Protein AF-A0A966RJ16-F1 (afdb_monomer_lite)

Secondary structure (DSSP, 8-state):
-TTTS--TT----EEEEEEEESGGGT-SSEEEEEEEE-SS-TTS---B-HHHHHHHHHHHHHHHHSS-SEEEEEESTTEEE--B-TTTGGG--SHHHHHHHHHHHHHHHHHHHH-SSEEEEEE-SEEETHHHHHHHTSSEEEEETT-EEE--HHHHT----SSHHHHHHHHH-HHHHHIIIIIIHHTTS-PEEHHHHHHHTSSSEEE-TTTHHHHHHHHHHHHHTTS--------TT-TTHHHHHHHHHHHHHHHTTT---HHHHHHHHHHHHTTT--HHHHHHHHHHHHHHHHTSHHHHHHHHHHIIIIIGGGS-TTPPPGGGPPPPSSEEEE--SHHHHHHHHHHHHHH---EEEE-SSHHHHHHHHHHHHHHHHHHHHTTSS-HHHHHHHHTTEEEESSGGGGTT-SEEEE---S-HHHHHHHHHHHHTTS-TTSEEEE--SSS-HHHHTTT-S-GGGEEEEEEPSSTTT--EEEEEE-SS--HHHHHHHHHHHHHTT-EEEEEES-TTTTHHHHHHHHHHHHHHHHHTT--HHHHHHTTGGG--SS-HHHHHHHH-HHHHHHHHHHHHHHH-TTS---HHHHHHHHHT---SEEE-TTS-EEE-HHHHTT----S-PPPHHHHHHHHHHHHHHHHHHHIIIIIIITTT---EEEE-TTTTTSS--TTSTTHHHHHHHTTSTT-EEE--SSHHHHHHHHHHHHH--SS-EEEE--SSSPPPP---SEEETTEEEEE--SSSSEEEEE-GGGHHHHHHHHHHHHHTT--EEEEEES-SBS--HHHHHHHGGGSSEEEEE-SS--

Structure (mmCIF, N/CA/C/O backbone):
data_AF-A0A966RJ16-F1
#
_entry.id   AF-A0A966RJ16-F1
#
loop_
_atom_site.group_PDB
_atom_site.id
_atom_site.type_symbol
_atom_site.label_atom_id
_atom_site.label_alt_id
_atom_site.label_comp_id
_atom_site.label_asym_id
_atom_site.label_entity_id
_atom_site.label_seq_id
_atom_site.pdbx_PDB_ins_code
_atom_site.Cartn_x
_atom_site.Cartn_y
_atom_site.Cartn_z
_atom_site.occupancy
_atom_site.B_iso_or_equiv
_atom_site.auth_seq_id
_atom_site.auth_comp_id
_atom_site.auth_asym_id
_atom_site.auth_atom_id
_atom_site.pdbx_PDB_model_num
ATOM 1 N N . MET A 1 1 ? -33.972 -8.628 -2.259 1.00 40.69 1 MET A N 1
ATOM 2 C CA . MET A 1 1 ? -32.936 -9.030 -1.279 1.00 40.69 1 MET A CA 1
ATOM 3 C C . MET A 1 1 ? -32.354 -10.424 -1.545 1.00 40.69 1 MET A C 1
ATOM 5 O O . MET A 1 1 ? -31.277 -10.683 -1.032 1.00 40.69 1 MET A O 1
ATOM 9 N N . SER A 1 2 ? -32.983 -11.284 -2.364 1.00 33.59 2 SER A N 1
ATOM 10 C CA . SER A 1 2 ? -32.509 -12.653 -2.669 1.00 33.59 2 SER A CA 1
ATOM 11 C C . SER A 1 2 ? -31.157 -12.756 -3.392 1.00 33.59 2 SER A C 1
ATOM 13 O O . SER A 1 2 ? -30.580 -13.834 -3.411 1.00 33.59 2 SER A O 1
ATOM 15 N N . ASP A 1 3 ? -30.643 -11.664 -3.970 1.00 41.81 3 ASP A N 1
ATOM 16 C CA . ASP A 1 3 ? -29.420 -11.698 -4.794 1.00 41.81 3 ASP A CA 1
ATOM 17 C C . ASP A 1 3 ? -28.153 -11.213 -4.057 1.00 41.81 3 ASP A C 1
ATOM 19 O O . ASP A 1 3 ? -27.065 -11.277 -4.616 1.00 41.81 3 ASP A O 1
ATOM 23 N N . ILE A 1 4 ? -28.262 -10.707 -2.818 1.00 46.91 4 ILE A N 1
ATOM 24 C CA . ILE A 1 4 ? -27.097 -10.304 -1.987 1.00 46.91 4 ILE A CA 1
ATOM 25 C C . ILE A 1 4 ? -26.719 -11.428 -1.003 1.00 46.91 4 ILE A C 1
ATOM 27 O O . ILE A 1 4 ? -25.627 -11.447 -0.447 1.00 46.91 4 ILE A O 1
ATOM 31 N N . THR A 1 5 ? -27.607 -12.407 -0.800 1.00 42.59 5 THR A N 1
ATOM 32 C CA . THR A 1 5 ? -27.489 -13.466 0.216 1.00 42.59 5 THR A CA 1
ATOM 33 C C . THR A 1 5 ? -26.419 -14.526 -0.060 1.00 42.59 5 THR A C 1
ATOM 35 O O . THR A 1 5 ? -26.264 -15.439 0.745 1.00 42.59 5 THR A O 1
ATOM 38 N N . THR A 1 6 ? -25.664 -14.433 -1.156 1.00 45.62 6 THR A N 1
ATOM 39 C CA . THR A 1 6 ? -24.690 -15.463 -1.546 1.00 45.62 6 THR A CA 1
ATOM 40 C C . THR A 1 6 ? -23.364 -14.866 -2.006 1.00 45.62 6 THR A C 1
ATOM 42 O O . THR A 1 6 ? -22.917 -15.134 -3.119 1.00 45.62 6 THR A O 1
ATOM 45 N N . ALA A 1 7 ? -22.700 -14.073 -1.160 1.00 54.19 7 ALA A N 1
ATOM 46 C CA . ALA A 1 7 ? -21.240 -14.048 -1.227 1.00 54.19 7 ALA A CA 1
ATOM 47 C C . ALA A 1 7 ? -20.772 -15.459 -0.812 1.00 54.19 7 ALA A C 1
ATOM 49 O O . ALA A 1 7 ? -20.996 -15.826 0.342 1.00 54.19 7 ALA A O 1
ATOM 50 N N . PRO A 1 8 ? -20.200 -16.284 -1.711 1.00 56.12 8 PRO A N 1
ATOM 51 C CA . PRO A 1 8 ? -19.971 -17.710 -1.437 1.00 56.12 8 PRO A CA 1
ATOM 52 C C . PRO A 1 8 ? -19.024 -17.981 -0.256 1.00 56.12 8 PRO A C 1
ATOM 54 O O . PRO A 1 8 ? -19.027 -19.081 0.284 1.00 56.12 8 PRO A O 1
ATOM 57 N N . ASP A 1 9 ? -18.256 -16.966 0.155 1.00 68.31 9 ASP A N 1
ATOM 58 C CA . ASP A 1 9 ? -17.131 -17.075 1.084 1.00 68.31 9 ASP A CA 1
ATOM 59 C C . ASP A 1 9 ? -17.242 -16.142 2.314 1.00 68.31 9 ASP A C 1
ATOM 61 O O . ASP A 1 9 ? -16.215 -15.835 2.934 1.00 68.31 9 ASP A O 1
ATOM 65 N N . GLU A 1 10 ? -18.443 -15.645 2.670 1.00 82.62 10 GLU A N 1
ATOM 66 C CA . GLU A 1 10 ? -18.603 -14.857 3.911 1.00 82.62 10 GLU A CA 1
ATOM 67 C C . GLU A 1 10 ? -18.126 -15.694 5.106 1.00 82.62 10 GLU A C 1
ATOM 69 O O . GLU A 1 10 ? -18.623 -16.792 5.363 1.00 82.62 10 GLU A O 1
ATOM 74 N N . VAL A 1 11 ? -17.180 -15.156 5.880 1.00 86.81 11 VAL A N 1
ATOM 75 C CA . VAL A 1 11 ? -16.836 -15.748 7.177 1.00 86.81 11 VAL A CA 1
ATOM 76 C C . VAL A 1 11 ? -17.777 -15.169 8.216 1.00 86.81 11 VAL A C 1
ATOM 78 O O . VAL A 1 11 ? -17.580 -14.057 8.708 1.00 86.81 11 VAL A O 1
ATOM 81 N N . VAL A 1 12 ? -18.818 -15.946 8.507 1.00 93.31 12 VAL A N 1
ATOM 82 C CA . VAL A 1 12 ? -19.937 -15.538 9.352 1.00 93.31 12 VAL A CA 1
ATOM 83 C C . VAL A 1 12 ? -19.469 -15.329 10.788 1.00 93.31 12 VAL A C 1
ATOM 85 O O . VAL A 1 12 ? -18.994 -16.251 11.451 1.00 93.31 12 VAL A O 1
ATOM 88 N N . THR A 1 13 ? -19.630 -14.105 11.282 1.00 96.94 13 THR A N 1
ATOM 89 C CA . THR A 1 13 ? -19.457 -13.782 12.698 1.00 96.94 13 THR A CA 1
ATOM 90 C C . THR A 1 13 ? -20.772 -14.048 13.417 1.00 96.94 13 THR A C 1
ATOM 92 O O . THR A 1 13 ? -21.755 -13.346 13.188 1.00 96.94 13 THR A O 1
ATOM 95 N N . ASN A 1 14 ? -20.792 -15.041 14.303 1.00 98.19 14 ASN A N 1
ATOM 96 C CA . ASN A 1 14 ? -21.958 -15.336 15.125 1.00 98.19 14 ASN A CA 1
ATOM 97 C C . ASN A 1 14 ? -22.014 -14.380 16.319 1.00 98.19 14 ASN A C 1
ATOM 99 O O . ASN A 1 14 ? -21.000 -14.131 16.974 1.00 98.19 14 ASN A O 1
ATOM 103 N N . ALA A 1 15 ? -23.204 -13.874 16.627 1.00 98.38 15 ALA A N 1
ATOM 104 C CA . ALA A 1 15 ? -23.472 -13.080 17.816 1.00 98.38 15 ALA A CA 1
ATOM 105 C C . ALA A 1 15 ? -24.073 -13.978 18.910 1.00 98.38 15 ALA A C 1
ATOM 107 O O . ALA A 1 15 ? -25.257 -14.307 18.905 1.00 98.38 15 ALA A O 1
ATOM 108 N N . LEU A 1 16 ? -23.233 -14.411 19.849 1.00 98.31 16 LEU A N 1
ATOM 109 C CA . LEU A 1 16 ? -23.588 -15.382 20.883 1.00 98.31 16 LEU A CA 1
ATOM 110 C C . LEU A 1 16 ? -24.065 -14.667 22.148 1.00 98.31 16 LEU A C 1
ATOM 112 O O . LEU A 1 16 ? -23.282 -13.994 22.818 1.00 98.31 16 LEU A O 1
ATOM 116 N N . LEU A 1 17 ? -25.343 -14.819 22.490 1.00 98.31 17 LEU A N 1
ATOM 117 C CA . LEU A 1 17 ? -25.936 -14.186 23.666 1.00 98.31 17 LEU A CA 1
ATOM 118 C C . LEU A 1 17 ? -25.747 -15.038 24.930 1.00 98.31 17 LEU A C 1
ATOM 120 O O . LEU A 1 17 ? -26.076 -16.223 24.949 1.00 98.31 17 LEU A O 1
ATOM 124 N N . ARG A 1 18 ? -25.309 -14.407 26.023 1.00 97.62 18 ARG A N 1
ATOM 125 C CA . ARG A 1 18 ? -25.339 -14.973 27.380 1.00 97.62 18 ARG A CA 1
ATOM 126 C C . ARG A 1 18 ? -25.786 -13.942 28.413 1.00 97.62 18 ARG A C 1
ATOM 128 O O . ARG A 1 18 ? -25.568 -12.748 28.238 1.00 97.62 18 ARG A O 1
ATOM 135 N N . GLN A 1 19 ? -26.369 -14.409 29.511 1.00 97.50 19 GLN A N 1
ATOM 136 C CA . GLN A 1 19 ? -26.727 -13.563 30.651 1.00 97.50 19 GLN A CA 1
ATOM 137 C C . GLN A 1 19 ? -25.582 -13.543 31.667 1.00 97.50 19 GLN A C 1
ATOM 139 O O . GLN A 1 19 ? -24.989 -14.581 31.959 1.00 97.50 19 GLN A O 1
ATOM 144 N N . VAL A 1 20 ? -25.274 -12.366 32.205 1.00 97.38 20 VAL A N 1
ATOM 145 C CA . VAL A 1 20 ? -24.275 -12.168 33.262 1.00 97.38 20 VAL A CA 1
ATOM 146 C C . VAL A 1 20 ? -24.962 -11.526 34.459 1.00 97.38 20 VAL A C 1
ATOM 148 O O . VAL A 1 20 ? -25.558 -10.463 34.320 1.00 97.38 20 VAL A O 1
ATOM 151 N N . ASP A 1 21 ? -24.885 -12.158 35.627 1.00 96.69 21 ASP A N 1
ATOM 152 C CA . ASP A 1 21 ? -25.426 -11.590 36.863 1.00 96.69 21 ASP A CA 1
ATOM 153 C C . ASP A 1 21 ? -24.585 -10.385 37.322 1.00 96.69 21 ASP A C 1
ATOM 155 O O . ASP A 1 21 ? -23.359 -10.476 37.437 1.00 96.69 21 ASP A O 1
ATOM 159 N N . LEU A 1 22 ? -25.241 -9.247 37.569 1.00 96.88 22 LEU A N 1
ATOM 160 C CA . LEU A 1 22 ? -24.591 -8.024 38.038 1.00 96.88 22 LEU A CA 1
ATOM 161 C C . LEU A 1 22 ? -24.465 -7.952 39.567 1.00 96.88 22 LEU A C 1
ATOM 163 O O . LEU A 1 22 ? -23.777 -7.055 40.066 1.00 96.88 22 LEU A O 1
ATOM 167 N N . SER A 1 23 ? -25.060 -8.889 40.314 1.00 94.50 23 SER A N 1
ATOM 168 C CA . SER A 1 23 ? -25.045 -8.895 41.784 1.00 94.50 23 SER A CA 1
ATOM 169 C C . SER A 1 23 ? -23.619 -8.910 42.348 1.00 94.50 23 SER A C 1
ATOM 171 O O . SER A 1 23 ? -23.287 -8.114 43.231 1.00 94.50 23 SER A O 1
ATOM 173 N N . ALA A 1 24 ? -22.735 -9.710 41.743 1.00 91.69 24 ALA A N 1
ATOM 174 C CA . ALA A 1 24 ? -21.310 -9.788 42.069 1.00 91.69 24 ALA A CA 1
ATOM 175 C C . ALA A 1 24 ? -20.556 -8.459 41.854 1.00 91.69 24 ALA A C 1
ATOM 177 O O . ALA A 1 24 ? -19.480 -8.253 42.410 1.00 91.69 24 ALA A O 1
ATOM 178 N N . PHE A 1 25 ? -21.134 -7.539 41.078 1.00 95.38 25 PHE A N 1
ATOM 179 C CA . PHE A 1 25 ? -20.579 -6.227 40.747 1.00 95.38 25 PHE A CA 1
ATOM 180 C C . PHE A 1 25 ? -21.317 -5.075 41.451 1.00 95.38 25 PHE A C 1
ATOM 182 O O . PHE A 1 25 ? -21.060 -3.902 41.174 1.00 95.38 25 PHE A O 1
ATOM 189 N N . GLY A 1 26 ? -22.219 -5.390 42.389 1.00 91.38 26 GLY A N 1
ATOM 190 C CA . GLY A 1 26 ? -22.906 -4.408 43.223 1.00 91.38 26 GLY A CA 1
ATOM 191 C C . GLY A 1 26 ? -24.044 -3.654 42.527 1.00 91.38 26 GLY A C 1
ATOM 192 O O . GLY A 1 26 ? -24.306 -2.503 42.906 1.00 91.38 26 GLY A O 1
ATOM 193 N N . ALA A 1 27 ? -24.693 -4.281 41.537 1.00 93.12 27 ALA A N 1
ATOM 194 C CA . ALA A 1 27 ? -25.938 -3.829 40.909 1.00 93.12 27 ALA A CA 1
ATOM 195 C C . ALA A 1 27 ? -26.955 -4.984 40.795 1.00 93.12 27 ALA A C 1
ATOM 197 O O . ALA A 1 27 ? -26.577 -6.150 40.801 1.00 93.12 27 ALA A O 1
ATOM 198 N N . SER A 1 28 ? -28.247 -4.667 40.704 1.00 92.44 28 SER A N 1
ATOM 199 C CA . SER A 1 28 ? -29.317 -5.671 40.592 1.00 92.44 28 SER A CA 1
ATOM 200 C C . SER A 1 28 ? -29.654 -5.987 39.129 1.00 92.44 28 SER A C 1
ATOM 202 O O . SER A 1 28 ? -29.630 -5.093 38.285 1.00 92.44 28 SER A O 1
ATOM 204 N N . GLY A 1 29 ? -30.045 -7.235 38.850 1.00 94.50 29 GLY A N 1
ATOM 205 C CA . GLY A 1 29 ? -30.446 -7.703 37.517 1.00 94.50 29 GLY A CA 1
ATOM 206 C C . GLY A 1 29 ? -29.303 -8.337 36.718 1.00 94.50 29 GLY A C 1
ATOM 207 O O . GLY A 1 29 ? -28.197 -8.517 37.227 1.00 94.50 29 GLY A O 1
ATOM 208 N N . SER A 1 30 ? -29.570 -8.688 35.459 1.00 97.00 30 SER A N 1
ATOM 209 C CA . SER A 1 30 ? -28.574 -9.279 34.557 1.00 97.00 30 SER A CA 1
ATOM 210 C C . SER A 1 30 ? -28.188 -8.354 33.400 1.00 97.00 30 SER A C 1
ATOM 212 O O . SER A 1 30 ? -28.951 -7.489 32.971 1.00 97.00 30 SER A O 1
ATOM 214 N N . LEU A 1 31 ? -26.987 -8.562 32.870 1.00 98.12 31 LEU A N 1
ATOM 215 C CA . LEU A 1 31 ? -26.475 -7.978 31.636 1.00 98.12 31 LEU A CA 1
ATOM 216 C C . LEU A 1 31 ? -26.549 -9.019 30.513 1.00 98.12 31 LEU A C 1
ATOM 218 O O . LEU A 1 31 ? -25.963 -10.097 30.620 1.00 98.12 31 LEU A O 1
ATOM 222 N N . ALA A 1 32 ? -27.218 -8.675 29.416 1.00 98.62 32 ALA A N 1
ATOM 223 C CA . ALA A 1 32 ? -27.225 -9.457 28.186 1.00 98.62 32 ALA A CA 1
ATOM 224 C C . ALA A 1 32 ? -25.914 -9.213 27.421 1.00 98.62 32 ALA A C 1
ATOM 226 O O . ALA A 1 32 ? -25.764 -8.193 26.752 1.00 98.62 32 ALA A O 1
ATOM 227 N N . LEU A 1 33 ? -24.947 -10.122 27.535 1.00 98.75 33 LEU A N 1
ATOM 228 C CA . LEU A 1 33 ? -23.646 -10.021 26.878 1.00 98.75 33 LEU A CA 1
ATOM 229 C C . LEU A 1 33 ? -23.646 -10.802 25.558 1.00 98.75 33 LEU A C 1
ATOM 231 O O . LEU A 1 33 ? -23.723 -12.029 25.555 1.00 98.75 33 LEU A O 1
ATOM 235 N N . ILE A 1 34 ? -23.528 -10.077 24.452 1.00 98.81 34 ILE A N 1
ATOM 236 C CA . ILE A 1 34 ? -23.389 -10.590 23.091 1.00 98.81 34 ILE A CA 1
ATOM 237 C C . ILE A 1 34 ? -21.896 -10.696 22.759 1.00 98.81 34 ILE A C 1
ATOM 239 O O . ILE A 1 34 ? -21.188 -9.689 22.734 1.00 98.81 34 ILE A O 1
ATOM 243 N N . THR A 1 35 ? -21.411 -11.903 22.483 1.00 98.75 35 THR A N 1
ATOM 244 C CA . THR A 1 35 ? -20.038 -12.149 22.026 1.00 98.75 35 THR A CA 1
ATOM 245 C C . THR A 1 35 ? -20.015 -12.361 20.517 1.00 98.75 35 THR A C 1
ATOM 247 O O . THR A 1 35 ? -20.642 -13.290 20.018 1.00 98.75 35 THR A O 1
ATOM 250 N N . LEU A 1 36 ? -19.261 -11.533 19.797 1.00 98.69 36 LEU A N 1
ATOM 251 C CA . LEU A 1 36 ? -18.976 -11.698 18.375 1.00 98.69 36 LEU A CA 1
ATOM 252 C C . LEU A 1 36 ? -17.867 -12.739 18.189 1.00 98.69 36 LEU A C 1
ATOM 254 O O . LEU A 1 36 ? -16.734 -12.524 18.635 1.00 98.69 36 LEU A O 1
ATOM 258 N N . ASP A 1 37 ? -18.168 -13.841 17.507 1.00 98.06 37 ASP A N 1
ATOM 259 C CA . ASP A 1 37 ? -17.199 -14.900 17.227 1.00 98.06 37 ASP A CA 1
ATOM 260 C C . ASP A 1 37 ? -17.488 -15.614 15.899 1.00 98.06 37 ASP A C 1
ATOM 262 O O . ASP A 1 37 ? -18.573 -16.147 15.669 1.00 98.06 37 ASP A O 1
ATOM 266 N N . ASN A 1 38 ? -16.494 -15.647 15.015 1.00 95.75 38 ASN A N 1
ATOM 267 C CA . ASN A 1 38 ? -16.554 -16.375 13.748 1.00 95.75 38 ASN A CA 1
ATOM 268 C C . ASN A 1 38 ? -15.987 -17.809 13.821 1.00 95.75 38 ASN A C 1
ATOM 270 O O . ASN A 1 38 ? -15.842 -18.458 12.790 1.00 95.75 38 ASN A O 1
ATOM 274 N N . GLY A 1 39 ? -15.610 -18.298 15.009 1.00 95.81 39 GLY A N 1
ATOM 275 C CA . GLY A 1 39 ? -15.101 -19.658 15.229 1.00 95.81 39 GLY A CA 1
ATOM 276 C C . GLY A 1 39 ? -13.645 -19.890 14.806 1.00 95.81 39 GLY A C 1
ATOM 277 O O . GLY A 1 39 ? -13.133 -21.000 14.949 1.00 95.81 39 GLY A O 1
ATOM 278 N N . HIS A 1 40 ? -12.955 -18.863 14.302 1.00 94.19 40 HIS A N 1
ATOM 279 C CA . HIS A 1 40 ? -11.546 -18.927 13.907 1.00 94.19 40 HIS A CA 1
ATOM 280 C C . HIS A 1 40 ? -10.626 -18.219 14.913 1.00 94.19 40 HIS A C 1
ATOM 282 O O . HIS A 1 40 ? -11.069 -17.445 15.763 1.00 94.19 40 HIS A O 1
ATOM 288 N N . ASP A 1 41 ? -9.311 -18.406 14.784 1.00 92.75 41 ASP A N 1
ATOM 289 C CA . ASP A 1 41 ? -8.338 -17.667 15.593 1.00 92.75 41 ASP A CA 1
ATOM 290 C C . ASP A 1 41 ? -8.256 -16.166 15.225 1.00 92.75 41 ASP A C 1
ATOM 292 O O . ASP A 1 41 ? -8.958 -15.651 14.348 1.00 92.75 41 ASP A O 1
ATOM 296 N N . HIS A 1 42 ? -7.383 -15.433 15.917 1.00 87.19 42 HIS A N 1
ATOM 297 C CA . HIS A 1 42 ? -7.201 -13.989 15.747 1.00 87.19 42 HIS A CA 1
ATOM 298 C C . HIS A 1 42 ? -6.684 -13.565 14.360 1.00 87.19 42 HIS A C 1
ATOM 300 O O . HIS A 1 42 ? -6.770 -12.386 14.018 1.00 87.19 42 HIS A O 1
ATOM 306 N N . THR A 1 43 ? -6.145 -14.484 13.552 1.00 87.88 43 THR A N 1
ATOM 307 C CA . THR A 1 43 ? -5.660 -14.174 12.199 1.00 87.88 43 THR A CA 1
ATOM 308 C C . THR A 1 43 ? -6.801 -14.004 11.198 1.00 87.88 43 THR A C 1
ATOM 310 O O . THR A 1 43 ? -6.613 -13.353 10.165 1.00 87.88 43 THR A O 1
ATOM 313 N N . ARG A 1 44 ? -7.995 -14.521 11.523 1.00 90.62 44 ARG A N 1
ATOM 314 C CA . ARG A 1 44 ? -9.236 -14.286 10.781 1.00 90.62 44 ARG A CA 1
ATOM 315 C C . ARG A 1 44 ? -10.181 -13.419 11.620 1.00 90.62 44 ARG A C 1
ATOM 317 O O . ARG A 1 44 ? -10.866 -13.945 12.497 1.00 90.62 44 ARG A O 1
ATOM 324 N N . PRO A 1 45 ? -10.229 -12.097 11.399 1.00 93.44 45 PRO A N 1
ATOM 325 C CA . PRO A 1 45 ? -11.002 -11.208 12.255 1.00 93.44 45 PRO A CA 1
ATOM 326 C C . PRO A 1 45 ? -12.514 -11.410 12.092 1.00 93.44 45 PRO A C 1
ATOM 328 O O . PRO A 1 45 ? -12.969 -11.847 11.039 1.00 93.44 45 PRO A O 1
ATOM 331 N N . ASN A 1 46 ? -13.278 -11.053 13.127 1.00 96.81 46 ASN A N 1
ATOM 332 C CA . ASN A 1 46 ? -14.724 -10.859 13.024 1.00 96.81 46 ASN A CA 1
ATOM 333 C C . ASN A 1 46 ? -15.016 -9.733 12.021 1.00 96.81 46 ASN A C 1
ATOM 335 O O . ASN A 1 46 ? -14.379 -8.678 12.084 1.00 96.81 46 ASN A O 1
ATOM 339 N N . THR A 1 47 ? -15.973 -9.943 11.128 1.00 95.50 47 THR A N 1
ATOM 340 C CA . THR A 1 47 ? -16.398 -8.991 10.089 1.00 95.50 47 THR A CA 1
ATOM 341 C C . THR A 1 47 ? -17.910 -9.033 9.921 1.00 95.50 47 THR A C 1
ATOM 343 O O . THR A 1 47 ? -18.543 -10.038 10.235 1.00 95.50 47 THR A O 1
ATOM 346 N N . PHE A 1 48 ? -18.490 -7.949 9.413 1.00 95.44 48 PHE A N 1
ATOM 347 C CA . PHE A 1 48 ? -19.926 -7.828 9.180 1.00 95.44 48 PHE A CA 1
ATOM 348 C C . PHE A 1 48 ? -20.253 -7.995 7.694 1.00 95.44 48 PHE A C 1
ATOM 350 O O . PHE A 1 48 ? -20.179 -7.035 6.926 1.00 95.44 48 PHE A O 1
ATOM 357 N N . GLY A 1 49 ? -20.585 -9.220 7.287 1.00 92.81 49 GLY A N 1
ATOM 358 C CA . GLY A 1 49 ? -21.352 -9.480 6.068 1.00 92.81 49 GLY A CA 1
ATOM 359 C C . GLY A 1 49 ? -22.851 -9.580 6.367 1.00 92.81 49 GLY A C 1
ATOM 360 O O . GLY A 1 49 ? -23.293 -9.291 7.481 1.00 92.81 49 GLY A O 1
ATOM 361 N N . VAL A 1 50 ? -23.655 -9.970 5.378 1.00 91.31 50 VAL A N 1
ATOM 362 C CA . VAL A 1 50 ? -25.122 -10.027 5.522 1.00 91.31 50 VAL A CA 1
ATOM 363 C C . VAL A 1 50 ? -25.532 -11.039 6.589 1.00 91.31 50 VAL A C 1
ATOM 365 O O . VAL A 1 50 ? -26.393 -10.742 7.417 1.00 91.31 50 VAL A O 1
ATOM 368 N N . GLN A 1 51 ? -24.916 -12.222 6.600 1.00 93.19 51 GLN A N 1
ATOM 369 C CA . GLN A 1 51 ? -25.271 -13.273 7.556 1.00 93.19 51 GLN A CA 1
ATOM 370 C C . GLN A 1 51 ? -24.814 -12.904 8.970 1.00 93.19 51 GLN A C 1
ATOM 372 O O . GLN A 1 51 ? -25.559 -13.088 9.930 1.00 93.19 51 GLN A O 1
ATOM 377 N N . SER A 1 52 ? -23.633 -12.298 9.087 1.00 96.19 52 SER A N 1
ATOM 378 C CA . SER A 1 52 ? -23.107 -11.774 10.351 1.00 96.19 52 SER A CA 1
ATOM 379 C C . SER A 1 52 ? -24.000 -10.671 10.934 1.00 96.19 52 SER A C 1
ATOM 381 O O . SER A 1 52 ? -24.280 -10.656 12.133 1.00 96.19 52 SER A O 1
ATOM 383 N N . LEU A 1 53 ? -24.485 -9.759 10.084 1.00 97.06 53 LEU A N 1
ATOM 384 C CA . LEU A 1 53 ? -25.431 -8.712 10.470 1.00 97.06 53 LEU A CA 1
ATOM 385 C C . LEU A 1 53 ? -26.757 -9.310 10.952 1.00 97.06 53 LEU A C 1
ATOM 387 O O . LEU A 1 53 ? -27.232 -8.942 12.023 1.00 97.06 53 LEU A O 1
ATOM 391 N N . ASN A 1 54 ? -27.319 -10.277 10.225 1.00 97.50 54 ASN A N 1
ATOM 392 C CA . ASN A 1 54 ? -28.542 -10.961 10.650 1.00 97.50 54 ASN A CA 1
ATOM 393 C C . ASN A 1 54 ? -28.353 -11.705 11.982 1.00 97.50 54 ASN A C 1
ATOM 395 O O . ASN A 1 54 ? -29.201 -11.592 12.862 1.00 97.50 54 ASN A O 1
ATOM 399 N N . SER A 1 55 ? -27.211 -12.374 12.185 1.00 98.19 55 SER A N 1
ATOM 400 C CA . SER A 1 55 ? -26.888 -13.003 13.472 1.00 98.19 55 SER A CA 1
ATOM 401 C C . SER A 1 55 ? -26.880 -11.981 14.616 1.00 98.19 55 SER A C 1
ATOM 403 O O . SER A 1 55 ? -27.480 -12.216 15.667 1.00 98.19 55 SER A O 1
ATOM 405 N N . LEU A 1 56 ? -26.269 -10.809 14.404 1.00 98.62 56 LEU A N 1
ATOM 406 C CA . LEU A 1 56 ? -26.301 -9.716 15.377 1.00 98.62 56 LEU A CA 1
ATOM 407 C C . LEU A 1 56 ? -27.724 -9.191 15.613 1.00 98.62 56 LEU A C 1
ATOM 409 O O . LEU A 1 56 ? -28.102 -8.949 16.758 1.00 98.62 56 LEU A O 1
ATOM 413 N N . ASN A 1 57 ? -28.524 -9.042 14.559 1.00 98.56 57 ASN A N 1
ATOM 414 C CA . ASN A 1 57 ? -29.915 -8.606 14.651 1.00 98.56 57 ASN A CA 1
ATOM 415 C C . ASN A 1 57 ? -30.767 -9.552 15.515 1.00 98.56 57 ASN A C 1
ATOM 417 O O . ASN A 1 57 ? -31.555 -9.094 16.351 1.00 98.56 57 ASN A O 1
ATOM 421 N N . ASP A 1 58 ? -30.585 -10.860 15.355 1.00 98.62 58 ASP A N 1
ATOM 422 C CA . ASP A 1 58 ? -31.283 -11.879 16.141 1.00 98.62 58 ASP A CA 1
ATOM 423 C C . ASP A 1 58 ? -30.845 -11.837 17.611 1.00 98.62 58 ASP A C 1
ATOM 425 O O . ASP A 1 58 ? -31.686 -11.833 18.515 1.00 98.62 58 ASP A O 1
ATOM 429 N N . ALA A 1 59 ? -29.540 -11.695 17.867 1.00 98.69 59 ALA A N 1
ATOM 430 C CA . ALA A 1 59 ? -29.003 -11.558 19.219 1.00 98.69 59 ALA A CA 1
ATOM 431 C C . ALA A 1 59 ? -29.498 -10.286 19.928 1.00 98.69 59 ALA A C 1
ATOM 433 O O . ALA A 1 59 ? -29.853 -10.347 21.106 1.00 98.69 59 ALA A O 1
ATOM 434 N N . ILE A 1 60 ? -29.577 -9.148 19.223 1.00 98.62 60 ILE A N 1
ATOM 435 C CA . ILE A 1 60 ? -30.154 -7.903 19.757 1.00 98.62 60 ILE A CA 1
ATOM 436 C C . ILE A 1 60 ? -31.634 -8.112 20.094 1.00 98.62 60 ILE A C 1
ATOM 438 O O . ILE A 1 60 ? -32.066 -7.740 21.181 1.00 98.62 60 ILE A O 1
ATOM 442 N N . THR A 1 61 ? -32.401 -8.768 19.218 1.00 98.50 61 THR A N 1
ATOM 443 C CA . THR A 1 61 ? -33.826 -9.068 19.457 1.00 98.50 61 THR A CA 1
ATOM 444 C C . THR A 1 61 ? -34.029 -9.922 20.706 1.00 98.50 61 THR A C 1
ATOM 446 O O . THR A 1 61 ? -34.876 -9.610 21.550 1.00 98.50 61 THR A O 1
ATOM 449 N N . ALA A 1 62 ? -33.223 -10.973 20.866 1.00 98.44 62 ALA A N 1
ATOM 450 C CA . ALA A 1 62 ? -33.252 -11.820 22.052 1.00 98.44 62 ALA A CA 1
ATOM 451 C C . ALA A 1 62 ? -32.824 -11.052 23.318 1.00 98.44 62 ALA A C 1
ATOM 453 O O . ALA A 1 62 ? -33.445 -11.192 24.373 1.00 98.44 62 ALA A O 1
ATOM 454 N N . ALA A 1 63 ? -31.803 -10.195 23.221 1.00 98.31 63 ALA A N 1
ATOM 455 C CA . ALA A 1 63 ? -31.332 -9.377 24.333 1.00 98.31 63 ALA A CA 1
ATOM 456 C C . ALA A 1 63 ? -32.386 -8.352 24.784 1.00 98.31 63 ALA A C 1
ATOM 458 O O . ALA A 1 63 ? -32.653 -8.246 25.985 1.00 98.31 63 ALA A O 1
ATOM 459 N N . GLU A 1 64 ? -33.029 -7.646 23.850 1.00 97.88 64 GLU A N 1
ATOM 460 C CA . GLU A 1 64 ? -34.118 -6.695 24.115 1.00 97.88 64 GLU A CA 1
ATOM 461 C C . GLU A 1 64 ? -35.325 -7.373 24.774 1.00 97.88 64 GLU A C 1
ATOM 463 O O . GLU A 1 64 ? -35.900 -6.805 25.700 1.00 97.88 64 GLU A O 1
ATOM 468 N N . SER A 1 65 ? -35.646 -8.605 24.364 1.00 97.38 65 SER A N 1
ATOM 469 C CA . SER A 1 65 ? -36.791 -9.375 24.877 1.00 97.38 65 SER A CA 1
ATOM 470 C C . SER A 1 65 ? -36.545 -10.061 26.229 1.00 97.38 65 SER A C 1
ATOM 472 O O . SER A 1 65 ? -37.487 -10.560 26.834 1.00 97.38 65 SER A O 1
ATOM 474 N N . SER A 1 66 ? -35.296 -10.125 26.702 1.00 96.94 66 SER A N 1
ATOM 475 C CA . SER A 1 66 ? -34.948 -10.760 27.986 1.00 96.94 66 SER A CA 1
ATOM 476 C C . SER A 1 66 ? -35.243 -9.874 29.207 1.00 96.94 66 SER A C 1
ATOM 478 O O . SER A 1 66 ? -35.481 -8.678 29.061 1.00 96.94 66 SER A O 1
ATOM 480 N N . ASP A 1 67 ? -35.103 -10.409 30.423 1.00 95.62 67 ASP A N 1
ATOM 481 C CA . ASP A 1 67 ? -35.205 -9.630 31.675 1.00 95.62 67 ASP A CA 1
ATOM 482 C C . ASP A 1 67 ? -33.930 -8.832 32.020 1.00 95.62 67 ASP A C 1
ATOM 484 O O . ASP A 1 67 ? -33.842 -8.193 33.069 1.00 95.62 67 ASP A O 1
ATOM 488 N N . ALA A 1 68 ? -32.919 -8.848 31.142 1.00 97.19 68 ALA A N 1
ATOM 489 C CA . ALA A 1 68 ? -31.682 -8.105 31.356 1.00 97.19 68 ALA A CA 1
ATOM 490 C C . ALA A 1 68 ? -31.934 -6.594 31.452 1.00 97.19 68 ALA A C 1
ATOM 492 O O . ALA A 1 68 ? -32.689 -6.036 30.654 1.00 97.19 68 ALA A O 1
ATOM 493 N N . VAL A 1 69 ? -31.231 -5.923 32.362 1.00 97.69 69 VAL A N 1
ATOM 494 C CA . VAL A 1 69 ? -31.315 -4.467 32.574 1.00 97.69 69 VAL A CA 1
ATOM 495 C C . VAL A 1 69 ? -30.411 -3.673 31.622 1.00 97.69 69 VAL A C 1
ATOM 497 O O . VAL A 1 69 ? -30.586 -2.468 31.447 1.00 97.69 69 VAL A O 1
ATOM 500 N N . ALA A 1 70 ? -29.456 -4.347 30.979 1.00 98.38 70 ALA A N 1
ATOM 501 C CA . ALA A 1 70 ? -28.505 -3.762 30.040 1.00 98.38 70 ALA A CA 1
ATOM 502 C C . ALA A 1 70 ? -28.093 -4.770 28.956 1.00 98.38 70 ALA A C 1
ATOM 504 O O . ALA A 1 70 ? -28.249 -5.980 29.135 1.00 98.38 70 ALA A O 1
ATOM 505 N N . ILE A 1 71 ? -27.529 -4.270 27.855 1.00 98.81 71 ILE A N 1
ATOM 506 C CA . ILE A 1 71 ? -26.970 -5.072 26.755 1.00 98.81 71 ILE A CA 1
ATOM 507 C C . ILE A 1 71 ? -25.500 -4.686 26.571 1.00 98.81 71 ILE A C 1
ATOM 509 O O . ILE A 1 71 ? -25.173 -3.506 26.547 1.00 98.81 71 ILE A O 1
ATOM 513 N N . ALA A 1 72 ? -24.601 -5.651 26.417 1.00 98.81 72 ALA A N 1
ATOM 514 C CA . ALA A 1 72 ? -23.201 -5.401 26.092 1.00 98.81 72 ALA A CA 1
ATOM 515 C C . ALA A 1 72 ? -22.770 -6.213 24.874 1.00 98.81 72 ALA A C 1
ATOM 517 O O . ALA A 1 72 ? -23.217 -7.341 24.699 1.00 98.81 72 ALA A O 1
ATOM 518 N N . ILE A 1 73 ? -21.863 -5.665 24.069 1.00 98.81 73 ILE A N 1
ATOM 519 C CA . ILE A 1 73 ? -21.211 -6.374 22.964 1.00 98.81 73 ILE A CA 1
ATOM 520 C C . ILE A 1 73 ? -19.721 -6.506 23.271 1.00 98.81 73 ILE A C 1
ATOM 522 O O . ILE A 1 73 ? -19.090 -5.537 23.686 1.00 98.81 73 ILE A O 1
ATOM 526 N N . ILE A 1 74 ? -19.146 -7.683 23.043 1.00 98.81 74 ILE A N 1
ATOM 527 C CA . ILE A 1 74 ? -17.705 -7.966 23.107 1.00 98.81 74 ILE A CA 1
ATOM 528 C C . ILE A 1 74 ? -17.304 -8.831 21.909 1.00 98.81 74 ILE A C 1
ATOM 530 O O . ILE A 1 74 ? -18.158 -9.488 21.324 1.00 98.81 74 ILE A O 1
ATOM 534 N N . GLY A 1 75 ? -16.027 -8.863 21.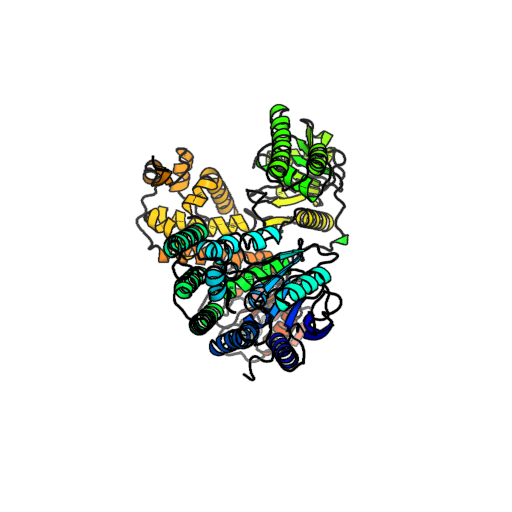529 1.00 98.31 75 GLY A N 1
ATOM 535 C CA . GLY A 1 75 ? -15.536 -9.822 20.540 1.00 98.31 75 GLY A CA 1
ATOM 536 C C . GLY A 1 75 ? -14.758 -10.984 21.144 1.00 98.31 75 GLY A C 1
ATOM 537 O O . GLY A 1 75 ? -14.496 -11.050 22.348 1.00 98.31 75 GLY A O 1
ATOM 538 N N . LYS A 1 76 ? -14.341 -11.901 20.277 1.00 96.56 76 LYS A N 1
ATOM 539 C CA . LYS A 1 76 ? -13.410 -12.984 20.605 1.00 96.56 76 LYS A CA 1
ATOM 540 C C . LYS A 1 76 ? -12.023 -12.438 20.999 1.00 96.56 76 LYS A C 1
ATOM 542 O O . LYS A 1 76 ? -11.739 -11.255 20.790 1.00 96.56 76 LYS A O 1
ATOM 547 N N . PRO A 1 77 ? -11.115 -13.252 21.567 1.00 95.12 77 PRO A N 1
ATOM 548 C CA . PRO A 1 77 ? -9.782 -12.784 21.946 1.00 95.12 77 PRO A CA 1
ATOM 549 C C . PRO A 1 77 ? -9.064 -12.022 20.818 1.00 95.12 77 PRO A C 1
ATOM 551 O O . PRO A 1 77 ? -9.074 -12.444 19.662 1.00 95.12 77 PRO A O 1
ATOM 554 N N . PHE A 1 78 ? -8.431 -10.898 21.172 1.00 95.00 78 PHE A N 1
ATOM 555 C CA . PHE A 1 78 ? -7.700 -9.970 20.289 1.00 95.00 78 PHE A CA 1
ATOM 556 C C . PHE A 1 78 ? -8.526 -9.197 19.249 1.00 95.00 78 PHE A C 1
ATOM 558 O O . PHE A 1 78 ? -8.035 -8.182 18.749 1.00 95.00 78 PHE A O 1
ATOM 565 N N . ILE A 1 79 ? -9.756 -9.612 18.934 1.00 97.81 79 ILE A N 1
ATOM 566 C CA . ILE A 1 79 ? -10.565 -9.020 17.865 1.00 97.81 79 ILE A CA 1
ATOM 567 C C . ILE A 1 79 ? -11.963 -8.683 18.376 1.00 97.81 79 ILE A C 1
ATOM 569 O O . ILE A 1 79 ? -12.740 -9.578 18.689 1.00 97.81 79 ILE A O 1
ATOM 573 N N . PHE A 1 80 ? -12.306 -7.394 18.360 1.00 98.44 80 PHE A N 1
ATOM 574 C CA . PHE A 1 80 ? -13.690 -6.966 18.519 1.00 98.44 80 PHE A CA 1
ATOM 575 C C . PHE A 1 80 ? -14.441 -7.191 17.195 1.00 98.44 80 PHE A C 1
ATOM 577 O O . PHE A 1 80 ? -15.184 -8.163 17.057 1.00 98.44 80 PHE A O 1
ATOM 584 N N . ALA A 1 81 ? -14.139 -6.363 16.188 1.00 97.69 81 ALA A N 1
ATOM 585 C CA . ALA A 1 81 ? -14.570 -6.512 14.797 1.00 97.69 81 ALA A CA 1
ATOM 586 C C . ALA A 1 81 ? -13.714 -5.636 13.861 1.00 97.69 81 ALA A C 1
ATOM 588 O O . ALA A 1 81 ? -13.306 -4.534 14.218 1.00 97.69 81 ALA A O 1
ATOM 589 N N . ALA A 1 82 ? -13.441 -6.105 12.645 1.00 94.25 82 ALA A N 1
ATOM 590 C CA . ALA A 1 82 ? -12.607 -5.410 11.659 1.00 94.25 82 ALA A CA 1
ATOM 591 C C . ALA A 1 82 ? -13.404 -4.627 10.597 1.00 94.25 82 ALA A C 1
ATOM 593 O O . ALA A 1 82 ? -12.812 -4.158 9.627 1.00 94.25 82 ALA A O 1
ATOM 594 N N . GLY A 1 83 ? -14.719 -4.479 10.784 1.00 92.44 83 GLY A N 1
ATOM 595 C CA . GLY A 1 83 ? -15.595 -3.717 9.894 1.00 92.44 83 GLY A CA 1
ATOM 596 C C . GLY A 1 83 ? -16.412 -4.594 8.952 1.00 92.44 83 GLY A C 1
ATOM 597 O O . GLY A 1 83 ? -16.648 -5.770 9.237 1.00 92.44 83 GLY A O 1
ATOM 598 N N . ALA A 1 84 ? -16.877 -3.999 7.854 1.00 90.25 84 ALA A N 1
ATOM 599 C CA . ALA A 1 84 ? -17.639 -4.698 6.826 1.00 90.25 84 ALA A CA 1
ATOM 600 C C . ALA A 1 84 ? -16.814 -5.822 6.180 1.00 90.25 84 ALA A C 1
ATOM 602 O O . ALA A 1 84 ? -15.605 -5.682 5.973 1.00 90.25 84 ALA A O 1
ATOM 603 N N . ASP A 1 85 ? -17.466 -6.928 5.823 1.00 85.62 85 ASP A N 1
ATOM 604 C CA . ASP A 1 85 ? -16.823 -7.957 5.010 1.00 85.62 85 ASP A CA 1
ATOM 605 C C . ASP A 1 85 ? -16.697 -7.475 3.555 1.00 85.62 85 ASP A C 1
ATOM 607 O O . ASP A 1 85 ? -17.636 -7.513 2.761 1.00 85.62 85 ASP A O 1
ATOM 611 N N . LEU A 1 86 ? -15.497 -7.016 3.194 1.00 78.19 86 LEU A N 1
ATOM 612 C CA . LEU A 1 86 ? -15.206 -6.503 1.855 1.00 78.19 86 LEU A CA 1
ATOM 613 C C . LEU A 1 86 ? -15.103 -7.611 0.789 1.00 78.19 86 LEU A C 1
ATOM 615 O O . LEU A 1 86 ? -14.946 -7.292 -0.389 1.00 78.19 86 LEU A O 1
ATOM 619 N N . SER A 1 87 ? -15.160 -8.899 1.158 1.00 73.62 87 SER A N 1
ATOM 620 C CA . SER A 1 87 ? -15.094 -10.007 0.190 1.00 73.62 87 SER A CA 1
ATOM 621 C C . SER A 1 87 ? -16.294 -10.032 -0.760 1.00 73.62 87 SER A C 1
ATOM 623 O O . SER A 1 87 ? -16.140 -10.388 -1.927 1.00 73.62 87 SER A O 1
ATOM 625 N N . GLY A 1 88 ? -17.463 -9.579 -0.293 1.00 71.69 88 GLY A N 1
ATOM 626 C CA . GLY A 1 88 ? -18.684 -9.484 -1.092 1.00 71.69 88 GLY A CA 1
ATOM 627 C C . GLY A 1 88 ? -18.714 -8.295 -2.058 1.00 71.69 88 GLY A C 1
ATOM 628 O O . GLY A 1 88 ? -19.413 -8.349 -3.067 1.00 71.69 88 GLY A O 1
ATOM 629 N N . ILE A 1 89 ? -17.936 -7.234 -1.800 1.00 76.88 89 ILE A N 1
ATOM 630 C CA . ILE A 1 89 ? -18.014 -5.976 -2.566 1.00 76.88 89 ILE A CA 1
ATOM 631 C C . ILE A 1 89 ? -17.661 -6.173 -4.043 1.00 76.88 89 ILE A C 1
ATOM 633 O O . ILE A 1 89 ? -18.272 -5.547 -4.905 1.00 76.88 89 ILE A O 1
ATOM 637 N N . SER A 1 90 ? -16.722 -7.067 -4.368 1.00 70.31 90 SER A N 1
ATOM 638 C CA . SER A 1 90 ? -16.360 -7.350 -5.764 1.00 70.31 90 SER A CA 1
ATOM 639 C C . SER A 1 90 ? -17.504 -7.942 -6.590 1.00 70.31 90 SER A C 1
ATOM 641 O O . SER A 1 90 ? -17.456 -7.868 -7.815 1.00 70.31 90 SER A O 1
ATOM 643 N N . TYR A 1 91 ? -18.523 -8.508 -5.938 1.00 75.25 91 TYR A N 1
ATOM 644 C CA . TYR A 1 91 ? -19.698 -9.094 -6.584 1.00 75.25 91 TYR A CA 1
ATOM 645 C C . TYR A 1 91 ? -20.882 -8.120 -6.670 1.00 75.25 91 TYR A C 1
ATOM 647 O O . TYR A 1 91 ? -21.898 -8.438 -7.286 1.00 75.25 91 TYR A O 1
ATOM 655 N N . VAL A 1 92 ? -20.763 -6.923 -6.084 1.00 82.38 92 VAL A N 1
ATOM 656 C CA . VAL A 1 92 ? -21.785 -5.879 -6.179 1.00 82.38 92 VAL A CA 1
ATOM 657 C C . VAL A 1 92 ? -21.778 -5.304 -7.596 1.00 82.38 92 VAL A C 1
ATOM 659 O O . VAL A 1 92 ? -20.859 -4.591 -8.009 1.00 82.38 92 VAL A O 1
ATOM 662 N N . ALA A 1 93 ? -22.827 -5.632 -8.348 1.00 85.81 93 ALA A N 1
ATOM 663 C CA . ALA A 1 93 ? -22.990 -5.235 -9.744 1.00 85.81 93 ALA A CA 1
ATOM 664 C C . ALA A 1 93 ? -23.953 -4.053 -9.911 1.00 85.81 93 ALA A C 1
ATOM 666 O O . ALA A 1 93 ? -23.881 -3.333 -10.906 1.00 85.81 93 ALA A O 1
ATOM 667 N N . LYS A 1 94 ? -24.857 -3.848 -8.946 1.00 90.56 94 LYS A N 1
ATOM 668 C CA . LYS A 1 94 ? -25.898 -2.817 -8.991 1.00 90.56 94 LYS A CA 1
ATOM 669 C C . LYS A 1 94 ? -25.859 -1.941 -7.745 1.00 90.56 94 LYS A C 1
ATOM 671 O O . LYS A 1 94 ? -25.658 -2.431 -6.635 1.00 90.56 94 LYS A O 1
ATOM 676 N N . ARG A 1 95 ? -26.127 -0.646 -7.921 1.00 93.69 95 ARG A N 1
ATOM 677 C CA . ARG A 1 95 ? -26.133 0.343 -6.834 1.00 93.69 95 ARG A CA 1
ATOM 678 C C . ARG A 1 95 ? -27.124 -0.020 -5.728 1.00 93.69 95 ARG A C 1
ATOM 680 O O . ARG A 1 95 ? -26.812 0.121 -4.550 1.00 93.69 95 ARG A O 1
ATOM 687 N N . GLU A 1 96 ? -28.297 -0.525 -6.098 1.00 94.38 96 GLU A N 1
ATOM 688 C CA . GLU A 1 96 ? -29.370 -0.886 -5.167 1.00 94.38 96 GLU A CA 1
ATOM 689 C C . GLU A 1 96 ? -28.928 -1.987 -4.196 1.00 94.38 96 GLU A C 1
ATOM 691 O O . GLU A 1 96 ? -29.387 -2.019 -3.056 1.00 94.38 96 GLU A O 1
ATOM 696 N N . GLN A 1 97 ? -28.007 -2.861 -4.620 1.00 90.69 97 GLN A N 1
ATOM 697 C CA . GLN A 1 97 ? -27.427 -3.875 -3.742 1.00 90.69 97 GLN A CA 1
ATOM 698 C C . GLN A 1 97 ? -26.550 -3.229 -2.666 1.00 90.69 97 GLN A C 1
ATOM 700 O O . GLN A 1 97 ? -26.685 -3.552 -1.488 1.00 90.69 97 GLN A O 1
ATOM 705 N N . SER A 1 98 ? -25.698 -2.276 -3.055 1.00 91.69 98 SER A N 1
ATOM 706 C CA . SER A 1 98 ? -24.876 -1.536 -2.097 1.00 91.69 98 SER A CA 1
ATOM 707 C C . SER A 1 98 ? -25.726 -0.729 -1.120 1.00 91.69 98 SER A C 1
ATOM 709 O O . SER A 1 98 ? -25.435 -0.721 0.072 1.00 91.69 98 SER A O 1
ATOM 711 N N . LEU A 1 99 ? -26.778 -0.070 -1.615 1.00 95.38 99 LEU A N 1
ATOM 712 C CA . LEU A 1 99 ? -27.686 0.709 -0.777 1.00 95.38 99 LEU A CA 1
ATOM 713 C C . LEU A 1 99 ? -28.407 -0.180 0.242 1.00 95.38 99 LEU A C 1
ATOM 715 O O . LEU A 1 99 ? -28.479 0.164 1.416 1.00 95.38 99 LEU A O 1
ATOM 719 N N . ALA A 1 100 ? -28.912 -1.337 -0.194 1.00 93.56 100 ALA A N 1
ATOM 720 C CA . ALA A 1 100 ? -29.567 -2.290 0.695 1.00 93.56 100 ALA A CA 1
ATOM 721 C C . ALA A 1 100 ? -28.614 -2.829 1.774 1.00 93.56 100 ALA A C 1
ATOM 723 O O . ALA A 1 100 ? -29.033 -3.015 2.913 1.00 93.56 100 ALA A O 1
ATOM 724 N N . PHE A 1 101 ? -27.342 -3.060 1.434 1.00 92.19 101 PHE A N 1
ATOM 725 C CA . PHE A 1 101 ? -26.334 -3.507 2.396 1.00 92.19 101 PHE A CA 1
ATOM 726 C C . PHE A 1 101 ? -25.973 -2.426 3.428 1.00 92.19 101 PHE A C 1
ATOM 728 O O . PHE A 1 101 ? -25.922 -2.727 4.621 1.00 92.19 101 PHE A O 1
ATOM 735 N N . GLY A 1 102 ? -25.779 -1.175 2.989 1.00 93.75 102 GLY A N 1
ATOM 736 C CA . GLY A 1 102 ? -25.578 -0.026 3.884 1.00 93.75 102 GLY A CA 1
ATOM 737 C C . GLY A 1 102 ? -26.728 0.108 4.884 1.00 93.75 102 GLY A C 1
ATOM 738 O O . GLY A 1 102 ? -26.513 -0.019 6.092 1.00 93.75 102 GLY A O 1
ATOM 739 N N . LYS A 1 103 ? -27.961 0.172 4.356 1.00 96.31 103 LYS A N 1
ATOM 740 C CA . LYS A 1 103 ? -29.198 0.261 5.145 1.00 96.31 103 LYS A CA 1
ATOM 741 C C . LYS A 1 103 ? -29.357 -0.874 6.143 1.00 96.31 103 LYS A C 1
ATOM 743 O O . LYS A 1 103 ? -29.688 -0.615 7.293 1.00 96.31 103 LYS A O 1
ATOM 748 N N . LEU A 1 104 ? -29.076 -2.116 5.743 1.00 96.00 104 LEU A N 1
ATOM 749 C CA . LEU A 1 104 ? -29.157 -3.266 6.647 1.00 96.00 104 LEU A CA 1
ATOM 750 C C . LEU A 1 104 ? -28.258 -3.078 7.877 1.00 96.00 104 LEU A C 1
ATOM 752 O O . LEU A 1 104 ? -28.716 -3.260 9.004 1.00 96.00 104 LEU A O 1
ATOM 756 N N . GLY A 1 105 ? -26.992 -2.699 7.679 1.00 96.00 105 GLY A N 1
ATOM 757 C CA . GLY A 1 105 ? -26.077 -2.477 8.800 1.00 96.00 105 GLY A CA 1
ATOM 758 C C . GLY A 1 105 ? -26.513 -1.313 9.692 1.00 96.00 105 GLY A C 1
ATOM 759 O O . GLY A 1 105 ? -26.549 -1.467 10.914 1.00 96.00 105 GLY A O 1
ATOM 760 N N . HIS A 1 106 ? -26.945 -0.194 9.102 1.00 95.38 106 HIS A N 1
ATOM 761 C CA . HIS A 1 106 ? -27.494 0.940 9.848 1.00 95.38 106 HIS A CA 1
ATOM 762 C C . HIS A 1 106 ? -28.735 0.577 10.664 1.00 95.38 106 HIS A C 1
ATOM 764 O O . HIS A 1 106 ? -28.814 0.900 11.853 1.00 95.38 106 HIS A O 1
ATOM 770 N N . ASP A 1 107 ? -29.697 -0.102 10.040 1.00 97.12 107 ASP A N 1
ATOM 771 C CA . ASP A 1 107 ? -30.956 -0.504 10.659 1.00 97.12 107 ASP A CA 1
ATOM 772 C C . ASP A 1 107 ? -30.733 -1.410 11.865 1.00 97.12 107 ASP A C 1
ATOM 774 O O . ASP A 1 107 ? -31.452 -1.294 12.858 1.00 97.12 107 ASP A O 1
ATOM 778 N N . ILE A 1 108 ? -29.712 -2.263 11.808 1.00 98.31 108 ILE A N 1
ATOM 779 C CA . ILE A 1 108 ? -29.344 -3.153 12.907 1.00 98.31 108 ILE A CA 1
ATOM 780 C C . ILE A 1 108 ? -28.589 -2.385 13.992 1.00 98.31 108 ILE A C 1
ATOM 782 O O . ILE A 1 108 ? -28.960 -2.464 15.163 1.00 98.31 108 ILE A O 1
ATOM 786 N N . PHE A 1 109 ? -27.556 -1.614 13.638 1.00 98.25 109 PHE A N 1
ATOM 787 C CA . PHE A 1 109 ? -26.723 -0.934 14.633 1.00 98.25 109 PHE A CA 1
ATOM 788 C C . PHE A 1 109 ? -27.509 0.128 15.406 1.00 98.25 109 PHE A C 1
ATOM 790 O O . PHE A 1 109 ? -27.391 0.197 16.632 1.00 98.25 109 PHE A O 1
ATOM 797 N N . LYS A 1 110 ? -28.400 0.883 14.743 1.00 97.12 110 LYS A N 1
ATOM 798 C CA . LYS A 1 110 ? -29.202 1.933 15.396 1.00 97.12 110 LYS A CA 1
ATOM 799 C C . LYS A 1 110 ? -30.130 1.406 16.491 1.00 97.12 110 LYS A C 1
ATOM 801 O O . LYS A 1 110 ? -30.527 2.175 17.367 1.00 97.12 110 LYS A O 1
ATOM 806 N N . ARG A 1 111 ? -30.454 0.105 16.493 1.00 98.00 111 ARG A N 1
ATOM 807 C CA . ARG A 1 111 ? -31.211 -0.533 17.585 1.00 98.00 111 ARG A CA 1
ATOM 808 C C . ARG A 1 111 ? -30.474 -0.433 18.917 1.00 98.00 111 ARG A C 1
ATOM 810 O O . ARG A 1 111 ? -31.111 -0.192 19.933 1.00 98.00 111 ARG A O 1
ATOM 817 N N . LEU A 1 112 ? -29.142 -0.509 18.919 1.00 98.12 112 LEU A N 1
ATOM 818 C CA . LEU A 1 112 ? -28.338 -0.389 20.140 1.00 98.12 112 LEU A CA 1
ATOM 819 C C . LEU A 1 112 ? -28.466 1.000 20.779 1.00 98.12 112 LEU A C 1
ATOM 821 O O . LEU A 1 112 ? -28.566 1.105 22.000 1.00 98.12 112 LEU A O 1
ATOM 825 N N . GLY A 1 113 ? -28.519 2.056 19.965 1.00 95.31 113 GLY A N 1
ATOM 826 C CA . GLY A 1 113 ? -28.689 3.430 20.447 1.00 95.31 113 GLY A CA 1
ATOM 827 C C . GLY A 1 113 ? -30.132 3.781 20.817 1.00 95.31 113 GLY A C 1
ATOM 828 O O . GLY A 1 113 ? -30.359 4.675 21.629 1.00 95.31 113 GLY A O 1
ATOM 829 N N . ARG A 1 114 ? -31.111 3.074 20.233 1.00 95.88 114 ARG A N 1
ATOM 830 C CA . ARG A 1 114 ? -32.559 3.253 20.472 1.00 95.88 114 ARG A CA 1
ATOM 831 C C . ARG A 1 114 ? -33.144 2.301 21.511 1.00 95.88 114 ARG A C 1
ATOM 833 O O . ARG A 1 114 ? -34.314 2.435 21.869 1.00 95.88 114 ARG A O 1
ATOM 840 N N . SER A 1 115 ? -32.355 1.335 21.964 1.00 97.00 115 SER A N 1
ATOM 841 C CA . SER A 1 115 ? -32.756 0.356 22.963 1.00 97.00 115 SER A CA 1
ATOM 842 C C . SER A 1 115 ? -33.228 1.056 24.240 1.00 97.00 115 SER A C 1
ATOM 844 O O . SER A 1 115 ? -32.629 2.022 24.710 1.00 97.00 115 SER A O 1
ATOM 846 N N . LYS A 1 116 ? -34.299 0.527 24.841 1.00 96.44 116 LYS A N 1
ATOM 847 C CA . LYS A 1 116 ? -34.776 0.968 26.165 1.00 96.44 116 LYS A CA 1
ATOM 848 C C . LYS A 1 116 ? -33.830 0.546 27.296 1.00 96.44 116 LYS A C 1
ATOM 850 O O . LYS A 1 116 ? -33.914 1.081 28.396 1.00 96.44 116 LYS A O 1
ATOM 855 N N . LYS A 1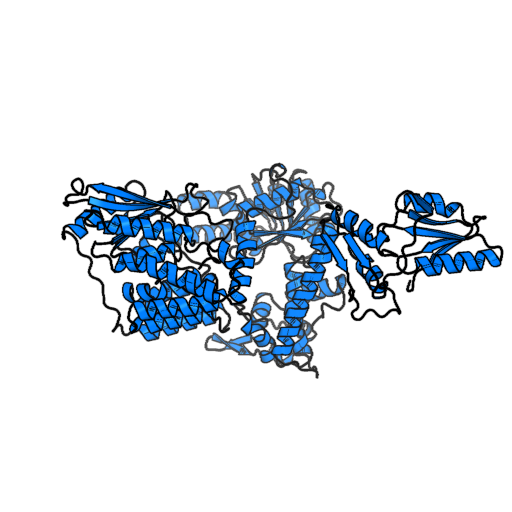 117 ? -32.964 -0.434 27.031 1.00 97.31 117 LYS A N 1
ATOM 856 C CA . LYS A 1 117 ? -31.913 -0.916 27.932 1.00 97.31 117 LYS A CA 1
ATOM 857 C C . LYS A 1 117 ? -30.616 -0.184 27.631 1.00 97.31 117 LYS A C 1
ATOM 859 O O . LYS A 1 117 ? -30.300 0.013 26.459 1.00 97.31 117 LYS A O 1
ATOM 864 N N . VAL A 1 118 ? -29.845 0.135 28.668 1.00 97.56 118 VAL A N 1
ATOM 865 C CA . VAL A 1 118 ? -28.532 0.772 28.502 1.00 97.56 118 VAL A CA 1
ATOM 866 C C . VAL A 1 118 ? -27.594 -0.177 27.759 1.00 97.56 118 VAL A C 1
ATOM 868 O O . VAL A 1 118 ? -27.471 -1.348 28.129 1.00 97.56 118 VAL A O 1
ATOM 871 N N . THR A 1 119 ? -26.935 0.323 26.716 1.00 98.81 119 THR A N 1
ATOM 872 C CA . THR A 1 119 ? -26.062 -0.472 25.852 1.00 98.81 119 THR A CA 1
ATOM 873 C C . THR A 1 119 ? -24.582 -0.141 26.031 1.00 98.81 119 THR A C 1
ATOM 875 O O . THR A 1 119 ? -24.185 1.013 26.212 1.00 98.81 119 THR A O 1
ATOM 878 N N . PHE A 1 120 ? -23.745 -1.174 25.965 1.00 98.88 120 PHE A N 1
ATOM 879 C CA . PHE A 1 120 ? -22.303 -1.097 26.172 1.00 98.88 120 PHE A CA 1
ATOM 880 C C . PHE A 1 120 ? -21.543 -1.783 25.034 1.00 98.88 120 PHE A C 1
ATOM 882 O O . PHE A 1 120 ? -21.968 -2.811 24.511 1.00 98.88 120 PHE A O 1
ATOM 889 N N . ALA A 1 121 ? -20.378 -1.255 24.680 1.00 98.81 121 ALA A N 1
ATOM 890 C CA . ALA A 1 121 ? -19.406 -1.932 23.833 1.00 98.81 121 ALA A CA 1
ATOM 891 C C . ALA A 1 121 ? -18.104 -2.140 24.610 1.00 98.81 121 ALA A C 1
ATOM 893 O O . ALA A 1 121 ? -17.453 -1.188 25.035 1.00 98.81 121 ALA A O 1
ATOM 894 N N . PHE A 1 122 ? -17.728 -3.397 24.802 1.00 98.81 122 PHE A N 1
ATOM 895 C CA . PHE A 1 122 ? -16.501 -3.811 25.465 1.00 98.81 122 PHE A CA 1
ATOM 896 C C . PHE A 1 122 ? -15.456 -4.137 24.394 1.00 98.81 122 PHE A C 1
ATOM 898 O O . PHE A 1 122 ? -15.328 -5.275 23.945 1.00 98.81 122 PHE A O 1
ATOM 905 N N . ILE A 1 123 ? -14.708 -3.122 23.960 1.00 98.81 123 ILE A N 1
ATOM 906 C CA . ILE A 1 123 ? -13.705 -3.217 22.893 1.00 98.81 123 ILE A CA 1
ATOM 907 C C . ILE A 1 123 ? -12.444 -3.907 23.436 1.00 98.81 123 ILE A C 1
ATOM 909 O O . ILE A 1 123 ? -11.467 -3.282 23.847 1.00 98.81 123 ILE A O 1
ATOM 913 N N . ASN A 1 124 ? -12.469 -5.236 23.449 1.00 98.31 124 ASN A N 1
ATOM 914 C CA . ASN A 1 124 ? -11.402 -6.086 23.980 1.00 98.31 124 ASN A CA 1
ATOM 915 C C . ASN A 1 124 ? -10.190 -6.232 23.040 1.00 98.31 124 ASN A C 1
ATOM 917 O O . ASN A 1 124 ? -9.160 -6.781 23.431 1.00 98.31 124 ASN A O 1
ATOM 921 N N . GLY A 1 125 ? -10.311 -5.778 21.794 1.00 97.62 125 GLY A N 1
ATOM 922 C CA . GLY A 1 125 ? -9.340 -6.018 20.735 1.00 97.62 125 GLY A CA 1
ATOM 923 C C . GLY A 1 125 ? -9.493 -5.054 19.564 1.00 97.62 125 GLY A C 1
ATOM 924 O O . GLY A 1 125 ? -10.015 -3.954 19.720 1.00 97.62 125 GLY A O 1
ATOM 925 N N . LEU A 1 126 ? -9.026 -5.459 18.384 1.00 98.25 126 LEU A N 1
ATOM 926 C CA . LEU A 1 126 ? -9.088 -4.642 17.169 1.00 98.25 126 LEU A CA 1
ATOM 927 C C . LEU A 1 126 ? -10.539 -4.249 16.824 1.00 98.25 126 LEU A C 1
ATOM 929 O O . LEU A 1 126 ? -11.377 -5.137 16.660 1.00 98.25 126 LEU A O 1
ATOM 933 N N . ALA A 1 127 ? -10.804 -2.946 16.682 1.00 98.12 127 ALA A N 1
ATOM 934 C CA . ALA A 1 127 ? -12.102 -2.377 16.295 1.00 98.12 127 ALA A CA 1
ATOM 935 C C . ALA A 1 127 ? -11.942 -1.374 15.141 1.00 98.12 127 ALA A C 1
ATOM 937 O O . ALA A 1 127 ? -11.596 -0.218 15.377 1.00 98.12 127 ALA A O 1
ATOM 938 N N . LEU A 1 128 ? -12.158 -1.796 13.895 1.00 97.12 128 LEU A N 1
ATOM 939 C CA . LEU A 1 128 ? -11.962 -0.951 12.705 1.00 97.12 128 LEU A CA 1
ATOM 940 C C . LEU A 1 128 ? -13.271 -0.726 11.957 1.00 97.12 128 LEU A C 1
ATOM 942 O O . LEU A 1 128 ? -14.048 -1.667 11.807 1.00 97.12 128 LEU A O 1
ATOM 946 N N . GLY A 1 129 ? -13.477 0.491 11.458 1.00 96.69 129 GLY A N 1
ATOM 947 C CA . GLY A 1 129 ? -14.609 0.835 10.600 1.00 96.69 129 GLY A CA 1
ATOM 948 C C . GLY A 1 129 ? -15.937 0.482 11.241 1.00 96.69 129 GLY A C 1
ATOM 949 O O . GLY A 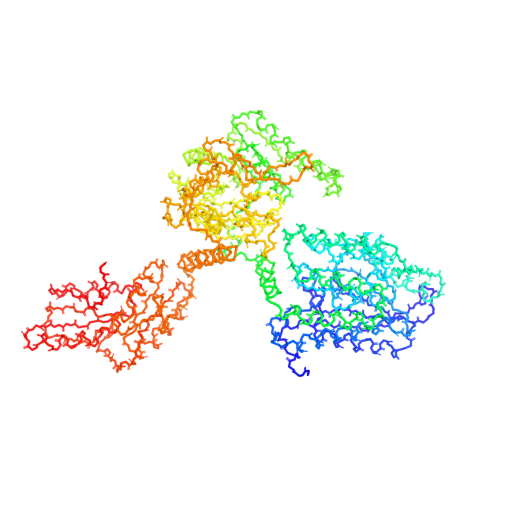1 129 ? -16.154 0.818 12.404 1.00 96.69 129 GLY A O 1
ATOM 950 N N . GLY A 1 130 ? -16.741 -0.335 10.559 1.00 96.44 130 GLY A N 1
ATOM 951 C CA . GLY A 1 130 ? -17.967 -0.921 11.110 1.00 96.44 130 GLY A CA 1
ATOM 952 C C . GLY A 1 130 ? -17.828 -1.559 12.504 1.00 96.44 130 GLY A C 1
ATOM 953 O O . GLY A 1 130 ? -18.766 -1.550 13.295 1.00 96.44 130 GLY A O 1
ATOM 954 N N . GLY A 1 131 ? -16.643 -2.073 12.848 1.00 97.00 131 GLY A N 1
ATOM 955 C CA . GLY A 1 131 ? -16.334 -2.588 14.179 1.00 97.00 131 GLY A CA 1
ATOM 956 C C . GLY A 1 131 ? -16.191 -1.513 15.256 1.00 97.00 131 GLY A C 1
ATOM 957 O O . GLY A 1 131 ? -16.510 -1.774 16.408 1.00 97.00 131 GLY A O 1
ATOM 958 N N . LEU A 1 132 ? -15.747 -0.304 14.917 1.00 98.44 132 LEU A N 1
ATOM 959 C CA . LEU A 1 132 ? -15.873 0.847 15.813 1.00 98.44 132 LEU A CA 1
ATOM 960 C C . LEU A 1 132 ? -17.305 1.399 15.778 1.00 98.44 132 LEU A C 1
ATOM 962 O O . LEU A 1 132 ? -17.852 1.718 16.830 1.00 98.44 132 LEU A O 1
ATOM 966 N N . GLU A 1 133 ? -17.933 1.468 14.601 1.00 98.56 133 GLU A N 1
ATOM 967 C CA . GLU A 1 133 ? -19.271 2.048 14.426 1.00 98.56 133 GLU A CA 1
ATOM 968 C C . GLU A 1 133 ? -20.344 1.313 15.234 1.00 98.56 133 GLU A C 1
ATOM 970 O O . GLU A 1 133 ? -21.114 1.972 15.928 1.00 98.56 133 GLU A O 1
ATOM 975 N N . VAL A 1 134 ? -20.334 -0.026 15.287 1.00 98.50 134 VAL A N 1
ATOM 976 C CA . VAL A 1 134 ? -21.251 -0.775 16.172 1.00 98.50 134 VAL A CA 1
ATOM 977 C C . VAL A 1 134 ? -21.102 -0.353 17.641 1.00 98.50 134 VAL A C 1
ATOM 979 O O . VAL A 1 134 ? -22.086 -0.264 18.370 1.00 98.50 134 VAL A O 1
ATOM 982 N N . GLY A 1 135 ? -19.884 -0.013 18.077 1.00 98.00 135 GLY A N 1
ATOM 983 C CA . GLY A 1 135 ? -19.635 0.519 19.414 1.00 98.00 135 GLY A CA 1
ATOM 984 C C . GLY A 1 135 ? -20.085 1.972 19.592 1.00 98.00 135 GLY A C 1
ATOM 985 O O . GLY A 1 135 ? -20.512 2.347 20.687 1.00 98.00 135 GLY A O 1
ATOM 986 N N . LEU A 1 136 ? -20.013 2.795 18.540 1.00 98.50 136 LEU A N 1
ATOM 987 C CA . LEU A 1 136 ? -20.502 4.180 18.555 1.00 98.50 136 LEU A CA 1
ATOM 988 C C . LEU A 1 136 ? -22.024 4.254 18.716 1.00 98.50 136 LEU A C 1
ATOM 990 O O . LEU A 1 136 ? -22.510 5.211 19.316 1.00 98.50 136 LEU A O 1
ATOM 994 N N . HIS A 1 137 ? -22.760 3.243 18.246 1.00 98.56 137 HIS A N 1
ATOM 995 C CA . HIS A 1 137 ? -24.202 3.127 18.490 1.00 98.56 137 HIS A CA 1
ATOM 996 C C . HIS A 1 137 ? -24.547 2.725 19.930 1.00 98.56 137 HIS A C 1
ATOM 998 O O . HIS A 1 137 ? -25.657 3.000 20.377 1.00 98.56 137 HIS A O 1
ATOM 1004 N N . CYS A 1 138 ? -23.624 2.122 20.688 1.00 98.56 138 CYS A N 1
ATOM 1005 C CA . CYS A 1 138 ? -23.851 1.844 22.108 1.00 98.56 138 CYS A CA 1
ATOM 1006 C C . CYS A 1 138 ? -23.817 3.125 22.958 1.00 98.56 138 CYS A C 1
ATOM 1008 O O . CYS A 1 138 ? -23.094 4.081 22.659 1.00 98.56 138 CYS A O 1
ATOM 1010 N N . ASN A 1 139 ? -24.524 3.137 24.091 1.00 97.75 139 ASN A N 1
ATOM 1011 C CA . ASN A 1 139 ? -24.483 4.279 25.006 1.00 97.75 139 ASN A CA 1
ATOM 1012 C C . ASN A 1 139 ? -23.078 4.489 25.588 1.00 97.75 139 ASN A C 1
ATOM 1014 O O . ASN A 1 139 ? -22.615 5.628 25.627 1.00 97.75 139 ASN A O 1
ATOM 1018 N N . TYR A 1 140 ? -22.366 3.421 25.958 1.00 98.62 140 TYR A N 1
ATOM 1019 C CA . TYR A 1 140 ? -21.028 3.493 26.562 1.00 98.62 140 TYR A CA 1
ATOM 1020 C C . TYR A 1 140 ? -20.024 2.521 25.926 1.00 98.62 140 TYR A C 1
ATOM 1022 O O . TYR A 1 140 ? -20.403 1.480 25.393 1.00 98.62 140 TYR A O 1
ATOM 1030 N N . ARG A 1 141 ? -18.729 2.840 26.004 1.00 98.69 141 ARG A N 1
ATOM 1031 C CA . ARG A 1 141 ? -17.610 2.086 25.421 1.00 98.69 141 ARG A CA 1
ATOM 1032 C C . ARG A 1 141 ? -16.455 1.948 26.412 1.00 98.69 141 ARG A C 1
ATOM 1034 O O . ARG A 1 141 ? -15.935 2.945 26.907 1.00 98.69 141 ARG A O 1
ATOM 1041 N N . THR A 1 142 ? -15.985 0.726 26.631 1.00 98.81 142 THR A N 1
ATOM 1042 C CA . THR A 1 142 ? -14.716 0.441 27.320 1.00 98.81 142 THR A CA 1
ATOM 1043 C C . THR A 1 142 ? -13.721 -0.153 26.327 1.00 98.81 142 THR A C 1
ATOM 1045 O O . THR A 1 142 ? -14.129 -0.759 25.337 1.00 98.81 142 THR A O 1
ATOM 1048 N N . MET A 1 143 ? -12.417 0.017 26.552 1.00 98.75 143 MET A N 1
ATOM 1049 C CA . MET A 1 143 ? -11.387 -0.472 25.628 1.00 98.75 143 MET A CA 1
ATOM 1050 C C . MET A 1 143 ? -10.187 -1.094 26.347 1.00 98.75 143 MET A C 1
ATOM 1052 O O . MET A 1 143 ? -9.705 -0.561 27.343 1.00 98.75 143 MET A O 1
ATOM 1056 N N . ALA A 1 144 ? -9.690 -2.228 25.855 1.00 98.62 144 ALA A N 1
ATOM 1057 C CA . ALA A 1 144 ? -8.491 -2.851 26.409 1.00 98.62 144 ALA A CA 1
ATOM 1058 C C . ALA A 1 144 ? -7.249 -1.998 26.097 1.00 98.62 144 ALA A C 1
ATOM 1060 O O . ALA A 1 144 ? -7.126 -1.461 24.996 1.00 98.62 144 ALA A O 1
ATOM 1061 N N . SER A 1 145 ? -6.291 -1.902 27.022 1.00 97.94 145 SER A N 1
ATOM 1062 C CA . SER A 1 145 ? -5.096 -1.047 26.890 1.00 97.94 145 SER A CA 1
ATOM 1063 C C . SER A 1 145 ? -4.236 -1.381 25.657 1.00 97.94 145 SER A C 1
ATOM 1065 O O . SER A 1 145 ? -3.561 -0.505 25.106 1.00 97.94 145 SER A O 1
ATOM 1067 N N . THR A 1 146 ? -4.302 -2.632 25.189 1.00 96.25 146 THR A N 1
ATOM 1068 C CA . THR A 1 146 ? -3.601 -3.150 24.005 1.00 96.25 146 THR A CA 1
ATOM 1069 C C . THR A 1 146 ? -4.415 -3.083 22.715 1.00 96.25 146 THR A C 1
ATOM 1071 O O . THR A 1 146 ? -3.882 -3.404 21.652 1.00 96.25 146 THR A O 1
ATOM 1074 N N . ALA A 1 147 ? -5.698 -2.721 22.782 1.00 97.62 147 ALA A N 1
ATOM 1075 C CA . ALA A 1 147 ? -6.559 -2.647 21.611 1.00 97.62 147 ALA A CA 1
ATOM 1076 C C . ALA A 1 147 ? -6.184 -1.462 20.704 1.00 97.62 147 ALA A C 1
ATOM 1078 O O . ALA A 1 147 ? -5.580 -0.470 21.130 1.00 97.62 147 ALA A O 1
ATOM 1079 N N . LEU A 1 148 ? -6.577 -1.571 19.435 1.00 97.81 148 LEU A N 1
ATOM 1080 C CA . LEU A 1 148 ? -6.421 -0.536 18.416 1.00 97.81 148 LEU A CA 1
ATOM 1081 C C . LEU A 1 148 ? -7.769 -0.277 17.747 1.00 97.81 148 LEU A C 1
ATOM 1083 O O . LEU A 1 148 ? -8.518 -1.222 17.490 1.00 97.81 148 LEU A O 1
ATOM 1087 N N . THR A 1 149 ? -8.062 0.987 17.441 1.00 98.25 149 THR A N 1
ATOM 1088 C CA . THR A 1 149 ? -9.309 1.360 16.765 1.00 98.25 149 THR A CA 1
ATOM 1089 C C . THR A 1 149 ? -9.135 2.495 15.761 1.00 98.25 149 THR A C 1
ATOM 1091 O O . THR A 1 149 ? -8.231 3.319 15.906 1.00 98.25 149 THR A O 1
ATOM 1094 N N . ALA A 1 150 ? -9.957 2.515 14.711 1.00 97.81 150 ALA A N 1
ATOM 1095 C CA . ALA A 1 150 ? -9.926 3.534 13.661 1.00 97.81 150 ALA A CA 1
ATOM 1096 C C . ALA A 1 150 ? -11.200 3.523 12.802 1.00 97.81 150 ALA A C 1
ATOM 1098 O O . ALA A 1 150 ? -11.917 2.524 12.773 1.00 97.81 150 ALA A O 1
ATOM 1099 N N . LEU A 1 151 ? -11.392 4.596 12.030 1.00 97.75 151 LEU A N 1
ATOM 1100 C CA . LEU A 1 151 ? -12.298 4.665 10.879 1.00 97.75 151 LEU A CA 1
ATOM 1101 C C . LEU A 1 151 ? -11.449 4.755 9.590 1.00 97.75 151 LEU A C 1
ATOM 1103 O O . LEU A 1 151 ? -11.002 5.846 9.228 1.00 97.75 151 LEU A O 1
ATOM 1107 N N . PRO A 1 152 ? -11.102 3.617 8.955 1.00 94.00 152 PRO A N 1
ATOM 1108 C CA . PRO A 1 152 ? -10.174 3.557 7.825 1.00 94.00 152 PRO A CA 1
ATOM 1109 C C . PRO A 1 152 ? -10.796 3.940 6.473 1.00 94.00 152 PRO A C 1
ATOM 1111 O O . PRO A 1 152 ? -10.109 3.894 5.457 1.00 94.00 152 PRO A O 1
ATOM 1114 N N . GLU A 1 153 ? -12.083 4.260 6.401 1.00 94.00 153 GLU A N 1
ATOM 1115 C CA . GLU A 1 153 ? -12.850 4.250 5.153 1.00 94.00 153 GLU A CA 1
ATOM 1116 C C . GLU A 1 153 ? -12.298 5.222 4.104 1.00 94.00 153 GLU A C 1
ATOM 1118 O O . GLU A 1 153 ? -12.114 4.831 2.951 1.00 94.00 153 GLU A O 1
ATOM 1123 N N . CYS A 1 154 ? -11.904 6.437 4.503 1.00 93.31 154 CYS A N 1
ATOM 1124 C CA . CYS A 1 154 ? -11.303 7.408 3.581 1.00 93.31 154 CYS A CA 1
ATOM 1125 C C . CYS A 1 154 ? -9.987 6.906 2.964 1.00 93.31 154 CYS A C 1
ATOM 1127 O O . CYS A 1 154 ? -9.676 7.243 1.823 1.00 93.31 154 CYS A O 1
ATOM 1129 N N . PHE A 1 155 ? -9.224 6.070 3.680 1.00 88.44 155 PHE A N 1
ATOM 1130 C CA . PHE A 1 155 ? -8.020 5.427 3.143 1.00 88.44 155 PHE A CA 1
ATOM 1131 C C . PHE A 1 155 ? -8.353 4.390 2.064 1.00 88.44 155 PHE A C 1
ATOM 1133 O O . PHE A 1 155 ? -7.570 4.196 1.137 1.00 88.44 155 PHE A O 1
ATOM 1140 N N . LEU A 1 156 ? -9.513 3.738 2.174 1.00 86.12 156 LEU A N 1
ATOM 1141 C CA . LEU A 1 156 ? -9.987 2.730 1.226 1.00 86.12 156 LEU A CA 1
ATOM 1142 C C . LEU A 1 156 ? -10.737 3.327 0.027 1.00 86.12 156 LEU A C 1
ATOM 1144 O O . LEU A 1 156 ? -10.996 2.599 -0.928 1.00 86.12 156 LEU A O 1
ATOM 1148 N N . GLY A 1 157 ? -11.045 4.627 0.042 1.00 89.44 157 GLY A N 1
ATOM 1149 C CA . GLY A 1 157 ? -11.891 5.269 -0.969 1.00 89.44 157 GLY A CA 1
ATOM 1150 C C . GLY A 1 157 ? -13.388 5.181 -0.654 1.00 89.44 157 GLY A C 1
ATOM 1151 O O . GLY A 1 157 ? -14.206 5.217 -1.568 1.00 89.44 157 GLY A O 1
ATOM 1152 N N . LEU A 1 158 ? -13.738 5.061 0.628 1.00 93.25 158 LEU A N 1
ATOM 1153 C CA . LEU A 1 158 ? -15.099 5.036 1.166 1.00 93.25 158 LEU A CA 1
ATOM 1154 C C . LEU A 1 158 ? -15.302 6.157 2.201 1.00 93.25 158 LEU A C 1
ATOM 1156 O O . LEU A 1 158 ? -14.393 6.934 2.495 1.00 93.25 158 LEU A O 1
ATOM 1160 N N . VAL A 1 159 ? -16.496 6.203 2.787 1.00 96.69 159 VAL A N 1
ATOM 1161 C CA . VAL A 1 159 ? -16.818 6.978 3.994 1.00 96.69 159 VAL A CA 1
ATOM 1162 C C . VAL A 1 159 ? -17.236 6.022 5.114 1.00 96.69 159 VAL A C 1
ATOM 1164 O O . VAL A 1 159 ? -17.712 4.931 4.789 1.00 96.69 159 VAL A O 1
ATOM 1167 N N . PRO A 1 160 ? -17.080 6.394 6.402 1.00 97.25 160 PRO A N 1
ATOM 1168 C CA . PRO A 1 160 ? -17.779 5.703 7.484 1.00 97.25 160 PRO A CA 1
ATOM 1169 C C . PRO A 1 160 ? -19.272 5.689 7.154 1.00 97.25 160 PRO A C 1
ATOM 1171 O O . PRO A 1 160 ? -19.824 6.740 6.822 1.00 97.25 160 PRO A O 1
ATOM 1174 N N . GLY A 1 161 ? -19.858 4.497 7.126 1.00 93.88 161 GLY A N 1
ATOM 1175 C CA . GLY A 1 161 ? -21.141 4.254 6.468 1.00 93.88 161 GLY A CA 1
ATOM 1176 C C . GLY A 1 161 ? -22.164 3.529 7.330 1.00 93.88 161 GLY A C 1
ATOM 1177 O O . GLY A 1 161 ? -23.219 3.176 6.819 1.00 93.88 161 GLY A O 1
ATOM 1178 N N . TRP A 1 162 ? -21.847 3.279 8.603 1.00 97.25 162 TRP A N 1
ATOM 1179 C CA . TRP A 1 162 ? -22.773 2.739 9.596 1.00 97.25 162 TRP A CA 1
ATOM 1180 C C . TRP A 1 162 ? -22.853 3.633 10.836 1.00 97.25 162 TRP A C 1
ATOM 1182 O O . TRP A 1 162 ? -22.989 3.158 11.964 1.00 97.25 162 TRP A O 1
ATOM 1192 N N . GLY A 1 163 ? -22.784 4.943 10.634 1.00 97.31 163 GLY A N 1
ATOM 1193 C CA . GLY A 1 163 ? -23.062 5.983 11.610 1.00 97.31 163 GLY A CA 1
ATOM 1194 C C . GLY A 1 163 ? -21.813 6.721 12.059 1.00 97.31 163 GLY A C 1
ATOM 1195 O O . GLY A 1 163 ? -21.919 7.661 12.843 1.00 97.31 163 GLY A O 1
ATOM 1196 N N . GLY A 1 164 ? -20.621 6.320 11.616 1.00 97.62 164 GLY A N 1
ATOM 1197 C CA . GLY A 1 164 ? -19.363 6.912 12.053 1.00 97.62 164 GLY A CA 1
ATOM 1198 C C . GLY A 1 164 ? -19.237 8.390 11.689 1.00 97.62 164 GLY A C 1
ATOM 1199 O O . GLY A 1 164 ? -18.731 9.169 12.498 1.00 97.62 164 GLY A O 1
ATOM 1200 N N . ALA A 1 165 ? -19.732 8.804 10.519 1.00 97.75 165 ALA A N 1
ATOM 1201 C CA . ALA A 1 165 ? -19.649 10.194 10.073 1.00 97.75 165 ALA A CA 1
ATOM 1202 C C . ALA A 1 165 ? -20.713 11.095 10.727 1.00 97.75 165 ALA A C 1
ATOM 1204 O O . ALA A 1 165 ? -20.518 12.304 10.811 1.00 97.75 165 ALA A O 1
ATOM 1205 N N . THR A 1 166 ? -21.788 10.511 11.258 1.00 98.00 166 THR A N 1
ATOM 1206 C CA . THR A 1 166 ? -22.882 11.207 11.946 1.00 98.00 166 THR A CA 1
ATOM 1207 C C . THR A 1 166 ? -22.682 11.244 13.460 1.00 98.00 166 THR A C 1
ATOM 1209 O O . THR A 1 166 ? -22.812 12.296 14.089 1.00 98.00 166 THR A O 1
ATOM 1212 N N . LEU A 1 167 ? -22.363 10.100 14.071 1.00 98.25 167 LEU A N 1
ATOM 1213 C CA . LEU A 1 167 ? -22.259 9.941 15.522 1.00 98.25 167 LEU A CA 1
ATOM 1214 C C . LEU A 1 167 ? -20.966 10.535 16.066 1.00 98.25 167 LEU A C 1
ATOM 1216 O O . LEU A 1 167 ? -20.992 11.193 17.104 1.00 98.25 167 LEU A O 1
ATOM 1220 N N . LEU A 1 168 ? -19.836 10.328 15.385 1.00 97.94 168 LEU A N 1
ATOM 1221 C CA . LEU A 1 168 ? -18.542 10.742 15.918 1.00 97.94 168 LEU A CA 1
ATOM 1222 C C . LEU A 1 168 ? -18.426 12.271 16.061 1.00 97.94 168 LEU A C 1
ATOM 1224 O O . LEU A 1 168 ? -18.063 12.710 17.151 1.00 97.94 168 LEU A O 1
ATOM 1228 N N . PRO A 1 169 ? -18.798 13.109 15.068 1.00 98.12 169 PRO A N 1
ATOM 1229 C CA . PRO A 1 169 ? -18.771 14.564 15.245 1.00 98.12 169 PRO A CA 1
ATOM 1230 C C . PRO A 1 169 ? -19.675 15.061 16.374 1.00 98.12 169 PRO A C 1
ATOM 1232 O O . PRO A 1 169 ? -19.302 15.984 17.093 1.00 98.12 169 PRO A O 1
ATOM 1235 N N . LYS A 1 170 ? -20.835 14.421 16.575 1.00 97.56 170 LYS A N 1
ATOM 1236 C CA . LYS A 1 170 ? -21.746 14.733 17.686 1.00 97.56 170 LYS A CA 1
ATOM 1237 C C . LYS A 1 170 ? -21.208 14.256 19.040 1.00 97.56 170 LYS A C 1
ATOM 1239 O O . LYS A 1 170 ? -21.567 14.827 20.061 1.00 97.56 170 LYS A O 1
ATOM 1244 N N . LEU A 1 171 ? -20.364 13.221 19.058 1.00 97.56 171 LEU A N 1
ATOM 1245 C CA . LEU A 1 171 ? -19.808 12.628 20.275 1.00 97.56 171 LEU A CA 1
ATOM 1246 C C . LEU A 1 171 ? -18.554 13.351 20.778 1.00 97.56 171 LEU A C 1
ATOM 1248 O O . LEU A 1 171 ? -18.426 13.586 21.976 1.00 97.56 171 LEU A O 1
ATOM 1252 N N . ILE A 1 172 ? -17.611 13.645 19.880 1.00 97.75 172 ILE A N 1
ATOM 1253 C CA . ILE A 1 172 ? -16.275 14.149 20.245 1.00 97.75 172 ILE A CA 1
ATOM 1254 C C . ILE A 1 172 ? -15.983 15.551 19.700 1.00 97.75 172 ILE A C 1
ATOM 1256 O O . ILE A 1 172 ? -14.885 16.075 19.900 1.00 97.75 172 ILE A O 1
ATOM 1260 N N . GLY A 1 173 ? -16.951 16.158 19.018 1.00 98.06 173 GLY A N 1
ATOM 1261 C CA . GLY A 1 173 ? -16.817 17.461 18.387 1.00 98.06 173 GLY A CA 1
ATOM 1262 C C . GLY A 1 173 ? -16.131 17.420 17.018 1.00 98.06 173 GLY A C 1
ATOM 1263 O O . GLY A 1 173 ? -15.502 16.423 16.635 1.00 98.06 173 GLY A O 1
ATOM 1264 N N . PRO A 1 174 ? -16.230 18.522 16.258 1.00 97.75 174 PRO A N 1
ATOM 1265 C CA . PRO A 1 174 ? -15.833 18.560 14.854 1.00 97.75 174 PRO A CA 1
ATOM 1266 C C . PRO A 1 174 ? -14.327 18.405 14.624 1.00 97.75 174 PRO A C 1
ATOM 1268 O O . PRO A 1 174 ? -13.921 17.639 13.751 1.00 97.75 174 PRO A O 1
ATOM 1271 N N . GLU A 1 175 ? -13.479 19.074 15.416 1.00 98.00 175 GLU A N 1
ATOM 1272 C CA . GLU A 1 175 ? -12.017 19.007 15.247 1.00 98.00 175 GLU A CA 1
ATOM 1273 C C . GLU A 1 175 ? -11.492 17.574 15.435 1.00 98.00 175 GLU A C 1
ATOM 1275 O O . GLU A 1 175 ? -10.710 17.074 14.621 1.00 98.00 175 GLU A O 1
ATOM 1280 N N . ARG A 1 176 ? -11.969 16.877 16.474 1.00 98.38 176 ARG A N 1
ATOM 1281 C CA . ARG A 1 176 ? -11.548 15.501 16.764 1.00 98.38 176 ARG A CA 1
ATOM 1282 C C . ARG A 1 176 ? -12.129 14.507 15.762 1.00 98.38 176 ARG A C 1
ATOM 1284 O O . ARG A 1 176 ? -11.440 13.567 15.378 1.00 98.38 176 ARG A O 1
ATOM 1291 N N . ALA A 1 177 ? -13.354 14.718 15.283 1.00 98.31 177 ALA A N 1
ATOM 1292 C CA . ALA A 1 177 ? -13.920 13.869 14.240 1.00 98.31 177 ALA A CA 1
ATOM 1293 C C . ALA A 1 177 ? -13.159 13.997 12.911 1.00 98.31 177 ALA A C 1
ATOM 1295 O O . ALA A 1 177 ? -12.842 12.978 12.302 1.00 98.31 177 ALA A O 1
ATOM 1296 N N . VAL A 1 178 ? -12.768 15.213 12.505 1.00 98.50 178 VAL A N 1
ATOM 1297 C CA . VAL A 1 178 ? -11.881 15.420 11.344 1.00 98.50 178 VAL A CA 1
ATOM 1298 C C . VAL A 1 178 ? -10.529 14.739 11.559 1.00 98.50 178 VAL A C 1
ATOM 1300 O O . VAL A 1 178 ? -10.008 14.106 10.637 1.00 98.50 178 VAL A O 1
ATOM 1303 N N . GLN A 1 179 ? -9.970 14.792 12.772 1.00 98.12 179 GLN A N 1
ATOM 1304 C CA . GLN A 1 179 ? -8.747 14.056 13.091 1.00 98.12 179 GLN A CA 1
ATOM 1305 C C . GLN A 1 179 ? -8.909 12.547 12.859 1.00 98.12 179 GLN A C 1
ATOM 1307 O O . GLN A 1 179 ? -8.059 11.945 12.208 1.00 98.12 179 GLN A O 1
ATOM 1312 N N . VAL A 1 180 ? -9.991 11.933 13.342 1.00 98.31 180 VAL A N 1
ATOM 1313 C CA . VAL A 1 180 ? -10.200 10.480 13.228 1.00 98.31 180 VAL A CA 1
ATOM 1314 C C . VAL A 1 180 ? -10.560 10.051 11.802 1.00 98.31 180 VAL A C 1
ATOM 1316 O O . VAL A 1 180 ? -9.947 9.121 11.282 1.00 98.31 180 VAL A O 1
ATOM 1319 N N . ILE A 1 181 ? -11.526 10.719 11.168 1.00 98.38 181 ILE A N 1
ATOM 1320 C CA . ILE A 1 181 ? -12.108 10.302 9.881 1.00 98.38 181 ILE A CA 1
ATOM 1321 C C . ILE A 1 181 ? -11.216 10.701 8.698 1.00 98.38 181 ILE A C 1
ATOM 1323 O O . ILE A 1 181 ? -11.136 9.968 7.715 1.00 98.38 181 ILE A O 1
ATOM 1327 N N . ILE A 1 182 ? -10.524 11.844 8.785 1.00 98.06 182 ILE A N 1
ATOM 1328 C CA . ILE A 1 182 ? -9.708 12.379 7.686 1.00 98.06 182 ILE A CA 1
ATOM 1329 C C . ILE A 1 182 ? -8.221 12.224 7.988 1.00 98.06 182 ILE A C 1
ATOM 1331 O O . ILE A 1 182 ? -7.523 11.506 7.276 1.00 98.06 182 ILE A O 1
ATOM 1335 N N . LEU A 1 183 ? -7.704 12.882 9.031 1.00 97.44 183 LEU A N 1
ATOM 1336 C CA . LEU A 1 183 ? -6.250 12.984 9.230 1.00 97.44 183 LEU A CA 1
ATOM 1337 C C . LEU A 1 183 ? -5.612 11.616 9.489 1.00 97.44 183 LEU A C 1
ATOM 1339 O O . LEU A 1 183 ? -4.626 11.257 8.844 1.00 97.44 183 LEU A O 1
ATOM 1343 N N . ASN A 1 184 ? -6.195 10.838 10.396 1.00 96.94 184 ASN A N 1
ATOM 1344 C CA . ASN A 1 184 ? -5.704 9.517 10.762 1.00 96.94 184 ASN A CA 1
ATOM 1345 C C . ASN A 1 184 ? -5.849 8.528 9.598 1.00 96.94 184 ASN A C 1
ATOM 1347 O O . ASN A 1 184 ? -4.878 7.843 9.263 1.00 96.94 184 ASN A O 1
ATOM 1351 N N . ALA A 1 185 ? -7.007 8.505 8.928 1.00 94.56 185 ALA A N 1
ATOM 1352 C CA . ALA A 1 185 ? -7.238 7.660 7.757 1.00 94.56 185 ALA A CA 1
ATOM 1353 C C . ALA A 1 185 ? -6.238 7.968 6.624 1.00 94.56 185 ALA A C 1
ATOM 1355 O O . ALA A 1 185 ? -5.523 7.081 6.152 1.00 94.56 185 ALA A O 1
ATOM 1356 N N . LEU A 1 186 ? -6.098 9.238 6.233 1.00 91.50 186 LEU A N 1
ATOM 1357 C CA . LEU A 1 186 ? -5.210 9.649 5.139 1.00 91.50 186 LEU A CA 1
ATOM 1358 C C . LEU A 1 186 ? -3.716 9.544 5.492 1.00 91.50 186 LEU A C 1
ATOM 1360 O O . LEU A 1 186 ? -2.867 9.425 4.597 1.00 91.50 186 LEU A O 1
ATOM 1364 N N . ASN A 1 187 ? -3.374 9.502 6.780 1.00 90.38 187 ASN A N 1
ATOM 1365 C CA . ASN A 1 187 ? -2.033 9.199 7.268 1.00 90.38 187 ASN A CA 1
ATOM 1366 C C . ASN A 1 187 ? -1.784 7.681 7.361 1.00 90.38 187 ASN A C 1
ATOM 1368 O O . ASN A 1 187 ? -1.458 7.147 8.421 1.00 90.38 187 ASN A O 1
ATOM 1372 N N . ASN A 1 188 ? -1.939 6.983 6.232 1.00 82.69 188 ASN A N 1
ATOM 1373 C CA . ASN A 1 188 ? -1.720 5.537 6.098 1.00 82.69 188 ASN A CA 1
ATOM 1374 C C . ASN A 1 188 ? -2.516 4.707 7.114 1.00 82.69 188 ASN A C 1
ATOM 1376 O O . ASN A 1 188 ? -1.981 3.759 7.693 1.00 82.69 188 ASN A O 1
ATOM 1380 N N . ASN A 1 189 ? -3.779 5.080 7.328 1.00 87.12 189 ASN A N 1
ATOM 1381 C CA . ASN A 1 189 ? -4.670 4.434 8.281 1.00 87.12 189 ASN A CA 1
ATOM 1382 C C . ASN A 1 189 ? -4.058 4.341 9.694 1.00 87.12 189 ASN A C 1
ATOM 1384 O O . ASN A 1 189 ? -3.918 3.263 10.277 1.00 87.12 189 ASN A O 1
ATOM 1388 N N . THR A 1 190 ? -3.628 5.486 10.229 1.00 92.12 190 THR A N 1
ATOM 1389 C CA . THR A 1 190 ? -3.100 5.573 11.593 1.00 92.12 190 THR A CA 1
ATOM 1390 C C . THR A 1 190 ? -4.192 5.189 12.590 1.00 92.12 190 THR A C 1
ATOM 1392 O O . THR A 1 190 ? -5.180 5.899 12.748 1.00 92.12 190 THR A O 1
ATOM 1395 N N . MET A 1 191 ? -4.001 4.063 13.278 1.00 95.50 191 MET A N 1
ATOM 1396 C CA . MET A 1 191 ? -4.934 3.581 14.297 1.00 95.50 191 MET A CA 1
ATOM 1397 C C . MET A 1 191 ? -4.688 4.253 15.648 1.00 95.50 191 MET A C 1
ATOM 1399 O O . MET A 1 191 ? -3.540 4.394 16.078 1.00 95.50 191 MET A O 1
ATOM 1403 N N . MET A 1 192 ? -5.773 4.584 16.344 1.00 97.31 192 MET A N 1
ATOM 1404 C CA . MET A 1 192 ? -5.738 5.104 17.706 1.00 97.31 192 MET A CA 1
ATOM 1405 C C . MET A 1 192 ? -5.419 3.982 18.689 1.00 97.31 192 MET A C 1
ATOM 1407 O O . MET A 1 192 ? -5.993 2.889 18.632 1.00 97.31 192 MET A O 1
ATOM 1411 N N . LYS A 1 193 ? -4.517 4.271 19.629 1.00 96.94 193 LYS A N 1
ATOM 1412 C CA . LYS A 1 193 ? -4.295 3.423 20.810 1.00 96.94 193 LYS A CA 1
ATOM 1413 C C . LYS A 1 193 ? -5.341 3.731 21.875 1.00 96.94 193 LYS A C 1
ATOM 1415 O O . LYS A 1 193 ? -5.843 4.849 21.927 1.00 96.94 193 LYS A O 1
ATOM 1420 N N . ALA A 1 194 ? -5.589 2.799 22.792 1.00 97.31 194 ALA A N 1
ATOM 1421 C CA . ALA A 1 194 ? -6.612 2.949 23.832 1.00 97.31 194 ALA A CA 1
ATOM 1422 C C . ALA A 1 194 ? -6.555 4.288 24.599 1.00 97.31 194 ALA A C 1
ATOM 1424 O O . ALA A 1 194 ? -7.566 4.973 24.719 1.00 97.31 194 ALA A O 1
ATOM 1425 N N . LYS A 1 195 ? -5.363 4.722 25.041 1.00 96.12 195 LYS A N 1
ATOM 1426 C CA . LYS A 1 195 ? -5.194 6.014 25.741 1.00 96.12 195 LYS A CA 1
ATOM 1427 C C . LYS A 1 195 ? -5.544 7.228 24.875 1.00 96.12 195 LYS A C 1
ATOM 1429 O O . LYS A 1 195 ? -6.062 8.212 25.386 1.00 96.12 195 LYS A O 1
ATOM 1434 N N . GLU A 1 196 ? -5.243 7.168 23.582 1.00 97.12 196 GLU A N 1
ATOM 1435 C CA . GLU A 1 196 ? -5.577 8.231 22.630 1.00 97.12 196 GLU A CA 1
ATOM 1436 C C . GLU A 1 196 ? -7.082 8.252 22.352 1.00 97.12 196 GLU A C 1
ATOM 1438 O O . GLU A 1 196 ? -7.700 9.308 22.437 1.00 97.12 196 GLU A O 1
ATOM 1443 N N . ALA A 1 197 ? -7.686 7.083 22.115 1.00 98.19 197 ALA A N 1
ATOM 1444 C CA . ALA A 1 197 ? -9.128 6.945 21.929 1.00 98.19 197 ALA A CA 1
ATOM 1445 C C . ALA A 1 197 ? -9.908 7.481 23.143 1.00 98.19 197 ALA A C 1
ATOM 1447 O O . ALA A 1 197 ? -10.904 8.185 22.972 1.00 98.19 197 ALA A O 1
ATOM 1448 N N . GLN A 1 198 ? -9.430 7.211 24.363 1.00 98.06 198 GLN A N 1
ATOM 1449 C CA . GLN A 1 198 ? -10.025 7.745 25.588 1.00 98.06 198 GLN A CA 1
ATOM 1450 C C . GLN A 1 198 ? -9.854 9.265 25.691 1.00 98.06 198 GLN A C 1
ATOM 1452 O O . GLN A 1 198 ? -10.820 9.973 25.952 1.00 98.06 198 GLN A O 1
ATOM 1457 N N . ALA A 1 199 ? -8.649 9.786 25.434 1.00 97.44 199 ALA A N 1
ATOM 1458 C CA . ALA A 1 199 ? -8.381 11.225 25.487 1.00 97.44 199 ALA A CA 1
ATOM 1459 C C . ALA A 1 199 ? -9.222 12.028 24.478 1.00 97.44 199 ALA A C 1
ATOM 1461 O O . ALA A 1 199 ? -9.612 13.163 24.753 1.00 97.44 199 ALA A O 1
ATOM 1462 N N . LEU A 1 200 ? -9.522 11.439 23.318 1.00 97.12 200 LEU A N 1
ATOM 1463 C CA . LEU A 1 200 ? -10.391 12.043 22.311 1.00 97.12 200 LEU A CA 1
ATOM 1464 C C . LEU A 1 200 ? -11.884 11.950 22.669 1.00 97.12 200 LEU A C 1
ATOM 1466 O O . LEU A 1 200 ? -12.665 12.737 22.139 1.00 97.12 200 LEU A O 1
ATOM 1470 N N . GLY A 1 201 ? -12.277 11.048 23.575 1.00 97.00 201 GLY A N 1
ATOM 1471 C CA . GLY A 1 201 ? -13.675 10.781 23.940 1.00 97.00 201 GLY A CA 1
ATOM 1472 C C . GLY A 1 201 ? -14.358 9.714 23.077 1.00 97.00 201 GLY A C 1
ATOM 1473 O O . GLY A 1 201 ? -15.575 9.559 23.133 1.00 97.00 201 GLY A O 1
ATOM 1474 N N . VAL A 1 202 ? -13.594 8.967 22.271 1.00 98.06 202 VAL A N 1
ATOM 1475 C CA . VAL A 1 202 ? -14.118 7.852 21.462 1.00 98.06 202 VAL A CA 1
ATOM 1476 C C . VAL A 1 202 ? -14.578 6.712 22.371 1.00 98.06 202 VAL A C 1
ATOM 1478 O O . VAL A 1 202 ? -15.598 6.079 22.107 1.00 98.06 202 VAL A O 1
ATOM 1481 N N . VAL A 1 203 ? -13.848 6.471 23.462 1.00 98.50 203 VAL A N 1
ATOM 1482 C CA . VAL A 1 203 ? -14.180 5.476 24.491 1.00 98.50 203 VAL A CA 1
ATOM 1483 C C . VAL A 1 203 ? -14.219 6.133 25.865 1.00 98.50 203 VAL A C 1
ATOM 1485 O O . VAL A 1 203 ? -13.506 7.103 26.112 1.00 98.50 203 VAL A O 1
ATOM 1488 N N . ASP A 1 204 ? -15.046 5.600 26.756 1.00 98.44 204 ASP A N 1
ATOM 1489 C CA . ASP A 1 204 ? -15.303 6.178 28.072 1.00 98.44 204 ASP A CA 1
ATOM 1490 C C . ASP A 1 204 ? -14.258 5.714 29.114 1.00 98.44 204 ASP A C 1
ATOM 1492 O O . ASP A 1 204 ? -13.801 6.500 29.945 1.00 98.44 204 ASP A O 1
ATOM 1496 N N . ALA A 1 205 ? -13.811 4.453 29.043 1.00 98.19 205 ALA A N 1
ATOM 1497 C CA . ALA A 1 205 ? -12.827 3.892 29.976 1.00 98.19 205 ALA A CA 1
ATOM 1498 C C . ALA A 1 205 ? -11.840 2.918 29.315 1.00 98.19 205 ALA A C 1
ATOM 1500 O O . ALA A 1 205 ? -12.159 2.262 28.321 1.00 98.19 205 ALA A O 1
ATOM 1501 N N . VAL A 1 206 ? -10.644 2.793 29.902 1.00 98.62 206 VAL A N 1
ATOM 1502 C CA . VAL A 1 206 ? -9.591 1.866 29.460 1.00 98.62 206 VAL A CA 1
ATOM 1503 C C . VAL A 1 206 ? -9.170 0.956 30.609 1.00 98.62 206 VAL A C 1
ATOM 1505 O O . VAL A 1 206 ? -8.907 1.441 31.708 1.00 98.62 206 VAL A O 1
ATOM 1508 N N . PHE A 1 207 ? -9.066 -0.347 30.341 1.00 98.44 207 PHE A N 1
ATOM 1509 C CA . PHE A 1 207 ? -8.648 -1.359 31.322 1.00 98.44 207 PHE A CA 1
ATOM 1510 C C . PHE A 1 207 ? -7.575 -2.290 30.753 1.00 98.44 207 PHE A C 1
ATOM 1512 O O . PHE A 1 207 ? -7.399 -2.376 29.536 1.00 98.44 207 PHE A O 1
ATOM 1519 N N . GLU A 1 208 ? -6.844 -2.988 31.620 1.00 97.94 208 GLU A N 1
ATOM 1520 C CA . GLU A 1 208 ? -5.808 -3.925 31.184 1.00 97.94 208 GLU A CA 1
ATOM 1521 C C . GLU A 1 208 ? -6.423 -5.221 30.623 1.00 97.94 208 GLU A C 1
ATOM 1523 O O . GLU A 1 208 ? -7.504 -5.624 31.046 1.00 97.94 208 GLU A O 1
ATOM 1528 N N . PRO A 1 209 ? -5.770 -5.913 29.669 1.00 95.31 209 PRO A N 1
ATOM 1529 C CA . PRO A 1 209 ? -6.353 -7.089 29.021 1.00 95.31 209 PRO A CA 1
ATOM 1530 C C . PRO A 1 209 ? -6.649 -8.251 29.974 1.00 95.31 209 PRO A C 1
ATOM 1532 O O . PRO A 1 209 ? -7.566 -9.023 29.712 1.00 95.31 209 PRO A O 1
ATOM 1535 N N . ALA A 1 210 ? -5.873 -8.381 31.057 1.00 96.00 210 ALA A N 1
ATOM 1536 C CA . ALA A 1 210 ? -5.961 -9.503 31.990 1.00 96.00 210 ALA A CA 1
ATOM 1537 C C . ALA A 1 210 ? -7.299 -9.551 32.749 1.00 96.00 210 ALA A C 1
ATOM 1539 O O . ALA A 1 210 ? -7.822 -10.636 32.983 1.00 96.00 210 ALA A O 1
ATOM 1540 N N . ASP A 1 211 ? -7.862 -8.390 33.090 1.00 96.25 211 ASP A N 1
ATOM 1541 C CA . ASP A 1 211 ? -9.119 -8.235 33.829 1.00 96.25 211 ASP A CA 1
ATOM 1542 C C . ASP A 1 211 ? -10.163 -7.408 33.051 1.00 96.25 211 ASP A C 1
ATOM 1544 O O . ASP A 1 211 ? -11.186 -6.993 33.600 1.00 96.25 211 ASP A O 1
ATOM 1548 N N . PHE A 1 212 ? -9.943 -7.195 31.746 1.00 98.44 212 PHE A N 1
ATOM 1549 C CA . PHE A 1 212 ? -10.730 -6.287 30.906 1.00 98.44 212 PHE A CA 1
ATOM 1550 C C . PHE A 1 212 ? -12.242 -6.524 30.986 1.00 98.44 212 PHE A C 1
ATOM 1552 O O . PHE A 1 212 ? -13.013 -5.578 31.169 1.00 98.44 212 PHE A O 1
ATOM 1559 N N . LEU A 1 213 ? -12.676 -7.778 30.824 1.00 98.38 213 LEU A N 1
ATOM 1560 C CA . LEU A 1 213 ? -14.098 -8.122 30.824 1.00 98.38 213 LEU A CA 1
ATOM 1561 C C . LEU A 1 213 ? -14.723 -7.863 32.199 1.00 98.38 213 LEU A C 1
ATOM 1563 O O . LEU A 1 213 ? -15.776 -7.238 32.280 1.00 98.38 213 LEU A O 1
ATOM 1567 N N . GLU A 1 214 ? -14.055 -8.294 33.268 1.00 98.06 214 GLU A N 1
ATOM 1568 C CA . GLU A 1 214 ? -14.513 -8.097 34.644 1.00 98.06 214 GLU A CA 1
ATOM 1569 C C . GLU A 1 214 ? -14.662 -6.604 34.965 1.00 98.06 214 GLU A C 1
ATOM 1571 O O . GLU A 1 214 ? -15.719 -6.159 35.414 1.00 98.06 214 GLU A O 1
ATOM 1576 N N . LYS A 1 215 ? -13.641 -5.796 34.650 1.00 98.44 215 LYS A N 1
ATOM 1577 C CA . LYS A 1 215 ? -13.672 -4.340 34.852 1.00 98.44 215 LYS A CA 1
ATOM 1578 C C . LYS A 1 215 ? -14.735 -3.649 34.004 1.00 98.44 215 LYS A C 1
ATOM 1580 O O . LYS A 1 215 ? -15.352 -2.692 34.471 1.00 98.44 215 LYS A O 1
ATOM 1585 N N . SER A 1 216 ? -14.981 -4.138 32.792 1.00 98.69 216 SER A N 1
ATOM 1586 C CA . SER A 1 216 ? -16.018 -3.602 31.907 1.00 98.69 216 SER A CA 1
ATOM 1587 C C . SER A 1 216 ? -17.429 -3.906 32.415 1.00 98.69 216 SER A C 1
ATOM 1589 O O . SER A 1 216 ? -18.282 -3.019 32.402 1.00 98.69 216 SER A O 1
ATOM 1591 N N . ILE A 1 217 ? -17.668 -5.110 32.946 1.00 98.69 217 ILE A N 1
ATOM 1592 C CA . ILE A 1 217 ? -18.935 -5.454 33.608 1.00 98.69 217 ILE A CA 1
ATOM 1593 C C . ILE A 1 217 ? -19.106 -4.622 34.884 1.00 98.69 217 ILE A C 1
ATOM 1595 O O . ILE A 1 217 ? -20.174 -4.055 35.102 1.00 98.69 217 ILE A O 1
ATOM 1599 N N . ALA A 1 218 ? -18.049 -4.464 35.688 1.00 98.44 218 ALA A N 1
ATOM 1600 C CA . ALA A 1 218 ? -18.078 -3.612 36.875 1.00 98.44 218 ALA A CA 1
ATOM 1601 C C . ALA A 1 218 ? -18.394 -2.146 36.531 1.00 98.44 218 ALA A C 1
ATOM 1603 O O . ALA A 1 218 ? -19.122 -1.477 37.261 1.00 98.44 218 ALA A O 1
ATOM 1604 N N . PHE A 1 219 ? -17.852 -1.635 35.422 1.00 98.56 219 PHE A N 1
ATOM 1605 C CA . PHE A 1 219 ? -18.192 -0.317 34.890 1.00 98.56 219 PHE A CA 1
ATOM 1606 C C . PHE A 1 219 ? -19.670 -0.239 34.483 1.00 98.56 219 PHE A C 1
ATOM 1608 O O . PHE A 1 219 ? -20.372 0.666 34.932 1.00 98.56 219 PHE A O 1
ATOM 1615 N N . ALA A 1 220 ? -20.175 -1.220 33.730 1.00 98.44 220 ALA A N 1
ATOM 1616 C CA . ALA A 1 220 ? -21.586 -1.275 33.352 1.00 98.44 220 ALA A CA 1
ATOM 1617 C C . ALA A 1 220 ? -22.519 -1.318 34.574 1.00 98.44 220 ALA A C 1
ATOM 1619 O O . ALA A 1 220 ? -23.509 -0.591 34.614 1.00 98.44 220 ALA A O 1
ATOM 1620 N N . ALA A 1 221 ? -22.166 -2.091 35.604 1.00 98.31 221 ALA A N 1
ATOM 1621 C CA . ALA A 1 221 ? -22.923 -2.178 36.849 1.00 98.31 221 ALA A CA 1
ATOM 1622 C C . ALA A 1 221 ? -23.046 -0.812 37.546 1.00 98.31 221 ALA A C 1
ATOM 1624 O O . ALA A 1 221 ? -24.139 -0.441 37.973 1.00 98.31 221 ALA A O 1
ATOM 1625 N N . ARG A 1 222 ? -21.956 -0.028 37.610 1.00 98.12 222 ARG A N 1
ATOM 1626 C CA . ARG A 1 222 ? -21.970 1.318 38.213 1.00 98.12 222 ARG A CA 1
ATOM 1627 C C . ARG A 1 222 ? -22.823 2.313 37.431 1.00 98.12 222 ARG A C 1
ATOM 1629 O O . ARG A 1 222 ? -23.515 3.118 38.053 1.00 98.12 222 ARG A O 1
ATOM 1636 N N . ILE A 1 223 ? -22.789 2.249 36.100 1.00 97.75 223 ILE A N 1
ATOM 1637 C CA . ILE A 1 223 ? -23.628 3.082 35.232 1.00 97.75 223 ILE A CA 1
ATOM 1638 C C . ILE A 1 223 ? -25.109 2.732 35.424 1.00 97.75 223 ILE A C 1
ATOM 1640 O O . ILE A 1 223 ? -25.923 3.610 35.698 1.00 97.75 223 ILE A O 1
ATOM 1644 N N . VAL A 1 224 ? -25.462 1.445 35.336 1.00 96.62 224 VAL A N 1
ATOM 1645 C CA . VAL A 1 224 ? -26.854 0.975 35.456 1.00 96.62 224 VAL A CA 1
ATOM 1646 C C . VAL A 1 224 ? -27.428 1.260 36.843 1.00 96.62 224 VAL A C 1
ATOM 1648 O O . VAL A 1 224 ? -28.588 1.642 36.961 1.00 96.62 224 VAL A O 1
ATOM 1651 N N . SER A 1 225 ? -26.622 1.137 37.902 1.00 95.88 225 SER A N 1
ATOM 1652 C CA . SER A 1 225 ? -27.056 1.466 39.262 1.00 95.88 225 SER A CA 1
ATOM 1653 C C . SER A 1 225 ? -27.099 2.973 39.553 1.00 95.88 225 SER A C 1
ATOM 1655 O O . SER A 1 225 ? -27.400 3.351 40.682 1.00 95.88 225 SER A O 1
ATOM 1657 N N . GLY A 1 226 ? -26.697 3.831 38.608 1.00 94.69 226 GLY A N 1
ATOM 1658 C CA . GLY A 1 226 ? -26.597 5.281 38.796 1.00 94.69 226 GLY A CA 1
ATOM 1659 C C . GLY A 1 226 ? -25.467 5.743 39.727 1.00 94.69 226 GLY A C 1
ATOM 1660 O O . GLY A 1 226 ? -25.450 6.904 40.128 1.00 94.69 226 GLY A O 1
ATOM 1661 N N . LYS A 1 227 ? -24.517 4.862 40.081 1.00 95.56 227 LYS A N 1
ATOM 1662 C CA . LYS A 1 227 ? -23.333 5.213 40.897 1.00 95.56 227 LYS A CA 1
ATOM 1663 C C . LYS A 1 227 ? -22.310 6.021 40.102 1.00 95.56 227 LYS A C 1
ATOM 1665 O O . LYS A 1 227 ? -21.504 6.738 40.684 1.00 95.56 227 LYS A O 1
ATOM 1670 N N . GLU A 1 228 ? -22.322 5.869 38.785 1.00 96.12 228 GLU A N 1
ATOM 1671 C CA . GLU A 1 228 ? -21.477 6.596 37.850 1.00 96.12 228 GLU A CA 1
ATOM 1672 C C . GLU A 1 228 ? -22.363 7.139 36.722 1.00 96.12 228 GLU A C 1
ATOM 1674 O O . GLU A 1 228 ? -23.291 6.468 36.272 1.00 96.12 228 GLU A O 1
ATOM 1679 N N . LYS A 1 229 ? -22.097 8.366 36.275 1.00 94.44 229 LYS A N 1
ATOM 1680 C CA . LYS A 1 229 ? -22.776 8.999 35.142 1.00 94.44 229 LYS A CA 1
ATOM 1681 C C . LYS A 1 229 ? -21.736 9.767 34.341 1.00 94.44 229 LYS A C 1
ATOM 1683 O O . LYS A 1 229 ? -20.962 10.526 34.914 1.00 94.44 229 LYS A O 1
ATOM 1688 N N . ILE A 1 230 ? -21.734 9.577 33.025 1.00 94.75 230 ILE A N 1
ATOM 1689 C CA . ILE A 1 230 ? -20.850 10.306 32.110 1.00 94.75 230 ILE A CA 1
ATOM 1690 C C . ILE A 1 230 ? -21.685 11.336 31.369 1.00 94.75 230 ILE A C 1
ATOM 1692 O O . ILE A 1 230 ? -22.641 10.986 30.675 1.00 94.75 230 ILE A O 1
ATOM 1696 N N . GLU A 1 231 ? -21.327 12.601 31.538 1.00 92.31 231 GLU A N 1
ATOM 1697 C CA . GLU A 1 231 ? -21.946 13.710 30.824 1.00 92.31 231 GLU A CA 1
ATOM 1698 C C . GLU A 1 231 ? -21.281 13.889 29.460 1.00 92.31 231 GLU A C 1
ATOM 1700 O O . GLU A 1 231 ? -20.066 13.745 29.319 1.00 92.31 231 GLU A O 1
ATOM 1705 N N . ARG A 1 232 ? -22.094 14.167 28.438 1.00 92.38 232 ARG A N 1
ATOM 1706 C CA . ARG A 1 232 ? -21.624 14.404 27.073 1.00 92.38 232 ARG A CA 1
ATOM 1707 C C . ARG A 1 232 ? -21.907 15.834 26.686 1.00 92.38 232 ARG A C 1
ATOM 1709 O O . ARG A 1 232 ? -23.002 16.333 26.929 1.00 92.38 232 ARG A O 1
ATOM 1716 N N . ASN A 1 233 ? -20.914 16.459 26.076 1.00 93.44 233 ASN A N 1
ATOM 1717 C CA . ASN A 1 233 ? -21.059 17.802 25.551 1.00 93.44 233 ASN A CA 1
ATOM 1718 C C . ASN A 1 233 ? -21.975 17.775 24.326 1.00 93.44 233 ASN A C 1
ATOM 1720 O O . ASN A 1 233 ? -21.885 16.863 23.503 1.00 93.44 233 ASN A O 1
ATOM 1724 N N . ASP A 1 234 ? -22.813 18.798 24.192 1.00 93.75 234 ASP A N 1
ATOM 1725 C CA . ASP A 1 234 ? -23.487 19.083 22.933 1.00 93.75 234 ASP A CA 1
ATOM 1726 C C . ASP A 1 234 ? -22.576 19.956 22.062 1.00 93.75 234 ASP A C 1
ATOM 1728 O O . ASP A 1 234 ? -22.200 21.065 22.440 1.00 93.75 234 ASP A O 1
ATOM 1732 N N . TYR A 1 235 ? -22.212 19.436 20.893 1.00 96.25 235 TYR A N 1
ATOM 1733 C CA . TYR A 1 235 ? -21.353 20.113 19.924 1.00 96.25 235 TYR A CA 1
ATOM 1734 C C . TYR A 1 235 ? -22.139 20.843 18.825 1.00 96.25 235 TYR A C 1
ATOM 1736 O O . TYR A 1 235 ? -21.529 21.423 17.925 1.00 96.25 235 TYR A O 1
ATOM 1744 N N . SER A 1 236 ? -23.477 20.848 18.869 1.00 92.00 236 SER A N 1
ATOM 1745 C CA . SER A 1 236 ? -24.329 21.493 17.855 1.00 92.00 236 SER A CA 1
ATOM 1746 C C . SER A 1 236 ? -24.004 22.985 17.652 1.00 92.00 236 SER A C 1
ATOM 1748 O O . SER A 1 236 ? -24.019 23.485 16.522 1.00 92.00 236 SER A O 1
ATOM 1750 N N . THR A 1 237 ? -23.613 23.679 18.727 1.00 94.56 237 THR A N 1
ATOM 1751 C CA . THR A 1 237 ? -23.257 25.108 18.738 1.00 94.56 237 THR A CA 1
ATOM 1752 C C . THR A 1 237 ? -21.752 25.385 18.850 1.00 94.56 237 THR A C 1
ATOM 1754 O O . THR A 1 237 ? -21.371 26.521 19.127 1.00 94.56 237 THR A O 1
ATOM 1757 N N . ASP A 1 238 ? -20.882 24.386 18.664 1.00 95.00 238 ASP A N 1
ATOM 1758 C CA . ASP A 1 238 ? -19.424 24.575 18.760 1.00 95.00 238 ASP A CA 1
ATOM 1759 C C . ASP A 1 238 ? -18.928 25.586 17.695 1.00 95.00 238 ASP A C 1
ATOM 1761 O O . ASP A 1 238 ? -19.224 25.430 16.509 1.00 95.00 238 ASP A O 1
ATOM 1765 N N . PRO A 1 239 ? -18.173 26.641 18.048 1.00 95.12 239 PRO A N 1
ATOM 1766 C CA . PRO A 1 239 ? -17.683 27.612 17.066 1.00 95.12 239 PRO A CA 1
ATOM 1767 C C . PRO A 1 239 ? -16.602 27.051 16.121 1.00 95.12 239 PRO A C 1
ATOM 1769 O O . PRO A 1 239 ? -16.285 27.682 15.115 1.00 95.12 239 PRO A O 1
ATOM 1772 N N . ASN A 1 240 ? -16.021 25.881 16.410 1.00 96.06 240 ASN A N 1
ATOM 1773 C CA . ASN A 1 240 ? -14.892 25.323 15.663 1.00 96.06 240 ASN A CA 1
ATOM 1774 C C . ASN A 1 240 ? -15.290 24.475 14.446 1.00 96.06 240 ASN A C 1
ATOM 1776 O O . ASN A 1 240 ? -14.400 23.958 13.770 1.00 96.06 240 ASN A O 1
ATOM 1780 N N . TRP A 1 241 ? -16.585 24.326 14.136 1.00 97.00 241 TRP A N 1
ATOM 1781 C CA . TRP A 1 241 ? -17.050 23.559 12.969 1.00 97.00 241 TRP A CA 1
ATOM 1782 C C . TRP A 1 241 ? -16.350 23.980 11.672 1.00 97.00 241 TRP A C 1
ATOM 1784 O O . TRP A 1 241 ? -15.742 23.145 11.004 1.00 97.00 241 TRP A O 1
ATOM 1794 N N . ASP A 1 242 ? -16.365 25.272 11.349 1.00 97.38 242 ASP A N 1
ATOM 1795 C CA . ASP A 1 242 ? -15.819 25.766 10.080 1.00 97.38 242 ASP A CA 1
ATOM 1796 C C . ASP A 1 242 ? -14.295 25.583 10.022 1.00 97.38 242 ASP A C 1
ATOM 1798 O O . ASP A 1 242 ? -13.749 25.081 9.041 1.00 97.38 242 ASP A O 1
ATOM 1802 N N . LYS A 1 243 ? -13.600 25.878 11.126 1.00 97.94 243 LYS A N 1
ATOM 1803 C CA . LYS A 1 243 ? -12.147 25.686 11.254 1.00 97.94 243 LYS A CA 1
ATOM 1804 C C . LYS A 1 243 ? -11.736 24.214 11.112 1.00 97.94 243 LYS A C 1
ATOM 1806 O O . LYS A 1 243 ? -10.718 23.915 10.479 1.00 97.94 243 LYS A O 1
ATOM 1811 N N . ALA A 1 244 ? -12.508 23.289 11.685 1.00 97.94 244 ALA A N 1
ATOM 1812 C CA . ALA A 1 244 ? -12.268 21.856 11.553 1.00 97.94 244 ALA A CA 1
ATOM 1813 C C . ALA A 1 244 ? -12.416 21.402 10.094 1.00 97.94 244 ALA A C 1
ATOM 1815 O O . ALA A 1 244 ? -11.551 20.692 9.579 1.00 97.94 244 ALA A O 1
ATOM 1816 N N . LEU A 1 245 ? -13.471 21.855 9.408 1.00 98.19 245 LEU A N 1
ATOM 1817 C CA . LEU A 1 245 ? -13.712 21.534 8.001 1.00 98.19 245 LEU A CA 1
ATOM 1818 C C . LEU A 1 245 ? -12.599 22.080 7.095 1.00 98.19 245 LEU A C 1
ATOM 1820 O O . LEU A 1 245 ? -12.105 21.343 6.244 1.00 98.19 245 LEU A O 1
ATOM 1824 N N . GLU A 1 246 ? -12.135 23.314 7.315 1.00 98.19 246 GLU A N 1
ATOM 1825 C CA . GLU A 1 246 ? -10.998 23.881 6.573 1.00 98.19 246 GLU A CA 1
ATOM 1826 C C . GLU A 1 246 ? -9.694 23.110 6.824 1.00 98.19 246 GLU A C 1
ATOM 1828 O O . GLU A 1 246 ? -8.939 22.833 5.890 1.00 98.19 246 GLU A O 1
ATOM 1833 N N . THR A 1 247 ? -9.459 22.667 8.063 1.00 98.06 247 THR A N 1
ATOM 1834 C CA . THR A 1 247 ? -8.319 21.794 8.394 1.00 98.06 247 THR A CA 1
ATOM 1835 C C . THR A 1 247 ? -8.394 20.472 7.626 1.00 98.06 247 THR A C 1
ATOM 1837 O O . THR A 1 247 ? -7.394 20.011 7.071 1.00 98.06 247 THR A O 1
ATOM 1840 N N . GLY A 1 248 ? -9.586 19.877 7.551 1.00 97.56 248 GLY A N 1
ATOM 1841 C CA . GLY A 1 248 ? -9.841 18.674 6.767 1.00 97.56 248 GLY A CA 1
ATOM 1842 C C . GLY A 1 248 ? -9.584 18.883 5.274 1.00 97.56 248 GLY A C 1
ATOM 1843 O O . GLY A 1 248 ? -8.841 18.107 4.673 1.00 97.56 248 GLY A O 1
ATOM 1844 N N . LYS A 1 249 ? -10.123 19.957 4.680 1.00 97.31 249 LYS A N 1
ATOM 1845 C CA . LYS A 1 249 ? -9.905 20.306 3.263 1.00 97.31 249 LYS A CA 1
ATOM 1846 C C . LYS A 1 249 ? -8.421 20.485 2.952 1.00 97.31 249 LYS A C 1
ATOM 1848 O O . LYS A 1 249 ? -7.923 19.912 1.984 1.00 97.31 249 LYS A O 1
ATOM 1853 N N . ALA A 1 250 ? -7.696 21.216 3.800 1.00 95.94 250 ALA A N 1
ATOM 1854 C CA . ALA A 1 250 ? -6.260 21.424 3.647 1.00 95.94 250 ALA A CA 1
ATOM 1855 C C . ALA A 1 250 ? -5.473 20.104 3.722 1.00 95.94 250 ALA A C 1
ATOM 1857 O O . ALA A 1 250 ? -4.525 19.898 2.961 1.00 95.94 250 ALA A O 1
ATOM 1858 N N . ALA A 1 251 ? -5.875 19.180 4.599 1.00 95.38 251 ALA A N 1
ATOM 1859 C CA . ALA A 1 251 ? -5.246 17.868 4.703 1.00 95.38 251 ALA A CA 1
ATOM 1860 C C . ALA A 1 251 ? -5.492 16.989 3.468 1.00 95.38 251 ALA A C 1
ATOM 1862 O O . ALA A 1 251 ? -4.558 16.333 3.003 1.00 95.38 251 ALA A O 1
ATOM 1863 N N . ILE A 1 252 ? -6.706 17.007 2.908 1.00 95.25 252 ILE A N 1
ATOM 1864 C CA . ILE A 1 252 ? -7.038 16.305 1.658 1.00 95.25 252 ILE A CA 1
ATOM 1865 C C . ILE A 1 252 ? -6.211 16.872 0.505 1.00 95.25 252 ILE A C 1
ATOM 1867 O O . ILE A 1 252 ? -5.515 16.118 -0.176 1.00 95.25 252 ILE A O 1
ATOM 1871 N N . ALA A 1 253 ? -6.214 18.198 0.336 1.00 92.62 253 ALA A N 1
ATOM 1872 C CA . ALA A 1 253 ? -5.449 18.868 -0.709 1.00 92.62 253 ALA A CA 1
ATOM 1873 C C . ALA A 1 253 ? -3.953 18.538 -0.603 1.00 92.62 253 ALA A C 1
ATOM 1875 O O . ALA A 1 253 ? -3.324 18.181 -1.595 1.00 92.62 253 ALA A O 1
ATOM 1876 N N . LYS A 1 254 ? -3.391 18.558 0.610 1.00 91.00 254 LYS A N 1
ATOM 1877 C CA . LYS A 1 254 ? -1.996 18.173 0.847 1.00 91.00 254 LYS A CA 1
ATOM 1878 C C . LYS A 1 254 ? -1.723 16.699 0.531 1.00 91.00 254 LYS A C 1
ATOM 1880 O O . LYS A 1 254 ? -0.656 16.382 0.017 1.00 91.00 254 LYS A O 1
ATOM 1885 N N . LYS A 1 255 ? -2.644 15.789 0.865 1.00 90.69 255 LYS A N 1
ATOM 1886 C CA . LYS A 1 255 ? -2.469 14.345 0.638 1.00 90.69 255 LYS A CA 1
ATOM 1887 C C . LYS A 1 255 ? -2.443 13.997 -0.850 1.00 90.69 255 LYS A C 1
ATOM 1889 O O . LYS A 1 255 ? -1.662 13.130 -1.237 1.00 90.69 255 LYS A O 1
ATOM 1894 N N . TYR A 1 256 ? -3.285 14.657 -1.641 1.00 90.81 256 TYR A N 1
ATOM 1895 C CA . TYR A 1 256 ? -3.537 14.320 -3.043 1.00 90.81 256 TYR A CA 1
ATOM 1896 C C . TYR A 1 256 ? -3.075 15.409 -4.022 1.00 90.81 256 TYR A C 1
ATOM 1898 O O . TYR A 1 256 ? -3.623 15.525 -5.115 1.00 90.81 256 TYR A O 1
ATOM 1906 N N . GLY A 1 257 ? -2.115 16.252 -3.627 1.00 86.62 257 GLY A N 1
ATOM 1907 C CA . GLY A 1 257 ? -1.532 17.272 -4.508 1.00 86.62 257 GLY A CA 1
ATOM 1908 C C . GLY A 1 257 ? -2.547 18.275 -5.077 1.00 86.62 257 GLY A C 1
ATOM 1909 O O . GLY A 1 257 ? -2.349 18.798 -6.173 1.00 86.62 257 GLY A O 1
ATOM 1910 N N . GLY A 1 258 ? -3.648 18.515 -4.359 1.00 86.94 258 GLY A N 1
ATOM 1911 C CA . GLY A 1 258 ? -4.759 19.379 -4.765 1.00 86.94 258 GLY A CA 1
ATOM 1912 C C . GLY A 1 258 ? -5.829 18.708 -5.632 1.00 86.94 258 GLY A C 1
ATOM 1913 O O . GLY A 1 258 ? -6.734 19.400 -6.091 1.00 86.94 258 GLY A O 1
ATOM 1914 N N . ALA A 1 259 ? -5.751 17.397 -5.877 1.00 90.31 259 ALA A N 1
ATOM 1915 C CA . ALA A 1 259 ? -6.796 16.668 -6.591 1.00 90.31 259 ALA A CA 1
ATOM 1916 C C . ALA A 1 259 ? -8.100 16.599 -5.782 1.00 90.31 259 ALA A C 1
ATOM 1918 O O . ALA A 1 259 ? -8.074 16.380 -4.568 1.00 90.31 259 ALA A O 1
ATOM 1919 N N . ASP A 1 260 ? -9.237 16.716 -6.470 1.00 90.50 260 ASP A N 1
ATOM 1920 C CA . ASP A 1 260 ? -10.543 16.427 -5.879 1.00 90.50 260 ASP A CA 1
ATOM 1921 C C . ASP A 1 260 ? -10.764 14.910 -5.840 1.00 90.50 260 ASP A C 1
ATOM 1923 O O . ASP A 1 260 ? -11.020 14.275 -6.864 1.00 90.50 260 ASP A O 1
ATOM 1927 N N . ILE A 1 261 ? -10.622 14.321 -4.651 1.00 92.00 261 ILE A N 1
ATOM 1928 C CA . ILE A 1 261 ? -10.887 12.902 -4.413 1.00 92.00 261 ILE A CA 1
ATOM 1929 C C . ILE A 1 261 ? -12.229 12.778 -3.702 1.00 92.00 261 ILE A C 1
ATOM 1931 O O . ILE A 1 261 ? -12.408 13.279 -2.590 1.00 92.00 261 ILE A O 1
ATOM 1935 N N . GLU A 1 262 ? -13.160 12.070 -4.342 1.00 93.31 262 GLU A N 1
ATOM 1936 C CA . GLU A 1 262 ? -14.561 12.052 -3.927 1.00 93.31 262 GLU A CA 1
ATOM 1937 C C . GLU A 1 262 ? -14.753 11.571 -2.483 1.00 93.31 262 GLU A C 1
ATOM 1939 O O . GLU A 1 262 ? -15.366 12.276 -1.692 1.00 93.31 262 GLU A O 1
ATOM 1944 N N . ALA A 1 263 ? -14.204 10.414 -2.107 1.00 94.50 263 ALA A N 1
ATOM 1945 C CA . ALA A 1 263 ? -14.442 9.808 -0.794 1.00 94.50 263 ALA A CA 1
ATOM 1946 C C . ALA A 1 263 ? -14.135 10.729 0.412 1.00 94.50 263 ALA A C 1
ATOM 1948 O O . ALA A 1 263 ? -15.043 10.983 1.206 1.00 94.50 263 ALA A O 1
ATOM 1949 N N . PRO A 1 264 ? -12.922 11.298 0.566 1.00 95.56 264 PRO A N 1
ATOM 1950 C CA . PRO A 1 264 ? -12.641 12.195 1.681 1.00 95.56 264 PRO A CA 1
ATOM 1951 C C . PRO A 1 264 ? -13.374 13.545 1.573 1.00 95.56 264 PRO A C 1
ATOM 1953 O O . PRO A 1 264 ? -13.692 14.133 2.607 1.00 95.56 264 PRO A O 1
ATOM 1956 N N . ARG A 1 265 ? -13.710 14.030 0.363 1.00 96.69 265 ARG A N 1
ATOM 1957 C CA . ARG A 1 265 ? -14.584 15.208 0.207 1.00 96.69 265 ARG A CA 1
ATOM 1958 C C . ARG A 1 265 ? -15.990 14.916 0.738 1.00 96.69 265 ARG A C 1
ATOM 1960 O O . ARG A 1 265 ? -16.514 15.695 1.530 1.00 96.69 265 ARG A O 1
ATOM 1967 N N . ARG A 1 266 ? -16.578 13.780 0.354 1.00 98.12 266 ARG A N 1
ATOM 1968 C CA . ARG A 1 266 ? -17.894 13.326 0.831 1.00 98.12 266 ARG A CA 1
ATOM 1969 C C . ARG A 1 266 ? -17.909 13.090 2.341 1.00 98.12 266 ARG A C 1
ATOM 1971 O O . ARG A 1 266 ? -18.885 13.439 2.994 1.00 98.12 266 ARG A O 1
ATOM 1978 N N . ALA A 1 267 ? -16.823 12.577 2.919 1.00 98.31 267 ALA A N 1
ATOM 1979 C CA . ALA A 1 267 ? -16.697 12.460 4.371 1.00 98.31 267 ALA A CA 1
ATOM 1980 C C . ALA A 1 267 ? -16.762 13.828 5.075 1.00 98.31 267 ALA A C 1
ATOM 1982 O O . ALA A 1 267 ? -17.418 13.946 6.106 1.00 98.31 267 ALA A O 1
ATOM 1983 N N . LEU A 1 268 ? -16.141 14.879 4.521 1.00 98.00 268 LEU A N 1
ATOM 1984 C CA . LEU A 1 268 ? -16.269 16.237 5.068 1.00 98.00 268 LEU A CA 1
ATOM 1985 C C . LEU A 1 268 ? -17.681 16.809 4.923 1.00 98.00 268 LEU A C 1
ATOM 1987 O O . LEU A 1 268 ? -18.130 17.517 5.822 1.00 98.00 268 LEU A O 1
ATOM 1991 N N . GLU A 1 269 ? -18.383 16.498 3.832 1.00 98.06 269 GLU A N 1
ATOM 1992 C CA . GLU A 1 269 ? -19.795 16.869 3.660 1.00 98.06 269 GLU A CA 1
ATOM 1993 C C . GLU A 1 269 ? -20.670 16.219 4.736 1.00 98.06 269 GLU A C 1
ATOM 1995 O O . GLU A 1 269 ? -21.472 16.906 5.365 1.00 98.06 269 GLU A O 1
ATOM 2000 N N . LEU A 1 270 ? -20.463 14.927 5.011 1.00 98.50 270 LEU A N 1
ATOM 2001 C CA . LEU A 1 270 ? -21.169 14.201 6.070 1.00 98.50 270 LEU A CA 1
ATOM 2002 C C . LEU A 1 270 ? -20.860 14.761 7.461 1.00 98.50 270 LEU A C 1
ATOM 2004 O O . LEU A 1 270 ? -21.780 15.015 8.237 1.00 98.50 270 LEU A O 1
ATOM 2008 N N . ILE A 1 271 ? -19.582 15.032 7.753 1.00 98.19 271 ILE A N 1
ATOM 2009 C CA . ILE A 1 271 ? -19.175 15.679 9.006 1.00 98.19 271 ILE A CA 1
ATOM 2010 C C . ILE A 1 271 ? -19.881 17.031 9.136 1.00 98.19 271 ILE A C 1
ATOM 2012 O O . ILE A 1 271 ? -20.503 17.294 10.158 1.00 98.19 271 ILE A O 1
ATOM 2016 N N . SER A 1 272 ? -19.844 17.870 8.098 1.00 97.81 272 SER A N 1
ATOM 2017 C CA . SER A 1 272 ? -20.518 19.172 8.095 1.00 97.81 272 SER A CA 1
ATOM 2018 C C . SER A 1 272 ? -22.023 19.041 8.357 1.00 97.81 272 SER A C 1
ATOM 2020 O O . SER A 1 272 ? -22.563 19.743 9.214 1.00 97.81 272 SER A O 1
ATOM 2022 N N . ALA A 1 273 ? -22.687 18.094 7.691 1.00 97.56 273 ALA A N 1
ATOM 2023 C CA . ALA A 1 273 ? -24.115 17.837 7.850 1.00 97.56 273 ALA A CA 1
ATOM 2024 C C . ALA A 1 273 ? -24.479 17.334 9.260 1.00 97.56 273 ALA A C 1
ATOM 2026 O O . ALA A 1 273 ? -25.561 17.644 9.770 1.00 97.56 273 ALA A O 1
ATOM 2027 N N . ALA A 1 274 ? -23.567 16.631 9.942 1.00 97.06 274 ALA A N 1
ATOM 2028 C CA . ALA A 1 274 ? -23.766 16.166 11.314 1.00 97.06 274 ALA A CA 1
ATOM 2029 C C . ALA A 1 274 ? -23.969 17.313 12.323 1.00 97.06 274 ALA A C 1
ATOM 2031 O O . ALA A 1 274 ? -24.491 17.069 13.414 1.00 97.06 274 ALA A O 1
ATOM 2032 N N . ARG A 1 275 ? -23.630 18.564 11.974 1.00 96.50 275 ARG A N 1
ATOM 2033 C CA . ARG A 1 275 ? -23.909 19.744 12.807 1.00 96.50 275 ARG A CA 1
ATOM 2034 C C . ARG A 1 275 ? -25.404 19.941 13.065 1.00 96.50 275 ARG A C 1
ATOM 2036 O O . ARG A 1 275 ? -25.785 20.227 14.196 1.00 96.50 275 ARG A O 1
ATOM 2043 N N . SER A 1 276 ? -26.243 19.774 12.041 1.00 94.75 276 SER A N 1
ATOM 2044 C CA . SER A 1 276 ? -27.675 20.111 12.098 1.00 94.75 276 SER A CA 1
ATOM 2045 C C . SER A 1 276 ? -28.614 18.942 11.819 1.00 94.75 276 SER A C 1
ATOM 2047 O O . SER A 1 276 ? -29.775 19.002 12.217 1.00 94.75 276 SER A O 1
ATOM 2049 N N . ASN A 1 277 ? -28.144 17.873 11.172 1.00 96.25 277 ASN A N 1
ATOM 2050 C CA . ASN A 1 277 ? -28.994 16.726 10.877 1.00 96.25 277 ASN A CA 1
ATOM 2051 C C . ASN A 1 277 ? -29.427 15.993 12.151 1.00 96.25 277 ASN A C 1
ATOM 2053 O O . ASN A 1 277 ? -28.664 15.842 13.117 1.00 96.25 277 ASN A O 1
ATOM 2057 N N . THR A 1 278 ? -30.650 15.468 12.110 1.00 96.81 278 THR A N 1
ATOM 2058 C CA . THR A 1 278 ? -31.070 14.376 12.994 1.00 96.81 278 THR A CA 1
ATOM 2059 C C . THR A 1 278 ? -30.238 13.120 12.714 1.00 96.81 278 THR A C 1
ATOM 2061 O O . THR A 1 278 ? -29.575 13.021 11.681 1.00 96.81 278 THR A O 1
ATOM 2064 N N . LEU A 1 279 ? -30.268 12.144 13.626 1.00 96.25 279 LEU A N 1
ATOM 2065 C CA . LEU A 1 279 ? -29.546 10.885 13.416 1.00 96.25 279 LEU A CA 1
ATOM 2066 C C . LEU A 1 279 ? -30.020 10.157 12.152 1.00 96.25 279 LEU A C 1
ATOM 2068 O O . LEU A 1 279 ? -29.181 9.748 11.362 1.00 96.25 279 LEU A O 1
ATOM 2072 N N . ASP A 1 280 ? -31.334 10.070 11.923 1.00 97.06 280 ASP A N 1
ATOM 2073 C CA . ASP A 1 280 ? -31.881 9.390 10.739 1.00 97.06 280 ASP A CA 1
ATOM 2074 C C . ASP A 1 280 ? -31.466 10.080 9.436 1.00 97.06 280 ASP A C 1
ATOM 2076 O O . ASP A 1 280 ? -30.997 9.417 8.520 1.00 97.06 280 ASP A O 1
ATOM 2080 N N . GLN A 1 281 ? -31.526 11.415 9.381 1.00 98.06 281 GLN A N 1
ATOM 2081 C CA . GLN A 1 281 ? -31.048 12.165 8.211 1.00 98.06 281 GLN A CA 1
ATOM 2082 C C . GLN A 1 281 ? -29.550 11.957 7.951 1.00 98.06 281 GLN A C 1
ATOM 2084 O O . GLN A 1 281 ? -29.123 11.954 6.799 1.00 98.06 281 GLN A O 1
ATOM 2089 N N . GLY A 1 282 ? -28.744 11.828 9.009 1.00 97.81 282 GLY A N 1
ATOM 2090 C CA . GLY A 1 282 ? -27.320 11.519 8.888 1.00 97.81 282 GLY A CA 1
ATOM 2091 C C . GLY A 1 282 ? -27.077 10.111 8.345 1.00 97.81 282 GLY A C 1
ATOM 2092 O O . GLY A 1 282 ? -26.331 9.956 7.383 1.00 97.81 282 GLY A O 1
ATOM 2093 N N . PHE A 1 283 ? -27.763 9.108 8.899 1.00 97.94 283 PHE A N 1
ATOM 2094 C CA . PHE A 1 283 ? -27.656 7.715 8.456 1.00 97.94 283 PHE A CA 1
ATOM 2095 C C . PHE A 1 283 ? -28.112 7.534 7.002 1.00 97.94 283 PHE A C 1
ATOM 2097 O O . PHE A 1 283 ? -27.393 6.930 6.211 1.00 97.94 283 PHE A O 1
ATOM 2104 N N . ASP A 1 284 ? -29.233 8.149 6.611 1.00 97.94 284 ASP A N 1
ATOM 2105 C CA . ASP A 1 284 ? -29.710 8.123 5.224 1.00 97.94 284 ASP A CA 1
ATOM 2106 C C . ASP A 1 284 ? -28.695 8.770 4.260 1.00 97.94 284 ASP A C 1
ATOM 2108 O O . ASP A 1 284 ? -28.461 8.269 3.159 1.00 97.94 284 ASP A O 1
ATOM 2112 N N . ALA A 1 285 ? -28.059 9.877 4.665 1.00 98.12 285 ALA A N 1
ATOM 2113 C CA . ALA A 1 285 ? -27.038 10.538 3.852 1.00 98.12 285 ALA A CA 1
ATOM 2114 C C . ALA A 1 285 ? -25.771 9.680 3.695 1.00 98.12 285 ALA A C 1
ATOM 2116 O O . ALA A 1 285 ? -25.195 9.622 2.604 1.00 98.12 285 ALA A O 1
ATOM 2117 N N . GLU A 1 286 ? -25.343 9.010 4.767 1.00 98.19 286 GLU A N 1
ATOM 2118 C CA . GLU A 1 286 ? -24.237 8.051 4.738 1.00 98.19 286 GLU A CA 1
ATOM 2119 C C . GLU A 1 286 ? -24.533 6.884 3.786 1.00 98.19 286 GLU A C 1
ATOM 2121 O O . GLU A 1 286 ? -23.695 6.575 2.938 1.00 98.19 286 GLU A O 1
ATOM 2126 N N . ASP A 1 287 ? -25.734 6.301 3.851 1.00 97.50 287 ASP A N 1
ATOM 2127 C CA . ASP A 1 287 ? -26.157 5.189 2.991 1.00 97.50 287 ASP A CA 1
ATOM 2128 C C . ASP A 1 287 ? -26.116 5.555 1.500 1.00 97.50 287 ASP A C 1
ATOM 2130 O O . ASP A 1 287 ? -25.580 4.804 0.677 1.00 97.50 287 ASP A O 1
ATOM 2134 N N . GLU A 1 288 ? -26.654 6.721 1.133 1.00 97.62 288 GLU A N 1
ATOM 2135 C CA . GLU A 1 288 ? -26.687 7.173 -0.262 1.00 97.62 288 GLU A CA 1
ATOM 2136 C C . GLU A 1 288 ? -25.281 7.464 -0.810 1.00 97.62 288 GLU A C 1
ATOM 2138 O O . GLU A 1 288 ? -24.972 7.116 -1.958 1.00 97.62 288 GLU A O 1
ATOM 2143 N N . ILE A 1 289 ? -24.410 8.076 0.002 1.00 97.50 289 ILE A N 1
ATOM 2144 C CA . ILE A 1 289 ? -23.017 8.355 -0.369 1.00 97.50 289 ILE A CA 1
ATOM 2145 C C . ILE A 1 289 ? -22.224 7.055 -0.495 1.00 97.50 289 ILE A C 1
ATOM 2147 O O . ILE A 1 289 ? -21.536 6.858 -1.502 1.00 97.50 289 ILE A O 1
ATOM 2151 N N . LEU A 1 290 ? -22.336 6.155 0.485 1.00 94.81 290 LEU A N 1
ATOM 2152 C CA . LEU A 1 290 ? -21.656 4.864 0.470 1.00 94.81 290 LEU A CA 1
ATOM 2153 C C . LEU A 1 290 ? -22.063 4.054 -0.765 1.00 94.81 290 LEU A C 1
ATOM 2155 O O . LEU A 1 290 ? -21.193 3.545 -1.472 1.00 94.81 290 LEU A O 1
ATOM 2159 N N . ALA A 1 291 ? -23.361 4.004 -1.082 1.00 94.56 291 ALA A N 1
ATOM 2160 C CA . ALA A 1 291 ? -23.874 3.291 -2.248 1.00 94.56 291 ALA A CA 1
ATOM 2161 C C . ALA A 1 291 ? -23.268 3.785 -3.571 1.00 94.56 291 ALA A C 1
ATOM 2163 O O . ALA A 1 291 ? -23.012 2.985 -4.471 1.00 94.56 291 ALA A O 1
ATOM 2164 N N . ASN A 1 292 ? -23.008 5.088 -3.693 1.00 94.62 292 ASN A N 1
ATOM 2165 C CA . ASN A 1 292 ? -22.357 5.658 -4.872 1.00 94.62 292 ASN A CA 1
ATOM 2166 C C . ASN A 1 292 ? -20.863 5.317 -4.921 1.00 94.62 292 ASN A C 1
ATOM 2168 O O . ASN A 1 292 ? -20.369 4.861 -5.953 1.00 94.62 292 ASN A O 1
ATOM 2172 N N . LEU A 1 293 ? -20.151 5.489 -3.803 1.00 94.38 293 LEU A N 1
ATOM 2173 C CA . LEU A 1 293 ? -18.711 5.229 -3.723 1.00 94.38 293 LEU A CA 1
ATOM 2174 C C . LEU A 1 293 ? -18.371 3.759 -3.982 1.00 94.38 293 LEU A C 1
ATOM 2176 O O . LEU A 1 293 ? -17.389 3.473 -4.668 1.00 94.38 293 LEU A O 1
ATOM 2180 N N . VAL A 1 294 ? -19.212 2.832 -3.511 1.00 91.31 294 VAL A N 1
ATOM 2181 C CA . VAL A 1 294 ? -19.055 1.393 -3.773 1.00 91.31 294 VAL A CA 1
ATOM 2182 C C . VAL A 1 294 ? -19.086 1.065 -5.264 1.00 91.31 294 VAL A C 1
ATOM 2184 O O . VAL A 1 294 ? -18.354 0.193 -5.734 1.00 91.31 294 VAL A O 1
ATOM 2187 N N . MET A 1 295 ? -19.876 1.814 -6.031 1.00 88.88 295 MET A N 1
ATOM 2188 C CA . MET A 1 295 ? -19.966 1.651 -7.478 1.00 88.88 295 MET A CA 1
ATOM 2189 C C . MET A 1 295 ? -18.847 2.364 -8.245 1.00 88.88 295 MET A C 1
ATOM 2191 O O . MET A 1 295 ? -18.729 2.156 -9.454 1.00 88.88 295 MET A O 1
ATOM 2195 N N . GLY A 1 296 ? -18.007 3.159 -7.579 1.00 87.44 296 GLY A N 1
ATOM 2196 C CA . GLY A 1 296 ? -16.926 3.917 -8.200 1.00 87.44 296 GLY A CA 1
ATOM 2197 C C . GLY A 1 296 ? -15.712 3.066 -8.594 1.00 87.44 296 GLY A C 1
ATOM 2198 O O . GLY A 1 296 ? -15.292 2.148 -7.885 1.00 87.44 296 GLY A O 1
ATOM 2199 N N . ASN A 1 297 ? -15.073 3.420 -9.713 1.00 84.19 297 ASN A N 1
ATOM 2200 C CA . ASN A 1 297 ? -13.779 2.850 -10.114 1.00 84.19 297 ASN A CA 1
ATOM 2201 C C . ASN A 1 297 ? -12.665 3.032 -9.063 1.00 84.19 297 ASN A C 1
ATOM 2203 O O . ASN A 1 297 ? -11.894 2.085 -8.882 1.00 84.19 297 ASN A O 1
ATOM 2207 N N . PRO A 1 298 ? -12.571 4.170 -8.335 1.00 84.06 298 PRO A N 1
ATOM 2208 C CA . PRO A 1 298 ? -11.553 4.344 -7.300 1.00 84.06 298 PRO A CA 1
ATOM 2209 C C . PRO A 1 298 ? -11.584 3.259 -6.220 1.00 84.06 298 PRO A C 1
ATOM 2211 O O . PRO A 1 298 ? -10.526 2.744 -5.859 1.00 84.06 298 PRO A O 1
ATOM 2214 N N . LEU A 1 299 ? -12.772 2.844 -5.756 1.00 85.31 299 LEU A N 1
ATOM 2215 C CA . LEU A 1 299 ? -12.872 1.767 -4.771 1.00 85.31 299 LEU A CA 1
ATOM 2216 C C . LEU A 1 299 ? -12.381 0.439 -5.347 1.00 85.31 299 LEU A C 1
ATOM 2218 O O . LEU A 1 299 ? -11.586 -0.247 -4.709 1.00 85.31 299 LEU A O 1
ATOM 2222 N N . ARG A 1 300 ? -12.822 0.071 -6.557 1.00 81.12 300 ARG A N 1
ATOM 2223 C CA . ARG A 1 300 ? -12.396 -1.184 -7.201 1.00 81.12 300 ARG A CA 1
ATOM 2224 C C . ARG A 1 300 ? -10.875 -1.240 -7.360 1.00 81.12 300 ARG A C 1
ATOM 2226 O O . ARG A 1 300 ? -10.264 -2.256 -7.029 1.00 81.12 300 ARG A O 1
ATOM 2233 N N . ALA A 1 301 ? -10.262 -0.137 -7.790 1.00 82.31 301 ALA A N 1
ATOM 2234 C CA . ALA A 1 301 ? -8.812 -0.013 -7.902 1.00 82.31 301 ALA A CA 1
ATOM 2235 C C . ALA A 1 301 ? -8.111 -0.099 -6.533 1.00 82.31 301 ALA A C 1
ATOM 2237 O O . ALA A 1 301 ? -7.114 -0.807 -6.395 1.00 82.31 301 ALA A O 1
ATOM 2238 N N . SER A 1 302 ? -8.657 0.561 -5.508 1.00 82.12 302 SER A N 1
ATOM 2239 C CA . SER A 1 302 ? -8.154 0.520 -4.129 1.00 82.12 302 SER A CA 1
ATOM 2240 C C . SER A 1 302 ? -8.210 -0.892 -3.535 1.00 82.12 302 SER A C 1
ATOM 2242 O O . SER A 1 302 ? -7.214 -1.377 -3.001 1.00 82.12 302 SER A O 1
ATOM 2244 N N . LEU A 1 303 ? -9.326 -1.610 -3.702 1.00 78.50 303 LEU A N 1
ATOM 2245 C CA . LEU A 1 303 ? -9.479 -2.998 -3.255 1.00 78.50 303 LEU A CA 1
ATOM 2246 C C . LEU A 1 303 ? -8.542 -3.947 -4.005 1.00 78.50 303 LEU A C 1
ATOM 2248 O O . LEU A 1 303 ? -7.933 -4.819 -3.382 1.00 78.50 303 LEU A O 1
ATOM 2252 N N . TYR A 1 304 ? -8.387 -3.772 -5.321 1.00 79.69 304 TYR A N 1
ATOM 2253 C CA . TYR A 1 304 ? -7.401 -4.513 -6.107 1.00 79.69 304 TYR A CA 1
ATOM 2254 C C . TYR A 1 304 ? -5.983 -4.292 -5.562 1.00 79.69 304 TYR A C 1
ATOM 2256 O O . TYR A 1 304 ? -5.297 -5.261 -5.226 1.00 79.69 304 TYR A O 1
ATOM 2264 N N . ALA A 1 305 ? -5.572 -3.034 -5.380 1.00 79.38 305 ALA A N 1
ATOM 2265 C CA . ALA A 1 305 ? -4.259 -2.682 -4.847 1.00 79.38 305 ALA A CA 1
ATOM 2266 C C . ALA A 1 305 ? -4.058 -3.200 -3.414 1.00 79.38 305 ALA A C 1
ATOM 2268 O O . ALA A 1 305 ? -3.008 -3.757 -3.098 1.00 79.38 305 ALA A O 1
ATOM 2269 N N . PHE A 1 306 ? -5.069 -3.089 -2.551 1.00 76.38 306 PHE A N 1
ATOM 2270 C CA . PHE A 1 306 ? -5.040 -3.624 -1.192 1.00 76.38 306 PHE A CA 1
ATOM 2271 C C . PHE A 1 306 ? -4.868 -5.146 -1.194 1.00 76.38 306 PHE A C 1
ATOM 2273 O O . PHE A 1 306 ? -4.011 -5.672 -0.485 1.00 76.38 306 PHE A O 1
ATOM 2280 N N . ASN A 1 307 ? -5.631 -5.871 -2.016 1.00 72.81 307 ASN A N 1
ATOM 2281 C CA . ASN A 1 307 ? -5.499 -7.321 -2.144 1.00 72.81 307 ASN A CA 1
ATOM 2282 C C . ASN A 1 307 ? -4.104 -7.708 -2.663 1.00 72.81 307 ASN A C 1
ATOM 2284 O O . ASN A 1 307 ? -3.474 -8.615 -2.113 1.00 72.81 307 ASN A O 1
ATOM 2288 N N . LEU A 1 308 ? -3.588 -6.994 -3.665 1.00 72.38 308 LEU A N 1
ATOM 2289 C CA . LEU A 1 308 ? -2.265 -7.242 -4.232 1.00 72.38 308 LEU A CA 1
ATOM 2290 C C . LEU A 1 308 ? -1.144 -6.971 -3.218 1.00 72.38 308 LEU A C 1
ATOM 2292 O O . LEU A 1 308 ? -0.247 -7.791 -3.056 1.00 72.38 308 LEU A O 1
ATOM 2296 N N . ILE A 1 309 ? -1.202 -5.852 -2.497 1.00 73.94 309 ILE A N 1
ATOM 2297 C CA . ILE A 1 309 ? -0.107 -5.400 -1.631 1.00 73.94 309 ILE A CA 1
ATOM 2298 C C . ILE A 1 309 ? -0.192 -6.019 -0.236 1.00 73.94 309 ILE A C 1
ATOM 2300 O O . ILE A 1 309 ? 0.841 -6.377 0.319 1.00 73.94 309 ILE A O 1
ATOM 2304 N N . GLN A 1 310 ? -1.384 -6.138 0.356 1.00 69.06 310 GLN A N 1
ATOM 2305 C CA . GLN A 1 310 ? -1.557 -6.577 1.747 1.00 69.06 310 GLN A CA 1
ATOM 2306 C C . GLN A 1 310 ? -1.807 -8.080 1.864 1.00 69.06 310 GLN A C 1
ATOM 2308 O O . GLN A 1 310 ? -1.120 -8.738 2.649 1.00 69.06 310 GLN A O 1
ATOM 2313 N N . LYS A 1 311 ? -2.732 -8.659 1.077 1.00 62.75 311 LYS A N 1
ATOM 2314 C CA . LYS A 1 311 ? -2.994 -10.112 1.154 1.00 62.75 311 LYS A CA 1
ATOM 2315 C C . LYS A 1 311 ? -1.814 -10.914 0.615 1.00 62.75 311 LYS A C 1
ATOM 2317 O O . LYS A 1 311 ? -1.397 -11.879 1.256 1.00 62.75 311 LYS A O 1
ATOM 2322 N N . LYS A 1 312 ? -1.226 -10.493 -0.512 1.00 56.91 312 LYS A N 1
ATOM 2323 C CA . LYS A 1 312 ? -0.055 -11.180 -1.077 1.00 56.91 312 LYS A CA 1
ATOM 2324 C C . LYS A 1 312 ? 1.283 -10.756 -0.468 1.00 56.91 312 LYS A C 1
ATOM 2326 O O . LYS A 1 312 ? 2.268 -11.428 -0.728 1.00 56.91 312 LYS A O 1
ATOM 2331 N N . ARG A 1 313 ? 1.353 -9.765 0.438 1.00 63.78 313 ARG A N 1
ATOM 2332 C CA . ARG A 1 313 ? 2.621 -9.361 1.099 1.00 63.78 313 ARG A CA 1
ATOM 2333 C C . ARG A 1 313 ? 3.431 -10.534 1.660 1.00 63.78 313 ARG A C 1
ATOM 2335 O O . ARG A 1 313 ? 4.657 -10.508 1.662 1.00 63.78 313 ARG A O 1
ATOM 2342 N N . LYS A 1 314 ? 2.735 -11.550 2.184 1.00 63.25 314 LYS A N 1
ATOM 2343 C CA . LYS A 1 314 ? 3.348 -12.743 2.789 1.00 63.25 314 LYS A CA 1
ATOM 2344 C C . LYS A 1 314 ? 3.919 -13.716 1.747 1.00 63.25 314 LYS A C 1
ATOM 2346 O O . LYS A 1 314 ? 4.866 -14.442 2.058 1.00 63.25 314 LYS A O 1
ATOM 2351 N N . LYS A 1 315 ? 3.368 -13.724 0.529 1.00 75.50 315 LYS A N 1
ATOM 2352 C CA . LYS A 1 315 ? 3.753 -14.597 -0.582 1.00 75.50 315 LYS A CA 1
ATOM 2353 C C . LYS A 1 315 ? 4.290 -13.749 -1.736 1.00 75.50 315 LYS A C 1
ATOM 2355 O O . LYS A 1 315 ? 3.528 -13.193 -2.517 1.00 75.50 315 LYS A O 1
ATOM 2360 N N . VAL A 1 316 ? 5.611 -13.696 -1.853 1.00 82.00 316 VAL A N 1
ATOM 2361 C CA . VAL A 1 316 ? 6.261 -13.105 -3.025 1.00 82.00 316 VAL A CA 1
ATOM 2362 C C . VAL A 1 316 ? 6.117 -14.097 -4.178 1.00 82.00 316 VAL A C 1
ATOM 2364 O O . VAL A 1 316 ? 6.605 -15.224 -4.081 1.00 82.00 316 VAL A O 1
ATOM 2367 N N . GLU A 1 317 ? 5.385 -13.715 -5.222 1.00 78.56 317 GLU A N 1
ATOM 2368 C CA . GLU A 1 317 ? 5.211 -14.564 -6.405 1.00 78.56 317 GLU A CA 1
ATOM 2369 C C . GLU A 1 317 ? 6.574 -14.809 -7.073 1.00 78.56 317 GLU A C 1
ATOM 2371 O O . GLU A 1 317 ? 7.428 -13.924 -7.103 1.00 78.56 317 GLU A O 1
ATOM 2376 N N . GLY A 1 318 ? 6.804 -16.036 -7.545 1.00 79.50 318 GLY A N 1
ATOM 2377 C CA . GLY A 1 318 ? 8.087 -16.446 -8.128 1.00 79.50 318 GLY A CA 1
ATOM 2378 C C . GLY A 1 318 ? 9.220 -16.703 -7.122 1.00 79.50 318 GLY A C 1
ATOM 2379 O O . GLY A 1 318 ? 10.308 -17.101 -7.531 1.00 79.50 318 GLY A O 1
ATOM 2380 N N . ALA A 1 319 ? 9.001 -16.515 -5.813 1.00 86.94 319 ALA A N 1
ATOM 2381 C CA . ALA A 1 319 ? 10.039 -16.782 -4.818 1.00 86.94 319 ALA A CA 1
ATOM 2382 C C . ALA A 1 319 ? 10.303 -18.291 -4.652 1.00 86.94 319 ALA A C 1
ATOM 2384 O O . ALA A 1 319 ? 9.345 -19.062 -4.523 1.00 86.94 319 ALA A O 1
ATOM 2385 N N . PRO A 1 320 ? 11.578 -18.723 -4.569 1.00 91.19 320 PRO A N 1
ATOM 2386 C CA . PRO A 1 320 ? 11.905 -20.105 -4.238 1.00 91.19 320 PRO A CA 1
ATOM 2387 C C . PRO A 1 320 ? 11.398 -20.511 -2.847 1.00 91.19 320 PRO A C 1
ATOM 2389 O O . PRO A 1 320 ? 11.012 -19.677 -2.019 1.00 91.19 320 PRO A O 1
ATOM 2392 N N . LYS A 1 321 ? 11.416 -21.820 -2.563 1.00 90.81 321 LYS A N 1
ATOM 2393 C CA . LYS A 1 321 ? 10.976 -22.358 -1.265 1.00 90.81 321 LYS A CA 1
ATOM 2394 C C . LYS A 1 321 ? 11.761 -21.707 -0.122 1.00 90.81 321 LYS A C 1
ATOM 2396 O O . LYS A 1 321 ? 12.987 -21.723 -0.121 1.00 90.81 321 LYS A O 1
ATOM 2401 N N . ALA A 1 322 ? 11.052 -21.231 0.904 1.00 90.38 322 ALA A N 1
ATOM 2402 C CA . ALA A 1 322 ? 11.662 -20.545 2.048 1.00 90.38 322 ALA A CA 1
ATOM 2403 C C . ALA A 1 322 ? 12.709 -21.392 2.798 1.00 90.38 322 ALA A C 1
ATOM 2405 O O . ALA A 1 322 ? 13.619 -20.832 3.399 1.00 90.38 322 ALA A O 1
ATOM 2406 N N . ALA A 1 323 ? 12.606 -22.725 2.735 1.00 94.12 323 ALA A N 1
ATOM 2407 C CA . ALA A 1 323 ? 13.565 -23.656 3.331 1.00 94.12 323 ALA A CA 1
ATOM 2408 C C . ALA A 1 323 ? 14.961 -23.628 2.676 1.00 94.12 323 ALA A C 1
ATOM 2410 O O . ALA A 1 323 ? 15.908 -24.128 3.270 1.00 94.12 323 ALA A O 1
ATOM 2411 N N . LEU A 1 324 ? 15.096 -23.055 1.473 1.00 96.25 324 LEU A N 1
ATOM 2412 C CA . LEU A 1 324 ? 16.387 -22.879 0.796 1.00 96.25 324 LEU A CA 1
ATOM 2413 C C . LEU A 1 324 ? 17.169 -21.665 1.314 1.00 96.25 324 LEU A C 1
ATOM 2415 O O . LEU A 1 324 ? 18.345 -21.511 0.993 1.00 96.25 324 LEU A O 1
ATOM 2419 N N . ALA A 1 325 ? 16.523 -20.779 2.074 1.00 96.50 325 ALA A N 1
ATOM 2420 C CA . ALA A 1 325 ? 17.163 -19.578 2.580 1.00 96.50 325 ALA A CA 1
ATOM 2421 C C . ALA A 1 325 ? 18.211 -19.909 3.647 1.00 96.50 325 ALA A C 1
ATOM 2423 O O . ALA A 1 325 ? 17.949 -20.652 4.596 1.00 96.50 325 ALA A O 1
ATOM 2424 N N . ARG A 1 326 ? 19.377 -19.278 3.529 1.00 95.75 326 ARG A N 1
ATOM 2425 C CA . ARG A 1 326 ? 20.468 -19.356 4.498 1.00 95.75 326 ARG A CA 1
ATOM 2426 C C . ARG A 1 326 ? 20.190 -18.401 5.661 1.00 95.75 326 ARG A C 1
ATOM 2428 O O . ARG A 1 326 ? 19.567 -17.349 5.498 1.00 95.75 326 ARG A O 1
ATOM 2435 N N . LYS A 1 327 ? 20.629 -18.772 6.864 1.00 96.12 327 LYS A N 1
ATOM 2436 C CA . LYS A 1 327 ? 20.456 -17.938 8.060 1.00 96.12 327 LYS A CA 1
ATOM 2437 C C . LYS A 1 327 ? 21.442 -16.772 8.022 1.00 96.12 327 LYS A C 1
ATOM 2439 O O . LYS A 1 327 ? 22.635 -16.993 7.875 1.00 96.12 327 LYS A O 1
ATOM 2444 N N . VAL A 1 328 ? 20.951 -15.552 8.237 1.00 97.94 328 VAL A N 1
ATOM 2445 C CA . VAL A 1 328 ? 21.800 -14.361 8.378 1.00 97.94 328 VAL A CA 1
ATOM 2446 C C . VAL A 1 328 ? 22.061 -14.101 9.858 1.00 97.94 328 VAL A C 1
ATOM 2448 O O . VAL A 1 328 ? 21.133 -13.843 10.623 1.00 97.94 328 VAL A O 1
ATOM 2451 N N . THR A 1 329 ? 23.323 -14.194 10.263 1.00 97.69 329 THR A N 1
ATOM 2452 C CA . THR A 1 329 ? 23.808 -14.009 11.638 1.00 97.69 329 THR A CA 1
ATOM 2453 C C . THR A 1 329 ? 24.743 -12.815 11.786 1.00 97.69 329 THR A C 1
ATOM 2455 O O . THR A 1 329 ? 24.841 -12.274 12.884 1.00 97.69 329 THR A O 1
ATOM 2458 N N . LYS A 1 330 ? 25.372 -12.366 10.694 1.00 98.38 330 LYS A N 1
ATOM 2459 C CA . LYS A 1 330 ? 26.148 -11.122 10.596 1.00 98.38 330 LYS A CA 1
ATOM 2460 C C . LYS A 1 330 ? 25.957 -10.506 9.209 1.00 98.38 330 LYS A C 1
ATOM 2462 O O . LYS A 1 330 ? 25.978 -11.226 8.210 1.00 98.38 330 LYS A O 1
ATOM 2467 N N . ALA A 1 331 ? 25.793 -9.186 9.142 1.00 98.56 331 ALA A N 1
ATOM 2468 C CA . ALA A 1 331 ? 25.620 -8.471 7.878 1.00 98.56 331 ALA A CA 1
ATOM 2469 C C . ALA A 1 331 ? 26.694 -7.397 7.646 1.00 98.56 331 ALA A C 1
ATOM 2471 O O . ALA A 1 331 ? 27.203 -6.786 8.586 1.00 98.56 331 ALA A O 1
ATOM 2472 N N . GLY A 1 332 ? 27.023 -7.156 6.381 1.00 98.38 332 GLY A N 1
ATOM 2473 C CA . GLY A 1 332 ? 27.924 -6.094 5.945 1.00 98.38 332 GLY A CA 1
ATOM 2474 C C . GLY A 1 332 ? 27.197 -5.016 5.145 1.00 98.38 332 GLY A C 1
ATOM 2475 O O . GLY A 1 332 ? 26.278 -5.316 4.385 1.00 98.38 332 GLY A O 1
ATOM 2476 N N . VAL A 1 333 ? 27.622 -3.763 5.293 1.00 98.38 333 VAL A N 1
ATOM 2477 C CA . VAL A 1 333 ? 27.174 -2.636 4.469 1.00 98.38 333 VAL A CA 1
ATOM 2478 C C . VAL A 1 333 ? 28.398 -1.938 3.880 1.00 98.38 333 VAL A C 1
ATOM 2480 O O . VAL A 1 333 ? 29.240 -1.427 4.619 1.00 98.38 333 VAL A O 1
ATOM 2483 N N . VAL A 1 334 ? 28.506 -1.915 2.551 1.00 97.69 334 VAL A N 1
ATOM 2484 C CA . VAL A 1 334 ? 29.595 -1.220 1.853 1.00 97.69 334 VAL A CA 1
ATOM 2485 C C . VAL A 1 334 ? 29.164 0.204 1.506 1.00 97.69 334 VAL A C 1
ATOM 2487 O O . VAL A 1 334 ? 28.166 0.406 0.814 1.00 97.69 334 VAL A O 1
ATOM 2490 N N . GLY A 1 335 ? 29.945 1.176 1.969 1.00 95.25 335 GLY A N 1
ATOM 2491 C CA . GLY A 1 335 ? 29.645 2.605 1.993 1.00 95.25 335 GLY A CA 1
ATOM 2492 C C . GLY A 1 335 ? 29.246 3.069 3.399 1.00 95.25 335 GLY A C 1
ATOM 2493 O O . GLY A 1 335 ? 28.668 2.311 4.173 1.00 95.25 335 GLY A O 1
ATOM 2494 N N . ALA A 1 336 ? 29.510 4.335 3.719 1.00 93.88 336 ALA A N 1
ATOM 2495 C CA . ALA A 1 336 ? 29.081 5.005 4.953 1.00 93.88 336 ALA A CA 1
ATOM 2496 C C . ALA A 1 336 ? 28.302 6.309 4.686 1.00 93.88 336 ALA A C 1
ATOM 2498 O O . ALA A 1 336 ? 28.048 7.112 5.585 1.00 93.88 336 ALA A O 1
ATOM 2499 N N . GLY A 1 337 ? 27.873 6.514 3.437 1.00 91.50 337 GLY A N 1
ATOM 2500 C CA . GLY A 1 337 ? 26.976 7.601 3.055 1.00 91.50 337 GLY A CA 1
ATOM 2501 C C . GLY A 1 337 ? 25.571 7.473 3.661 1.00 91.50 337 GLY A C 1
ATOM 2502 O O . GLY A 1 337 ? 25.248 6.534 4.394 1.00 91.50 337 GLY A O 1
ATOM 2503 N N . LEU A 1 338 ? 24.692 8.419 3.319 1.00 90.06 338 LEU A N 1
ATOM 2504 C CA . LEU A 1 338 ? 23.326 8.472 3.853 1.00 90.06 338 LEU A CA 1
ATOM 2505 C C . LEU A 1 338 ? 22.531 7.189 3.559 1.00 90.06 338 LEU A C 1
ATOM 2507 O O . LEU A 1 338 ? 21.855 6.672 4.446 1.00 90.06 338 LEU A O 1
ATOM 2511 N N . MET A 1 339 ? 22.627 6.668 2.332 1.00 90.56 339 MET A N 1
ATOM 2512 C CA . MET A 1 339 ? 21.913 5.456 1.927 1.00 90.56 339 MET A CA 1
ATOM 2513 C C . MET A 1 339 ? 22.380 4.236 2.730 1.00 90.56 339 MET A C 1
ATOM 2515 O O . MET A 1 339 ? 21.571 3.552 3.355 1.00 90.56 339 MET A O 1
ATOM 2519 N N . ALA A 1 340 ? 23.694 4.016 2.790 1.00 94.56 340 ALA A N 1
ATOM 2520 C CA . ALA A 1 340 ? 24.297 2.941 3.568 1.00 94.56 340 ALA A CA 1
ATOM 2521 C C . ALA A 1 340 ? 23.939 3.023 5.062 1.00 94.56 340 ALA A C 1
ATOM 2523 O O . ALA A 1 340 ? 23.571 2.024 5.679 1.00 94.56 340 ALA A O 1
ATOM 2524 N N . SER A 1 341 ? 23.954 4.228 5.635 1.00 96.12 341 SER A N 1
ATOM 2525 C CA . SER A 1 341 ? 23.579 4.458 7.034 1.00 96.12 341 SER A CA 1
ATOM 2526 C C . SER A 1 341 ? 22.109 4.118 7.310 1.00 96.12 341 SER A C 1
ATOM 2528 O O . SER A 1 341 ? 21.791 3.483 8.317 1.00 96.12 341 SER A O 1
ATOM 2530 N N . GLN A 1 342 ? 21.201 4.458 6.390 1.00 95.88 342 GLN A N 1
ATOM 2531 C CA . GLN A 1 342 ? 19.794 4.061 6.491 1.00 95.88 342 GLN A CA 1
ATOM 2532 C C . GLN A 1 342 ? 19.604 2.539 6.388 1.00 95.88 342 GLN A C 1
ATOM 2534 O O . GLN A 1 342 ? 18.802 1.977 7.141 1.00 95.88 342 GLN A O 1
ATOM 2539 N N . LEU A 1 343 ? 20.340 1.869 5.494 1.00 96.81 343 LEU A N 1
ATOM 2540 C CA . LEU A 1 343 ? 20.312 0.409 5.346 1.00 96.81 343 LEU A CA 1
ATOM 2541 C C . LEU A 1 343 ? 20.813 -0.287 6.614 1.00 96.81 343 LEU A C 1
ATOM 2543 O O . LEU A 1 343 ? 20.127 -1.164 7.139 1.00 96.81 343 LEU A O 1
ATOM 2547 N N . ALA A 1 344 ? 21.948 0.154 7.161 1.00 97.25 344 ALA A N 1
ATOM 2548 C CA . ALA A 1 344 ? 22.500 -0.380 8.402 1.00 97.25 344 ALA A CA 1
ATOM 2549 C C . ALA A 1 344 ? 21.510 -0.248 9.570 1.00 97.25 344 ALA A C 1
ATOM 2551 O O . ALA A 1 344 ? 21.236 -1.224 10.270 1.00 97.25 344 ALA A O 1
ATOM 2552 N N . LEU A 1 345 ? 20.898 0.931 9.736 1.00 96.62 345 LEU A N 1
ATOM 2553 C CA . LEU A 1 345 ? 19.867 1.155 10.752 1.00 96.62 345 LEU A CA 1
ATOM 2554 C C . LEU A 1 345 ? 18.661 0.219 10.564 1.00 96.62 345 LEU A C 1
ATOM 2556 O O . LEU A 1 345 ? 18.149 -0.332 11.542 1.00 96.62 345 LEU A O 1
ATOM 2560 N N . LEU A 1 346 ? 18.192 0.036 9.325 1.00 95.81 346 LEU A N 1
ATOM 2561 C CA . LEU A 1 346 ? 17.063 -0.846 9.024 1.00 95.81 346 LEU A CA 1
ATOM 2562 C C . LEU A 1 346 ? 17.385 -2.308 9.368 1.00 95.81 346 LEU A C 1
ATOM 2564 O O . LEU A 1 346 ? 16.552 -2.979 9.986 1.00 95.81 346 LEU A O 1
ATOM 2568 N N . ILE A 1 347 ? 18.579 -2.777 8.999 1.00 96.81 347 ILE A N 1
ATOM 2569 C CA . ILE A 1 347 ? 19.053 -4.140 9.258 1.00 96.81 347 ILE A CA 1
ATOM 2570 C C . ILE A 1 347 ? 19.152 -4.394 10.762 1.00 96.81 347 ILE A C 1
ATOM 2572 O O . ILE A 1 347 ? 18.545 -5.340 11.262 1.00 96.81 347 ILE A O 1
ATOM 2576 N N . ILE A 1 348 ? 19.815 -3.512 11.512 1.00 96.38 348 ILE A N 1
ATOM 2577 C CA . ILE A 1 348 ? 19.994 -3.665 12.964 1.00 96.38 348 ILE A CA 1
ATOM 2578 C C . ILE A 1 348 ? 18.652 -3.723 13.690 1.00 96.38 348 ILE A C 1
ATOM 2580 O O . ILE A 1 348 ? 18.439 -4.577 14.550 1.00 96.38 348 ILE A O 1
ATOM 2584 N N . ARG A 1 349 ? 17.716 -2.833 13.344 1.00 94.50 349 ARG A N 1
ATOM 2585 C CA . ARG A 1 349 ? 16.427 -2.747 14.044 1.00 94.50 349 ARG A CA 1
ATOM 2586 C C . ARG A 1 349 ? 15.554 -3.983 13.856 1.00 94.50 349 ARG A C 1
ATOM 2588 O O . ARG A 1 349 ? 14.757 -4.288 14.747 1.00 94.50 349 ARG A O 1
ATOM 2595 N N . ASN A 1 350 ? 15.673 -4.649 12.712 1.00 95.00 350 ASN A N 1
ATOM 2596 C CA . ASN A 1 350 ? 14.779 -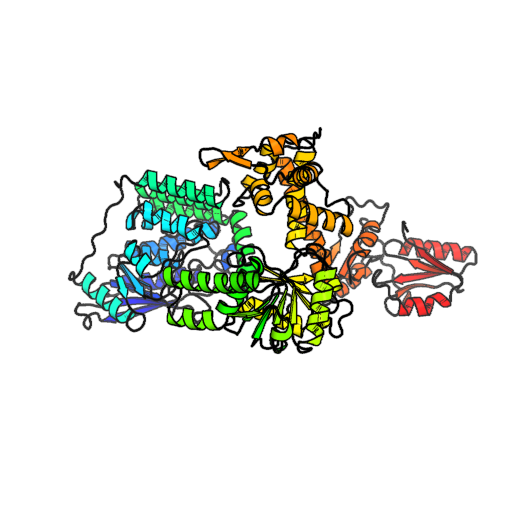5.736 12.340 1.00 95.00 350 ASN A CA 1
ATOM 2597 C C . ASN A 1 350 ? 15.439 -7.115 12.448 1.00 95.00 350 ASN A C 1
ATOM 2599 O O . ASN A 1 350 ? 14.879 -7.968 13.129 1.00 95.00 350 ASN A O 1
ATOM 2603 N N . LEU A 1 351 ? 16.639 -7.309 11.884 1.00 95.88 351 LEU A N 1
ATOM 2604 C CA . LEU A 1 351 ? 17.381 -8.572 12.005 1.00 95.88 351 LEU A CA 1
ATOM 2605 C C . LEU A 1 351 ? 18.018 -8.746 13.386 1.00 95.88 351 LEU A C 1
ATOM 2607 O O . LEU A 1 351 ? 18.149 -9.869 13.860 1.00 95.88 351 LEU A O 1
ATOM 2611 N N . LYS A 1 352 ? 18.403 -7.641 14.045 1.00 96.38 352 LYS A N 1
ATOM 2612 C CA . LYS A 1 352 ? 19.074 -7.647 15.360 1.00 96.38 352 LYS A CA 1
ATOM 2613 C C . LYS A 1 352 ? 20.357 -8.490 15.376 1.00 96.38 352 LYS A C 1
ATOM 2615 O O . LYS A 1 352 ? 20.673 -9.130 16.376 1.00 96.38 352 LYS A O 1
ATOM 2620 N N . VAL A 1 353 ? 21.090 -8.452 14.266 1.00 97.88 353 VAL A N 1
ATOM 2621 C CA . VAL A 1 353 ? 22.406 -9.076 14.082 1.00 97.88 353 VAL A CA 1
ATOM 2622 C C . VAL A 1 353 ? 23.511 -8.017 14.082 1.00 97.88 353 VAL A C 1
ATOM 2624 O O . VAL A 1 353 ? 23.211 -6.850 13.809 1.00 97.88 353 VAL A O 1
ATOM 2627 N N . PRO A 1 354 ? 24.777 -8.383 14.356 1.00 98.44 354 PRO A N 1
ATOM 2628 C CA . PRO A 1 354 ? 25.908 -7.486 14.155 1.00 98.44 354 PRO A CA 1
ATOM 2629 C C . PRO A 1 354 ? 25.986 -7.001 12.703 1.00 98.44 354 PRO A C 1
ATOM 2631 O O . PRO A 1 354 ? 25.872 -7.795 11.764 1.00 98.44 354 PRO A O 1
ATOM 2634 N N . VAL A 1 355 ? 26.200 -5.698 12.536 1.00 98.56 355 VAL A N 1
ATOM 2635 C CA . VAL A 1 355 ? 26.382 -5.034 11.246 1.00 98.56 355 VAL A CA 1
ATOM 2636 C C . VAL A 1 355 ? 27.721 -4.316 11.235 1.00 98.56 355 VAL A C 1
ATOM 2638 O O . VAL A 1 355 ? 28.010 -3.522 12.130 1.00 98.56 355 VAL A O 1
ATOM 2641 N N . VAL A 1 356 ? 28.518 -4.577 10.203 1.00 98.25 356 VAL A N 1
ATOM 2642 C CA . VAL A 1 356 ? 29.773 -3.866 9.952 1.00 98.25 356 VAL A CA 1
ATOM 2643 C C . VAL A 1 356 ? 29.644 -2.974 8.723 1.00 98.25 356 VAL A C 1
ATOM 2645 O O . VAL A 1 356 ? 29.130 -3.401 7.689 1.00 98.25 356 VAL A O 1
ATOM 2648 N N . MET A 1 357 ? 30.097 -1.731 8.847 1.00 97.81 357 MET A N 1
ATOM 2649 C CA . MET A 1 357 ? 30.083 -0.729 7.783 1.00 97.81 357 MET A CA 1
ATOM 2650 C C . MET A 1 357 ? 31.506 -0.369 7.356 1.00 97.81 357 MET A C 1
ATOM 2652 O O . MET A 1 357 ? 32.379 -0.225 8.212 1.00 97.81 357 MET A O 1
ATOM 2656 N N . THR A 1 358 ? 31.739 -0.176 6.058 1.00 97.88 358 THR A N 1
ATOM 2657 C CA . THR A 1 358 ? 33.051 0.268 5.555 1.00 97.88 358 THR A CA 1
ATOM 2658 C C . THR A 1 358 ? 32.950 1.410 4.557 1.00 97.88 358 THR A C 1
ATOM 2660 O O . THR A 1 358 ? 32.029 1.425 3.749 1.00 97.88 358 THR A O 1
ATOM 2663 N N . ASP A 1 359 ? 33.932 2.307 4.534 1.00 96.00 359 ASP A N 1
ATOM 2664 C CA . ASP A 1 359 ? 34.123 3.332 3.495 1.00 96.00 359 ASP A CA 1
ATOM 2665 C C . ASP A 1 359 ? 35.632 3.550 3.263 1.00 96.00 359 ASP A C 1
ATOM 2667 O O . ASP A 1 359 ? 36.457 2.838 3.838 1.00 96.00 359 ASP A O 1
ATOM 2671 N N . LEU A 1 360 ? 35.993 4.506 2.407 1.00 93.12 360 LEU A N 1
ATOM 2672 C CA . LEU A 1 360 ? 37.371 4.769 1.982 1.00 93.12 360 LEU A CA 1
ATOM 2673 C C . LEU A 1 360 ? 38.272 5.313 3.101 1.00 93.12 360 LEU A C 1
ATOM 2675 O O . LEU A 1 360 ? 39.483 5.116 3.056 1.00 93.12 360 LEU A O 1
ATOM 2679 N N . ASP A 1 361 ? 37.695 6.007 4.081 1.00 95.69 361 ASP A N 1
ATOM 2680 C CA . ASP A 1 361 ? 38.416 6.660 5.171 1.00 95.69 361 ASP A CA 1
ATOM 2681 C C . ASP A 1 361 ? 37.630 6.587 6.490 1.00 95.69 361 ASP A C 1
ATOM 2683 O O . ASP A 1 361 ? 36.415 6.362 6.515 1.00 95.69 361 ASP A O 1
ATOM 2687 N N . GLN A 1 362 ? 38.347 6.743 7.606 1.00 96.69 362 GLN A N 1
ATOM 2688 C CA . GLN A 1 362 ? 37.778 6.567 8.943 1.00 96.69 362 GLN A CA 1
ATOM 2689 C C . GLN A 1 362 ? 36.765 7.668 9.287 1.00 96.69 362 GLN A C 1
ATOM 2691 O O . GLN A 1 362 ? 35.796 7.396 9.989 1.00 96.69 362 GLN A O 1
ATOM 2696 N N . GLU A 1 363 ? 36.931 8.881 8.751 1.00 97.12 363 GLU A N 1
ATOM 2697 C CA . GLU A 1 363 ? 36.023 10.003 9.005 1.00 97.12 363 GLU A CA 1
ATOM 2698 C C . GLU A 1 363 ? 34.608 9.690 8.498 1.00 97.12 363 GLU A C 1
ATOM 2700 O O . GLU A 1 363 ? 33.620 9.867 9.218 1.00 97.12 363 GLU A O 1
ATOM 2705 N N . ARG A 1 364 ? 34.493 9.164 7.272 1.00 96.31 364 ARG A N 1
ATOM 2706 C CA . ARG A 1 364 ? 33.204 8.741 6.703 1.00 96.31 364 ARG A CA 1
ATOM 2707 C C . ARG A 1 364 ? 32.580 7.599 7.486 1.00 96.31 364 ARG A C 1
ATOM 2709 O O . ARG A 1 364 ? 31.379 7.638 7.755 1.00 96.31 364 ARG A O 1
ATOM 2716 N N . VAL A 1 365 ? 33.385 6.607 7.861 1.00 97.19 365 VAL A N 1
ATOM 2717 C CA . VAL A 1 365 ? 32.943 5.462 8.666 1.00 97.19 365 VAL A CA 1
ATOM 2718 C C . VAL A 1 365 ? 32.378 5.935 10.006 1.00 97.19 365 VAL A C 1
ATOM 2720 O O . VAL A 1 365 ? 31.243 5.596 10.348 1.00 97.19 365 VAL A O 1
ATOM 2723 N N . ASP A 1 366 ? 33.122 6.767 10.733 1.00 97.62 366 ASP A N 1
ATOM 2724 C CA . ASP A 1 366 ? 32.710 7.297 12.033 1.00 97.62 366 ASP A CA 1
ATOM 2725 C C . ASP A 1 366 ? 31.430 8.122 11.911 1.00 97.62 366 ASP A C 1
ATOM 2727 O O . ASP A 1 366 ? 30.507 7.966 12.716 1.00 97.62 366 ASP A O 1
ATOM 2731 N N . LYS A 1 367 ? 31.321 8.939 10.858 1.00 97.50 367 LYS A N 1
ATOM 2732 C CA . LYS A 1 367 ? 30.114 9.715 10.561 1.00 97.50 367 LYS A CA 1
ATOM 2733 C C . LYS A 1 367 ? 28.897 8.821 10.311 1.00 97.50 367 LYS A C 1
ATOM 2735 O O . LYS A 1 367 ? 27.827 9.103 10.856 1.00 97.50 367 LYS A O 1
ATOM 2740 N N . GLY A 1 368 ? 29.040 7.755 9.525 1.00 97.00 368 GLY A N 1
ATOM 2741 C CA . GLY A 1 368 ? 27.963 6.799 9.250 1.00 97.00 368 GLY A CA 1
ATOM 2742 C C . GLY A 1 368 ? 27.505 6.055 10.509 1.00 97.00 368 GLY A C 1
ATOM 2743 O O . GLY A 1 368 ? 26.314 6.026 10.828 1.00 97.00 368 GLY A O 1
ATOM 2744 N N . VAL A 1 369 ? 28.451 5.533 11.297 1.00 97.88 369 VAL A N 1
ATOM 2745 C CA . VAL A 1 369 ? 28.163 4.846 12.569 1.00 97.88 369 VAL A CA 1
ATOM 2746 C C . VAL A 1 369 ? 27.506 5.794 13.579 1.00 97.88 369 VAL A C 1
ATOM 2748 O O . VAL A 1 369 ? 26.512 5.430 14.218 1.00 97.88 369 VAL A O 1
ATOM 2751 N N . ALA A 1 370 ? 28.017 7.022 13.711 1.00 97.88 370 ALA A N 1
ATOM 2752 C CA . ALA A 1 370 ? 27.437 8.041 14.581 1.00 97.88 370 ALA A CA 1
ATOM 2753 C C . ALA A 1 370 ? 26.008 8.399 14.155 1.00 97.88 370 ALA A C 1
ATOM 2755 O O . ALA A 1 370 ? 25.124 8.511 15.005 1.00 97.88 370 ALA A O 1
ATOM 2756 N N . TRP A 1 371 ? 25.748 8.513 12.849 1.00 97.69 371 TRP A N 1
ATOM 2757 C CA . TRP A 1 371 ? 24.404 8.760 12.330 1.00 97.69 371 TRP A CA 1
ATOM 2758 C C . TRP A 1 371 ? 23.421 7.656 12.744 1.00 97.69 371 TRP A C 1
ATOM 2760 O O . TRP A 1 371 ? 22.349 7.961 13.269 1.00 97.69 371 TRP A O 1
ATOM 2770 N N . VAL A 1 372 ? 23.801 6.380 12.595 1.00 97.50 372 VAL A N 1
ATOM 2771 C CA . VAL A 1 372 ? 22.960 5.236 12.999 1.00 97.50 372 VAL A CA 1
ATOM 2772 C C . VAL A 1 372 ? 22.641 5.290 14.493 1.00 97.50 372 VAL A C 1
ATOM 2774 O O . VAL A 1 372 ? 21.477 5.158 14.880 1.00 97.50 372 VAL A O 1
ATOM 2777 N N . ARG A 1 373 ? 23.651 5.525 15.340 1.00 97.62 373 ARG A N 1
ATOM 2778 C CA . ARG A 1 373 ? 23.472 5.633 16.798 1.00 97.62 373 ARG A CA 1
ATOM 2779 C C . ARG A 1 373 ? 22.548 6.792 17.173 1.00 97.62 373 ARG A C 1
ATOM 2781 O O . ARG A 1 373 ? 21.648 6.612 17.989 1.00 97.62 373 ARG A O 1
ATOM 2788 N N . ASN A 1 374 ? 22.705 7.945 16.528 1.00 97.44 374 ASN A N 1
ATOM 2789 C CA . ASN A 1 374 ? 21.864 9.114 16.776 1.00 97.44 374 ASN A CA 1
ATOM 2790 C C . ASN A 1 374 ? 20.397 8.871 16.393 1.00 97.44 374 ASN A C 1
ATOM 2792 O O . ASN A 1 374 ? 19.495 9.272 17.128 1.00 97.44 374 ASN A O 1
ATOM 2796 N N . GLU A 1 375 ? 20.126 8.181 15.283 1.00 96.19 375 GLU A N 1
ATOM 2797 C CA . GLU A 1 375 ? 18.750 7.823 14.917 1.00 96.19 375 GLU A CA 1
ATOM 2798 C C . GLU A 1 375 ? 18.117 6.829 15.901 1.00 96.19 375 GLU A C 1
ATOM 2800 O O . GLU A 1 375 ? 16.920 6.925 16.183 1.00 96.19 375 GLU A O 1
ATOM 2805 N N . ILE A 1 376 ? 18.901 5.914 16.480 1.00 96.12 376 ILE A N 1
ATOM 2806 C CA . ILE A 1 376 ? 18.434 5.039 17.565 1.00 96.12 376 ILE A CA 1
ATOM 2807 C C . ILE A 1 376 ? 18.068 5.874 18.804 1.00 96.12 376 ILE A C 1
ATOM 2809 O O . ILE A 1 376 ? 16.983 5.684 19.357 1.00 96.12 376 ILE A O 1
ATOM 2813 N N . THR A 1 377 ? 18.905 6.838 19.199 1.00 95.88 377 THR A N 1
ATOM 2814 C CA . THR A 1 377 ? 18.624 7.754 20.321 1.00 95.88 377 THR A CA 1
ATOM 2815 C C . THR A 1 377 ? 17.331 8.543 20.105 1.00 95.88 377 THR A C 1
ATOM 2817 O O . THR A 1 377 ? 16.467 8.566 20.982 1.00 95.88 377 THR A O 1
ATOM 2820 N N . LYS A 1 378 ? 17.108 9.082 18.898 1.00 95.75 378 LYS A N 1
ATOM 2821 C CA . LYS A 1 378 ? 15.861 9.791 18.549 1.00 95.75 378 LYS A CA 1
ATOM 2822 C C . LYS A 1 378 ? 14.609 8.926 18.695 1.00 95.75 378 LYS A C 1
ATOM 2824 O O . LYS A 1 378 ? 13.514 9.448 18.912 1.00 95.75 378 LYS A O 1
ATOM 2829 N N . LEU A 1 379 ? 14.713 7.602 18.555 1.00 92.94 379 LEU A N 1
ATOM 2830 C CA . LEU A 1 379 ? 13.577 6.708 18.799 1.00 92.94 379 LEU A CA 1
ATOM 2831 C C . LEU A 1 379 ? 13.234 6.612 20.288 1.00 92.94 379 LEU A C 1
ATOM 2833 O O . LEU A 1 379 ? 12.050 6.492 20.608 1.00 92.94 379 LEU A O 1
ATOM 2837 N N . VAL A 1 380 ? 14.226 6.698 21.176 1.00 94.56 380 VAL A N 1
ATOM 2838 C CA . VAL A 1 380 ? 14.012 6.756 22.630 1.00 94.56 380 VAL A CA 1
ATOM 2839 C C . VAL A 1 380 ? 13.338 8.068 23.012 1.00 94.56 380 VAL A C 1
ATOM 2841 O O . VAL A 1 380 ? 12.309 8.049 23.683 1.00 94.56 380 VAL A O 1
ATOM 2844 N N . GLU A 1 381 ? 13.831 9.194 22.491 1.00 94.50 381 GLU A N 1
ATOM 2845 C CA . GLU A 1 381 ? 13.232 10.524 22.695 1.00 94.50 381 GLU A CA 1
ATOM 2846 C C . GLU A 1 381 ? 11.760 10.558 22.253 1.00 94.50 381 GLU A C 1
ATOM 2848 O O . GLU A 1 381 ? 10.890 11.084 22.946 1.00 94.50 381 GLU A O 1
ATOM 2853 N N . LYS A 1 382 ? 11.452 9.906 21.124 1.00 90.12 382 LYS A N 1
ATOM 2854 C CA . LYS A 1 382 ? 10.086 9.762 20.594 1.00 90.12 382 LYS A CA 1
ATOM 2855 C C . LYS A 1 382 ? 9.251 8.693 21.312 1.00 90.12 382 LYS A C 1
ATOM 2857 O O . LYS A 1 382 ? 8.143 8.404 20.857 1.00 90.12 382 LYS A O 1
ATOM 2862 N N . LYS A 1 383 ? 9.763 8.070 22.383 1.00 87.31 383 LYS A N 1
ATOM 2863 C CA . LYS A 1 383 ? 9.132 6.963 23.133 1.00 87.31 383 LYS A CA 1
ATOM 2864 C C . LYS A 1 383 ? 8.724 5.779 22.241 1.00 87.31 383 LYS A C 1
ATOM 2866 O O . LYS A 1 383 ? 7.747 5.081 22.506 1.00 87.31 383 LYS A O 1
ATOM 2871 N N . ARG A 1 384 ? 9.464 5.563 21.148 1.00 86.06 384 ARG A N 1
ATOM 2872 C CA . ARG A 1 384 ? 9.282 4.458 20.188 1.00 86.06 384 ARG A CA 1
ATOM 2873 C C . ARG A 1 384 ? 10.225 3.281 20.454 1.00 86.06 384 ARG A C 1
ATOM 2875 O O . ARG A 1 384 ? 10.085 2.248 19.802 1.00 86.06 384 ARG A O 1
ATOM 2882 N N . LEU A 1 385 ? 11.183 3.439 21.367 1.00 91.62 385 LEU A N 1
ATOM 2883 C CA . LEU A 1 385 ? 12.153 2.425 21.780 1.00 91.62 385 LEU A CA 1
ATOM 2884 C C . LEU A 1 385 ? 12.526 2.649 23.255 1.00 91.62 385 LEU A C 1
ATOM 2886 O O . LEU A 1 385 ? 12.592 3.799 23.682 1.00 91.62 385 LEU A O 1
ATOM 2890 N N . SER A 1 386 ? 12.755 1.585 24.031 1.00 94.44 386 SER A N 1
ATOM 2891 C CA . SER A 1 386 ? 13.252 1.729 25.409 1.00 94.44 386 SER A CA 1
ATOM 2892 C C . SER A 1 386 ? 14.762 2.021 25.427 1.00 94.44 386 SER A C 1
ATOM 2894 O O . SER A 1 386 ? 15.456 1.636 24.476 1.00 94.44 386 SER A O 1
ATOM 2896 N N . PRO A 1 387 ? 15.295 2.656 26.487 1.00 95.44 387 PRO A N 1
ATOM 2897 C CA . PRO A 1 387 ? 16.733 2.891 26.628 1.00 95.44 387 PRO A CA 1
ATOM 2898 C C . PRO A 1 387 ? 17.575 1.606 26.547 1.00 95.44 387 PRO A C 1
ATOM 2900 O O . PRO A 1 387 ? 18.596 1.573 25.867 1.00 95.44 387 PRO A O 1
ATOM 2903 N N . GLU A 1 388 ? 17.124 0.511 27.157 1.00 95.69 388 GLU A N 1
ATOM 2904 C CA . GLU A 1 388 ? 17.838 -0.775 27.176 1.00 95.69 388 GLU A CA 1
ATOM 2905 C C . GLU A 1 388 ? 17.880 -1.398 25.777 1.00 95.69 388 GLU A C 1
ATOM 2907 O O . GLU A 1 388 ? 18.914 -1.895 25.320 1.00 95.69 388 GLU A O 1
ATOM 2912 N N . ALA A 1 389 ? 16.751 -1.336 25.063 1.00 94.56 389 ALA A N 1
ATOM 2913 C CA . ALA A 1 389 ? 16.676 -1.794 23.686 1.00 94.56 389 ALA A CA 1
ATOM 2914 C C . ALA A 1 389 ? 17.574 -0.950 22.769 1.00 94.56 389 ALA A C 1
ATOM 2916 O O . ALA A 1 389 ? 18.224 -1.514 21.890 1.00 94.56 389 ALA A O 1
ATOM 2917 N N . ALA A 1 390 ? 17.646 0.366 22.987 1.00 96.12 390 ALA A N 1
ATOM 2918 C CA . ALA A 1 390 ? 18.531 1.264 22.252 1.00 96.12 390 ALA A CA 1
ATOM 2919 C C . ALA A 1 390 ? 20.008 0.926 22.469 1.00 96.12 390 ALA A C 1
ATOM 2921 O O . ALA A 1 390 ? 20.727 0.756 21.487 1.00 96.12 390 ALA A O 1
ATOM 2922 N N . THR A 1 391 ? 20.445 0.737 23.717 1.00 96.50 391 THR A N 1
ATOM 2923 C CA . THR A 1 391 ? 21.826 0.337 24.036 1.00 96.50 391 THR A CA 1
ATOM 2924 C C . THR A 1 391 ? 22.211 -0.959 23.329 1.00 96.50 391 THR A C 1
ATOM 2926 O O . THR A 1 391 ? 23.245 -1.012 22.665 1.00 96.50 391 THR A O 1
ATOM 2929 N N . ARG A 1 392 ? 21.344 -1.981 23.385 1.00 96.25 392 ARG A N 1
ATOM 2930 C CA . ARG A 1 392 ? 21.581 -3.259 22.697 1.00 96.25 392 ARG A CA 1
ATOM 2931 C C . ARG A 1 392 ? 21.679 -3.105 21.180 1.00 96.25 392 ARG A C 1
ATOM 2933 O O . ARG A 1 392 ? 22.494 -3.770 20.560 1.00 96.25 392 ARG A O 1
ATOM 2940 N N . LEU A 1 393 ? 20.836 -2.283 20.554 1.00 96.88 393 LEU A N 1
ATOM 2941 C CA . LEU A 1 393 ? 20.908 -2.079 19.102 1.00 96.88 393 LEU A CA 1
ATOM 2942 C C . LEU A 1 393 ? 22.152 -1.273 18.707 1.00 96.88 393 LEU A C 1
ATOM 2944 O O . LEU A 1 393 ? 22.815 -1.609 17.731 1.00 96.88 393 LEU A O 1
ATOM 2948 N N . SER A 1 394 ? 22.506 -0.253 19.486 1.00 96.88 394 SER A N 1
ATOM 2949 C CA . SER A 1 394 ? 23.688 0.579 19.247 1.00 96.88 394 SER A CA 1
ATOM 2950 C C . SER A 1 394 ? 25.006 -0.188 19.384 1.00 96.88 394 SER A C 1
ATOM 2952 O O . SER A 1 394 ? 25.987 0.192 18.745 1.00 96.88 394 SER A O 1
ATOM 2954 N N . SER A 1 395 ? 25.044 -1.271 20.169 1.00 97.31 395 SER A N 1
ATOM 2955 C CA . SER A 1 395 ? 26.222 -2.143 20.271 1.00 97.31 395 SER A CA 1
ATOM 2956 C C . SER A 1 395 ? 26.395 -3.088 19.078 1.00 97.31 395 SER A C 1
ATOM 2958 O O . SER A 1 395 ? 27.440 -3.718 18.961 1.00 97.31 395 SER A O 1
ATOM 2960 N N . LEU A 1 396 ? 25.390 -3.214 18.201 1.00 97.94 396 LEU A N 1
ATOM 2961 C CA . LEU A 1 396 ? 25.455 -4.086 17.023 1.00 97.94 396 LEU A CA 1
ATOM 2962 C C . LEU A 1 396 ? 26.106 -3.419 15.806 1.00 97.94 396 LEU A C 1
ATOM 2964 O O . LEU A 1 396 ? 26.438 -4.134 14.868 1.00 97.94 396 LEU A O 1
ATOM 2968 N N . ILE A 1 397 ? 26.286 -2.091 15.799 1.00 98.06 397 ILE A N 1
ATOM 2969 C CA . ILE A 1 397 ? 26.955 -1.378 14.701 1.00 98.06 397 ILE A CA 1
ATOM 2970 C C . ILE A 1 397 ? 28.439 -1.156 14.998 1.00 98.06 397 ILE A C 1
ATOM 2972 O O . ILE A 1 397 ? 28.805 -0.565 16.021 1.00 98.06 397 ILE A O 1
ATOM 2976 N N . SER A 1 398 ? 29.284 -1.569 14.058 1.00 97.81 398 SER A N 1
ATOM 2977 C CA . SER A 1 398 ? 30.708 -1.240 14.017 1.00 97.81 398 SER A CA 1
ATOM 2978 C C . SER A 1 398 ? 31.117 -0.719 12.638 1.00 97.81 398 SER A C 1
ATOM 2980 O O . SER A 1 398 ? 30.399 -0.880 11.649 1.00 97.81 398 SER A O 1
ATOM 2982 N N . GLY A 1 399 ? 32.272 -0.058 12.584 1.00 97.12 399 GLY A N 1
ATOM 2983 C CA . GLY A 1 399 ? 32.828 0.520 11.368 1.00 97.12 399 GLY A CA 1
ATOM 2984 C C . GLY A 1 399 ? 34.289 0.123 11.174 1.00 97.12 399 GLY A C 1
ATOM 2985 O O . GLY A 1 399 ? 35.010 -0.054 12.156 1.00 97.12 399 GLY A O 1
ATOM 2986 N N . SER A 1 400 ? 34.730 -0.025 9.926 1.00 97.19 400 SER A N 1
ATOM 2987 C CA . SER A 1 400 ? 36.137 -0.250 9.578 1.00 97.19 400 SER A CA 1
ATOM 2988 C C . SER A 1 400 ? 36.472 0.346 8.213 1.00 97.19 400 SER A C 1
ATOM 2990 O O . SER A 1 400 ? 35.638 0.345 7.318 1.00 97.19 400 SER A O 1
ATOM 2992 N N . VAL A 1 401 ? 37.708 0.793 8.010 1.00 97.06 401 VAL A N 1
ATOM 2993 C CA . VAL A 1 401 ? 38.226 1.112 6.664 1.00 97.06 401 VAL A CA 1
ATOM 2994 C C . VAL A 1 401 ? 38.697 -0.134 5.901 1.00 97.06 401 VAL A C 1
ATOM 2996 O O . VAL A 1 401 ? 38.889 -0.094 4.690 1.00 97.06 401 VAL A O 1
ATOM 2999 N N . SER A 1 402 ? 38.890 -1.265 6.592 1.00 96.06 402 SER A N 1
ATOM 3000 C CA . SER A 1 402 ? 39.350 -2.513 5.981 1.00 96.06 402 SER A CA 1
ATOM 3001 C C . SER A 1 402 ? 38.178 -3.421 5.628 1.00 96.06 402 SER A C 1
ATOM 3003 O O . SER A 1 402 ? 37.384 -3.801 6.489 1.00 96.06 402 SER A O 1
ATOM 3005 N N . GLN A 1 403 ? 38.135 -3.878 4.375 1.00 94.19 403 GLN A N 1
ATOM 3006 C CA . GLN A 1 403 ? 37.158 -4.872 3.917 1.00 94.19 403 GLN A CA 1
ATOM 3007 C C . GLN A 1 403 ? 37.322 -6.237 4.607 1.00 94.19 403 GLN A C 1
ATOM 3009 O O . GLN A 1 403 ? 36.374 -7.017 4.631 1.00 94.19 403 GLN A O 1
ATOM 3014 N N . SER A 1 404 ? 38.470 -6.519 5.242 1.00 96.19 404 SER A N 1
ATOM 3015 C CA . SER A 1 404 ? 38.658 -7.739 6.051 1.00 96.19 404 SER A CA 1
ATOM 3016 C C . SER A 1 404 ? 37.617 -7.878 7.170 1.00 96.19 404 SER A C 1
ATOM 3018 O O . SER A 1 404 ? 37.287 -8.990 7.580 1.00 96.19 404 SER A O 1
ATOM 3020 N N . ALA A 1 405 ? 37.023 -6.765 7.615 1.00 96.12 405 ALA A N 1
ATOM 3021 C CA . ALA A 1 405 ? 35.972 -6.753 8.623 1.00 96.12 405 ALA A CA 1
ATOM 3022 C C . ALA A 1 405 ? 34.683 -7.483 8.176 1.00 96.12 405 ALA A C 1
ATOM 3024 O O . ALA A 1 405 ? 33.891 -7.922 9.023 1.00 96.12 405 ALA A O 1
ATOM 3025 N N . PHE A 1 406 ? 34.502 -7.677 6.862 1.00 98.06 406 PHE A N 1
ATOM 3026 C CA . PHE A 1 406 ? 33.419 -8.472 6.283 1.00 98.06 406 PHE A CA 1
ATOM 3027 C C . PHE A 1 406 ? 33.602 -9.986 6.431 1.00 98.06 406 PHE A C 1
ATOM 3029 O O . PHE A 1 406 ? 32.651 -10.726 6.178 1.00 98.06 406 PHE A O 1
ATOM 3036 N N . ALA A 1 407 ? 34.759 -10.465 6.899 1.00 96.94 407 ALA A N 1
ATOM 3037 C CA . ALA A 1 407 ? 34.944 -11.876 7.219 1.00 96.94 407 ALA A CA 1
ATOM 3038 C C . ALA A 1 407 ? 33.828 -12.378 8.159 1.00 96.94 407 ALA A C 1
ATOM 3040 O O . ALA A 1 407 ? 33.465 -11.725 9.150 1.00 96.94 407 ALA A O 1
ATOM 3041 N N . GLY A 1 408 ? 33.245 -13.527 7.808 1.00 95.88 408 GLY A N 1
ATOM 3042 C CA . GLY A 1 408 ? 32.122 -14.135 8.527 1.00 95.88 408 GLY A CA 1
ATOM 3043 C C . GLY A 1 408 ? 30.773 -13.421 8.377 1.00 95.88 408 GLY A C 1
ATOM 3044 O O . GLY A 1 408 ? 29.870 -13.713 9.151 1.00 95.88 408 GLY A O 1
ATOM 3045 N N . CYS A 1 409 ? 30.615 -12.464 7.453 1.00 98.44 409 CYS A N 1
ATOM 3046 C CA . CYS A 1 409 ? 29.282 -11.972 7.091 1.00 98.44 409 CYS A CA 1
ATOM 3047 C C . CYS A 1 409 ? 28.548 -13.009 6.234 1.00 98.44 409 CYS A C 1
ATOM 3049 O O . CYS A 1 409 ? 29.145 -13.609 5.343 1.00 98.44 409 CYS A O 1
ATOM 3051 N N . ASP A 1 410 ? 27.243 -13.148 6.452 1.00 98.56 410 ASP A N 1
ATOM 3052 C CA . ASP A 1 410 ? 26.364 -14.032 5.672 1.00 98.56 410 ASP A CA 1
ATOM 3053 C C . ASP A 1 410 ? 25.652 -13.273 4.540 1.00 98.56 410 ASP A C 1
ATOM 3055 O O . ASP A 1 410 ? 25.224 -13.857 3.547 1.00 98.56 410 ASP A O 1
ATOM 3059 N N . PHE A 1 411 ? 25.517 -11.954 4.698 1.00 98.69 411 PHE A N 1
ATOM 3060 C CA . PHE A 1 411 ? 24.833 -11.071 3.759 1.00 98.69 411 PHE A CA 1
ATOM 3061 C C . PHE A 1 411 ? 25.536 -9.715 3.712 1.00 98.69 411 PHE A C 1
ATOM 3063 O O . PHE A 1 411 ? 25.686 -9.063 4.746 1.00 98.69 411 PHE A O 1
ATOM 3070 N N . ILE A 1 412 ? 25.948 -9.267 2.531 1.00 98.69 412 ILE A N 1
ATOM 3071 C CA . ILE A 1 412 ? 26.581 -7.960 2.331 1.00 98.69 412 ILE A CA 1
ATOM 3072 C C . ILE A 1 412 ? 25.755 -7.165 1.334 1.00 98.69 412 ILE A C 1
ATOM 3074 O O . ILE A 1 412 ? 25.459 -7.668 0.257 1.00 98.69 412 ILE A O 1
ATOM 3078 N N . ILE A 1 413 ? 25.411 -5.923 1.680 1.00 98.38 413 ILE A N 1
ATOM 3079 C CA . ILE A 1 413 ? 24.773 -4.980 0.760 1.00 98.38 413 ILE A CA 1
ATOM 3080 C C . ILE A 1 413 ? 25.723 -3.853 0.366 1.00 98.38 413 ILE A C 1
ATOM 3082 O O . ILE A 1 413 ? 26.306 -3.170 1.207 1.00 98.38 413 ILE A O 1
ATOM 3086 N N . GLU A 1 414 ? 25.844 -3.648 -0.936 1.00 96.81 414 GLU A N 1
ATOM 3087 C CA . GLU A 1 414 ? 26.644 -2.604 -1.554 1.00 96.81 414 GLU A CA 1
ATOM 3088 C C . GLU A 1 414 ? 25.806 -1.345 -1.835 1.00 96.81 414 GLU A C 1
ATOM 3090 O O . GLU A 1 414 ? 24.723 -1.429 -2.417 1.00 96.81 414 GLU A O 1
ATOM 3095 N N . ALA A 1 415 ? 26.309 -0.181 -1.403 1.00 93.62 415 ALA A N 1
ATOM 3096 C CA . ALA A 1 415 ? 25.710 1.140 -1.616 1.00 93.62 415 ALA A CA 1
ATOM 3097 C C . ALA A 1 415 ? 26.781 2.230 -1.875 1.00 93.62 415 ALA A C 1
ATOM 3099 O O . ALA A 1 415 ? 26.756 3.312 -1.280 1.00 93.62 415 ALA A O 1
ATOM 3100 N N . VAL A 1 416 ? 27.742 1.924 -2.747 1.00 90.62 416 VAL A N 1
ATOM 3101 C CA . VAL A 1 416 ? 28.793 2.815 -3.256 1.00 90.62 416 VAL A CA 1
ATOM 3102 C C . VAL A 1 416 ? 28.372 3.510 -4.560 1.00 90.62 416 VAL A C 1
ATOM 3104 O O . VAL A 1 416 ? 27.237 3.383 -5.022 1.00 90.62 416 VAL A O 1
ATOM 3107 N N . PHE A 1 417 ? 29.292 4.287 -5.139 1.00 86.12 417 PHE A N 1
ATOM 3108 C CA . PHE A 1 417 ? 29.064 5.083 -6.345 1.00 86.12 417 PHE A CA 1
ATOM 3109 C C . PHE A 1 417 ? 28.557 4.240 -7.531 1.00 86.12 417 PHE A C 1
ATOM 3111 O O . PHE A 1 417 ? 28.948 3.084 -7.699 1.00 86.12 417 PHE A O 1
ATOM 3118 N N . GLU A 1 418 ? 27.685 4.828 -8.354 1.00 86.62 418 GLU A N 1
ATOM 3119 C CA . GLU A 1 418 ? 26.991 4.148 -9.457 1.00 86.62 418 GLU A CA 1
ATOM 3120 C C . GLU A 1 418 ? 27.899 4.032 -10.697 1.00 86.62 418 GLU A C 1
ATOM 3122 O O . GLU A 1 418 ? 27.683 4.670 -11.723 1.00 86.62 418 GLU A O 1
ATOM 3127 N N . GLU A 1 419 ? 28.957 3.228 -10.582 1.00 87.19 419 GLU A N 1
ATOM 3128 C CA . GLU A 1 419 ? 29.885 2.916 -11.671 1.00 87.19 419 GLU A CA 1
ATOM 3129 C C . GLU A 1 419 ? 30.207 1.411 -11.664 1.00 87.19 419 GLU A C 1
ATOM 3131 O O . GLU A 1 419 ? 30.478 0.818 -10.615 1.00 87.19 419 GLU A O 1
ATOM 3136 N N . LEU A 1 420 ? 30.122 0.776 -12.837 1.00 89.06 420 LEU A N 1
ATOM 3137 C CA . LEU A 1 420 ? 30.189 -0.679 -12.970 1.00 89.06 420 LEU A CA 1
ATOM 3138 C C . LEU A 1 420 ? 31.572 -1.228 -12.598 1.00 89.06 420 LEU A C 1
ATOM 3140 O O . LEU A 1 420 ? 31.645 -2.217 -11.869 1.00 89.06 420 LEU A O 1
ATOM 3144 N N . SER A 1 421 ? 32.654 -0.593 -13.053 1.00 93.94 421 SER A N 1
ATOM 3145 C CA . SER A 1 421 ? 34.017 -1.077 -12.806 1.00 93.94 421 SER A CA 1
ATOM 3146 C C . SER A 1 421 ? 34.392 -1.035 -11.319 1.00 93.94 421 SER A C 1
ATOM 3148 O O . SER A 1 421 ? 35.009 -1.973 -10.806 1.00 93.94 421 SER A O 1
ATOM 3150 N N . ILE A 1 422 ? 33.936 -0.010 -10.588 1.00 93.62 422 ILE A N 1
ATOM 3151 C CA . ILE A 1 422 ? 34.095 0.105 -9.133 1.00 93.62 422 ILE A CA 1
ATOM 3152 C C . ILE A 1 422 ? 33.372 -1.046 -8.423 1.00 93.62 422 ILE A C 1
ATOM 3154 O O . ILE A 1 422 ? 33.964 -1.696 -7.556 1.00 93.62 422 ILE A O 1
ATOM 3158 N N . LYS A 1 423 ? 32.114 -1.330 -8.789 1.00 95.00 423 LYS A N 1
ATOM 3159 C CA . LYS A 1 423 ? 31.316 -2.400 -8.163 1.00 95.00 423 LYS A CA 1
ATOM 3160 C C . LYS A 1 423 ? 31.860 -3.797 -8.485 1.00 95.00 423 LYS A C 1
ATOM 3162 O O . LYS A 1 423 ? 31.968 -4.624 -7.582 1.00 95.00 423 LYS A O 1
ATOM 3167 N N . GLN A 1 424 ? 32.287 -4.043 -9.726 1.00 96.50 424 GLN A N 1
ATOM 3168 C CA . GLN A 1 424 ? 32.942 -5.297 -10.123 1.00 96.50 424 GLN A CA 1
ATOM 3169 C C . GLN A 1 424 ? 34.231 -5.535 -9.329 1.00 96.50 424 GLN A C 1
ATOM 3171 O O . GLN A 1 424 ? 34.436 -6.619 -8.779 1.00 96.50 424 GLN A O 1
ATOM 3176 N N . LYS A 1 425 ? 35.090 -4.510 -9.221 1.00 96.12 425 LYS A N 1
ATOM 3177 C CA . LYS A 1 425 ? 36.319 -4.598 -8.425 1.00 96.12 425 LYS A CA 1
ATOM 3178 C C . LYS A 1 425 ? 36.003 -4.908 -6.962 1.00 96.12 425 LYS A C 1
ATOM 3180 O O . LYS A 1 425 ? 36.610 -5.807 -6.392 1.00 96.12 425 LYS A O 1
ATOM 3185 N N . LEU A 1 426 ? 35.032 -4.207 -6.377 1.00 96.38 426 LEU A N 1
ATOM 3186 C CA . LEU A 1 426 ? 34.595 -4.440 -5.003 1.00 96.38 426 LEU A CA 1
ATOM 3187 C C . LEU A 1 426 ? 34.143 -5.891 -4.782 1.00 96.38 426 LEU A C 1
ATOM 3189 O O . LEU A 1 426 ? 34.595 -6.523 -3.834 1.00 96.38 426 LEU A O 1
ATOM 3193 N N . PHE A 1 427 ? 33.278 -6.438 -5.638 1.00 97.56 427 PHE A N 1
ATOM 3194 C CA . PHE A 1 427 ? 32.804 -7.818 -5.480 1.00 97.56 427 PHE A CA 1
ATOM 3195 C C . PHE A 1 427 ? 33.925 -8.844 -5.635 1.00 97.56 427 PHE A C 1
ATOM 3197 O O . PHE A 1 427 ? 33.963 -9.823 -4.889 1.00 97.56 427 PHE A O 1
ATOM 3204 N N . LYS A 1 428 ? 34.877 -8.591 -6.538 1.00 97.19 428 LYS A N 1
ATOM 3205 C CA . LYS A 1 428 ? 36.067 -9.429 -6.700 1.00 97.19 428 LYS A CA 1
ATOM 3206 C C . LYS A 1 428 ? 36.972 -9.402 -5.465 1.00 97.19 428 LYS A C 1
ATOM 3208 O O . LYS A 1 428 ? 37.461 -10.449 -5.050 1.00 97.19 428 LYS A O 1
ATOM 3213 N N . ASP A 1 429 ? 37.163 -8.230 -4.863 1.00 96.56 429 ASP A N 1
ATOM 3214 C CA . ASP A 1 429 ? 37.952 -8.078 -3.637 1.00 96.56 429 ASP A CA 1
ATOM 3215 C C . ASP A 1 429 ? 37.252 -8.764 -2.444 1.00 96.56 429 ASP A C 1
ATOM 3217 O O . ASP A 1 429 ? 37.884 -9.503 -1.686 1.00 96.56 429 ASP A O 1
ATOM 3221 N N . LEU A 1 430 ? 35.927 -8.605 -2.318 1.00 97.44 430 LEU A N 1
ATOM 3222 C CA . LEU A 1 430 ? 35.126 -9.263 -1.280 1.00 97.44 430 LEU A CA 1
ATOM 3223 C C . LEU A 1 430 ? 35.111 -10.789 -1.424 1.00 97.44 430 LEU A C 1
ATOM 3225 O O . LEU A 1 430 ? 35.139 -11.492 -0.414 1.00 97.44 430 LEU A O 1
ATOM 3229 N N . GLU A 1 431 ? 35.109 -11.318 -2.651 1.00 97.00 431 GLU A N 1
ATOM 3230 C CA . GLU A 1 431 ? 35.124 -12.760 -2.912 1.00 97.00 431 GLU A CA 1
ATOM 3231 C C . GLU A 1 431 ? 36.325 -13.478 -2.282 1.00 97.00 431 GLU A C 1
ATOM 3233 O O . GLU A 1 431 ? 36.205 -14.644 -1.913 1.00 97.00 431 GLU A O 1
ATOM 3238 N N . ALA A 1 432 ? 37.454 -12.789 -2.112 1.00 96.75 432 ALA A N 1
ATOM 3239 C CA . ALA A 1 432 ? 38.636 -13.346 -1.462 1.00 96.75 432 ALA A CA 1
ATOM 3240 C C . ALA A 1 432 ? 38.533 -13.407 0.077 1.00 96.75 432 ALA A C 1
ATOM 3242 O O . ALA A 1 432 ? 39.362 -14.055 0.714 1.00 96.75 432 ALA A O 1
ATOM 3243 N N . ILE A 1 433 ? 37.550 -12.728 0.677 1.00 97.38 433 ILE A N 1
ATOM 3244 C CA . ILE A 1 433 ? 37.429 -12.520 2.132 1.00 97.38 433 ILE A CA 1
ATOM 3245 C C . ILE A 1 433 ? 36.265 -13.326 2.722 1.00 97.38 433 ILE A C 1
ATOM 3247 O O . ILE A 1 433 ? 36.329 -13.785 3.865 1.00 97.38 433 ILE A O 1
ATOM 3251 N N . ILE A 1 434 ? 35.177 -13.458 1.968 1.00 97.62 434 ILE A N 1
ATOM 3252 C CA . ILE A 1 434 ? 33.896 -13.969 2.466 1.00 97.62 434 ILE A CA 1
ATOM 3253 C C . ILE A 1 434 ? 33.670 -15.431 2.072 1.00 97.62 434 ILE A C 1
ATOM 3255 O O . ILE A 1 434 ? 34.212 -15.919 1.082 1.00 97.62 434 ILE A O 1
ATOM 3259 N N . SER A 1 435 ? 32.807 -16.122 2.821 1.00 96.75 435 SER A N 1
ATOM 3260 C CA . SER A 1 435 ? 32.375 -17.483 2.479 1.00 96.75 435 SER A CA 1
ATOM 3261 C C . SER A 1 435 ? 31.739 -17.533 1.076 1.00 96.75 435 SER A C 1
ATOM 3263 O O . SER A 1 435 ? 31.020 -16.593 0.717 1.00 96.75 435 SER A O 1
ATOM 3265 N N . PRO A 1 436 ? 31.911 -18.621 0.296 1.00 96.00 436 PRO A N 1
ATOM 3266 C CA . PRO A 1 436 ? 31.167 -18.842 -0.950 1.00 96.00 436 PRO A CA 1
ATOM 3267 C C . PRO A 1 436 ? 29.647 -18.726 -0.774 1.00 96.00 436 PRO A C 1
ATOM 3269 O O . PRO A 1 436 ? 28.950 -18.303 -1.689 1.00 96.00 436 PRO A O 1
ATOM 3272 N N . GLU A 1 437 ? 29.141 -19.024 0.425 1.00 95.81 437 GLU A N 1
ATOM 3273 C CA . GLU A 1 437 ? 27.713 -18.968 0.749 1.00 95.81 437 GLU A CA 1
ATOM 3274 C C . GLU A 1 437 ? 27.188 -17.558 1.073 1.00 95.81 437 GLU A C 1
ATOM 3276 O O . GLU A 1 437 ? 25.969 -17.363 1.106 1.00 95.81 437 GLU A O 1
ATOM 3281 N N . CYS A 1 438 ? 28.082 -16.588 1.313 1.00 98.31 438 CYS A N 1
ATOM 3282 C CA . CYS A 1 438 ? 27.722 -15.205 1.626 1.00 98.31 438 CYS A CA 1
ATOM 3283 C C . CYS A 1 438 ? 27.009 -14.551 0.437 1.00 98.31 438 CYS A C 1
ATOM 3285 O O . CYS A 1 438 ? 27.544 -14.524 -0.672 1.00 98.31 438 CYS A O 1
ATOM 3287 N N . VAL A 1 439 ? 25.823 -13.992 0.669 1.00 98.62 439 VAL A N 1
ATOM 3288 C CA . VAL A 1 439 ? 25.066 -13.286 -0.370 1.00 98.62 439 VAL A CA 1
ATOM 3289 C C . VAL A 1 439 ? 25.671 -11.906 -0.618 1.00 98.62 439 VAL A C 1
ATOM 3291 O O . VAL A 1 439 ? 25.832 -11.115 0.315 1.00 98.62 439 VAL A O 1
ATOM 3294 N N . LEU A 1 440 ? 25.941 -11.603 -1.889 1.00 98.62 440 LEU A N 1
ATOM 3295 C CA . LEU A 1 440 ? 26.363 -10.287 -2.361 1.00 98.62 440 LEU A CA 1
ATOM 3296 C C . LEU A 1 440 ? 25.164 -9.558 -2.973 1.00 98.62 440 LEU A C 1
ATOM 3298 O O . LEU A 1 440 ? 24.757 -9.818 -4.104 1.00 98.62 440 LEU A O 1
ATOM 3302 N N . ALA A 1 441 ? 24.589 -8.637 -2.211 1.00 98.25 441 ALA A N 1
ATOM 3303 C CA . ALA A 1 441 ? 23.482 -7.798 -2.633 1.00 98.25 441 ALA A CA 1
ATOM 3304 C C . ALA A 1 441 ? 23.977 -6.425 -3.116 1.00 98.25 441 ALA A C 1
ATOM 3306 O O . ALA A 1 441 ? 24.842 -5.816 -2.487 1.00 98.25 441 ALA A O 1
ATOM 3307 N N . THR A 1 442 ? 23.396 -5.887 -4.188 1.00 97.12 442 THR A N 1
ATOM 3308 C CA . THR A 1 442 ? 23.654 -4.503 -4.638 1.00 97.12 442 THR A CA 1
ATOM 3309 C C . THR A 1 442 ? 22.395 -3.644 -4.572 1.00 97.12 442 THR A C 1
ATOM 3311 O O . THR A 1 442 ? 21.324 -4.064 -5.005 1.00 97.12 442 THR A O 1
ATOM 3314 N N . ASN A 1 443 ? 22.525 -2.420 -4.054 1.00 94.69 443 ASN A N 1
ATOM 3315 C CA . ASN A 1 443 ? 21.481 -1.393 -4.089 1.00 94.69 443 ASN A CA 1
ATOM 3316 C C . ASN A 1 443 ? 21.550 -0.528 -5.367 1.00 94.69 443 ASN A C 1
ATOM 3318 O O . ASN A 1 443 ? 21.095 0.615 -5.364 1.00 94.69 443 ASN A O 1
ATOM 3322 N N . THR A 1 444 ? 22.175 -1.006 -6.445 1.00 90.94 444 THR A N 1
ATOM 3323 C CA . THR A 1 444 ? 22.184 -0.272 -7.719 1.00 90.94 444 THR A CA 1
ATOM 3324 C C . THR A 1 444 ? 20.764 0.018 -8.205 1.00 90.94 444 THR A C 1
ATOM 3326 O O . THR A 1 444 ? 19.829 -0.703 -7.871 1.00 90.94 444 THR A O 1
ATOM 3329 N N . SER A 1 445 ? 20.604 1.089 -8.976 1.00 82.94 445 SER A N 1
ATOM 3330 C CA . SER A 1 445 ? 19.308 1.569 -9.470 1.00 82.94 445 SER A CA 1
ATOM 3331 C C . SER A 1 445 ? 19.122 1.359 -10.975 1.00 82.94 445 SER A C 1
ATOM 3333 O O . SER A 1 445 ? 18.003 1.452 -11.487 1.00 82.94 445 SER A O 1
ATOM 3335 N N . SER A 1 446 ? 20.224 1.132 -11.698 1.00 78.25 446 SER A N 1
ATOM 3336 C CA . SER A 1 446 ? 20.228 1.139 -13.165 1.00 78.25 446 SER A CA 1
ATOM 3337 C C . SER A 1 446 ? 21.274 0.236 -13.820 1.00 78.25 446 SER A C 1
ATOM 3339 O O . SER A 1 446 ? 21.115 -0.103 -14.995 1.00 78.25 446 SER A O 1
ATOM 3341 N N . LEU A 1 447 ? 22.329 -0.154 -13.100 1.00 86.00 447 LEU A N 1
ATOM 3342 C CA . LEU A 1 447 ? 23.389 -0.998 -13.644 1.00 86.00 447 LEU A CA 1
ATOM 3343 C C . LEU A 1 447 ? 22.972 -2.473 -13.631 1.00 86.00 447 LEU A C 1
ATOM 3345 O O . LEU A 1 447 ? 22.273 -2.924 -12.727 1.00 86.00 447 LEU A O 1
ATOM 3349 N N . SER A 1 448 ? 23.462 -3.230 -14.614 1.00 89.75 448 SER A N 1
ATOM 3350 C CA . SER A 1 448 ? 23.219 -4.673 -14.702 1.00 89.75 448 SER A CA 1
ATOM 3351 C C . SER A 1 448 ? 23.908 -5.415 -13.557 1.00 89.75 448 SER A C 1
ATOM 3353 O O . SER A 1 448 ? 25.134 -5.380 -13.424 1.00 89.75 448 SER A O 1
ATOM 3355 N N . VAL A 1 449 ? 23.108 -6.118 -12.760 1.00 94.38 449 VAL A N 1
ATOM 3356 C CA . VAL A 1 449 ? 23.562 -7.004 -11.682 1.00 94.38 449 VAL A CA 1
ATOM 3357 C C . VAL A 1 449 ? 24.342 -8.189 -12.253 1.00 94.38 449 VAL A C 1
ATOM 3359 O O . VAL A 1 449 ? 25.337 -8.617 -11.671 1.00 94.38 449 VAL A O 1
ATOM 3362 N N . GLU A 1 450 ? 23.938 -8.699 -13.417 1.00 93.38 450 GLU A N 1
ATOM 3363 C CA . GLU A 1 450 ? 24.622 -9.799 -14.094 1.00 93.38 450 GLU A CA 1
ATOM 3364 C C . GLU A 1 450 ? 26.046 -9.407 -14.481 1.00 93.38 450 GLU A C 1
ATOM 3366 O O . GLU A 1 450 ? 26.988 -10.127 -14.144 1.00 93.38 450 GLU A O 1
ATOM 3371 N N . LYS A 1 451 ? 26.220 -8.215 -15.066 1.00 92.56 451 LYS A N 1
ATOM 3372 C CA . LYS A 1 451 ? 27.550 -7.673 -15.367 1.00 92.56 451 LYS A CA 1
ATOM 3373 C C . LYS A 1 451 ? 28.395 -7.473 -14.111 1.00 92.56 451 LYS A C 1
ATOM 3375 O O . LYS A 1 451 ? 29.601 -7.694 -14.156 1.00 92.56 451 LYS A O 1
ATOM 3380 N N . MET A 1 452 ? 27.805 -7.099 -12.973 1.00 94.31 452 MET A N 1
ATOM 3381 C CA . MET A 1 452 ? 28.559 -6.980 -11.713 1.00 94.31 452 MET A CA 1
ATOM 3382 C C . MET A 1 452 ? 29.126 -8.314 -11.221 1.00 94.31 452 MET A C 1
ATOM 3384 O O . MET A 1 452 ? 30.174 -8.323 -10.579 1.00 94.31 452 MET A O 1
ATOM 3388 N N . GLY A 1 453 ? 28.446 -9.427 -11.508 1.00 94.56 453 GLY A N 1
ATOM 3389 C CA . GLY A 1 453 ? 28.894 -10.771 -11.144 1.00 94.56 453 GLY A CA 1
ATOM 3390 C C . GLY A 1 453 ? 29.908 -11.390 -12.114 1.00 94.56 453 GLY A C 1
ATOM 3391 O O . GLY A 1 453 ? 30.411 -12.484 -11.851 1.00 94.56 453 GLY A O 1
ATOM 3392 N N . GLU A 1 454 ? 30.214 -10.743 -13.242 1.00 94.38 454 GLU A N 1
ATOM 3393 C CA . GLU A 1 454 ? 31.153 -11.277 -14.231 1.00 94.38 454 GLU A CA 1
ATOM 3394 C C . GLU A 1 454 ? 32.573 -11.413 -13.663 1.00 94.38 454 GLU A C 1
ATOM 3396 O O . GLU A 1 454 ? 33.118 -10.511 -13.029 1.00 94.38 454 GLU A O 1
ATOM 3401 N N . GLY A 1 455 ? 33.197 -12.567 -13.912 1.00 93.19 455 GLY A N 1
ATOM 3402 C CA . GLY A 1 455 ? 34.558 -12.861 -13.459 1.00 93.19 455 GLY A CA 1
ATOM 3403 C C . GLY A 1 455 ? 34.680 -13.315 -12.000 1.00 93.19 455 GLY A C 1
ATOM 3404 O O . GLY A 1 455 ? 35.795 -13.621 -11.576 1.00 93.19 455 GLY A O 1
ATOM 3405 N N . LEU A 1 456 ? 33.573 -13.398 -11.253 1.00 97.12 456 LEU A N 1
ATOM 3406 C CA . LEU A 1 456 ? 33.542 -14.046 -9.941 1.00 97.12 456 LEU A CA 1
ATOM 3407 C C . LEU A 1 456 ? 33.617 -15.573 -10.077 1.00 97.12 456 LEU A C 1
ATOM 3409 O O . LEU A 1 456 ? 33.129 -16.149 -11.051 1.00 97.12 456 LEU A O 1
ATOM 3413 N N . LYS A 1 457 ? 34.192 -16.233 -9.070 1.00 97.06 457 LYS A N 1
ATOM 3414 C CA . LYS A 1 457 ? 34.192 -17.696 -8.925 1.00 97.06 457 LYS A CA 1
ATOM 3415 C C . LYS A 1 457 ? 32.807 -18.230 -8.570 1.00 97.06 457 LYS A C 1
ATOM 3417 O O . LYS A 1 457 ? 32.457 -19.304 -9.040 1.00 97.06 457 LYS A O 1
ATOM 3422 N N . ASN A 1 458 ? 32.049 -17.485 -7.761 1.00 96.88 458 ASN A N 1
ATOM 3423 C CA . ASN A 1 458 ? 30.695 -17.850 -7.325 1.00 96.88 458 ASN A CA 1
ATOM 3424 C C . ASN A 1 458 ? 29.700 -16.733 -7.711 1.00 96.88 458 ASN A C 1
ATOM 3426 O O . ASN A 1 458 ? 29.255 -15.978 -6.839 1.00 96.88 458 ASN A O 1
ATOM 3430 N N . PRO A 1 459 ? 29.409 -16.527 -9.010 1.00 96.88 459 PRO A N 1
ATOM 3431 C CA . PRO A 1 459 ? 28.495 -15.476 -9.469 1.00 96.88 459 PRO A CA 1
ATOM 3432 C C . PRO A 1 459 ? 27.036 -15.708 -9.038 1.00 96.88 459 PRO A C 1
ATOM 3434 O O . PRO A 1 459 ? 26.253 -14.763 -8.975 1.00 96.88 459 PRO A O 1
ATOM 3437 N N . GLU A 1 460 ? 26.661 -16.942 -8.704 1.00 97.44 460 GLU A N 1
ATOM 3438 C CA . GLU A 1 460 ? 25.309 -17.337 -8.308 1.00 97.44 460 GLU A CA 1
ATOM 3439 C C . GLU A 1 460 ? 24.823 -16.717 -6.989 1.00 97.44 460 GLU A C 1
ATOM 3441 O O . GLU A 1 460 ? 23.616 -16.677 -6.741 1.00 97.44 460 GLU A O 1
ATOM 3446 N N . ARG A 1 461 ? 25.740 -16.180 -6.170 1.00 97.38 461 ARG A N 1
ATOM 3447 C CA . ARG A 1 461 ? 25.431 -15.489 -4.904 1.00 97.38 461 ARG A CA 1
ATOM 3448 C C . ARG A 1 461 ? 25.152 -13.993 -5.044 1.00 97.38 461 ARG A C 1
ATOM 3450 O O . ARG A 1 461 ? 24.919 -13.323 -4.035 1.00 97.38 461 ARG A O 1
ATOM 3457 N N . VAL A 1 462 ? 25.226 -13.458 -6.263 1.00 98.19 462 VAL A N 1
ATOM 3458 C CA . VAL A 1 462 ? 24.990 -12.038 -6.544 1.00 98.19 462 VAL A CA 1
ATOM 3459 C C . VAL A 1 462 ? 23.512 -11.800 -6.839 1.00 98.19 462 VAL A C 1
ATOM 3461 O O . VAL A 1 462 ? 22.901 -12.522 -7.630 1.00 98.19 462 VAL A O 1
ATOM 3464 N N . VAL A 1 463 ? 22.927 -10.780 -6.209 1.00 97.81 463 VAL A N 1
ATOM 3465 C CA . VAL A 1 463 ? 21.514 -10.417 -6.380 1.00 97.81 463 VAL A CA 1
ATOM 3466 C C . VAL A 1 463 ? 21.313 -8.902 -6.298 1.00 97.81 463 VAL A C 1
ATOM 3468 O O . VAL A 1 463 ? 21.961 -8.211 -5.513 1.00 97.81 463 VAL A O 1
ATOM 3471 N N . GLY A 1 464 ? 20.397 -8.360 -7.097 1.00 97.06 464 GLY A N 1
ATOM 3472 C CA . GLY A 1 464 ? 19.947 -6.983 -6.923 1.00 97.06 464 GLY A CA 1
ATOM 3473 C C . GLY A 1 464 ? 19.004 -6.887 -5.731 1.00 97.06 464 GLY A C 1
ATOM 3474 O O . GLY A 1 464 ? 18.131 -7.733 -5.551 1.00 97.06 464 GLY A O 1
ATOM 3475 N N . PHE A 1 465 ? 19.184 -5.868 -4.903 1.00 97.12 465 PHE A N 1
ATOM 3476 C CA . PHE A 1 465 ? 18.429 -5.658 -3.671 1.00 97.12 465 PHE A CA 1
ATOM 3477 C C . PHE A 1 465 ? 18.149 -4.160 -3.513 1.00 97.12 465 PHE A C 1
ATOM 3479 O O . PHE A 1 465 ? 18.679 -3.484 -2.629 1.00 97.12 465 PHE A O 1
ATOM 3486 N N . HIS A 1 466 ? 17.366 -3.635 -4.453 1.00 95.44 466 HIS A N 1
ATOM 3487 C CA . HIS A 1 466 ? 17.205 -2.208 -4.702 1.00 95.44 466 HIS A CA 1
ATOM 3488 C C . HIS A 1 466 ? 16.109 -1.597 -3.818 1.00 95.44 466 HIS A C 1
ATOM 3490 O O . HIS A 1 466 ? 14.918 -1.907 -3.930 1.00 95.44 466 HIS A O 1
ATOM 3496 N N . PHE A 1 467 ? 16.536 -0.718 -2.911 1.00 94.12 467 PHE A N 1
ATOM 3497 C CA . PHE A 1 467 ? 15.679 0.065 -2.029 1.00 94.12 467 PHE A CA 1
ATOM 3498 C C . PHE A 1 467 ? 15.415 1.460 -2.590 1.00 94.12 467 PHE A C 1
ATOM 3500 O O . PHE A 1 467 ? 16.280 2.094 -3.189 1.00 94.12 467 PHE A O 1
ATOM 3507 N N . PHE A 1 468 ? 14.251 2.000 -2.238 1.00 87.88 468 PHE A N 1
ATOM 3508 C CA . PHE A 1 468 ? 13.845 3.355 -2.597 1.00 87.88 468 PHE A CA 1
ATOM 3509 C C . PHE A 1 468 ? 14.079 4.324 -1.433 1.00 87.88 468 PHE A C 1
ATOM 3511 O O . PHE A 1 468 ? 13.752 4.034 -0.278 1.00 87.88 468 PHE A O 1
ATOM 3518 N N . ASN A 1 469 ? 14.638 5.496 -1.730 1.00 82.50 469 ASN A N 1
ATOM 3519 C CA . ASN A 1 469 ? 14.883 6.546 -0.742 1.00 82.50 469 ASN A CA 1
ATOM 3520 C C . ASN A 1 469 ? 13.588 7.348 -0.473 1.00 82.50 469 ASN A C 1
ATOM 3522 O O . ASN A 1 469 ? 12.923 7.735 -1.434 1.00 82.50 469 ASN A O 1
ATOM 3526 N N . PRO A 1 470 ? 13.228 7.660 0.790 1.00 85.25 470 PRO A N 1
ATOM 3527 C CA . PRO A 1 470 ? 13.848 7.229 2.049 1.00 85.25 470 PRO A CA 1
ATOM 3528 C C . PRO A 1 470 ? 13.559 5.775 2.422 1.00 85.25 470 PRO A C 1
ATOM 3530 O O . PRO A 1 470 ? 12.400 5.363 2.520 1.00 85.25 470 PRO A O 1
ATOM 3533 N N . VAL A 1 471 ? 14.611 5.028 2.768 1.00 86.25 471 VAL A N 1
ATOM 3534 C CA . VAL A 1 471 ? 14.550 3.589 3.080 1.00 86.25 471 VAL A CA 1
ATOM 3535 C C . VAL A 1 471 ? 13.617 3.304 4.245 1.00 86.25 471 VAL A C 1
ATOM 3537 O O . VAL A 1 471 ? 12.938 2.286 4.265 1.00 86.25 471 VAL A O 1
ATOM 3540 N N . ALA A 1 472 ? 13.554 4.185 5.240 1.00 77.50 472 ALA A N 1
ATOM 3541 C CA . ALA A 1 472 ? 12.692 3.978 6.400 1.00 77.50 472 ALA A CA 1
ATOM 3542 C C . ALA A 1 472 ? 11.191 4.070 6.067 1.00 77.50 472 ALA A C 1
ATOM 3544 O O . ALA A 1 472 ? 10.372 3.546 6.821 1.00 77.50 472 ALA A O 1
ATOM 3545 N N . VAL A 1 473 ? 10.837 4.743 4.968 1.00 81.44 473 VAL A N 1
ATOM 3546 C CA . VAL A 1 473 ? 9.453 5.089 4.616 1.00 81.44 473 VAL A CA 1
ATOM 3547 C C . VAL A 1 473 ? 8.959 4.264 3.434 1.00 81.44 473 VAL A C 1
ATOM 3549 O O . VAL A 1 473 ? 7.835 3.769 3.471 1.00 81.44 473 VAL A O 1
ATOM 3552 N N . MET A 1 474 ? 9.788 4.085 2.405 1.00 87.00 474 MET A N 1
ATOM 3553 C CA . MET A 1 474 ? 9.371 3.413 1.178 1.00 87.00 474 MET A CA 1
ATOM 3554 C C . MET A 1 474 ? 9.220 1.903 1.402 1.00 87.00 474 MET A C 1
ATOM 3556 O O . MET A 1 474 ? 10.174 1.253 1.841 1.00 87.00 474 MET A O 1
ATOM 3560 N N . PRO A 1 475 ? 8.038 1.313 1.144 1.00 86.56 475 PRO A N 1
ATOM 3561 C CA . PRO A 1 475 ? 7.775 -0.083 1.484 1.00 86.56 475 PRO A CA 1
ATOM 3562 C C . PRO A 1 475 ? 8.354 -1.072 0.469 1.00 86.56 475 PRO A C 1
ATOM 3564 O O . PRO A 1 475 ? 8.609 -2.214 0.846 1.00 86.56 475 PRO A O 1
ATOM 3567 N N . LEU A 1 476 ? 8.535 -0.651 -0.786 1.00 90.12 476 LEU A N 1
ATOM 3568 C CA . LEU A 1 476 ? 8.948 -1.512 -1.891 1.00 90.12 476 LEU A CA 1
ATOM 3569 C C . LEU A 1 476 ? 10.446 -1.848 -1.830 1.00 90.12 476 LEU A C 1
ATOM 3571 O O . LEU A 1 476 ? 11.260 -1.032 -1.395 1.00 90.12 476 LEU A O 1
ATOM 3575 N N . LEU A 1 477 ? 10.779 -3.054 -2.277 1.00 93.00 477 LEU A N 1
ATOM 3576 C CA . LEU A 1 477 ? 12.128 -3.569 -2.480 1.00 93.00 477 LEU A CA 1
ATOM 3577 C C . LEU A 1 477 ? 12.128 -4.416 -3.760 1.00 93.00 477 LEU A C 1
ATOM 3579 O O . LEU A 1 477 ? 11.384 -5.394 -3.848 1.00 93.00 477 LEU A O 1
ATOM 3583 N N . GLU A 1 478 ? 12.941 -4.038 -4.742 1.00 93.62 478 GLU A N 1
ATOM 3584 C CA . GLU A 1 478 ? 13.128 -4.828 -5.962 1.00 93.62 478 GLU A CA 1
ATOM 3585 C C . GLU A 1 478 ? 14.247 -5.850 -5.746 1.00 93.62 478 GLU A C 1
ATOM 3587 O O . GLU A 1 478 ? 15.376 -5.492 -5.401 1.00 93.62 478 GLU A O 1
ATOM 3592 N N . VAL A 1 479 ? 13.927 -7.132 -5.936 1.00 94.38 479 VAL A N 1
ATOM 3593 C CA . VAL A 1 479 ? 14.894 -8.232 -5.876 1.00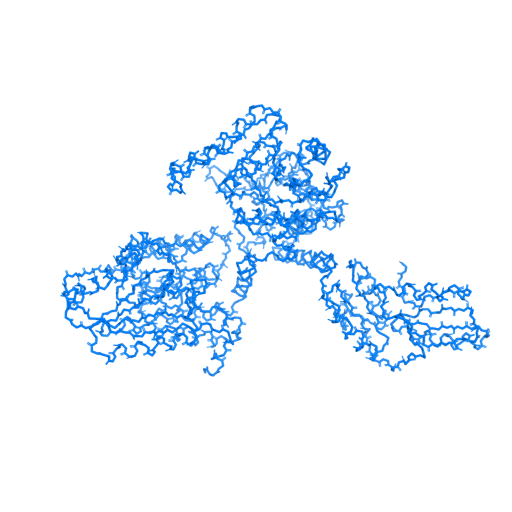 94.38 479 VAL A CA 1
ATOM 3594 C C . VAL A 1 479 ? 15.204 -8.676 -7.301 1.00 94.38 479 VAL A C 1
ATOM 3596 O O . VAL A 1 479 ? 14.452 -9.459 -7.884 1.00 94.38 479 VAL A O 1
ATOM 3599 N N . ALA A 1 480 ? 16.290 -8.149 -7.868 1.00 92.69 480 ALA A N 1
ATOM 3600 C CA . ALA A 1 480 ? 16.671 -8.417 -9.251 1.00 92.69 480 ALA A CA 1
ATOM 3601 C C . ALA A 1 480 ? 17.508 -9.700 -9.347 1.00 92.69 480 ALA A C 1
ATOM 3603 O O . ALA A 1 480 ? 18.650 -9.764 -8.882 1.00 92.69 480 ALA A O 1
ATOM 3604 N N . ARG A 1 481 ? 16.924 -10.737 -9.947 1.00 90.69 481 ARG A N 1
ATOM 3605 C CA . ARG A 1 481 ? 17.543 -12.044 -10.169 1.00 90.69 481 ARG A CA 1
ATOM 3606 C C . ARG A 1 481 ? 18.238 -12.068 -11.534 1.00 90.69 481 ARG A C 1
ATOM 3608 O O . ARG A 1 481 ? 17.621 -11.749 -12.551 1.00 90.69 481 ARG A O 1
ATOM 3615 N N . THR A 1 482 ? 19.509 -12.464 -11.562 1.00 91.88 482 THR A N 1
ATOM 3616 C CA . THR A 1 482 ? 20.271 -12.649 -12.812 1.00 91.88 482 THR A CA 1
ATOM 3617 C C . THR A 1 482 ? 20.025 -14.037 -13.406 1.00 91.88 482 THR A C 1
ATOM 3619 O O . THR A 1 482 ? 19.409 -14.892 -12.763 1.00 91.88 482 THR A O 1
ATOM 3622 N N . SER A 1 483 ? 20.552 -14.301 -14.606 1.00 89.19 483 SER A N 1
ATOM 3623 C CA . SER A 1 483 ? 20.532 -15.648 -15.195 1.00 89.19 483 SER A CA 1
ATOM 3624 C C . SER A 1 483 ? 21.299 -16.695 -14.364 1.00 89.19 483 SER A C 1
ATOM 3626 O O . SER A 1 483 ? 20.995 -17.885 -14.447 1.00 89.19 483 SER A O 1
ATOM 3628 N N . LYS A 1 484 ? 22.264 -16.256 -13.542 1.00 94.62 484 LYS A N 1
ATOM 3629 C CA . LYS A 1 484 ? 23.144 -17.114 -12.732 1.00 94.62 484 LYS A CA 1
ATOM 3630 C C . LYS A 1 484 ? 22.729 -17.213 -11.268 1.00 94.62 484 LYS A C 1
ATOM 3632 O O . LYS A 1 484 ? 23.169 -18.134 -10.593 1.00 94.62 484 LYS A O 1
ATOM 3637 N N . THR A 1 485 ? 21.912 -16.285 -10.764 1.00 96.38 485 THR A N 1
ATOM 3638 C CA . THR A 1 485 ? 21.537 -16.236 -9.343 1.00 96.38 485 THR A CA 1
ATOM 3639 C C . THR A 1 485 ? 20.768 -17.498 -8.935 1.00 96.38 485 THR A C 1
ATOM 3641 O O . THR A 1 485 ? 19.698 -17.795 -9.488 1.00 96.38 485 THR A O 1
ATOM 3644 N N . ASP A 1 486 ? 21.284 -18.223 -7.939 1.00 95.94 486 ASP A N 1
ATOM 3645 C CA . ASP A 1 486 ? 20.681 -19.472 -7.471 1.00 95.94 486 ASP A CA 1
ATOM 3646 C C . ASP A 1 486 ? 19.423 -19.240 -6.605 1.00 95.94 486 ASP A C 1
ATOM 3648 O O . ASP A 1 486 ? 19.090 -18.131 -6.155 1.00 95.94 486 ASP A O 1
ATOM 3652 N N . ASP A 1 487 ? 18.670 -20.321 -6.392 1.00 96.44 487 ASP A N 1
ATOM 3653 C CA . ASP A 1 487 ? 17.445 -20.283 -5.594 1.00 96.44 487 ASP A CA 1
ATOM 3654 C C . ASP A 1 487 ? 17.724 -20.005 -4.109 1.00 96.44 487 ASP A C 1
ATOM 3656 O O . ASP A 1 487 ? 16.917 -19.347 -3.452 1.00 96.44 487 ASP A O 1
ATOM 3660 N N . ALA A 1 488 ? 18.859 -20.466 -3.575 1.00 97.75 488 ALA A N 1
ATOM 3661 C CA . ALA A 1 488 ? 19.226 -20.269 -2.173 1.00 97.75 488 ALA A CA 1
ATOM 3662 C C . ALA A 1 488 ? 19.513 -18.792 -1.861 1.00 97.75 488 ALA A C 1
ATOM 3664 O O . ALA A 1 488 ? 19.040 -18.256 -0.856 1.00 97.75 488 ALA A O 1
ATOM 3665 N N . THR A 1 489 ? 20.218 -18.099 -2.751 1.00 98.12 489 THR A N 1
ATOM 3666 C CA . THR A 1 489 ? 20.508 -16.663 -2.680 1.00 98.12 489 THR A CA 1
ATOM 3667 C C . THR A 1 489 ? 19.228 -15.853 -2.782 1.00 98.12 489 THR A C 1
ATOM 3669 O O . THR A 1 489 ? 18.963 -15.000 -1.933 1.00 98.12 489 THR A O 1
ATOM 3672 N N . THR A 1 490 ? 18.378 -16.176 -3.759 1.00 96.88 490 THR A N 1
ATOM 3673 C CA . THR A 1 490 ? 17.079 -15.514 -3.925 1.00 96.88 490 THR A CA 1
ATOM 3674 C C . THR A 1 490 ? 16.187 -15.734 -2.694 1.00 96.88 490 THR A C 1
ATOM 3676 O O . THR A 1 490 ? 15.623 -14.779 -2.161 1.00 96.88 490 THR A O 1
ATOM 3679 N N . ALA A 1 491 ? 16.098 -16.963 -2.171 1.00 96.81 491 ALA A N 1
ATOM 3680 C CA . ALA A 1 491 ? 15.338 -17.266 -0.956 1.00 96.81 491 ALA A CA 1
ATOM 3681 C C . ALA A 1 491 ? 15.878 -16.514 0.273 1.00 96.81 491 ALA A C 1
ATOM 3683 O O . ALA A 1 491 ? 15.097 -15.995 1.073 1.00 96.81 491 ALA A O 1
ATOM 3684 N N . THR A 1 492 ? 17.204 -16.408 0.402 1.00 98.19 492 THR A N 1
ATOM 3685 C CA . THR A 1 492 ? 17.867 -15.650 1.474 1.00 98.19 492 THR A CA 1
ATOM 3686 C C . THR A 1 492 ? 17.528 -14.164 1.384 1.00 98.19 492 THR A C 1
ATOM 3688 O O . THR A 1 492 ? 17.091 -13.583 2.376 1.00 98.19 492 THR A O 1
ATOM 3691 N N . ALA A 1 493 ? 17.632 -13.559 0.196 1.00 97.50 493 ALA A N 1
ATOM 3692 C CA . ALA A 1 493 ? 17.274 -12.160 -0.036 1.00 97.50 493 ALA A CA 1
ATOM 3693 C C . ALA A 1 493 ? 15.799 -11.879 0.302 1.00 97.50 493 ALA A C 1
ATOM 3695 O O . ALA A 1 493 ? 15.493 -10.911 0.999 1.00 97.50 493 ALA A O 1
ATOM 3696 N N . ILE A 1 494 ? 14.880 -12.760 -0.110 1.00 95.88 494 ILE A N 1
ATOM 3697 C CA . ILE A 1 494 ? 13.453 -12.636 0.216 1.00 95.88 494 ILE A CA 1
ATOM 3698 C C . ILE A 1 494 ? 13.203 -12.752 1.722 1.00 95.88 494 ILE A C 1
ATOM 3700 O O . ILE A 1 494 ? 12.420 -11.979 2.274 1.00 95.88 494 ILE A O 1
ATOM 3704 N N . ASN A 1 495 ? 13.866 -13.678 2.416 1.00 95.38 495 ASN A N 1
ATOM 3705 C CA . ASN A 1 495 ? 13.730 -13.790 3.868 1.00 95.38 495 ASN A CA 1
ATOM 3706 C C . ASN A 1 495 ? 14.283 -12.556 4.588 1.00 95.38 495 ASN A C 1
ATOM 3708 O O . ASN A 1 495 ? 13.603 -12.022 5.463 1.00 95.38 495 ASN A O 1
ATOM 3712 N N . VAL A 1 496 ? 15.442 -12.040 4.170 1.00 96.75 496 VAL A N 1
ATOM 3713 C CA . VAL A 1 496 ? 15.964 -10.764 4.676 1.00 96.75 496 VAL A CA 1
ATOM 3714 C C . VAL A 1 496 ? 14.939 -9.654 4.442 1.00 96.75 496 VAL A C 1
ATOM 3716 O O . VAL A 1 496 ? 14.540 -8.991 5.393 1.00 96.75 496 VAL A O 1
ATOM 3719 N N . GLY A 1 497 ? 14.422 -9.484 3.223 1.00 94.81 497 GLY A N 1
ATOM 3720 C CA . GLY A 1 497 ? 13.432 -8.448 2.913 1.00 94.81 497 GLY A CA 1
ATOM 3721 C C . GLY A 1 497 ? 12.143 -8.549 3.747 1.00 94.81 497 GLY A C 1
ATOM 3722 O O . GLY A 1 497 ? 11.630 -7.520 4.201 1.00 94.81 497 GLY A O 1
ATOM 3723 N N . LYS A 1 498 ? 11.658 -9.769 4.033 1.00 92.12 498 LYS A N 1
ATOM 3724 C CA . LYS A 1 498 ? 10.523 -10.014 4.946 1.00 92.12 498 LYS A CA 1
ATOM 3725 C C . LYS A 1 498 ? 10.818 -9.538 6.362 1.00 92.12 498 LYS A C 1
ATOM 3727 O O . LYS A 1 498 ? 10.011 -8.798 6.926 1.00 92.12 498 LYS A O 1
ATOM 3732 N N . GLU A 1 499 ? 11.966 -9.918 6.916 1.00 93.50 499 GLU A N 1
ATOM 3733 C CA . GLU A 1 499 ? 12.371 -9.497 8.259 1.00 93.50 499 GLU A CA 1
ATOM 3734 C C . GLU A 1 499 ? 12.551 -7.976 8.333 1.00 93.50 499 GLU A C 1
ATOM 3736 O O . GLU A 1 499 ? 12.086 -7.338 9.275 1.00 93.50 499 GLU A O 1
ATOM 3741 N N . LEU A 1 500 ? 13.100 -7.354 7.281 1.00 93.94 500 LEU A N 1
ATOM 3742 C CA . LEU A 1 500 ? 13.189 -5.895 7.131 1.00 93.94 500 LEU A CA 1
ATOM 3743 C C . LEU A 1 500 ? 11.824 -5.203 6.935 1.00 93.94 500 LEU A C 1
ATOM 3745 O O . LEU A 1 500 ? 11.762 -3.975 6.819 1.00 93.94 500 LEU A O 1
ATOM 3749 N N . LYS A 1 501 ? 10.726 -5.969 6.923 1.00 90.75 501 LYS A N 1
ATOM 3750 C CA . LYS A 1 501 ? 9.339 -5.516 6.755 1.00 90.75 501 LYS A CA 1
ATOM 3751 C C . LYS A 1 501 ? 9.092 -4.824 5.417 1.00 90.75 501 LYS A C 1
ATOM 3753 O O . LYS A 1 501 ? 8.228 -3.948 5.329 1.00 90.75 501 LYS A O 1
ATOM 3758 N N . LYS A 1 502 ? 9.808 -5.229 4.370 1.00 90.31 502 LYS A N 1
ATOM 3759 C CA . LYS A 1 502 ? 9.602 -4.743 3.004 1.00 90.31 502 LYS A CA 1
ATOM 3760 C C . LYS A 1 502 ? 8.551 -5.556 2.265 1.00 90.31 502 LYS A C 1
ATOM 3762 O O . LYS A 1 502 ? 8.281 -6.712 2.583 1.00 90.31 502 LYS A O 1
ATOM 3767 N N . THR A 1 503 ? 7.929 -4.907 1.297 1.00 88.44 503 THR A N 1
ATOM 3768 C CA . THR A 1 503 ? 7.107 -5.542 0.273 1.00 88.44 503 THR A CA 1
ATOM 3769 C C . THR A 1 503 ? 8.018 -5.751 -0.920 1.00 88.44 503 THR A C 1
ATOM 3771 O O . THR A 1 503 ? 8.625 -4.792 -1.387 1.00 88.44 503 THR A O 1
ATOM 3774 N N . MET A 1 504 ? 8.166 -6.992 -1.369 1.00 89.81 504 MET A N 1
ATOM 3775 C CA . MET A 1 504 ? 9.142 -7.328 -2.401 1.00 89.81 504 MET A CA 1
ATOM 3776 C C . MET A 1 504 ? 8.452 -7.696 -3.700 1.00 89.81 504 MET A C 1
ATOM 3778 O O . MET A 1 504 ? 7.403 -8.343 -3.682 1.00 89.81 504 MET A O 1
ATOM 3782 N N . ILE A 1 505 ? 9.106 -7.345 -4.798 1.00 87.50 505 ILE A N 1
ATOM 3783 C CA . ILE A 1 505 ? 8.873 -7.950 -6.104 1.00 87.50 505 ILE A CA 1
ATOM 3784 C C . ILE A 1 505 ? 10.168 -8.619 -6.555 1.00 87.50 505 ILE A C 1
ATOM 3786 O O . ILE A 1 505 ? 11.254 -8.110 -6.274 1.00 87.50 505 ILE A O 1
ATOM 3790 N N . ILE A 1 506 ? 10.051 -9.767 -7.216 1.00 87.38 506 ILE A N 1
ATOM 3791 C CA . ILE A 1 506 ? 11.178 -10.384 -7.914 1.00 87.38 506 ILE A CA 1
ATOM 3792 C C . ILE A 1 506 ? 11.100 -9.916 -9.356 1.00 87.38 506 ILE A C 1
ATOM 3794 O O . ILE A 1 506 ? 10.057 -10.049 -9.991 1.00 87.38 506 ILE A O 1
ATOM 3798 N N . CYS A 1 507 ? 12.193 -9.359 -9.854 1.00 85.31 507 CYS A N 1
ATOM 3799 C CA . CYS A 1 507 ? 12.332 -8.949 -11.242 1.00 85.31 507 CYS A CA 1
ATOM 3800 C C . CYS A 1 507 ? 13.599 -9.569 -11.831 1.00 85.31 507 CYS A C 1
ATOM 3802 O O . CYS A 1 507 ? 14.470 -10.047 -11.104 1.00 85.31 507 CYS A O 1
ATOM 3804 N N . LYS A 1 508 ? 13.708 -9.593 -13.157 1.00 81.19 508 LYS A N 1
ATOM 3805 C CA . LYS A 1 508 ? 14.974 -9.933 -13.810 1.00 81.19 508 LYS A CA 1
ATOM 3806 C C . LYS A 1 508 ? 15.905 -8.730 -13.845 1.00 81.19 508 LYS A C 1
ATOM 3808 O O . LYS A 1 508 ? 15.451 -7.588 -13.816 1.00 81.19 508 LYS A O 1
ATOM 3813 N N . ASP A 1 509 ? 17.200 -9.010 -13.947 1.00 84.25 509 ASP A N 1
ATOM 3814 C CA . ASP A 1 509 ? 18.192 -7.987 -14.257 1.00 84.25 509 ASP A CA 1
ATOM 3815 C C . ASP A 1 509 ? 17.909 -7.372 -15.637 1.00 84.25 509 ASP A C 1
ATOM 3817 O O . ASP A 1 509 ? 18.021 -8.031 -16.671 1.00 84.25 509 ASP A O 1
ATOM 3821 N N . ALA A 1 510 ? 17.481 -6.113 -15.639 1.00 81.69 510 ALA A N 1
ATOM 3822 C CA . ALA A 1 510 ? 17.185 -5.331 -16.829 1.00 81.69 510 ALA A CA 1
ATOM 3823 C C . ALA A 1 510 ? 17.490 -3.851 -16.544 1.00 81.69 510 ALA A C 1
ATOM 3825 O O . ALA A 1 510 ? 17.362 -3.419 -15.394 1.00 81.69 510 ALA A O 1
ATOM 3826 N N . PRO A 1 511 ? 17.861 -3.052 -17.563 1.00 77.44 511 PRO A N 1
ATOM 3827 C CA . PRO A 1 511 ? 18.123 -1.625 -17.389 1.00 77.44 511 PRO A CA 1
ATOM 3828 C C . PRO A 1 511 ? 16.957 -0.906 -16.696 1.00 77.44 511 PRO A C 1
ATOM 3830 O O . PRO A 1 511 ? 15.834 -0.909 -17.198 1.00 77.44 511 PRO A O 1
ATOM 3833 N N . GLY A 1 512 ? 17.234 -0.292 -15.540 1.00 78.38 512 GLY A N 1
ATOM 3834 C CA . GLY A 1 512 ? 16.238 0.423 -14.728 1.00 78.38 512 GLY A CA 1
ATOM 3835 C C . GLY A 1 512 ? 15.222 -0.463 -13.991 1.00 78.38 512 GLY A C 1
ATOM 3836 O O . GLY A 1 512 ? 14.226 0.067 -13.492 1.00 78.38 512 GLY A O 1
ATOM 3837 N N . PHE A 1 513 ? 15.458 -1.778 -13.924 1.00 87.00 513 PHE A N 1
ATOM 3838 C CA . PHE A 1 513 ? 14.560 -2.771 -13.327 1.00 87.00 513 PHE A CA 1
ATOM 3839 C C . PHE A 1 513 ? 13.103 -2.566 -13.760 1.00 87.00 513 PHE A C 1
ATOM 3841 O O . PHE A 1 513 ? 12.839 -2.483 -14.959 1.00 87.00 513 PHE A O 1
ATOM 3848 N N . VAL A 1 514 ? 12.155 -2.507 -12.820 1.00 86.81 514 VAL A N 1
ATOM 3849 C CA . VAL A 1 514 ? 10.740 -2.272 -13.126 1.00 86.81 514 VAL A CA 1
ATOM 3850 C C . VAL A 1 514 ? 10.398 -0.814 -12.857 1.00 86.81 514 VAL A C 1
ATOM 3852 O O . VAL A 1 514 ? 9.933 -0.106 -13.749 1.00 86.81 514 VAL A O 1
ATOM 3855 N N . VAL A 1 515 ? 10.650 -0.325 -11.640 1.00 87.81 515 VAL A N 1
ATOM 3856 C CA . VAL A 1 515 ? 10.147 0.990 -11.220 1.00 87.81 515 VAL A CA 1
ATOM 3857 C C . VAL A 1 515 ? 10.769 2.129 -12.016 1.00 87.81 515 VAL A C 1
ATOM 3859 O O . VAL A 1 515 ? 10.027 2.960 -12.534 1.00 87.81 515 VAL A O 1
ATOM 3862 N N . ASN A 1 516 ? 12.099 2.184 -12.144 1.00 87.50 516 ASN A N 1
ATOM 3863 C CA . ASN A 1 516 ? 12.741 3.293 -12.857 1.00 87.50 516 ASN A CA 1
ATOM 3864 C C . ASN A 1 516 ? 12.396 3.248 -14.346 1.00 87.50 516 ASN A C 1
ATOM 3866 O O . ASN A 1 516 ? 12.136 4.288 -14.945 1.00 87.50 516 ASN A O 1
ATOM 3870 N N . ARG A 1 517 ? 12.302 2.048 -14.929 1.00 88.44 517 ARG A N 1
ATOM 3871 C CA . ARG A 1 517 ? 11.895 1.880 -16.322 1.00 88.44 517 ARG A CA 1
ATOM 3872 C C . ARG A 1 517 ? 10.490 2.434 -16.590 1.00 88.44 517 ARG A C 1
ATOM 3874 O O . ARG A 1 517 ? 10.321 3.220 -17.525 1.00 88.44 517 ARG A O 1
ATOM 3881 N N . LEU A 1 518 ? 9.507 2.073 -15.764 1.00 90.75 518 LEU A N 1
ATOM 3882 C CA . LEU A 1 518 ? 8.131 2.565 -15.885 1.00 90.75 518 LEU A CA 1
ATOM 3883 C C . LEU A 1 518 ? 8.032 4.063 -15.575 1.00 90.75 518 LEU A C 1
ATOM 3885 O O . LEU A 1 518 ? 7.382 4.809 -16.308 1.00 90.75 518 LEU A O 1
ATOM 3889 N N . LEU A 1 519 ? 8.708 4.518 -14.518 1.00 91.00 519 LEU A N 1
ATOM 3890 C CA . LEU A 1 519 ? 8.686 5.913 -14.088 1.00 91.00 519 LEU A CA 1
ATOM 3891 C C . LEU A 1 519 ? 9.284 6.837 -15.151 1.00 91.00 519 LEU A C 1
ATOM 3893 O O . LEU A 1 519 ? 8.695 7.875 -15.440 1.00 91.00 519 LEU A O 1
ATOM 3897 N N . THR A 1 520 ? 10.409 6.464 -15.769 1.00 91.75 520 THR A N 1
ATOM 3898 C CA . THR A 1 520 ? 11.028 7.276 -16.823 1.00 91.75 520 THR A CA 1
ATOM 3899 C C . THR A 1 520 ? 10.154 7.349 -18.072 1.00 91.75 520 THR A C 1
ATOM 3901 O O . THR A 1 520 ? 10.078 8.420 -18.666 1.00 91.75 520 THR A O 1
ATOM 3904 N N . ARG A 1 521 ? 9.444 6.277 -18.465 1.00 91.81 521 ARG A N 1
ATOM 3905 C CA . ARG A 1 521 ? 8.456 6.375 -19.563 1.00 91.81 521 ARG A CA 1
ATOM 3906 C C . ARG A 1 521 ? 7.311 7.309 -19.202 1.00 91.81 521 ARG A C 1
ATOM 3908 O O . ARG A 1 521 ? 6.967 8.178 -19.990 1.00 91.81 521 ARG A O 1
ATOM 3915 N N . PHE A 1 522 ? 6.753 7.140 -18.008 1.00 93.69 522 PHE A N 1
ATOM 3916 C CA . PHE A 1 522 ? 5.603 7.905 -17.544 1.00 93.69 522 PHE A CA 1
ATOM 3917 C C . PHE A 1 522 ? 5.903 9.402 -17.405 1.00 93.69 522 PHE A C 1
ATOM 3919 O O . PHE A 1 522 ? 5.187 10.238 -17.950 1.00 93.69 522 PHE A O 1
ATOM 3926 N N . MET A 1 523 ? 6.978 9.746 -16.691 1.00 92.12 523 MET A N 1
ATOM 3927 C CA . MET A 1 523 ? 7.390 11.135 -16.479 1.00 92.12 523 MET A CA 1
ATOM 3928 C C . MET A 1 523 ? 8.035 11.750 -17.722 1.00 92.12 523 MET A C 1
ATOM 3930 O O . MET A 1 523 ? 7.962 12.966 -17.890 1.00 92.12 523 MET A O 1
ATOM 3934 N N . GLY A 1 524 ? 8.633 10.928 -18.592 1.00 93.62 524 GLY A N 1
ATOM 3935 C CA . GLY A 1 524 ? 9.222 11.365 -19.855 1.00 93.62 524 GLY A CA 1
ATOM 3936 C C . GLY A 1 524 ? 8.222 12.119 -20.724 1.00 93.62 524 GLY A C 1
ATOM 3937 O O . GLY A 1 524 ? 8.549 13.189 -21.215 1.00 93.62 524 GLY A O 1
ATOM 3938 N N . GLU A 1 525 ? 6.967 11.663 -20.800 1.00 95.94 525 GLU A N 1
ATOM 3939 C CA . GLU A 1 525 ? 5.916 12.357 -21.564 1.00 95.94 525 GLU A CA 1
ATOM 3940 C C . GLU A 1 525 ? 5.617 13.774 -21.044 1.00 95.94 525 GLU A C 1
ATOM 3942 O O . GLU A 1 525 ? 5.211 14.640 -21.817 1.00 95.94 525 GLU A O 1
ATOM 3947 N N . VAL A 1 526 ? 5.843 14.046 -19.753 1.00 96.19 526 VAL A N 1
ATOM 3948 C CA . VAL A 1 526 ? 5.679 15.393 -19.183 1.00 96.19 526 VAL A CA 1
ATOM 3949 C C . VAL A 1 526 ? 6.830 16.301 -19.612 1.00 96.19 526 VAL A C 1
ATOM 3951 O O . VAL A 1 526 ? 6.594 17.427 -20.049 1.00 96.19 526 VAL A O 1
ATOM 3954 N N . THR A 1 527 ? 8.075 15.822 -19.526 1.00 94.56 527 THR A N 1
ATOM 3955 C CA . THR A 1 527 ? 9.244 16.592 -19.984 1.00 94.56 527 THR A CA 1
ATOM 3956 C C . THR A 1 527 ? 9.259 16.763 -21.500 1.00 94.56 527 THR A C 1
ATOM 3958 O O . THR A 1 527 ? 9.574 17.844 -21.989 1.00 94.56 527 THR A O 1
ATOM 3961 N N . ASP A 1 528 ? 8.848 15.737 -22.240 1.00 95.56 528 ASP A N 1
ATOM 3962 C CA . ASP A 1 528 ? 8.802 15.742 -23.699 1.00 95.56 528 ASP A CA 1
ATOM 3963 C C . ASP A 1 528 ? 7.738 16.717 -24.205 1.00 95.56 528 ASP A C 1
ATOM 3965 O O . ASP A 1 528 ? 7.994 17.461 -25.148 1.00 95.56 528 ASP A O 1
ATOM 3969 N N . ALA A 1 529 ? 6.579 16.789 -23.540 1.00 97.19 529 ALA A N 1
ATOM 3970 C CA . ALA A 1 529 ? 5.560 17.784 -23.854 1.00 97.19 529 ALA A CA 1
ATOM 3971 C C . ALA A 1 529 ? 6.083 19.218 -23.683 1.00 97.19 529 ALA A C 1
ATOM 3973 O O . ALA A 1 529 ? 5.753 20.082 -24.499 1.00 97.19 529 ALA A O 1
ATOM 3974 N N . VAL A 1 530 ? 6.905 19.477 -22.658 1.00 96.25 530 VAL A N 1
ATOM 3975 C CA . VAL A 1 530 ? 7.579 20.776 -22.492 1.00 96.25 530 VAL A CA 1
ATOM 3976 C C . VAL A 1 530 ? 8.576 21.019 -23.614 1.00 96.25 530 VAL A C 1
ATOM 3978 O O . VAL A 1 530 ? 8.559 22.094 -24.207 1.00 96.25 530 VAL A O 1
ATOM 3981 N N . ASP A 1 531 ? 9.384 20.017 -23.966 1.00 96.31 531 ASP A N 1
ATOM 3982 C CA . ASP A 1 531 ? 10.326 20.139 -25.080 1.00 96.31 531 ASP A CA 1
ATOM 3983 C C . ASP A 1 531 ? 9.634 20.376 -26.432 1.00 96.31 531 ASP A C 1
ATOM 3985 O O . ASP A 1 531 ? 10.207 20.955 -27.351 1.00 96.31 531 ASP A O 1
ATOM 3989 N N . GLU A 1 532 ? 8.392 19.919 -26.563 1.00 96.94 532 GLU A N 1
ATOM 3990 C CA . GLU A 1 532 ? 7.530 20.124 -27.724 1.00 96.94 532 GLU A CA 1
ATOM 3991 C C . GLU A 1 532 ? 6.805 21.479 -27.708 1.00 96.94 532 GLU A C 1
ATOM 3993 O O . GLU A 1 532 ? 6.147 21.809 -28.689 1.00 96.94 532 GLU A O 1
ATOM 3998 N N . GLY A 1 533 ? 6.972 22.304 -26.669 1.00 96.38 533 GLY A N 1
ATOM 3999 C CA . GLY A 1 533 ? 6.431 23.668 -26.591 1.00 96.38 533 GLY A CA 1
ATOM 4000 C C . GLY A 1 533 ? 5.226 23.833 -25.663 1.00 96.38 533 GLY A C 1
ATOM 4001 O O . GLY A 1 533 ? 4.643 24.915 -25.600 1.00 96.38 533 GLY A O 1
ATOM 4002 N N . THR A 1 534 ? 4.829 22.790 -24.928 1.00 97.31 534 THR A N 1
ATOM 4003 C CA . THR A 1 534 ? 3.778 22.902 -23.904 1.00 97.31 534 THR A CA 1
ATOM 4004 C C . THR A 1 534 ? 4.272 23.776 -22.748 1.00 97.31 534 THR A C 1
ATOM 4006 O O . THR A 1 534 ? 5.370 23.532 -22.242 1.00 97.31 534 THR A O 1
ATOM 4009 N N . PRO A 1 535 ? 3.485 24.758 -22.265 1.00 94.81 535 PRO A N 1
ATOM 4010 C CA . PRO A 1 535 ? 3.853 25.522 -21.078 1.00 94.81 535 PRO A CA 1
ATOM 4011 C C . PRO A 1 535 ? 4.149 24.605 -19.883 1.00 94.81 535 PRO A C 1
ATOM 4013 O O . PRO A 1 535 ? 3.400 23.668 -19.601 1.00 94.81 535 PRO A O 1
ATOM 4016 N N . SER A 1 536 ? 5.258 24.866 -19.185 1.00 93.06 536 SER A N 1
ATOM 4017 C CA . SER A 1 536 ? 5.753 23.988 -18.113 1.00 93.06 536 SER A CA 1
ATOM 4018 C C . SER A 1 536 ? 4.741 23.763 -16.983 1.00 93.06 536 SER A C 1
ATOM 4020 O O . SER A 1 536 ? 4.629 22.654 -16.476 1.00 93.06 536 SER A O 1
ATOM 4022 N N . ASP A 1 537 ? 3.950 24.775 -16.634 1.00 92.69 537 ASP A N 1
ATOM 4023 C CA . ASP A 1 537 ? 2.880 24.685 -15.642 1.00 92.69 537 ASP A CA 1
ATOM 4024 C C . ASP A 1 537 ? 1.706 23.824 -16.129 1.00 92.69 537 ASP A C 1
ATOM 4026 O O . ASP A 1 537 ? 1.137 23.060 -15.352 1.00 92.69 537 ASP A O 1
ATOM 4030 N N . VAL A 1 538 ? 1.359 23.890 -17.416 1.00 95.75 538 VAL A N 1
ATOM 4031 C CA . VAL A 1 538 ? 0.325 23.035 -18.019 1.00 95.75 538 VAL A CA 1
ATOM 4032 C C . VAL A 1 538 ? 0.769 21.572 -18.016 1.00 95.75 538 VAL A C 1
ATOM 4034 O O . VAL A 1 538 ? -0.012 20.701 -17.627 1.00 95.75 538 VAL A O 1
ATOM 4037 N N . ALA A 1 539 ? 2.017 21.301 -18.406 1.00 96.00 539 ALA A N 1
ATOM 4038 C CA . ALA A 1 539 ? 2.575 19.950 -18.420 1.00 96.00 539 ALA A CA 1
ATOM 4039 C C . ALA A 1 539 ? 2.689 19.363 -17.002 1.00 96.00 539 ALA A C 1
ATOM 4041 O O . ALA A 1 539 ? 2.244 18.241 -16.764 1.00 96.00 539 ALA A O 1
ATOM 4042 N N . ASP A 1 540 ? 3.208 20.132 -16.042 1.00 94.44 540 ASP A N 1
ATOM 4043 C CA . ASP A 1 540 ? 3.367 19.690 -14.652 1.00 94.44 540 ASP A CA 1
ATOM 4044 C C . ASP A 1 540 ? 2.017 19.389 -13.979 1.00 94.44 540 ASP A C 1
ATOM 4046 O O . ASP A 1 540 ? 1.832 18.382 -13.292 1.00 94.44 540 ASP A O 1
ATOM 4050 N N . ASN A 1 541 ? 1.015 20.231 -14.239 1.00 93.69 541 ASN A N 1
ATOM 4051 C CA . ASN A 1 541 ? -0.311 20.084 -13.649 1.00 93.69 541 ASN A CA 1
ATOM 4052 C C . ASN A 1 541 ? -1.188 19.041 -14.362 1.00 93.69 541 ASN A C 1
ATOM 4054 O O . ASN A 1 541 ? -2.243 18.678 -13.832 1.00 93.69 541 ASN A O 1
ATOM 4058 N N . ALA A 1 542 ? -0.767 18.518 -15.520 1.00 95.94 542 ALA A N 1
ATOM 4059 C CA . ALA A 1 542 ? -1.524 17.544 -16.309 1.00 95.94 542 ALA A CA 1
ATOM 4060 C C . ALA A 1 542 ? -1.923 16.300 -15.502 1.00 95.94 542 ALA A C 1
ATOM 4062 O O . ALA A 1 542 ? -3.036 15.778 -15.639 1.00 95.94 542 ALA A O 1
ATOM 4063 N N . LEU A 1 543 ? -1.024 15.850 -14.622 1.00 94.31 543 LEU A N 1
ATOM 4064 C CA . LEU A 1 543 ? -1.193 14.645 -13.813 1.00 94.31 543 LEU A CA 1
ATOM 4065 C C . LEU A 1 543 ? -1.876 14.899 -12.463 1.00 94.31 543 LEU A C 1
ATOM 4067 O O . LEU A 1 543 ? -2.174 13.938 -11.755 1.00 94.31 543 LEU A O 1
ATOM 4071 N N . ARG A 1 544 ? -2.182 16.156 -12.109 1.00 92.44 544 ARG A N 1
ATOM 4072 C CA . ARG A 1 544 ? -2.789 16.505 -10.813 1.00 92.44 544 ARG A CA 1
ATOM 4073 C C . ARG A 1 544 ? -4.078 15.725 -10.513 1.00 92.44 544 ARG A C 1
ATOM 4075 O O . ARG A 1 544 ? -4.172 15.218 -9.400 1.00 92.44 544 ARG A O 1
ATOM 4082 N N . PRO A 1 545 ? -5.024 15.515 -11.452 1.00 91.38 545 PRO A N 1
ATOM 4083 C CA . PRO A 1 545 ? -6.248 14.752 -11.171 1.00 91.38 545 PRO A CA 1
ATOM 4084 C C . PRO A 1 545 ? -6.031 13.291 -10.751 1.00 91.38 545 PRO A C 1
ATOM 4086 O O . PRO A 1 545 ? -6.956 12.667 -10.244 1.00 91.38 545 PRO A O 1
ATOM 4089 N N . LEU A 1 546 ? -4.827 12.736 -10.940 1.00 89.31 546 LEU A N 1
ATOM 4090 C CA . LEU A 1 546 ? -4.484 11.384 -10.489 1.00 89.31 546 LEU A CA 1
ATOM 4091 C C . LEU A 1 546 ? -4.233 11.305 -8.974 1.00 89.31 546 LEU A C 1
ATOM 4093 O O . LEU A 1 546 ? -4.140 10.208 -8.429 1.00 89.31 546 LEU A O 1
ATOM 4097 N N . GLY A 1 547 ? -4.130 12.447 -8.283 1.00 89.94 547 GLY A N 1
ATOM 4098 C CA . GLY A 1 547 ? -3.994 12.489 -6.827 1.00 89.94 547 GLY A CA 1
ATOM 4099 C C . GLY A 1 547 ? -2.599 12.142 -6.310 1.00 89.94 547 GLY A C 1
ATOM 4100 O O . GLY A 1 547 ? -2.465 11.696 -5.169 1.00 89.94 547 GLY A O 1
ATOM 4101 N N . PHE A 1 548 ? -1.552 12.322 -7.122 1.00 89.94 548 PHE A N 1
ATOM 4102 C CA . PHE A 1 548 ? -0.179 12.162 -6.645 1.00 89.94 548 PHE A CA 1
ATOM 4103 C C . PHE A 1 548 ? 0.157 13.204 -5.563 1.00 89.94 548 PHE A C 1
ATOM 4105 O O . PHE A 1 548 ? -0.306 14.341 -5.637 1.00 89.94 548 PHE A O 1
ATOM 4112 N N . PRO A 1 549 ? 0.978 12.850 -4.556 1.00 83.44 549 PRO A N 1
ATOM 4113 C CA . PRO A 1 549 ? 1.288 13.740 -3.433 1.00 83.44 549 PRO A CA 1
ATOM 4114 C C . PRO A 1 549 ? 2.149 14.953 -3.818 1.00 83.44 549 PRO A C 1
ATOM 4116 O O . PRO A 1 549 ? 2.301 15.865 -3.012 1.00 83.44 549 PRO A O 1
ATOM 4119 N N . MET A 1 550 ? 2.745 14.937 -5.009 1.00 87.19 550 MET A N 1
ATOM 4120 C CA . MET A 1 550 ? 3.575 16.002 -5.568 1.00 87.19 550 MET A CA 1
ATOM 4121 C C . MET A 1 550 ? 3.472 15.977 -7.092 1.00 87.19 550 MET A C 1
ATOM 4123 O O . MET A 1 550 ? 3.145 14.933 -7.671 1.00 87.19 550 MET A O 1
ATOM 4127 N N . SER A 1 551 ? 3.757 17.106 -7.731 1.00 91.44 551 SER A N 1
ATOM 4128 C CA . SER A 1 551 ? 3.787 17.199 -9.187 1.00 91.44 551 SER A CA 1
ATOM 4129 C C . SER A 1 551 ? 5.028 16.516 -9.792 1.00 91.44 551 SER A C 1
ATOM 4131 O O . SER A 1 551 ? 6.015 16.265 -9.086 1.00 91.44 551 SER A O 1
ATOM 4133 N N . PRO A 1 552 ? 5.015 16.193 -11.098 1.00 92.94 552 PRO A N 1
ATOM 4134 C CA . PRO A 1 552 ? 6.174 15.650 -11.802 1.00 92.94 552 PRO A CA 1
ATOM 4135 C C . PRO A 1 552 ? 7.459 16.460 -11.614 1.00 92.94 552 PRO A C 1
ATOM 4137 O O . PRO A 1 552 ? 8.517 15.872 -11.393 1.00 92.94 552 PRO A O 1
ATOM 4140 N N . PHE A 1 553 ? 7.396 17.789 -11.655 1.00 93.06 553 PHE A N 1
ATOM 4141 C CA . PHE A 1 553 ? 8.565 18.654 -11.518 1.00 93.06 553 PHE A CA 1
ATOM 4142 C C . PHE A 1 553 ? 9.001 18.871 -10.070 1.00 93.06 553 PHE A C 1
ATOM 4144 O O . PHE A 1 553 ? 10.199 19.042 -9.823 1.00 93.06 553 PHE A O 1
ATOM 4151 N N . GLU A 1 554 ? 8.088 18.788 -9.100 1.00 90.88 554 GLU A N 1
ATOM 4152 C CA . GLU A 1 554 ? 8.467 18.672 -7.689 1.00 90.88 554 GLU A CA 1
ATOM 4153 C C . GLU A 1 554 ? 9.244 17.372 -7.439 1.00 90.88 554 GLU A C 1
ATOM 4155 O O . GLU A 1 554 ? 10.332 17.402 -6.856 1.00 90.88 554 GLU A O 1
ATOM 4160 N N . LEU A 1 555 ? 8.739 16.237 -7.941 1.00 89.75 555 LEU A N 1
ATOM 4161 C CA . LEU A 1 555 ? 9.427 14.946 -7.854 1.00 89.75 555 LEU A CA 1
ATOM 4162 C C . LEU A 1 555 ? 10.781 14.987 -8.572 1.00 89.75 555 LEU A C 1
ATOM 4164 O O . LEU A 1 555 ? 11.789 14.545 -8.021 1.00 89.75 555 LEU A O 1
ATOM 4168 N N . PHE A 1 556 ? 10.828 15.566 -9.770 1.00 89.62 556 PHE A N 1
ATOM 4169 C CA . PHE A 1 556 ? 12.058 15.751 -10.536 1.00 89.62 556 PHE A CA 1
ATOM 4170 C C . PHE A 1 556 ? 13.101 16.572 -9.766 1.00 89.62 556 PHE A C 1
ATOM 4172 O O . PHE A 1 556 ? 14.277 16.213 -9.756 1.00 89.62 556 PHE A O 1
ATOM 4179 N N . GLY A 1 557 ? 12.678 17.627 -9.060 1.00 90.00 557 GLY A N 1
ATOM 4180 C CA . GLY A 1 557 ? 13.553 18.420 -8.197 1.00 90.00 557 GLY A CA 1
ATOM 4181 C C . GLY A 1 557 ? 14.108 17.645 -6.996 1.00 90.00 557 GLY A C 1
ATOM 4182 O O . GLY A 1 557 ? 15.244 17.887 -6.588 1.00 90.00 557 GLY A O 1
ATOM 4183 N N . LEU A 1 558 ? 13.345 16.690 -6.449 1.00 87.00 558 LEU A N 1
ATOM 4184 C CA . LEU A 1 558 ? 13.805 15.803 -5.371 1.00 87.00 558 LEU A CA 1
ATOM 4185 C C . LEU A 1 558 ? 14.771 14.718 -5.866 1.00 87.00 558 LEU A C 1
ATOM 4187 O O . LEU A 1 558 ? 15.722 14.385 -5.161 1.00 87.00 558 LEU A O 1
ATOM 4191 N N . VAL A 1 559 ? 14.528 14.165 -7.058 1.00 86.06 559 VAL A N 1
ATOM 4192 C CA . VAL A 1 559 ? 15.401 13.162 -7.695 1.00 86.06 559 VAL A CA 1
ATOM 4193 C C . VAL A 1 559 ? 16.711 13.798 -8.167 1.00 86.06 559 VAL A C 1
ATOM 4195 O O . VAL A 1 559 ? 17.788 13.237 -7.967 1.00 86.06 559 VAL A O 1
ATOM 4198 N N . GLY A 1 560 ? 16.624 14.985 -8.764 1.00 88.06 560 GLY A N 1
ATOM 4199 C CA . GLY A 1 560 ? 17.743 15.716 -9.340 1.00 88.06 560 GLY A CA 1
ATOM 4200 C C . GLY A 1 560 ? 17.871 15.505 -10.861 1.00 88.06 560 GLY A C 1
ATOM 4201 O O . GLY A 1 560 ? 17.903 14.358 -11.321 1.00 88.06 560 GLY A O 1
ATOM 4202 N N . PRO A 1 561 ? 18.055 16.581 -11.656 1.00 89.81 561 PRO A N 1
ATOM 4203 C CA . PRO A 1 561 ? 18.144 16.496 -13.118 1.00 89.81 561 PRO A CA 1
ATOM 4204 C C . PRO A 1 561 ? 19.277 15.600 -13.627 1.00 89.81 561 PRO A C 1
ATOM 4206 O O . PRO A 1 561 ? 19.123 14.920 -14.636 1.00 89.81 561 PRO A O 1
ATOM 4209 N N . GLY A 1 562 ? 20.412 15.561 -12.918 1.00 89.50 562 GLY A N 1
ATOM 4210 C CA . GLY A 1 562 ? 21.564 14.739 -13.304 1.00 89.50 562 GLY A CA 1
ATOM 4211 C C . GLY A 1 562 ? 21.278 13.239 -13.231 1.00 89.50 562 GLY A C 1
ATOM 4212 O O . GLY A 1 562 ? 21.654 12.499 -14.138 1.00 89.50 562 GLY A O 1
ATOM 4213 N N . VAL A 1 563 ? 20.567 12.800 -12.187 1.00 85.19 563 VAL A N 1
ATOM 4214 C CA . VAL A 1 563 ? 20.158 11.397 -12.024 1.00 85.19 563 VAL A CA 1
ATOM 4215 C C . VAL A 1 563 ? 19.131 11.032 -13.089 1.00 85.19 563 VAL A C 1
ATOM 4217 O O . VAL A 1 563 ? 19.299 10.028 -13.776 1.00 85.19 563 VAL A O 1
ATOM 4220 N N . ALA A 1 564 ? 18.115 11.877 -13.285 1.00 89.00 564 ALA A N 1
ATOM 4221 C CA . ALA A 1 564 ? 17.101 11.660 -14.312 1.00 89.00 564 ALA A CA 1
ATOM 4222 C C . ALA A 1 564 ? 17.722 11.560 -15.718 1.00 89.00 564 ALA A C 1
ATOM 4224 O O . ALA A 1 564 ? 17.435 10.617 -16.450 1.00 89.00 564 ALA A O 1
ATOM 4225 N N . LEU A 1 565 ? 18.642 12.470 -16.068 1.00 91.62 565 LEU A N 1
ATOM 4226 C CA . LEU A 1 565 ? 19.351 12.438 -17.349 1.00 91.62 565 LEU A CA 1
ATOM 4227 C C . LEU A 1 565 ? 20.194 11.170 -17.514 1.00 91.62 565 LEU A C 1
ATOM 4229 O O . LEU A 1 565 ? 20.216 10.588 -18.598 1.00 91.62 565 LEU A O 1
ATOM 4233 N N . HIS A 1 566 ? 20.897 10.749 -16.460 1.00 87.50 566 HIS A N 1
ATOM 4234 C CA . HIS A 1 566 ? 21.700 9.530 -16.481 1.00 87.50 566 HIS A CA 1
ATOM 4235 C C . HIS A 1 566 ? 20.829 8.296 -16.747 1.00 87.50 566 HIS A C 1
ATOM 4237 O O . HIS A 1 566 ? 21.124 7.532 -17.665 1.00 87.50 566 HIS A O 1
ATOM 4243 N N . VAL A 1 567 ? 19.721 8.143 -16.014 1.00 87.38 567 VAL A N 1
ATOM 4244 C CA . VAL A 1 567 ? 18.781 7.029 -16.206 1.00 87.38 567 VAL A CA 1
ATOM 4245 C C . VAL A 1 567 ? 18.173 7.061 -17.609 1.00 87.38 567 VAL A C 1
ATOM 4247 O O . VAL A 1 567 ? 18.192 6.036 -18.289 1.00 87.38 567 VAL A O 1
ATOM 4250 N N . SER A 1 568 ? 17.716 8.220 -18.099 1.00 91.12 568 SER A N 1
ATOM 4251 C CA . SER A 1 568 ? 17.173 8.340 -19.460 1.00 91.12 568 SER A CA 1
ATOM 4252 C C . SER A 1 568 ? 18.196 7.974 -20.535 1.00 91.12 568 SER A C 1
ATOM 4254 O O . SER A 1 568 ? 17.846 7.275 -21.480 1.00 91.12 568 SER A O 1
ATOM 4256 N N . LYS A 1 569 ? 19.469 8.373 -20.392 1.00 91.06 569 LYS A N 1
ATOM 4257 C CA . LYS A 1 569 ? 20.548 7.972 -21.315 1.00 91.06 569 LYS A CA 1
ATOM 4258 C C . LYS A 1 569 ? 20.788 6.464 -21.287 1.00 91.06 569 LYS A C 1
ATOM 4260 O O . LYS A 1 569 ? 20.898 5.853 -22.347 1.00 91.06 569 LYS A O 1
ATOM 4265 N N . THR A 1 570 ? 20.830 5.863 -20.099 1.00 86.81 570 THR A N 1
ATOM 4266 C CA . THR A 1 570 ? 20.981 4.411 -19.939 1.00 86.81 570 THR A CA 1
ATOM 4267 C C . THR A 1 570 ? 19.817 3.665 -20.589 1.00 86.81 570 THR A C 1
ATOM 4269 O O . THR A 1 570 ? 20.043 2.742 -21.370 1.00 86.81 570 THR A O 1
ATOM 4272 N N . LEU A 1 571 ? 18.574 4.075 -20.336 1.00 88.62 571 LEU A N 1
ATOM 4273 C CA . LEU A 1 571 ? 17.396 3.437 -20.927 1.00 88.62 571 LEU A CA 1
ATOM 4274 C C . LEU A 1 571 ? 17.322 3.658 -22.442 1.00 88.62 571 LEU A C 1
ATOM 4276 O O . LEU A 1 571 ? 17.043 2.711 -23.166 1.00 88.62 571 LEU A O 1
ATOM 4280 N N . ASN A 1 572 ? 17.655 4.850 -22.944 1.00 91.75 572 ASN A N 1
ATOM 4281 C CA . ASN A 1 572 ? 17.729 5.125 -24.382 1.00 91.75 572 ASN A CA 1
ATOM 4282 C C . ASN A 1 572 ? 18.761 4.231 -25.084 1.00 91.75 572 ASN A C 1
ATOM 4284 O O . ASN A 1 572 ? 18.445 3.594 -26.085 1.00 91.75 572 ASN A O 1
ATOM 4288 N N . ALA A 1 573 ? 19.969 4.126 -24.523 1.00 88.50 573 ALA A N 1
ATOM 4289 C CA . ALA A 1 573 ? 21.043 3.325 -25.101 1.00 88.50 573 ALA A CA 1
ATOM 4290 C C . ALA A 1 573 ? 20.709 1.825 -25.156 1.00 88.50 573 ALA A C 1
ATOM 4292 O O . ALA A 1 573 ? 21.151 1.138 -26.073 1.00 88.50 573 ALA A O 1
ATOM 4293 N N . ASN A 1 574 ? 19.937 1.312 -24.189 1.00 82.19 574 ASN A N 1
ATOM 4294 C CA . ASN A 1 574 ? 19.624 -0.117 -24.100 1.00 82.19 574 ASN A CA 1
ATOM 4295 C C . ASN A 1 574 ? 18.261 -0.503 -24.702 1.00 82.19 574 ASN A C 1
ATOM 4297 O O . ASN A 1 574 ? 18.107 -1.625 -25.174 1.00 82.19 574 ASN A O 1
ATOM 4301 N N . LEU A 1 575 ? 17.264 0.386 -24.662 1.00 84.12 575 LEU A N 1
ATOM 4302 C CA . LEU A 1 575 ? 15.869 0.106 -25.043 1.00 84.12 575 LEU A CA 1
ATOM 4303 C C . LEU A 1 575 ? 15.362 0.994 -26.194 1.00 84.12 575 LEU A C 1
ATOM 4305 O O . LEU A 1 575 ? 14.226 0.835 -26.652 1.00 84.12 575 LEU A O 1
ATOM 4309 N N . GLY A 1 576 ? 16.205 1.903 -26.685 1.00 87.38 576 GLY A N 1
ATOM 4310 C CA . GLY A 1 576 ? 15.988 2.667 -27.905 1.00 87.38 576 GLY A CA 1
ATOM 4311 C C . GLY A 1 576 ? 15.322 4.035 -27.710 1.00 87.38 576 GLY A C 1
ATOM 4312 O O . GLY A 1 576 ? 15.053 4.474 -26.586 1.00 87.38 576 GLY A O 1
ATOM 4313 N N . PRO A 1 577 ? 15.010 4.716 -28.830 1.00 89.38 577 PRO A N 1
ATOM 4314 C CA . PRO A 1 577 ? 14.610 6.124 -28.862 1.00 89.38 577 PRO A CA 1
ATOM 4315 C C . PRO A 1 577 ? 13.271 6.409 -28.188 1.00 89.38 577 PRO A C 1
ATOM 4317 O O . PRO A 1 577 ? 12.951 7.572 -27.959 1.00 89.38 577 PRO A O 1
ATOM 4320 N N . ARG A 1 578 ? 12.506 5.364 -27.840 1.00 87.94 578 ARG A N 1
ATOM 4321 C CA . ARG A 1 578 ? 11.273 5.510 -27.074 1.00 87.94 578 ARG A CA 1
ATOM 4322 C C . ARG A 1 578 ? 11.547 6.280 -25.781 1.00 87.94 578 ARG A C 1
ATOM 4324 O O . ARG A 1 578 ? 10.833 7.229 -25.501 1.00 87.94 578 ARG A O 1
ATOM 4331 N N . TYR A 1 579 ? 12.637 5.975 -25.075 1.00 92.12 579 TYR A N 1
ATOM 4332 C CA . TYR A 1 579 ? 13.123 6.780 -23.950 1.00 92.12 579 TYR A CA 1
ATOM 4333 C C . TYR A 1 579 ? 13.835 8.028 -24.464 1.00 92.12 579 TYR A C 1
ATOM 4335 O O . TYR A 1 579 ? 15.050 8.019 -24.660 1.00 92.12 579 TYR A O 1
ATOM 4343 N N . ARG A 1 580 ? 13.096 9.103 -24.722 1.00 93.25 580 ARG A N 1
ATOM 4344 C CA . ARG A 1 580 ? 13.682 10.338 -25.237 1.00 93.25 580 ARG A CA 1
ATOM 4345 C C . ARG A 1 580 ? 14.638 10.967 -24.218 1.00 93.25 580 ARG A C 1
ATOM 4347 O O . ARG A 1 580 ? 14.436 10.915 -23.006 1.00 93.25 580 ARG A O 1
ATOM 4354 N N . ILE A 1 581 ? 15.712 11.563 -24.730 1.00 95.12 581 ILE A N 1
ATOM 4355 C CA . ILE A 1 581 ? 16.628 12.382 -23.937 1.00 95.12 581 ILE A CA 1
ATOM 4356 C C . ILE A 1 581 ? 16.191 13.835 -24.109 1.00 95.12 581 ILE A C 1
ATOM 4358 O O . ILE A 1 581 ? 16.327 14.393 -25.198 1.00 95.12 581 ILE A O 1
ATOM 4362 N N . SER A 1 582 ? 15.666 14.436 -23.043 1.00 95.25 582 SER A N 1
ATOM 4363 C CA . SER A 1 582 ? 15.187 15.820 -23.064 1.00 95.25 582 SER A CA 1
ATOM 4364 C C . SER A 1 582 ? 16.342 16.821 -23.264 1.00 95.25 582 SER A C 1
ATOM 4366 O O . SER A 1 582 ? 17.294 16.831 -22.462 1.00 95.25 582 SER A O 1
ATOM 4368 N N . PRO A 1 583 ? 16.283 17.695 -24.290 1.00 95.94 583 PRO A N 1
ATOM 4369 C CA . PRO A 1 583 ? 17.222 18.804 -24.442 1.00 95.94 583 PRO A CA 1
ATOM 4370 C C . PRO A 1 583 ? 17.151 19.796 -23.276 1.00 95.94 583 PRO A C 1
ATOM 4372 O O . PRO A 1 583 ? 18.197 20.246 -22.803 1.00 95.94 583 PRO A O 1
ATOM 4375 N N . THR A 1 584 ? 15.948 20.086 -22.761 1.00 94.94 584 THR A N 1
ATOM 4376 C CA . THR A 1 584 ? 15.765 20.956 -21.587 1.00 94.94 584 THR A CA 1
ATOM 4377 C C . THR A 1 584 ? 16.513 20.407 -20.378 1.00 94.94 584 THR A C 1
ATOM 4379 O O . THR A 1 584 ? 17.330 21.108 -19.780 1.00 94.94 584 THR A O 1
ATOM 4382 N N . VAL A 1 585 ? 16.306 19.128 -20.050 1.00 94.69 585 VAL A N 1
ATOM 4383 C CA . VAL A 1 585 ? 16.989 18.487 -18.916 1.00 94.69 585 VAL A CA 1
ATOM 4384 C C . VAL A 1 585 ? 18.505 18.461 -19.121 1.00 94.69 585 VAL A C 1
ATOM 4386 O O . VAL A 1 585 ? 19.256 18.717 -18.180 1.00 94.69 585 VAL A O 1
ATOM 4389 N N . SER A 1 586 ? 18.968 18.208 -20.348 1.00 96.31 586 SER A N 1
ATOM 4390 C CA . SER A 1 586 ? 20.400 18.227 -20.673 1.00 96.31 586 SER A CA 1
ATOM 4391 C C . SER A 1 586 ? 21.027 19.594 -20.382 1.00 96.31 586 SER A C 1
ATOM 4393 O O . SER A 1 586 ? 22.025 19.670 -19.665 1.00 96.31 586 SER A O 1
ATOM 4395 N N . ARG A 1 587 ? 20.384 20.683 -20.824 1.00 96.62 587 ARG A N 1
ATOM 4396 C CA . ARG A 1 587 ? 20.837 22.053 -20.543 1.00 96.62 587 ARG A CA 1
ATOM 4397 C C . ARG A 1 587 ? 20.787 22.411 -19.060 1.00 96.62 587 ARG A C 1
ATOM 4399 O O . ARG A 1 587 ? 21.700 23.072 -18.570 1.00 96.62 587 ARG A O 1
ATOM 4406 N N . MET A 1 588 ? 19.758 21.972 -18.332 1.00 95.50 588 MET A N 1
ATOM 4407 C CA . MET A 1 588 ? 19.682 22.170 -16.879 1.00 95.50 588 MET A CA 1
ATOM 4408 C C . MET A 1 588 ? 20.881 21.539 -16.166 1.00 95.50 588 MET A C 1
ATOM 4410 O O . MET A 1 588 ? 21.495 22.186 -15.320 1.00 95.50 588 MET A O 1
ATOM 4414 N N . VAL A 1 589 ? 21.255 20.311 -16.541 1.00 95.50 589 VAL A N 1
ATOM 4415 C CA . VAL A 1 589 ? 22.429 19.626 -15.980 1.00 95.50 589 VAL A CA 1
ATOM 4416 C C . VAL A 1 589 ? 23.720 20.370 -16.318 1.00 95.50 589 VAL A C 1
ATOM 4418 O O . VAL A 1 589 ? 24.521 20.618 -15.420 1.00 95.50 589 VAL A O 1
ATOM 4421 N N . GLU A 1 590 ? 23.904 20.781 -17.574 1.00 96.12 590 GLU A N 1
ATOM 4422 C CA . GLU A 1 590 ? 25.086 21.539 -18.015 1.00 96.12 590 GLU A CA 1
ATOM 4423 C C . GLU A 1 590 ? 25.246 22.881 -17.287 1.00 96.12 590 GLU A C 1
ATOM 4425 O O . GLU A 1 590 ? 26.365 23.301 -16.994 1.00 96.12 590 GLU A O 1
ATOM 4430 N N . LYS A 1 591 ? 24.134 23.557 -16.977 1.00 96.19 591 LYS A N 1
ATOM 4431 C CA . LYS A 1 591 ? 24.120 24.846 -16.265 1.00 96.19 591 LYS A CA 1
ATOM 4432 C C . LYS A 1 591 ? 24.020 24.715 -14.745 1.00 96.19 591 LYS A C 1
ATOM 4434 O O . LYS A 1 591 ? 24.043 25.727 -14.054 1.00 96.19 591 LYS A O 1
ATOM 4439 N N . GLY A 1 592 ? 23.923 23.496 -14.214 1.00 94.19 592 GLY A N 1
ATOM 4440 C CA . GLY A 1 592 ? 23.804 23.248 -12.777 1.00 94.19 592 GLY A CA 1
ATOM 4441 C C . GLY A 1 592 ? 22.459 23.658 -12.161 1.00 94.19 592 GLY A C 1
ATOM 4442 O O . GLY A 1 592 ? 22.361 23.749 -10.936 1.00 94.19 592 GLY A O 1
ATOM 4443 N N . VAL A 1 593 ? 21.421 23.876 -12.975 1.00 94.25 593 VAL A N 1
ATOM 4444 C CA . VAL A 1 593 ? 20.069 24.236 -12.520 1.00 94.25 593 VAL A CA 1
ATOM 4445 C C . VAL A 1 593 ? 19.355 22.981 -12.026 1.00 94.25 593 VAL A C 1
ATOM 4447 O O . VAL A 1 593 ? 19.226 22.001 -12.756 1.00 94.25 593 VAL A O 1
ATOM 4450 N N . LYS A 1 594 ? 18.887 22.989 -10.771 1.00 90.75 594 LYS A N 1
ATOM 4451 C CA . LYS A 1 594 ? 18.413 21.769 -10.087 1.00 90.75 594 LYS A CA 1
ATOM 4452 C C . LYS A 1 594 ? 16.899 21.577 -10.065 1.00 90.75 594 LYS A C 1
ATOM 4454 O O . LYS A 1 594 ? 16.450 20.453 -9.869 1.00 90.75 594 LYS A O 1
ATOM 4459 N N . THR A 1 595 ? 16.112 22.636 -10.227 1.00 91.88 595 THR A N 1
ATOM 4460 C CA . THR A 1 595 ? 14.655 22.586 -10.029 1.00 91.88 595 THR A CA 1
ATOM 4461 C C . THR A 1 595 ? 13.925 23.516 -10.996 1.00 91.88 595 THR A C 1
ATOM 4463 O O . THR A 1 595 ? 14.438 24.581 -11.337 1.00 91.88 595 THR A O 1
ATOM 4466 N N . PHE A 1 596 ? 12.709 23.136 -11.402 1.00 89.50 596 PHE A N 1
ATOM 4467 C CA . PHE A 1 596 ? 11.781 24.010 -12.141 1.00 89.50 596 PHE A CA 1
ATOM 4468 C C . PHE A 1 596 ? 11.091 25.040 -11.240 1.00 89.50 596 PHE A C 1
ATOM 4470 O O . PHE A 1 596 ? 10.654 26.083 -11.722 1.00 89.50 596 PHE A O 1
ATOM 4477 N N . TYR A 1 597 ? 11.033 24.768 -9.935 1.00 88.69 597 TYR A N 1
ATOM 4478 C CA . TYR A 1 597 ? 10.452 25.655 -8.936 1.00 88.69 597 TYR A CA 1
ATOM 4479 C C . TYR A 1 597 ? 11.468 25.991 -7.843 1.00 88.69 597 TYR A C 1
ATOM 4481 O O . TYR A 1 597 ? 12.237 25.132 -7.400 1.00 88.69 597 TYR A O 1
ATOM 4489 N N . VAL A 1 598 ? 11.465 27.242 -7.398 1.00 88.81 598 VAL A N 1
ATOM 4490 C CA . VAL A 1 598 ? 12.220 27.749 -6.246 1.00 88.81 598 VAL A CA 1
ATOM 4491 C C . VAL A 1 598 ? 11.241 28.318 -5.233 1.00 88.81 598 VAL A C 1
ATOM 4493 O O . VAL A 1 598 ? 10.156 28.760 -5.594 1.00 88.81 598 VAL A O 1
ATOM 4496 N N . LYS A 1 599 ? 11.592 28.292 -3.950 1.00 83.56 599 LYS A N 1
ATOM 4497 C CA . LYS A 1 599 ? 10.761 28.948 -2.941 1.00 83.56 599 LYS A CA 1
ATOM 4498 C C . LYS A 1 599 ? 11.004 30.452 -2.981 1.00 83.56 599 LYS A C 1
ATOM 4500 O O . LYS A 1 599 ? 12.158 30.873 -2.971 1.00 83.56 599 LYS A O 1
ATOM 4505 N N . ASP A 1 600 ? 9.930 31.227 -3.016 1.00 80.94 600 ASP A N 1
ATOM 4506 C CA . ASP A 1 600 ? 9.979 32.674 -2.842 1.00 80.94 600 ASP A CA 1
ATOM 4507 C C . ASP A 1 600 ? 10.292 33.056 -1.380 1.00 80.94 600 ASP A C 1
ATOM 4509 O O . ASP A 1 600 ? 10.446 32.201 -0.501 1.00 80.94 600 ASP A O 1
ATOM 4513 N N . GLU A 1 601 ? 10.364 34.359 -1.102 1.00 81.75 601 GLU A N 1
ATOM 4514 C CA . GLU A 1 601 ? 10.629 34.903 0.240 1.00 81.75 601 GLU A CA 1
ATOM 4515 C C . GLU A 1 601 ? 9.589 34.477 1.293 1.00 81.75 601 GLU A C 1
ATOM 4517 O O . GLU A 1 601 ? 9.865 34.506 2.492 1.00 81.75 601 GLU A O 1
ATOM 4522 N N . LYS A 1 602 ? 8.396 34.048 0.860 1.00 75.62 602 LYS A N 1
ATOM 4523 C CA . LYS A 1 602 ? 7.304 33.557 1.712 1.00 75.62 602 LYS A CA 1
ATOM 4524 C C . LYS A 1 602 ? 7.289 32.028 1.819 1.00 75.62 602 LYS A C 1
ATOM 4526 O O . LYS A 1 602 ? 6.420 31.468 2.486 1.00 75.62 602 LYS A O 1
ATOM 4531 N N . GLY A 1 603 ? 8.249 31.344 1.197 1.00 74.44 603 GLY A N 1
ATOM 4532 C CA . GLY A 1 603 ? 8.362 29.890 1.195 1.00 74.44 603 GLY A CA 1
ATOM 4533 C C . GLY A 1 603 ? 7.426 29.179 0.212 1.00 74.44 603 GLY A C 1
ATOM 4534 O O . GLY A 1 603 ? 7.329 27.949 0.276 1.00 74.44 603 GLY A O 1
ATOM 4535 N N . VAL A 1 604 ? 6.751 29.917 -0.675 1.00 77.62 604 VAL A N 1
ATOM 4536 C CA . VAL A 1 604 ? 5.828 29.401 -1.697 1.00 77.62 604 VAL A CA 1
ATOM 4537 C C . VAL A 1 604 ? 6.614 29.037 -2.953 1.00 77.62 604 VAL A C 1
ATOM 4539 O O . VAL A 1 604 ? 7.548 29.736 -3.330 1.00 77.62 604 VAL A O 1
ATOM 4542 N N . LEU A 1 605 ? 6.265 27.924 -3.603 1.00 80.19 605 LEU A N 1
ATOM 4543 C CA . LEU A 1 605 ? 6.905 27.531 -4.857 1.00 80.19 605 LEU A CA 1
ATOM 4544 C C . LEU A 1 605 ? 6.546 28.524 -5.970 1.00 80.19 605 LEU A C 1
ATOM 4546 O O . LEU A 1 605 ? 5.386 28.658 -6.350 1.00 80.19 605 LEU A O 1
ATOM 4550 N N . ALA A 1 606 ? 7.566 29.190 -6.495 1.00 84.19 606 ALA A N 1
ATOM 4551 C CA . ALA A 1 606 ? 7.529 30.041 -7.669 1.00 84.19 606 ALA A CA 1
ATOM 4552 C C . ALA A 1 606 ? 8.363 29.413 -8.792 1.00 84.19 606 ALA A C 1
ATOM 4554 O O . ALA A 1 606 ? 9.272 28.614 -8.557 1.00 84.19 606 ALA A O 1
ATOM 4555 N N . VAL A 1 607 ? 8.046 29.769 -10.033 1.00 86.88 607 VAL A N 1
ATOM 4556 C CA . VAL A 1 607 ? 8.773 29.300 -11.217 1.00 86.88 607 VAL A CA 1
ATOM 4557 C C . VAL A 1 607 ? 10.230 29.762 -11.154 1.00 86.88 607 VAL A C 1
ATOM 4559 O O . VAL A 1 607 ? 10.493 30.928 -10.879 1.00 86.88 607 VAL A O 1
ATOM 4562 N N . ASN A 1 608 ? 11.173 28.859 -11.425 1.00 92.00 608 ASN A N 1
ATOM 4563 C CA . ASN A 1 608 ? 12.594 29.178 -11.508 1.00 92.00 608 ASN A CA 1
ATOM 4564 C C . ASN A 1 608 ? 12.919 29.827 -12.869 1.00 92.00 608 ASN A C 1
ATOM 4566 O O . ASN A 1 608 ? 12.907 29.116 -13.880 1.00 92.00 608 ASN A O 1
ATOM 4570 N N . PRO A 1 609 ? 13.263 31.130 -12.932 1.00 91.75 609 PRO A N 1
ATOM 4571 C CA . PRO A 1 609 ? 13.541 31.806 -14.199 1.00 91.75 609 PRO A CA 1
ATOM 4572 C C . PRO A 1 609 ? 14.713 31.185 -14.968 1.00 91.75 609 PRO A C 1
ATOM 4574 O O . PRO A 1 609 ? 14.680 31.136 -16.196 1.00 91.75 609 PRO A O 1
ATOM 4577 N N . GLU A 1 610 ? 15.719 30.660 -14.259 1.00 93.81 610 GLU A N 1
ATOM 4578 C CA . GLU A 1 610 ? 16.859 29.980 -14.880 1.00 93.81 610 GLU A CA 1
ATOM 4579 C C . GLU A 1 610 ? 16.431 28.686 -15.570 1.00 93.81 610 GLU A C 1
ATOM 4581 O O . GLU A 1 610 ? 16.905 28.392 -16.661 1.00 93.81 610 GLU A O 1
ATOM 4586 N N . ALA A 1 611 ? 15.503 27.927 -14.977 1.00 92.50 611 ALA A N 1
ATOM 4587 C CA . ALA A 1 611 ? 14.980 26.714 -15.600 1.00 92.50 611 ALA A CA 1
ATOM 4588 C C . ALA A 1 611 ? 14.156 27.047 -16.852 1.00 92.50 611 ALA A C 1
ATOM 4590 O O . ALA A 1 611 ? 14.337 26.411 -17.888 1.00 92.50 611 ALA A O 1
ATOM 4591 N N . ILE A 1 612 ? 13.311 28.083 -16.788 1.00 92.75 612 ILE A N 1
ATOM 4592 C CA . ILE A 1 612 ? 12.504 28.532 -17.934 1.00 92.75 612 ILE A CA 1
ATOM 4593 C C . ILE A 1 612 ? 13.380 28.992 -19.099 1.00 92.75 612 ILE A C 1
ATOM 4595 O O . ILE A 1 612 ? 13.093 28.662 -20.247 1.00 92.75 612 ILE A O 1
ATOM 4599 N N . ALA A 1 613 ? 14.478 29.699 -18.820 1.00 94.50 613 ALA A N 1
ATOM 4600 C CA . ALA A 1 613 ? 15.416 30.144 -19.849 1.00 94.50 613 ALA A CA 1
ATOM 4601 C C . ALA A 1 613 ? 16.106 28.984 -20.598 1.00 94.50 613 ALA A C 1
ATOM 4603 O O . ALA A 1 613 ? 16.660 29.200 -21.676 1.00 94.50 613 ALA A O 1
ATOM 4604 N N . LEU A 1 614 ? 16.078 27.767 -20.042 1.00 95.31 614 LEU A N 1
ATOM 4605 C CA . LEU A 1 614 ? 16.690 26.566 -20.616 1.00 95.31 614 LEU A CA 1
ATOM 4606 C C . LEU A 1 614 ? 15.684 25.646 -21.326 1.00 95.31 614 LEU A C 1
ATOM 4608 O O . LEU A 1 614 ? 16.107 24.634 -21.892 1.00 95.31 614 LEU A O 1
ATOM 4612 N N . ILE A 1 615 ? 14.390 25.978 -21.326 1.00 94.31 615 ILE A N 1
ATOM 4613 C CA . ILE A 1 615 ? 13.354 25.187 -22.004 1.00 94.31 615 ILE A CA 1
ATOM 4614 C C . ILE A 1 615 ? 13.579 25.177 -23.523 1.00 94.31 615 ILE A C 1
ATOM 4616 O O . ILE A 1 615 ? 13.889 26.198 -24.138 1.00 94.31 615 ILE A O 1
ATOM 4620 N N . GLU A 1 616 ? 13.442 23.996 -24.129 1.00 94.06 616 GLU A N 1
ATOM 4621 C CA . GLU A 1 616 ? 13.465 23.815 -25.582 1.00 94.06 616 GLU A CA 1
ATOM 4622 C C . GLU A 1 616 ? 12.264 24.510 -26.218 1.00 94.06 616 GLU A C 1
ATOM 4624 O O . GLU A 1 616 ? 11.134 24.396 -25.749 1.00 94.06 616 GLU A O 1
ATOM 4629 N N . LYS A 1 617 ? 12.503 25.237 -27.309 1.00 91.62 617 LYS A N 1
ATOM 4630 C CA . LYS A 1 617 ? 11.444 25.956 -28.016 1.00 91.62 617 LYS A CA 1
ATOM 4631 C C . LYS A 1 617 ? 10.801 25.042 -29.053 1.00 91.62 617 LYS A C 1
ATOM 4633 O O . LYS A 1 617 ? 11.094 25.152 -30.239 1.00 91.62 617 LYS A O 1
ATOM 4638 N N . GLY A 1 618 ? 9.952 24.128 -28.595 1.00 92.62 618 GLY A N 1
ATOM 4639 C CA . GLY A 1 618 ? 9.110 23.332 -29.484 1.00 92.62 618 GLY A CA 1
ATOM 4640 C C . GLY A 1 618 ? 7.891 24.106 -30.007 1.00 92.62 618 GLY A C 1
ATOM 4641 O O . GLY A 1 618 ? 7.499 25.133 -29.454 1.00 92.62 618 GLY A O 1
ATOM 4642 N N . GLU A 1 619 ? 7.286 23.602 -31.085 1.00 95.56 619 GLU A N 1
ATOM 4643 C CA . GLU A 1 619 ? 6.169 24.250 -31.803 1.00 95.56 619 GLU A CA 1
ATOM 4644 C C . GLU A 1 619 ? 4.861 23.432 -31.779 1.00 95.56 619 GLU A C 1
ATOM 4646 O O . GLU A 1 619 ? 3.883 23.780 -32.437 1.00 95.56 619 GLU A O 1
ATOM 4651 N N . LYS A 1 620 ? 4.830 22.319 -31.040 1.00 96.19 620 LYS A N 1
ATOM 4652 C CA . LYS A 1 620 ? 3.724 21.351 -30.975 1.00 96.19 620 LYS A CA 1
ATOM 4653 C C . LYS A 1 620 ? 3.200 21.201 -29.536 1.00 96.19 620 LYS A C 1
ATOM 4655 O O . LYS A 1 620 ? 3.308 20.119 -28.957 1.00 96.19 620 LYS A O 1
ATOM 4660 N N . PRO A 1 621 ? 2.632 22.263 -28.936 1.00 96.69 621 PRO A N 1
ATOM 4661 C CA . PRO A 1 621 ? 2.119 22.194 -27.575 1.00 96.69 621 PRO A CA 1
ATOM 4662 C C . PRO A 1 621 ? 0.962 21.195 -27.464 1.00 96.69 621 PRO A C 1
ATOM 4664 O O . PRO A 1 621 ? 0.107 21.101 -28.345 1.00 96.69 621 PRO A O 1
ATOM 4667 N N . SER A 1 622 ? 0.915 20.480 -26.345 1.00 97.56 622 SER A N 1
ATOM 4668 C CA . SER A 1 622 ? -0.185 19.600 -25.954 1.00 97.56 622 SER A CA 1
ATOM 4669 C C . SER A 1 622 ? -1.058 20.274 -24.893 1.00 97.56 622 SER A C 1
ATOM 4671 O O . SER A 1 622 ? -0.584 21.067 -24.080 1.00 97.56 622 SER A O 1
ATOM 4673 N N . THR A 1 623 ? -2.343 19.936 -24.842 1.00 98.12 623 THR A N 1
ATOM 4674 C CA . THR A 1 623 ? -3.196 20.291 -23.699 1.00 98.12 623 THR A CA 1
ATOM 4675 C C . THR A 1 623 ? -2.846 19.435 -22.477 1.00 98.12 623 THR A C 1
ATOM 4677 O O . THR A 1 623 ? -2.310 18.334 -22.611 1.00 98.12 623 THR A O 1
ATOM 4680 N N . ALA A 1 624 ? -3.209 19.882 -21.270 1.00 97.06 624 ALA A N 1
ATOM 4681 C CA . ALA A 1 624 ? -3.034 19.091 -20.044 1.00 97.06 624 ALA A CA 1
ATOM 4682 C C . ALA A 1 624 ? -3.671 17.688 -20.142 1.00 97.06 624 ALA A C 1
ATOM 4684 O O . ALA A 1 624 ? -3.123 16.706 -19.646 1.00 97.06 624 ALA A O 1
ATOM 4685 N N . GLU A 1 625 ? -4.821 17.573 -20.809 1.00 97.12 625 GLU A N 1
ATOM 4686 C CA . GLU A 1 625 ? -5.478 16.285 -21.034 1.00 97.12 625 GLU A CA 1
ATOM 4687 C C . GLU A 1 625 ? -4.687 15.390 -21.993 1.00 97.12 625 GLU A C 1
ATOM 4689 O O . GLU A 1 625 ? -4.519 14.205 -21.714 1.00 97.12 625 GLU A O 1
ATOM 4694 N N . GLN A 1 626 ? -4.145 15.947 -23.080 1.00 97.50 626 GLN A N 1
ATOM 4695 C CA . GLN A 1 626 ? -3.293 15.202 -24.008 1.00 97.50 626 GLN A CA 1
ATOM 4696 C C . GLN A 1 626 ? -2.016 14.707 -23.321 1.00 97.50 626 GLN A C 1
ATOM 4698 O O . GLN A 1 626 ? -1.679 13.534 -23.466 1.00 97.50 626 GLN A O 1
ATOM 4703 N N . VAL A 1 627 ? -1.347 15.551 -22.524 1.00 98.06 627 VAL A N 1
ATOM 4704 C CA . VAL A 1 627 ? -0.163 15.151 -21.739 1.00 98.06 627 VAL A CA 1
ATOM 4705 C C . VAL A 1 627 ? -0.513 14.017 -20.776 1.00 98.06 627 VAL A C 1
ATOM 4707 O O . VAL A 1 627 ? 0.186 13.005 -20.732 1.00 98.06 627 VAL A O 1
ATOM 4710 N N . ARG A 1 628 ? -1.634 14.128 -20.048 1.00 96.88 628 ARG A N 1
ATOM 4711 C CA . ARG A 1 628 ? -2.091 13.072 -19.134 1.00 96.88 628 ARG A CA 1
ATOM 4712 C C . ARG A 1 628 ? -2.367 11.761 -19.865 1.00 96.88 628 ARG A C 1
ATOM 4714 O O . ARG A 1 628 ? -1.925 10.710 -19.407 1.00 96.88 628 ARG A O 1
ATOM 4721 N N . THR A 1 629 ? -3.078 11.812 -20.988 1.00 95.44 629 THR A N 1
ATOM 4722 C CA . THR A 1 629 ? -3.402 10.624 -21.789 1.00 95.44 629 THR A CA 1
ATOM 4723 C C . THR A 1 629 ? -2.145 9.970 -22.351 1.00 95.44 629 THR A C 1
ATOM 4725 O O . THR A 1 629 ? -2.019 8.749 -22.267 1.00 95.44 629 THR A O 1
ATOM 4728 N N . ARG A 1 630 ? -1.187 10.758 -22.856 1.00 94.94 630 ARG A N 1
ATOM 4729 C CA . ARG A 1 630 ? 0.120 10.265 -23.318 1.00 94.94 630 ARG A CA 1
ATOM 4730 C C . ARG A 1 630 ? 0.882 9.565 -22.202 1.00 94.94 630 ARG A C 1
ATOM 4732 O O . ARG A 1 630 ? 1.262 8.414 -22.375 1.00 94.94 630 ARG A O 1
ATOM 4739 N N . ALA A 1 631 ? 1.019 10.211 -21.043 1.00 95.19 631 ALA A N 1
ATOM 4740 C CA . ALA A 1 631 ? 1.715 9.643 -19.892 1.00 95.19 631 ALA A CA 1
ATOM 4741 C C . ALA A 1 631 ? 1.078 8.316 -19.443 1.00 95.19 631 ALA A C 1
ATOM 4743 O O . ALA A 1 631 ? 1.765 7.301 -19.333 1.00 95.19 631 ALA A O 1
ATOM 4744 N N . LEU A 1 632 ? -0.247 8.282 -19.249 1.00 92.12 632 LEU A N 1
ATOM 4745 C CA . LEU A 1 632 ? -0.963 7.059 -18.866 1.00 92.12 632 LEU A CA 1
ATOM 4746 C C . LEU A 1 632 ? -0.836 5.952 -19.921 1.00 92.12 632 LEU A C 1
ATOM 4748 O O . LEU A 1 632 ? -0.652 4.791 -19.561 1.00 92.12 632 LEU A O 1
ATOM 4752 N N . SER A 1 633 ? -0.892 6.307 -21.207 1.00 90.44 633 SER A N 1
ATOM 4753 C CA . SER A 1 633 ? -0.720 5.353 -22.307 1.00 90.44 633 SER A CA 1
ATOM 4754 C C . SER A 1 633 ? 0.699 4.793 -22.341 1.00 90.44 633 SER A C 1
ATOM 4756 O O . SER A 1 633 ? 0.862 3.585 -22.460 1.00 90.44 633 SER A O 1
ATOM 4758 N N . ALA A 1 634 ? 1.719 5.637 -22.166 1.00 91.06 634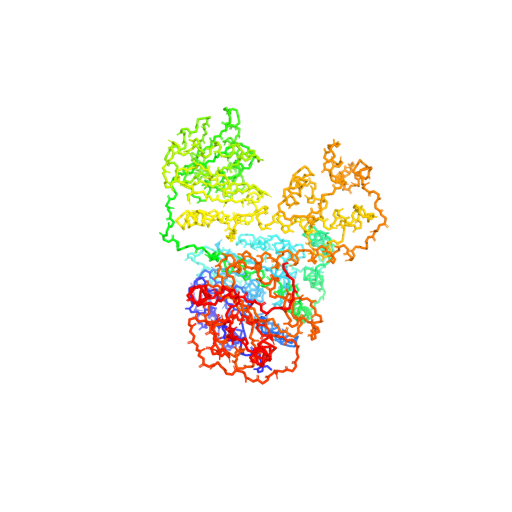 ALA A N 1
ATOM 4759 C CA . ALA A 1 634 ? 3.117 5.220 -22.115 1.00 91.06 634 ALA A CA 1
ATOM 4760 C C . ALA A 1 634 ? 3.387 4.284 -20.928 1.00 91.06 634 ALA A C 1
ATOM 4762 O O . ALA A 1 634 ? 4.057 3.264 -21.087 1.00 91.06 634 ALA A O 1
ATOM 4763 N N . LEU A 1 635 ? 2.820 4.586 -19.753 1.00 90.38 635 LEU A N 1
ATOM 4764 C CA . LEU A 1 635 ? 2.901 3.712 -18.584 1.00 90.38 635 LEU A CA 1
ATOM 4765 C C . LEU A 1 635 ? 2.214 2.367 -18.838 1.00 90.38 635 LEU A C 1
ATOM 4767 O O . LEU A 1 635 ? 2.798 1.327 -18.550 1.00 90.38 635 LEU A O 1
ATOM 4771 N N . ALA A 1 636 ? 0.993 2.379 -19.378 1.00 83.69 636 ALA A N 1
ATOM 4772 C CA . ALA A 1 636 ? 0.244 1.160 -19.666 1.00 83.69 636 ALA A CA 1
ATOM 4773 C C . ALA A 1 636 ? 0.948 0.291 -20.719 1.00 83.69 636 ALA A C 1
ATOM 4775 O O . ALA A 1 636 ? 1.042 -0.921 -20.545 1.00 83.69 636 ALA A O 1
ATOM 4776 N N . GLN A 1 637 ? 1.476 0.905 -21.779 1.00 85.38 637 GLN A N 1
ATOM 4777 C CA . GLN A 1 637 ? 2.221 0.218 -22.833 1.00 85.38 637 GLN A CA 1
ATOM 4778 C C . GLN A 1 637 ? 3.505 -0.415 -22.297 1.00 85.38 637 GLN A C 1
ATOM 4780 O O . GLN A 1 637 ? 3.742 -1.593 -22.553 1.00 85.38 637 GLN A O 1
ATOM 4785 N N . GLU A 1 638 ? 4.315 0.326 -21.533 1.00 86.31 638 GLU A N 1
ATOM 4786 C CA . GLU A 1 638 ? 5.554 -0.229 -20.980 1.00 86.31 638 GLU A CA 1
ATOM 4787 C C . GLU A 1 638 ? 5.254 -1.307 -19.929 1.00 86.31 638 GLU A C 1
ATOM 4789 O O . GLU A 1 638 ? 5.890 -2.353 -19.938 1.00 86.31 638 GLU A O 1
ATOM 4794 N N . ALA A 1 639 ? 4.228 -1.125 -19.090 1.00 84.44 639 ALA A N 1
ATOM 4795 C CA . ALA A 1 639 ? 3.804 -2.152 -18.140 1.00 84.44 639 ALA A CA 1
ATOM 4796 C C . ALA A 1 639 ? 3.306 -3.428 -18.838 1.00 84.44 639 ALA A C 1
ATOM 4798 O O . ALA A 1 639 ? 3.636 -4.527 -18.402 1.00 84.44 639 ALA A O 1
ATOM 4799 N N . ALA A 1 640 ? 2.544 -3.307 -19.930 1.00 78.81 640 ALA A N 1
ATOM 4800 C CA . ALA A 1 640 ? 2.088 -4.456 -20.712 1.00 78.81 640 ALA A CA 1
ATOM 4801 C C . ALA A 1 640 ? 3.254 -5.173 -21.409 1.00 78.81 640 ALA A C 1
ATOM 4803 O O . ALA A 1 640 ? 3.314 -6.403 -21.408 1.00 78.81 640 ALA A O 1
ATOM 4804 N N . PHE A 1 641 ? 4.199 -4.411 -21.967 1.00 79.62 641 PHE A N 1
ATOM 4805 C CA . PHE A 1 641 ? 5.424 -4.944 -22.562 1.00 79.62 641 PHE A CA 1
ATOM 4806 C C . PHE A 1 641 ? 6.253 -5.714 -21.526 1.00 79.62 641 PHE A C 1
ATOM 4808 O O . PHE A 1 641 ? 6.652 -6.855 -21.767 1.00 79.62 641 PHE A O 1
ATOM 4815 N N . ASP A 1 642 ? 6.438 -5.125 -20.346 1.00 78.44 642 ASP A N 1
ATOM 4816 C CA . ASP A 1 642 ? 7.143 -5.736 -19.224 1.00 78.44 642 ASP A CA 1
ATOM 4817 C C . ASP A 1 642 ? 6.444 -6.999 -18.733 1.00 78.44 642 ASP A C 1
ATOM 4819 O O . ASP A 1 642 ? 7.091 -8.025 -18.549 1.00 78.44 642 ASP A O 1
ATOM 4823 N N . GLN A 1 643 ? 5.123 -6.966 -18.577 1.00 76.75 643 GLN A N 1
ATOM 4824 C CA . GLN A 1 643 ? 4.355 -8.125 -18.142 1.00 76.75 643 GLN A CA 1
ATOM 4825 C C . GLN A 1 643 ? 4.463 -9.275 -19.151 1.00 76.75 643 GLN A C 1
ATOM 4827 O O . GLN A 1 643 ? 4.719 -10.421 -18.784 1.00 76.75 643 GLN A O 1
ATOM 4832 N N . LEU A 1 644 ? 4.298 -8.985 -20.441 1.00 77.06 644 LEU A N 1
ATOM 4833 C CA . LEU A 1 644 ? 4.357 -10.006 -21.479 1.00 77.06 644 LEU A CA 1
ATOM 4834 C C . LEU A 1 644 ? 5.754 -10.625 -21.582 1.00 77.06 644 LEU A C 1
ATOM 4836 O O . LEU A 1 644 ? 5.892 -11.849 -21.630 1.00 77.06 644 LEU A O 1
ATOM 4840 N N . LEU A 1 645 ? 6.797 -9.796 -21.618 1.00 75.50 645 LEU A N 1
ATOM 4841 C CA . LEU A 1 645 ? 8.155 -10.281 -21.834 1.00 75.50 645 LEU A CA 1
ATOM 4842 C C . LEU A 1 645 ? 8.809 -10.774 -20.552 1.00 75.50 645 LEU A C 1
ATOM 4844 O O . LEU A 1 645 ? 9.391 -11.856 -20.560 1.00 75.50 645 LEU A O 1
ATOM 4848 N N . LEU A 1 646 ? 8.739 -10.006 -19.466 1.00 71.62 646 LEU A N 1
ATOM 4849 C CA . LEU A 1 646 ? 9.435 -10.319 -18.222 1.00 71.62 646 LEU A CA 1
ATOM 4850 C C . LEU A 1 646 ? 8.637 -11.260 -17.325 1.00 71.62 646 LEU A C 1
ATOM 4852 O O . LEU A 1 646 ? 9.196 -12.248 -16.847 1.00 71.62 646 LEU A O 1
ATOM 4856 N N . ASP A 1 647 ? 7.349 -10.984 -17.125 1.00 68.94 647 ASP A N 1
ATOM 4857 C CA . ASP A 1 647 ? 6.556 -11.762 -16.171 1.00 68.94 647 ASP A CA 1
ATOM 4858 C C . ASP A 1 647 ? 6.054 -13.070 -16.769 1.00 68.94 647 ASP A C 1
ATOM 4860 O O . ASP A 1 647 ? 6.024 -14.083 -16.076 1.00 68.94 647 ASP A O 1
ATOM 4864 N N . VAL A 1 648 ? 5.666 -13.061 -18.043 1.00 77.19 648 VAL A N 1
ATOM 4865 C CA . VAL A 1 648 ? 5.088 -14.230 -18.707 1.00 77.19 648 VAL A CA 1
ATOM 4866 C C . VAL A 1 648 ? 6.147 -14.994 -19.496 1.00 77.19 648 VAL A C 1
ATOM 4868 O O . VAL A 1 648 ? 6.479 -16.128 -19.142 1.00 77.19 648 VAL A O 1
ATOM 4871 N N . GLY A 1 649 ? 6.729 -14.363 -20.520 1.00 77.38 649 GLY A N 1
ATOM 4872 C CA . GLY A 1 649 ? 7.756 -14.962 -21.378 1.00 77.38 649 GLY A CA 1
ATOM 4873 C C . GLY A 1 649 ? 8.949 -15.484 -20.585 1.00 77.38 649 GLY A C 1
ATOM 4874 O O . GLY A 1 649 ? 9.327 -16.657 -20.636 1.00 77.38 649 GLY A O 1
ATOM 4875 N N . LEU A 1 650 ? 9.552 -14.605 -19.796 1.00 68.12 650 LEU A N 1
ATOM 4876 C CA . LEU A 1 650 ? 10.810 -14.889 -19.124 1.00 68.12 650 LEU A CA 1
ATOM 4877 C C . LEU A 1 650 ? 10.678 -15.728 -17.846 1.00 68.12 650 LEU A C 1
ATOM 4879 O O . LEU A 1 650 ? 11.653 -16.416 -17.526 1.00 68.12 650 LEU A O 1
ATOM 4883 N N . HIS A 1 651 ? 9.542 -15.712 -17.139 1.00 69.81 651 HIS A N 1
ATOM 4884 C CA . HIS A 1 651 ? 9.285 -16.640 -16.023 1.00 69.81 651 HIS A CA 1
ATOM 4885 C C . HIS A 1 651 ? 8.652 -17.956 -16.455 1.00 69.81 651 HIS A C 1
ATOM 4887 O O . HIS A 1 651 ? 8.361 -18.780 -15.589 1.00 69.81 651 HIS A O 1
ATOM 4893 N N . LYS A 1 652 ? 8.464 -18.174 -17.765 1.00 76.06 652 LYS A N 1
ATOM 4894 C CA . LYS A 1 652 ? 7.851 -19.400 -18.274 1.00 76.06 652 LYS A CA 1
ATOM 4895 C C . LYS A 1 652 ? 6.458 -19.634 -17.667 1.00 76.06 652 LYS A C 1
ATOM 4897 O O . LYS A 1 652 ? 6.106 -20.747 -17.291 1.00 76.06 652 LYS A O 1
ATOM 4902 N N . ALA A 1 653 ? 5.677 -18.566 -17.513 1.00 76.25 653 ALA A N 1
ATOM 4903 C CA . ALA A 1 653 ? 4.346 -18.680 -16.934 1.00 76.25 653 ALA A CA 1
ATOM 4904 C C . ALA A 1 653 ? 3.408 -19.388 -17.923 1.00 76.25 653 ALA A C 1
ATOM 4906 O O . ALA A 1 653 ? 3.346 -18.981 -19.082 1.00 76.25 653 ALA A O 1
ATOM 4907 N N . GLY A 1 654 ? 2.669 -20.402 -17.459 1.00 83.12 654 GLY A N 1
ATOM 4908 C CA . GLY A 1 654 ? 1.630 -21.112 -18.218 1.00 83.12 654 GLY A CA 1
ATOM 4909 C C . GLY A 1 654 ? 0.425 -20.234 -18.549 1.00 83.12 654 GLY A C 1
ATOM 4910 O O . GLY A 1 654 ? -0.634 -20.365 -17.939 1.00 83.12 654 GLY A O 1
ATOM 4911 N N . VAL A 1 655 ? 0.608 -19.285 -19.464 1.00 85.94 655 VAL A N 1
ATOM 4912 C CA . VAL A 1 655 ? -0.409 -18.331 -19.913 1.00 85.94 655 VAL A CA 1
ATOM 4913 C C . VAL A 1 655 ? -0.645 -18.534 -21.400 1.00 85.94 655 VAL A C 1
ATOM 4915 O O . VAL A 1 655 ? 0.282 -18.401 -22.199 1.00 85.94 655 VAL A O 1
ATOM 4918 N N . THR A 1 656 ? -1.895 -18.806 -21.771 1.00 88.50 656 THR A N 1
ATOM 4919 C CA . THR A 1 656 ? -2.308 -18.935 -23.170 1.00 88.50 656 THR A CA 1
ATOM 4920 C C . THR A 1 656 ? -2.894 -17.626 -23.690 1.00 88.50 656 THR A C 1
ATOM 4922 O O . THR A 1 656 ? -3.950 -17.188 -23.234 1.00 88.50 656 THR A O 1
ATOM 4925 N N . PHE A 1 657 ? -2.242 -17.021 -24.680 1.00 86.44 657 PHE A N 1
ATOM 4926 C CA . PHE A 1 657 ? -2.758 -15.888 -25.439 1.00 86.44 657 PHE A CA 1
ATOM 4927 C C . PHE A 1 657 ? -3.490 -16.392 -26.681 1.00 86.44 657 PHE A C 1
ATOM 4929 O O . PHE A 1 657 ? -2.898 -17.010 -27.566 1.00 86.44 657 PHE A O 1
ATOM 4936 N N . VAL A 1 658 ? -4.785 -16.107 -26.767 1.00 84.50 658 VAL A N 1
ATOM 4937 C CA . VAL A 1 658 ? -5.578 -16.396 -27.965 1.00 84.50 658 VAL A CA 1
ATOM 4938 C C . VAL A 1 658 ? -5.752 -15.095 -28.734 1.00 84.50 658 VAL A C 1
ATOM 4940 O O . VAL A 1 658 ? -6.464 -14.201 -28.283 1.00 84.50 658 VAL A O 1
ATOM 4943 N N . LEU A 1 659 ? -5.071 -14.982 -29.874 1.00 76.56 659 LEU A N 1
ATOM 4944 C CA . LEU A 1 659 ? -5.155 -13.821 -30.756 1.00 76.56 659 LEU A CA 1
ATOM 4945 C C . LEU A 1 659 ? -6.256 -14.068 -31.788 1.00 76.56 659 LEU A C 1
ATOM 4947 O O . LEU A 1 659 ? -6.064 -14.807 -32.762 1.00 76.56 659 LEU A O 1
ATOM 4951 N N . ASP A 1 660 ? -7.424 -13.481 -31.530 1.00 65.94 660 ASP A N 1
ATOM 4952 C CA . ASP A 1 660 ? -8.602 -13.593 -32.383 1.00 65.94 660 ASP A CA 1
ATOM 4953 C C . ASP A 1 660 ? -8.618 -12.524 -33.502 1.00 65.94 660 ASP A C 1
ATOM 4955 O O . ASP A 1 660 ? -7.574 -12.052 -33.951 1.00 65.94 660 ASP A O 1
ATOM 4959 N N . ARG A 1 661 ? -9.802 -12.206 -34.037 1.00 57.72 661 ARG A N 1
ATOM 4960 C CA . ARG A 1 661 ? -10.071 -11.550 -35.335 1.00 57.72 661 ARG A CA 1
ATOM 4961 C C . ARG A 1 661 ? -9.402 -10.187 -35.606 1.00 57.72 661 ARG A C 1
ATOM 4963 O O . ARG A 1 661 ? -9.527 -9.722 -36.739 1.00 57.72 661 ARG A O 1
ATOM 4970 N N . ALA A 1 662 ? -8.760 -9.556 -34.626 1.00 56.59 662 ALA A N 1
ATOM 4971 C CA . ALA A 1 662 ? -8.062 -8.270 -34.764 1.00 56.59 662 ALA A CA 1
ATOM 4972 C C . ALA A 1 662 ? -6.528 -8.360 -34.601 1.00 56.59 662 ALA A C 1
ATOM 4974 O O . ALA A 1 662 ? -5.850 -7.345 -34.740 1.00 56.59 662 ALA A O 1
ATOM 4975 N N . GLY A 1 663 ? -5.984 -9.539 -34.263 1.00 60.69 663 GLY A N 1
ATOM 4976 C CA . GLY A 1 663 ? -4.539 -9.713 -34.083 1.00 60.69 663 GLY A CA 1
ATOM 4977 C C . GLY A 1 663 ? -3.914 -8.668 -33.146 1.00 60.69 663 GLY A C 1
ATOM 4978 O O . GLY A 1 663 ? -4.568 -8.126 -32.256 1.00 60.69 663 GLY A O 1
ATOM 4979 N N . ILE A 1 664 ? -2.625 -8.399 -33.333 1.00 66.56 664 ILE A N 1
ATOM 4980 C CA . ILE A 1 664 ? -1.883 -7.298 -32.701 1.00 66.56 664 ILE A CA 1
ATOM 4981 C C . ILE A 1 664 ? -1.824 -6.100 -33.665 1.00 66.56 664 ILE A C 1
ATOM 4983 O O . ILE A 1 664 ? -1.779 -4.952 -33.223 1.00 66.56 664 ILE A O 1
ATOM 4987 N N . THR A 1 665 ? -1.849 -6.349 -34.979 1.00 57.72 665 THR A N 1
ATOM 4988 C CA . THR A 1 665 ? -1.680 -5.329 -36.027 1.00 57.72 665 THR A CA 1
ATOM 4989 C C . THR A 1 665 ? -2.943 -4.580 -36.464 1.00 57.72 665 THR A C 1
ATOM 4991 O O . THR A 1 665 ? -2.833 -3.656 -37.272 1.00 57.72 665 THR A O 1
ATOM 4994 N N . GLY A 1 666 ? -4.118 -4.876 -35.898 1.00 56.84 666 GLY A N 1
ATOM 4995 C CA . GLY A 1 666 ? -5.353 -4.125 -36.148 1.00 56.84 666 GLY A CA 1
ATOM 4996 C C . GLY A 1 666 ? -6.303 -4.825 -37.121 1.00 56.84 666 GLY A C 1
ATOM 4997 O O . GLY A 1 666 ? -6.554 -6.017 -37.005 1.00 56.84 666 GLY A O 1
ATOM 4998 N N . ASP A 1 667 ? -6.928 -4.095 -38.051 1.00 52.34 667 ASP A N 1
ATOM 4999 C CA . ASP A 1 667 ? -7.886 -4.703 -38.984 1.00 52.34 667 ASP A CA 1
ATOM 5000 C C . ASP A 1 667 ? -7.177 -5.625 -39.988 1.00 52.34 667 ASP A C 1
ATOM 5002 O O . ASP A 1 667 ? -6.847 -5.245 -41.110 1.00 52.34 667 ASP A O 1
ATOM 5006 N N . ASP A 1 668 ? -6.965 -6.868 -39.562 1.00 53.88 668 ASP A N 1
ATOM 5007 C CA . ASP A 1 668 ? -6.246 -7.873 -40.322 1.00 53.88 668 ASP A CA 1
ATOM 5008 C C . ASP A 1 668 ? -7.065 -8.306 -41.541 1.00 53.88 668 ASP A C 1
ATOM 5010 O O . ASP A 1 668 ? -7.991 -9.111 -41.440 1.00 53.88 668 ASP A O 1
ATOM 5014 N N . GLY A 1 669 ? -6.794 -7.737 -42.710 1.00 53.03 669 GLY A N 1
ATOM 5015 C CA . GLY A 1 669 ? -7.443 -8.160 -43.948 1.00 53.03 669 GLY A CA 1
ATOM 5016 C C . GLY A 1 669 ? -7.041 -9.587 -44.363 1.00 53.03 669 GLY A C 1
ATOM 5017 O O . GLY A 1 669 ? -6.073 -10.149 -43.845 1.00 53.03 669 GLY A O 1
ATOM 5018 N N . PRO A 1 670 ? -7.709 -10.175 -45.376 1.00 53.62 670 PRO A N 1
ATOM 5019 C CA . PRO A 1 670 ? -7.270 -11.431 -45.996 1.00 53.62 670 PRO A CA 1
ATOM 5020 C C . PRO A 1 670 ? -5.843 -11.381 -46.564 1.00 53.62 670 PRO A C 1
ATOM 5022 O O . PRO A 1 670 ? -5.285 -12.419 -46.881 1.00 53.62 670 PRO A O 1
ATOM 5025 N N . SER A 1 671 ? -5.261 -10.189 -46.715 1.00 53.41 671 SER A N 1
ATOM 5026 C CA . SER A 1 671 ? -4.001 -9.942 -47.414 1.00 53.41 671 SER A CA 1
ATOM 5027 C C . SER A 1 671 ? -2.732 -10.322 -46.649 1.00 53.41 671 SER A C 1
ATOM 5029 O O . SER A 1 671 ? -1.662 -10.151 -47.213 1.00 53.41 671 SER A O 1
ATOM 5031 N N . HIS A 1 672 ? -2.810 -10.748 -45.383 1.00 61.72 672 HIS A N 1
ATOM 5032 C CA . HIS A 1 672 ? -1.604 -11.125 -44.626 1.00 61.72 672 HIS A CA 1
ATOM 5033 C C . HIS A 1 672 ? -1.797 -12.283 -43.627 1.00 61.72 672 HIS A C 1
ATOM 5035 O O . HIS A 1 672 ? -0.908 -12.554 -42.825 1.00 61.72 672 HIS A O 1
ATOM 5041 N N . HIS A 1 673 ? -2.973 -12.925 -43.584 1.00 69.00 673 HIS A N 1
ATOM 5042 C CA . HIS A 1 673 ? -3.247 -14.161 -42.821 1.00 69.00 673 HIS A CA 1
ATOM 5043 C C . HIS A 1 673 ? -2.737 -14.226 -41.357 1.00 69.00 673 HIS A C 1
ATOM 5045 O O . HIS A 1 673 ? -2.437 -15.302 -40.843 1.00 69.00 673 HIS A O 1
ATOM 5051 N N . GLY A 1 674 ? -2.664 -13.085 -40.664 1.00 67.62 674 GLY A N 1
ATOM 5052 C CA . GLY A 1 674 ? -2.137 -12.984 -39.295 1.00 67.62 674 GLY A CA 1
ATOM 5053 C C . GLY A 1 674 ? -0.626 -13.181 -39.123 1.00 67.62 674 GLY A C 1
ATOM 5054 O O . GLY A 1 674 ? -0.167 -13.322 -37.993 1.00 67.62 674 GLY A O 1
ATOM 5055 N N . ILE A 1 675 ? 0.156 -13.173 -40.207 1.00 69.25 675 ILE A N 1
ATOM 5056 C CA . ILE A 1 675 ? 1.600 -13.447 -40.181 1.00 69.25 675 ILE A CA 1
ATOM 5057 C C . ILE A 1 675 ? 2.423 -12.371 -39.458 1.00 69.25 675 ILE A C 1
ATOM 5059 O O . ILE A 1 675 ? 3.392 -12.696 -38.773 1.00 69.25 675 ILE A O 1
ATOM 5063 N N . TRP A 1 676 ? 1.996 -11.103 -39.512 1.00 69.56 676 TRP A N 1
ATOM 5064 C CA . TRP A 1 676 ? 2.627 -10.011 -38.759 1.00 69.56 676 TRP A CA 1
ATOM 5065 C C . TRP A 1 676 ? 2.598 -10.268 -37.252 1.00 69.56 676 TRP A C 1
ATOM 5067 O O . TRP A 1 676 ? 3.574 -10.013 -36.547 1.00 69.56 676 TRP A O 1
ATOM 5077 N N . ASP A 1 677 ? 1.513 -10.868 -36.768 1.00 75.94 677 ASP A N 1
ATOM 5078 C CA . ASP A 1 677 ? 1.391 -11.252 -35.368 1.00 75.94 677 ASP A CA 1
ATOM 5079 C C . ASP A 1 677 ? 2.315 -12.423 -35.026 1.00 75.94 677 ASP A C 1
ATOM 5081 O O . ASP A 1 677 ? 2.835 -12.485 -33.915 1.00 75.94 677 ASP A O 1
ATOM 5085 N N . LEU A 1 678 ? 2.580 -13.336 -35.968 1.00 78.94 678 LEU A N 1
ATOM 5086 C CA . LEU A 1 678 ? 3.541 -14.429 -35.773 1.00 78.94 678 LEU A CA 1
ATOM 5087 C C . LEU A 1 678 ? 4.968 -13.887 -35.606 1.00 78.94 678 LEU A C 1
ATOM 5089 O O . LEU A 1 678 ? 5.683 -14.306 -34.696 1.00 78.94 678 LEU A O 1
ATOM 5093 N N . ALA A 1 679 ? 5.361 -12.901 -36.416 1.00 76.19 679 ALA A N 1
ATOM 5094 C CA . ALA A 1 679 ? 6.661 -12.241 -36.288 1.00 76.19 679 ALA A CA 1
ATOM 5095 C C . ALA A 1 679 ? 6.795 -11.499 -34.946 1.00 76.19 679 ALA A C 1
ATOM 5097 O O . ALA A 1 679 ? 7.792 -11.656 -34.236 1.00 76.19 679 ALA A O 1
ATOM 5098 N N . LEU A 1 680 ? 5.760 -10.749 -34.549 1.00 75.81 680 LEU A N 1
ATOM 5099 C CA . LEU A 1 680 ? 5.738 -10.035 -33.270 1.00 75.81 680 LEU A CA 1
ATOM 5100 C C . LEU A 1 680 ? 5.758 -10.995 -32.078 1.00 75.81 680 LEU A C 1
ATOM 5102 O O . LEU A 1 680 ? 6.519 -10.802 -31.137 1.00 75.81 680 LEU A O 1
ATOM 5106 N N . THR A 1 681 ? 4.981 -12.073 -32.115 1.00 80.12 681 THR A N 1
ATOM 5107 C CA . THR A 1 681 ? 4.961 -13.084 -31.042 1.00 80.12 681 THR A CA 1
ATOM 5108 C C . THR A 1 681 ? 6.261 -13.898 -30.983 1.00 80.12 681 THR A C 1
ATOM 5110 O O . THR A 1 681 ? 6.656 -14.398 -29.921 1.00 80.12 681 THR A O 1
ATOM 5113 N N . GLY A 1 682 ? 7.011 -13.933 -32.088 1.00 76.19 682 GLY A N 1
ATOM 5114 C CA . GLY A 1 682 ? 8.372 -14.448 -32.177 1.00 76.19 682 GLY A CA 1
ATOM 5115 C C . GLY A 1 682 ? 9.361 -13.796 -31.204 1.00 76.19 682 GLY A C 1
ATOM 5116 O O . GLY A 1 682 ? 10.305 -14.466 -30.778 1.00 76.19 682 GLY A O 1
ATOM 5117 N N . ILE A 1 683 ? 9.123 -12.564 -30.741 1.00 78.50 683 ILE A N 1
ATOM 5118 C CA . ILE A 1 683 ? 10.024 -11.883 -29.793 1.00 78.50 683 ILE A CA 1
ATOM 5119 C C . ILE A 1 683 ? 9.834 -12.342 -28.339 1.00 78.50 683 ILE A C 1
ATOM 5121 O O . ILE A 1 683 ? 10.714 -12.125 -27.511 1.00 78.50 683 ILE A O 1
ATOM 5125 N N . ILE A 1 684 ? 8.703 -12.981 -28.012 1.00 83.75 684 ILE A N 1
ATOM 5126 C CA . ILE A 1 684 ? 8.342 -13.320 -26.627 1.00 83.75 684 ILE A CA 1
ATOM 5127 C C . ILE A 1 684 ? 9.181 -14.518 -26.156 1.00 83.75 684 ILE A C 1
ATOM 5129 O O . ILE A 1 684 ? 9.033 -15.612 -26.705 1.00 83.75 684 ILE A O 1
ATOM 5133 N N . PRO A 1 685 ? 10.074 -14.379 -25.162 1.00 79.19 685 PRO A N 1
ATOM 5134 C CA . PRO A 1 685 ? 10.964 -15.465 -24.757 1.00 79.19 685 PRO A CA 1
ATOM 5135 C C . PRO A 1 685 ? 10.194 -16.707 -24.307 1.00 79.19 685 PRO A C 1
ATOM 5137 O O . PRO A 1 685 ? 9.152 -16.588 -23.673 1.00 79.19 685 PRO A O 1
ATOM 5140 N N . ASN A 1 686 ? 10.715 -17.896 -24.620 1.00 86.25 686 ASN A N 1
ATOM 5141 C CA . ASN A 1 686 ? 10.143 -19.198 -24.238 1.00 86.25 686 ASN A CA 1
ATOM 5142 C C . ASN A 1 686 ? 8.698 -19.473 -24.703 1.00 86.25 686 ASN A C 1
ATOM 5144 O O . ASN A 1 686 ? 8.151 -20.501 -24.323 1.00 86.25 686 ASN A O 1
ATOM 5148 N N . ALA A 1 687 ? 8.078 -18.594 -25.497 1.00 89.88 687 ALA A N 1
ATOM 5149 C CA . ALA A 1 687 ? 6.700 -18.779 -25.930 1.00 89.88 687 ALA A CA 1
ATOM 5150 C C . ALA A 1 687 ? 6.567 -19.903 -26.961 1.00 89.88 687 ALA A C 1
ATOM 5152 O O . ALA A 1 687 ? 7.338 -19.968 -27.923 1.00 89.88 687 ALA A O 1
ATOM 5153 N N . PHE A 1 688 ? 5.535 -20.718 -26.780 1.00 92.75 688 PHE A N 1
ATOM 5154 C CA . PHE A 1 688 ? 4.983 -21.590 -27.797 1.00 92.75 688 PHE A CA 1
ATOM 5155 C C . PHE A 1 688 ? 4.049 -20.772 -28.685 1.00 92.75 688 PHE A C 1
ATOM 5157 O O . PHE A 1 688 ? 3.195 -20.054 -28.177 1.00 92.75 688 PHE A O 1
ATOM 5164 N N . VAL A 1 689 ? 4.194 -20.848 -30.002 1.00 91.62 689 VAL A N 1
ATOM 5165 C CA . VAL A 1 689 ? 3.338 -20.130 -30.950 1.00 91.62 689 VAL A CA 1
ATOM 5166 C C . VAL A 1 689 ? 2.807 -21.129 -31.965 1.00 91.62 689 VAL A C 1
ATOM 5168 O O . VAL A 1 689 ? 3.582 -21.828 -32.618 1.00 91.62 689 VAL A O 1
ATOM 5171 N N . ALA A 1 690 ? 1.486 -21.217 -32.070 1.00 90.69 690 ALA A N 1
ATOM 5172 C CA . ALA A 1 690 ? 0.769 -22.039 -33.031 1.00 90.69 690 ALA A CA 1
ATOM 5173 C C . ALA A 1 690 ? 0.057 -21.146 -34.048 1.00 90.69 690 ALA A C 1
ATOM 5175 O O . ALA A 1 690 ? -0.575 -20.148 -33.689 1.00 90.69 690 ALA A O 1
ATOM 5176 N N . ALA A 1 691 ? 0.111 -21.563 -35.310 1.00 88.88 691 ALA A N 1
ATOM 5177 C CA . ALA A 1 691 ? -0.640 -20.975 -36.409 1.00 88.88 691 ALA A CA 1
ATOM 5178 C C . ALA A 1 691 ? -1.512 -22.074 -37.037 1.00 88.88 691 ALA A C 1
ATOM 5180 O O . ALA A 1 691 ? -1.070 -22.733 -37.975 1.00 88.88 691 ALA A O 1
ATOM 5181 N N . PRO A 1 692 ? -2.713 -22.359 -36.498 1.00 90.00 692 PRO A N 1
ATOM 5182 C CA . PRO A 1 692 ? -3.512 -23.479 -36.978 1.00 90.00 692 PRO A CA 1
ATOM 5183 C C . PRO A 1 692 ? -4.004 -23.247 -38.411 1.00 90.00 692 PRO A C 1
ATOM 5185 O O . PRO A 1 692 ? -4.517 -22.176 -38.733 1.00 90.00 692 PRO A O 1
ATOM 5188 N N . ARG A 1 693 ? -3.883 -24.268 -39.266 1.00 89.06 693 ARG A N 1
ATOM 5189 C CA . ARG A 1 693 ? -4.310 -24.214 -40.676 1.00 89.06 693 ARG A CA 1
ATOM 5190 C C . ARG A 1 693 ? -5.825 -24.284 -40.896 1.00 89.06 693 ARG A C 1
ATOM 5192 O O . ARG A 1 693 ? -6.323 -23.775 -41.895 1.00 89.06 693 ARG A O 1
ATOM 5199 N N . ASP A 1 694 ? -6.552 -24.931 -39.984 1.00 89.12 694 ASP A N 1
ATOM 5200 C CA . ASP A 1 694 ? -7.983 -25.225 -40.102 1.00 89.12 694 ASP A CA 1
ATOM 5201 C C . ASP A 1 694 ? -8.674 -25.315 -38.727 1.00 89.12 694 ASP A C 1
ATOM 5203 O O . ASP A 1 694 ? -8.050 -25.132 -37.674 1.00 89.12 694 ASP A O 1
ATOM 5207 N N . GLY A 1 695 ? -9.991 -25.552 -38.733 1.00 88.62 695 GLY A N 1
ATOM 5208 C CA . GLY A 1 695 ? -10.809 -25.578 -37.521 1.00 88.62 695 GLY A CA 1
ATOM 5209 C C . GLY A 1 695 ? -10.526 -26.780 -36.617 1.00 88.62 695 GLY A C 1
ATOM 5210 O O . GLY A 1 695 ? -10.589 -26.650 -35.390 1.00 88.62 695 GLY A O 1
ATOM 5211 N N . ALA A 1 696 ? -10.197 -27.939 -37.192 1.00 90.62 696 ALA A N 1
ATOM 5212 C CA . ALA A 1 696 ? -9.791 -29.116 -36.430 1.00 90.62 696 ALA A CA 1
ATOM 5213 C C . ALA A 1 696 ? -8.465 -28.875 -35.689 1.00 90.62 696 ALA A C 1
ATOM 5215 O O . ALA A 1 696 ? -8.384 -29.086 -34.475 1.00 90.62 696 ALA A O 1
ATOM 5216 N N . ARG A 1 697 ? -7.456 -28.352 -36.393 1.00 90.12 697 ARG A N 1
ATOM 5217 C CA . ARG A 1 697 ? -6.139 -28.037 -35.835 1.00 90.12 697 ARG A CA 1
ATOM 5218 C C . ARG A 1 697 ? -6.221 -26.931 -34.785 1.00 90.12 697 ARG A C 1
ATOM 5220 O O . ARG A 1 697 ? -5.543 -27.031 -33.771 1.00 90.12 697 ARG A O 1
ATOM 5227 N N . LEU A 1 698 ? -7.096 -25.935 -34.958 1.00 90.62 698 LEU A N 1
ATOM 5228 C CA . LEU A 1 698 ? -7.323 -24.891 -33.951 1.00 90.62 698 LEU A CA 1
ATOM 5229 C C . LEU A 1 698 ? -7.766 -25.472 -32.600 1.00 90.62 698 LEU A C 1
ATOM 5231 O O . LEU A 1 698 ? -7.248 -25.066 -31.562 1.00 90.62 698 LEU A O 1
ATOM 5235 N N . LYS A 1 699 ? -8.701 -26.429 -32.602 1.00 91.06 699 LYS A N 1
ATOM 5236 C CA . LYS A 1 699 ? -9.179 -27.076 -31.368 1.00 91.06 699 LYS A CA 1
ATOM 5237 C C . LYS A 1 699 ? -8.075 -27.883 -30.684 1.00 91.06 699 LYS A C 1
ATOM 5239 O O . LYS A 1 699 ? -7.945 -27.811 -29.466 1.00 91.06 699 LYS A O 1
ATOM 5244 N N . GLU A 1 700 ? -7.291 -28.627 -31.465 1.00 91.06 700 GLU A N 1
ATOM 5245 C CA . GLU A 1 700 ? -6.168 -29.435 -30.970 1.00 91.06 700 GLU A CA 1
ATOM 5246 C C . GLU A 1 700 ? -5.076 -28.542 -30.362 1.00 91.06 700 GLU A C 1
ATOM 5248 O O . GLU A 1 700 ? -4.739 -28.695 -29.189 1.00 91.06 700 GLU A O 1
ATOM 5253 N N . SER A 1 701 ? -4.615 -27.530 -31.104 1.00 90.50 701 SER A N 1
ATOM 5254 C CA . SER A 1 701 ? -3.616 -26.569 -30.625 1.00 90.50 701 SER A CA 1
ATOM 5255 C C . SER A 1 701 ? -4.091 -25.792 -29.397 1.00 90.50 701 SER A C 1
ATOM 5257 O O . SER A 1 701 ? -3.279 -25.492 -28.529 1.00 90.50 701 SER A O 1
ATOM 5259 N N . LEU A 1 702 ? -5.390 -25.486 -29.281 1.00 91.75 702 LEU A N 1
ATOM 5260 C CA . LEU A 1 702 ? -5.945 -24.843 -28.087 1.00 91.75 702 LEU A CA 1
ATOM 5261 C C . LEU A 1 702 ? -5.923 -25.751 -26.862 1.00 91.75 702 LEU A C 1
ATOM 5263 O O . LEU A 1 702 ? -5.530 -25.299 -25.788 1.00 91.75 702 LEU A O 1
ATOM 5267 N N . ALA A 1 703 ? -6.303 -27.017 -27.015 1.00 92.56 703 ALA A N 1
ATOM 5268 C CA . ALA A 1 703 ? -6.235 -27.976 -25.920 1.00 92.56 703 ALA A CA 1
ATOM 5269 C C . ALA A 1 703 ? -4.790 -28.169 -25.430 1.00 92.56 703 ALA A C 1
ATOM 5271 O O . ALA A 1 703 ? -4.548 -28.162 -24.223 1.00 92.56 703 ALA A O 1
ATOM 5272 N N . GLU A 1 704 ? -3.827 -28.275 -26.350 1.00 92.19 704 GLU A N 1
ATOM 5273 C CA . GLU A 1 704 ? -2.410 -28.384 -25.995 1.00 92.19 704 GLU A CA 1
ATOM 5274 C C . GLU A 1 704 ? -1.868 -27.104 -25.357 1.00 92.19 704 GLU A C 1
ATOM 5276 O O . GLU A 1 704 ? -1.212 -27.172 -24.323 1.00 92.19 704 GLU A O 1
ATOM 5281 N N . ALA A 1 705 ? -2.183 -25.932 -25.916 1.00 91.94 705 ALA A N 1
ATOM 5282 C CA . ALA A 1 705 ? -1.733 -24.647 -25.390 1.00 91.94 705 ALA A CA 1
ATOM 5283 C C . ALA A 1 705 ? -2.143 -24.436 -23.927 1.00 91.94 705 ALA A C 1
ATOM 5285 O O . ALA A 1 705 ? -1.330 -23.961 -23.136 1.00 91.94 705 ALA A O 1
ATOM 5286 N N . VAL A 1 706 ? -3.378 -24.812 -23.578 1.00 90.25 706 VAL A N 1
ATOM 5287 C CA . VAL A 1 706 ? -3.925 -24.707 -22.216 1.00 90.25 706 VAL A CA 1
ATOM 5288 C C . VAL A 1 706 ? -3.269 -25.705 -21.254 1.00 90.25 706 VAL A C 1
ATOM 5290 O O . VAL A 1 706 ? -3.215 -25.453 -20.051 1.00 90.25 706 VAL A O 1
ATOM 5293 N N . ALA A 1 707 ? -2.751 -26.827 -21.758 1.00 92.44 707 ALA A N 1
ATOM 5294 C CA . ALA A 1 707 ? -2.037 -27.810 -20.947 1.00 92.44 707 ALA A CA 1
ATOM 5295 C C . ALA A 1 707 ? -0.588 -27.393 -20.623 1.00 92.44 707 ALA A C 1
ATOM 5297 O O . ALA A 1 707 ? 0.007 -27.941 -19.693 1.00 92.44 707 ALA A O 1
ATOM 5298 N N . ILE A 1 708 ? -0.015 -26.428 -21.354 1.00 89.81 708 ILE A N 1
ATOM 5299 C CA . ILE A 1 708 ? 1.339 -25.918 -21.106 1.00 89.81 708 ILE A CA 1
ATOM 5300 C C . ILE A 1 708 ? 1.327 -25.042 -19.846 1.00 89.81 708 ILE A C 1
ATOM 5302 O O . ILE A 1 708 ? 0.873 -23.900 -19.853 1.00 89.81 708 ILE A O 1
ATOM 5306 N N . SER A 1 709 ? 1.852 -25.581 -18.744 1.00 86.81 709 SER A N 1
ATOM 5307 C CA . SER A 1 709 ? 1.917 -24.880 -17.452 1.00 86.81 709 SER A CA 1
ATOM 5308 C C . SER A 1 709 ? 3.230 -24.127 -17.206 1.00 86.81 709 SER A C 1
ATOM 5310 O O . SER A 1 709 ? 3.310 -23.315 -16.285 1.00 86.81 709 SER A O 1
ATOM 5312 N N . ASP A 1 710 ? 4.262 -24.420 -17.996 1.00 87.31 710 ASP A N 1
ATOM 5313 C CA . ASP A 1 710 ? 5.654 -24.003 -17.798 1.00 87.31 710 ASP A CA 1
ATOM 5314 C C . ASP A 1 710 ? 6.232 -23.263 -19.016 1.00 87.31 710 ASP A C 1
ATOM 5316 O O . ASP A 1 710 ? 7.438 -23.294 -19.267 1.00 87.31 710 ASP A O 1
ATOM 5320 N N . ALA A 1 711 ? 5.368 -22.605 -19.789 1.00 88.44 711 ALA A N 1
ATOM 5321 C CA . ALA A 1 711 ? 5.725 -21.642 -20.820 1.00 88.44 711 ALA A CA 1
ATOM 5322 C C . ALA A 1 711 ? 4.478 -20.863 -21.271 1.00 88.44 711 ALA A C 1
ATOM 5324 O O . ALA A 1 711 ? 3.365 -21.383 -21.178 1.00 88.44 711 ALA A O 1
ATOM 5325 N N . PRO A 1 712 ? 4.635 -19.642 -21.810 1.00 91.25 712 PRO A N 1
ATOM 5326 C CA . PRO A 1 712 ? 3.535 -19.006 -22.510 1.00 91.25 712 PRO A CA 1
ATOM 5327 C C . PRO A 1 712 ? 3.198 -19.783 -23.771 1.00 91.25 712 PRO A C 1
ATOM 5329 O O . PRO A 1 712 ? 4.093 -20.268 -24.460 1.00 91.25 712 PRO A O 1
ATOM 5332 N N . SER A 1 713 ? 1.923 -19.820 -24.120 1.00 92.94 713 SER A N 1
ATOM 5333 C CA . SER A 1 713 ? 1.447 -20.360 -25.386 1.00 92.94 713 SER A CA 1
ATOM 5334 C C . SER A 1 713 ? 0.616 -19.315 -26.117 1.00 92.94 713 SER A C 1
ATOM 5336 O O . SER A 1 713 ? -0.051 -18.488 -25.506 1.00 92.94 713 SER A O 1
ATOM 5338 N N . ILE A 1 714 ? 0.702 -19.287 -27.440 1.00 91.12 714 ILE A N 1
ATOM 5339 C CA . ILE A 1 714 ? 0.069 -18.278 -28.279 1.00 91.12 714 ILE A CA 1
ATOM 5340 C C . ILE A 1 714 ? -0.572 -18.991 -29.447 1.00 91.12 714 ILE A C 1
ATOM 5342 O O . ILE A 1 714 ? 0.072 -19.788 -30.125 1.00 91.12 714 ILE A O 1
ATOM 5346 N N . ILE A 1 715 ? -1.840 -18.695 -29.689 1.00 89.56 715 ILE A N 1
ATOM 5347 C CA . ILE A 1 715 ? -2.576 -19.248 -30.816 1.00 89.56 715 ILE A CA 1
ATOM 5348 C C . ILE A 1 715 ? -3.006 -18.099 -31.689 1.00 89.56 715 ILE A C 1
ATOM 5350 O O . ILE A 1 715 ? -3.725 -17.202 -31.242 1.00 89.56 715 ILE A O 1
ATOM 5354 N N . ARG A 1 716 ? -2.583 -18.160 -32.947 1.00 85.94 716 ARG A N 1
ATOM 5355 C CA . ARG A 1 716 ? -2.925 -17.164 -33.942 1.00 85.94 716 ARG A CA 1
ATOM 5356 C C . ARG A 1 716 ? -3.670 -17.810 -35.098 1.00 85.94 716 ARG A C 1
ATOM 5358 O O . ARG A 1 716 ? -3.093 -18.564 -35.872 1.00 85.94 716 ARG A O 1
ATOM 5365 N N . PHE A 1 717 ? -4.959 -17.498 -35.212 1.00 82.50 717 PHE A N 1
ATOM 5366 C CA . PHE A 1 717 ? -5.820 -18.024 -36.270 1.00 82.50 717 PHE A CA 1
ATOM 5367 C C . PHE A 1 717 ? -6.316 -16.892 -37.185 1.00 82.50 717 PHE A C 1
ATOM 5369 O O . PHE A 1 717 ? -6.832 -15.901 -36.666 1.00 82.50 717 PHE A O 1
ATOM 5376 N N . PRO A 1 718 ? -6.165 -16.997 -38.519 1.00 72.31 718 PRO A N 1
ATOM 5377 C CA . PRO A 1 718 ? -6.408 -15.893 -39.451 1.00 72.31 718 PRO A CA 1
ATOM 5378 C C . PRO A 1 718 ? -7.868 -15.406 -39.452 1.00 72.31 718 PRO A C 1
ATOM 5380 O O . PRO A 1 718 ? -8.808 -16.177 -39.244 1.00 72.31 718 PRO A O 1
ATOM 5383 N N . LYS A 1 719 ? -8.074 -14.115 -39.753 1.00 68.81 719 LYS A N 1
ATOM 5384 C CA . LYS A 1 719 ? -9.404 -13.530 -39.995 1.00 68.81 719 LYS A CA 1
ATOM 5385 C C . LYS A 1 719 ? -9.914 -13.991 -41.369 1.00 68.81 719 LYS A C 1
ATOM 5387 O O . LYS A 1 719 ? -9.242 -13.800 -42.377 1.00 68.81 719 LYS A O 1
ATOM 5392 N N . GLY A 1 720 ? -11.101 -14.595 -41.427 1.00 67.31 720 GLY A N 1
ATOM 5393 C CA . GLY A 1 720 ? -11.701 -15.065 -42.681 1.00 67.31 720 GLY A CA 1
ATOM 5394 C C . GLY A 1 720 ? -12.698 -16.205 -42.479 1.00 67.31 720 GLY A C 1
ATOM 5395 O O . GLY A 1 720 ? -13.008 -16.580 -41.346 1.00 67.31 720 GLY A O 1
ATOM 5396 N N . ALA A 1 721 ? -13.218 -16.749 -43.582 1.00 71.56 721 ALA A N 1
ATOM 5397 C CA . ALA A 1 721 ? -13.982 -17.991 -43.532 1.00 71.56 721 ALA A CA 1
ATOM 5398 C C . ALA A 1 721 ? -13.055 -19.140 -43.115 1.00 71.56 721 ALA A C 1
ATOM 5400 O O . ALA A 1 721 ? -11.932 -19.246 -43.606 1.00 71.56 721 ALA A O 1
ATOM 5401 N N . ILE A 1 722 ? -13.532 -19.999 -42.215 1.00 77.06 722 ILE A N 1
ATOM 5402 C CA . ILE A 1 722 ? -12.799 -21.204 -41.827 1.00 77.06 722 ILE A CA 1
ATOM 5403 C C . ILE A 1 722 ? -12.712 -22.100 -43.068 1.00 77.06 722 ILE A C 1
ATOM 5405 O O . ILE A 1 722 ? -13.741 -22.484 -43.628 1.00 77.06 722 ILE A O 1
ATOM 5409 N N . GLY A 1 723 ? -11.485 -22.379 -43.517 1.00 74.38 723 GLY A N 1
ATOM 5410 C CA . GLY A 1 723 ? -11.228 -23.308 -44.616 1.00 74.38 723 GLY A CA 1
ATOM 5411 C C . GLY A 1 723 ? -11.697 -24.726 -44.278 1.00 74.38 723 GLY A C 1
ATOM 5412 O O . GLY A 1 723 ? -11.948 -25.049 -43.118 1.00 74.38 723 GLY A O 1
ATOM 5413 N N . LYS A 1 724 ? -11.830 -25.587 -45.292 1.00 84.69 724 LYS A N 1
ATOM 5414 C CA . LYS A 1 724 ? -12.136 -27.006 -45.054 1.00 84.69 724 LYS A CA 1
ATOM 5415 C C . LYS A 1 724 ? -11.001 -27.650 -44.259 1.00 84.69 724 LYS A C 1
ATOM 5417 O O . LYS A 1 724 ? -9.841 -27.337 -44.508 1.00 84.69 724 LYS A O 1
ATOM 5422 N N . ASP A 1 725 ? -11.348 -28.558 -43.352 1.00 90.69 725 ASP A N 1
ATOM 5423 C CA . ASP A 1 725 ? -10.354 -29.306 -42.583 1.00 90.69 725 ASP A CA 1
ATOM 5424 C C . ASP A 1 725 ? -9.435 -30.105 -43.523 1.00 90.69 725 ASP A C 1
ATOM 5426 O O . ASP A 1 725 ? -9.906 -30.811 -44.421 1.00 90.69 725 ASP A O 1
ATOM 5430 N N . LEU A 1 726 ? -8.125 -29.993 -43.300 1.00 90.62 726 LEU A N 1
ATOM 5431 C CA . LEU A 1 726 ? -7.083 -30.698 -44.037 1.00 90.62 726 LEU A CA 1
ATOM 5432 C C . LEU A 1 726 ? -6.477 -31.792 -43.152 1.00 90.62 726 LEU A C 1
ATOM 5434 O O . LEU A 1 726 ? -5.619 -31.507 -42.302 1.00 90.62 726 LEU A O 1
ATOM 5438 N N . PRO A 1 727 ? -6.901 -33.058 -43.320 1.00 90.88 727 PRO A N 1
ATOM 5439 C CA . PRO A 1 727 ? -6.358 -34.154 -42.538 1.00 90.88 727 PRO A CA 1
ATOM 5440 C C . PRO A 1 727 ? -4.893 -34.405 -42.908 1.00 90.88 727 PRO A C 1
ATOM 5442 O O . PRO A 1 727 ? -4.508 -34.369 -44.075 1.00 90.88 727 PRO A O 1
ATOM 5445 N N . ALA A 1 728 ? -4.077 -34.697 -41.898 1.00 91.88 728 ALA A N 1
ATOM 5446 C CA . ALA A 1 728 ? -2.708 -35.137 -42.117 1.00 91.88 728 ALA A CA 1
ATOM 5447 C C . ALA A 1 728 ? -2.695 -36.575 -42.647 1.00 91.88 728 ALA A C 1
ATOM 5449 O O . ALA A 1 728 ? -3.374 -37.443 -42.098 1.00 91.88 728 ALA A O 1
ATOM 5450 N N . PHE A 1 729 ? -1.883 -36.829 -43.669 1.00 90.69 729 PHE A N 1
ATOM 5451 C CA . PHE A 1 729 ? -1.604 -38.175 -44.161 1.00 90.69 729 PHE A CA 1
ATOM 5452 C C . PHE A 1 729 ? -0.778 -38.978 -43.146 1.00 90.69 729 PHE A C 1
ATOM 5454 O O . PHE A 1 729 ? -1.033 -40.155 -42.908 1.00 90.69 729 PHE A O 1
ATOM 5461 N N . GLU A 1 730 ? 0.206 -38.330 -42.523 1.00 92.50 730 GLU A N 1
ATOM 5462 C CA . GLU A 1 730 ? 1.041 -38.901 -41.465 1.00 92.50 730 GLU A CA 1
ATOM 5463 C C . GLU A 1 730 ? 1.338 -37.823 -40.421 1.00 92.50 730 GLU A C 1
ATOM 5465 O O . GLU A 1 730 ? 1.526 -36.662 -40.776 1.00 92.50 730 GLU A O 1
ATOM 5470 N N . ARG A 1 731 ? 1.409 -38.198 -39.139 1.00 91.00 731 ARG A N 1
ATOM 5471 C CA . ARG A 1 731 ? 1.841 -37.307 -38.054 1.00 91.00 731 ARG A CA 1
ATOM 5472 C C . ARG A 1 731 ? 3.108 -37.854 -37.414 1.00 91.00 731 ARG A C 1
ATOM 5474 O O . ARG A 1 731 ? 3.145 -39.022 -37.029 1.00 91.00 731 ARG A O 1
ATOM 5481 N N . ARG A 1 732 ? 4.140 -37.023 -37.265 1.00 85.56 732 ARG A N 1
ATOM 5482 C CA . ARG A 1 732 ? 5.425 -37.439 -36.694 1.00 85.56 732 ARG A CA 1
ATOM 5483 C C . ARG A 1 732 ? 6.087 -36.314 -35.907 1.00 85.56 732 ARG A C 1
ATOM 5485 O O . ARG A 1 732 ? 6.524 -35.327 -36.485 1.00 85.56 732 ARG A O 1
ATOM 5492 N N . GLY A 1 733 ? 6.202 -36.496 -34.589 1.00 83.69 733 GLY A N 1
ATOM 5493 C CA . GLY A 1 733 ? 6.998 -35.634 -33.705 1.00 83.69 733 GLY A CA 1
ATOM 5494 C C . GLY A 1 733 ? 6.722 -34.135 -33.871 1.00 83.69 733 GLY A C 1
ATOM 5495 O O . GLY A 1 733 ? 7.664 -33.370 -34.054 1.00 83.69 733 GLY A O 1
ATOM 5496 N N . GLY A 1 734 ? 5.443 -33.740 -33.875 1.00 87.50 734 GLY A N 1
ATOM 5497 C CA . GLY A 1 734 ? 5.007 -32.345 -34.032 1.00 87.50 734 GLY A CA 1
ATOM 5498 C C . GLY A 1 734 ? 4.885 -31.842 -35.477 1.00 87.50 734 GLY A C 1
ATOM 5499 O O . GLY A 1 734 ? 4.593 -30.664 -35.672 1.00 87.50 734 GLY A O 1
ATOM 5500 N N . LEU A 1 735 ? 5.098 -32.704 -36.478 1.00 91.00 735 LEU A N 1
ATOM 5501 C CA . LEU A 1 735 ? 4.889 -32.410 -37.898 1.00 91.00 735 LEU A CA 1
ATOM 5502 C C . LEU A 1 735 ? 3.723 -33.218 -38.460 1.00 91.00 735 LEU A C 1
ATOM 5504 O O . LEU A 1 735 ? 3.683 -34.441 -38.308 1.00 91.00 735 LEU A O 1
ATOM 5508 N N . ASP A 1 736 ? 2.842 -32.551 -39.190 1.00 94.00 736 ASP A N 1
ATOM 5509 C CA . ASP A 1 736 ? 1.887 -33.195 -40.079 1.00 94.00 736 ASP A CA 1
ATOM 5510 C C . ASP A 1 736 ? 2.460 -33.249 -41.494 1.00 94.00 736 ASP A C 1
ATOM 5512 O O . ASP A 1 736 ? 2.901 -32.238 -42.029 1.00 94.00 736 ASP A O 1
ATOM 5516 N N . VAL A 1 737 ? 2.408 -34.409 -42.137 1.00 94.25 737 VAL A N 1
ATOM 5517 C CA . VAL A 1 737 ? 2.618 -34.542 -43.580 1.00 94.25 737 VAL A CA 1
ATOM 5518 C C . VAL A 1 737 ? 1.259 -34.399 -44.248 1.00 94.25 737 VAL A C 1
ATOM 5520 O O . VAL A 1 737 ? 0.390 -35.251 -44.062 1.00 94.25 737 VAL A O 1
ATOM 5523 N N . LEU A 1 738 ? 1.064 -33.326 -45.009 1.00 94.50 738 LEU A N 1
ATOM 5524 C CA . LEU A 1 738 ? -0.205 -33.033 -45.681 1.00 94.50 738 LEU A CA 1
ATOM 5525 C C . LEU A 1 738 ? -0.256 -33.605 -47.102 1.00 94.50 738 LEU A C 1
ATOM 5527 O O . LEU A 1 738 ? -1.320 -33.982 -47.583 1.00 94.50 738 LEU A O 1
ATOM 5531 N N . TYR A 1 739 ? 0.897 -33.701 -47.764 1.00 93.56 739 TYR A N 1
ATOM 5532 C CA . TYR A 1 739 ? 1.032 -34.254 -49.111 1.00 93.56 739 TYR A CA 1
ATOM 5533 C C . TYR A 1 739 ? 2.393 -34.939 -49.254 1.00 93.56 739 TYR A C 1
ATOM 5535 O O . TYR A 1 739 ? 3.398 -34.408 -48.783 1.00 93.56 739 TYR A O 1
ATOM 5543 N N . ARG A 1 740 ? 2.451 -36.102 -49.909 1.00 92.19 740 ARG A N 1
ATOM 5544 C CA . ARG A 1 740 ? 3.691 -36.860 -50.135 1.00 92.19 740 ARG A CA 1
ATOM 5545 C C . ARG A 1 740 ? 3.959 -37.000 -51.628 1.00 92.19 740 ARG A C 1
ATOM 5547 O O . ARG A 1 740 ? 3.189 -37.645 -52.329 1.00 92.19 740 ARG A O 1
ATOM 5554 N N . GLY A 1 741 ? 5.070 -36.428 -52.080 1.00 88.12 741 GLY A N 1
ATOM 5555 C CA . GLY A 1 741 ? 5.551 -36.581 -53.450 1.00 88.12 741 GLY A CA 1
ATOM 5556 C C . GLY A 1 741 ? 6.218 -37.938 -53.680 1.00 88.12 741 GLY A C 1
ATOM 5557 O O . GLY A 1 741 ? 6.727 -38.557 -52.744 1.00 88.12 741 GLY A O 1
ATOM 5558 N N . GLU A 1 742 ? 6.237 -38.383 -54.935 1.00 86.62 742 GLU A N 1
ATOM 5559 C CA . GLU A 1 742 ? 6.851 -39.658 -55.341 1.00 86.62 742 GLU A CA 1
ATOM 5560 C C . GLU A 1 742 ? 8.391 -39.615 -55.335 1.00 86.62 742 GLU A C 1
ATOM 5562 O O . GLU A 1 742 ? 9.044 -40.648 -55.190 1.00 86.62 742 GLU A O 1
ATOM 5567 N N . SER A 1 743 ? 8.979 -38.417 -55.427 1.00 89.62 743 SER A N 1
ATOM 5568 C CA . SER A 1 743 ? 10.420 -38.159 -55.323 1.00 89.62 743 SER A CA 1
ATOM 5569 C C . SER A 1 743 ? 10.730 -37.091 -54.266 1.00 89.62 743 SER A C 1
ATOM 5571 O O . SER A 1 743 ? 9.911 -36.229 -53.945 1.00 89.62 743 SER A O 1
ATOM 5573 N N . SER A 1 744 ? 11.939 -37.142 -53.699 1.00 92.19 744 SER A N 1
ATOM 5574 C CA . SER A 1 744 ? 12.410 -36.199 -52.671 1.00 92.19 744 SER A CA 1
ATOM 5575 C C . SER A 1 744 ? 13.083 -34.961 -53.279 1.00 92.19 744 SER A C 1
ATOM 5577 O O . SER A 1 744 ? 14.208 -34.606 -52.922 1.00 92.19 744 SER A O 1
ATOM 5579 N N . ASP A 1 745 ? 12.417 -34.299 -54.229 1.00 94.94 745 ASP A N 1
ATOM 5580 C CA . ASP A 1 745 ? 12.982 -33.106 -54.867 1.00 94.94 745 ASP A CA 1
ATOM 5581 C C . ASP A 1 745 ? 12.830 -31.867 -53.977 1.00 94.94 745 ASP A C 1
ATOM 5583 O O . ASP A 1 745 ? 13.818 -31.172 -53.726 1.00 94.94 745 ASP A O 1
ATOM 5587 N N . ILE A 1 746 ? 11.626 -31.611 -53.453 1.00 96.25 746 ILE A N 1
ATOM 5588 C CA . ILE A 1 746 ? 11.333 -30.438 -52.617 1.00 96.25 746 ILE A CA 1
ATOM 5589 C C . ILE A 1 746 ? 10.567 -30.844 -51.352 1.00 96.25 746 ILE A C 1
ATOM 5591 O O . ILE A 1 746 ? 9.537 -31.516 -51.423 1.00 96.25 746 ILE A O 1
ATOM 5595 N N . LEU A 1 747 ? 11.047 -30.394 -50.193 1.00 96.19 747 LEU A N 1
ATOM 5596 C CA . LEU A 1 747 ? 10.267 -30.346 -48.957 1.00 96.19 747 LEU A CA 1
ATOM 5597 C C . LEU A 1 747 ? 9.677 -28.947 -48.811 1.00 96.19 747 LEU A C 1
ATOM 5599 O O . LEU A 1 747 ? 10.424 -27.975 -48.714 1.00 96.19 747 LEU A O 1
ATOM 5603 N N . LEU A 1 748 ? 8.355 -28.849 -48.792 1.00 95.38 748 LEU A N 1
ATOM 5604 C CA . LEU A 1 748 ? 7.635 -27.595 -48.650 1.00 95.38 748 LEU A CA 1
ATOM 5605 C C . LEU A 1 748 ? 7.032 -27.515 -47.242 1.00 95.38 748 LEU A C 1
ATOM 5607 O O . LEU A 1 748 ? 6.186 -28.326 -46.875 1.00 95.38 748 LEU A O 1
ATOM 5611 N N . VAL A 1 749 ? 7.500 -26.561 -46.441 1.00 93.38 749 VAL A N 1
ATOM 5612 C CA . VAL A 1 749 ? 7.018 -26.317 -45.075 1.00 93.38 749 VAL A CA 1
ATOM 5613 C C . VAL A 1 749 ? 5.941 -25.243 -45.139 1.00 93.38 749 VAL A C 1
ATOM 5615 O O . VAL A 1 749 ? 6.258 -24.080 -45.370 1.00 93.38 749 VAL A O 1
ATOM 5618 N N . SER A 1 750 ? 4.676 -25.622 -44.983 1.00 91.75 750 SER A N 1
ATOM 5619 C CA . SER A 1 750 ? 3.561 -24.679 -44.902 1.00 91.75 750 SER A CA 1
ATOM 5620 C C . SER A 1 750 ? 3.357 -24.205 -43.472 1.00 91.75 750 SER A C 1
ATOM 5622 O O . SER A 1 750 ? 3.524 -24.987 -42.541 1.00 91.75 750 SER A O 1
ATOM 5624 N N . ILE A 1 751 ? 2.949 -22.948 -43.303 1.00 87.38 751 ILE A N 1
ATOM 5625 C CA . ILE A 1 751 ? 2.567 -22.399 -42.000 1.00 87.38 751 ILE A CA 1
ATOM 5626 C C . ILE A 1 751 ? 1.116 -21.913 -42.054 1.00 87.38 751 ILE A C 1
ATOM 5628 O O . ILE A 1 751 ? 0.766 -21.034 -42.847 1.00 87.38 751 ILE A O 1
ATOM 5632 N N . GLY A 1 752 ? 0.266 -22.473 -41.191 1.00 84.38 752 GLY A N 1
ATOM 5633 C CA . GLY A 1 752 ? -1.102 -22.010 -40.969 1.00 84.38 752 GLY A CA 1
ATOM 5634 C C . GLY A 1 752 ? -1.935 -21.937 -42.246 1.00 84.38 752 GLY A C 1
ATOM 5635 O O . GLY A 1 752 ? -2.127 -22.937 -42.937 1.00 84.38 752 GLY A O 1
ATOM 5636 N N . ALA A 1 753 ? -2.449 -20.748 -42.573 1.00 81.81 753 ALA A N 1
ATOM 5637 C CA . ALA A 1 753 ? -3.341 -20.542 -43.719 1.00 81.81 753 ALA A CA 1
ATOM 5638 C C . ALA A 1 753 ? -2.734 -20.967 -45.072 1.00 81.81 753 ALA A C 1
ATOM 5640 O O . ALA A 1 753 ? -3.476 -21.272 -46.008 1.00 81.81 753 ALA A O 1
ATOM 5641 N N . MET A 1 754 ? -1.400 -21.023 -45.173 1.00 86.31 754 MET A N 1
ATOM 5642 C CA . MET A 1 754 ? -0.688 -21.383 -46.402 1.00 86.31 754 MET A CA 1
ATOM 5643 C C . MET A 1 754 ? -0.762 -22.876 -46.741 1.00 86.31 754 MET A C 1
ATOM 5645 O O . MET A 1 754 ? -0.376 -23.261 -47.842 1.00 86.31 754 MET A O 1
ATOM 5649 N N . ALA A 1 755 ? -1.287 -23.723 -45.849 1.00 90.00 755 ALA A N 1
ATOM 5650 C CA . ALA A 1 755 ? -1.375 -25.170 -46.060 1.00 90.00 755 ALA A CA 1
ATOM 5651 C C . ALA A 1 755 ? -2.121 -25.565 -47.350 1.00 90.00 755 ALA A C 1
ATOM 5653 O O . ALA A 1 755 ? -1.679 -26.460 -48.066 1.00 90.00 755 ALA A O 1
ATOM 5654 N N . ASN A 1 756 ? -3.218 -24.881 -47.693 1.00 88.25 756 ASN A N 1
ATOM 5655 C CA . ASN A 1 756 ? -3.952 -25.167 -48.935 1.00 88.25 756 ASN A CA 1
ATOM 5656 C C . ASN A 1 756 ? -3.136 -24.784 -50.177 1.00 88.25 756 ASN A C 1
ATOM 5658 O O . ASN A 1 756 ? -2.981 -25.592 -51.088 1.00 88.25 756 ASN A O 1
ATOM 5662 N N . VAL A 1 757 ? -2.552 -23.581 -50.175 1.00 88.88 757 VAL A N 1
ATOM 5663 C CA . VAL A 1 757 ? -1.713 -23.083 -51.278 1.00 88.88 757 VAL A CA 1
ATOM 5664 C C . VAL A 1 757 ? -0.501 -23.990 -51.489 1.00 88.88 757 VAL A C 1
ATOM 5666 O O . VAL A 1 757 ? -0.135 -24.292 -52.620 1.00 88.88 757 VAL A O 1
ATOM 5669 N N . ALA A 1 758 ? 0.093 -24.472 -50.400 1.00 92.44 758 ALA A N 1
ATOM 5670 C CA . ALA A 1 758 ? 1.187 -25.429 -50.416 1.00 92.44 758 ALA A CA 1
ATOM 5671 C C . ALA A 1 758 ? 0.819 -26.746 -51.115 1.00 92.44 758 ALA A C 1
ATOM 5673 O O . ALA A 1 758 ? 1.599 -27.251 -51.925 1.00 92.44 758 ALA A O 1
ATOM 5674 N N . ILE A 1 759 ? -0.363 -27.296 -50.827 1.00 93.12 759 ILE A N 1
ATOM 5675 C CA . ILE A 1 759 ? -0.855 -28.521 -51.472 1.00 93.12 759 ILE A CA 1
ATOM 5676 C C . ILE A 1 759 ? -1.157 -28.268 -52.951 1.00 93.12 759 ILE A C 1
ATOM 5678 O O . ILE A 1 759 ? -0.753 -29.068 -53.795 1.00 93.12 759 ILE A O 1
ATOM 5682 N N . ASP A 1 760 ? -1.793 -27.144 -53.285 1.00 92.56 760 ASP A N 1
ATOM 5683 C CA . ASP A 1 760 ? -2.077 -26.775 -54.675 1.00 92.56 760 ASP A CA 1
ATOM 5684 C C . ASP A 1 760 ? -0.788 -26.589 -55.489 1.00 92.56 760 ASP A C 1
ATOM 5686 O O . ASP A 1 760 ? -0.701 -27.035 -56.638 1.00 92.56 760 ASP A O 1
ATOM 5690 N N . ALA A 1 761 ? 0.237 -25.980 -54.887 1.00 92.62 761 ALA A N 1
ATOM 5691 C CA . ALA A 1 761 ? 1.562 -25.834 -55.479 1.00 92.62 761 ALA A CA 1
ATOM 5692 C C . ALA A 1 761 ? 2.258 -27.191 -55.662 1.00 92.62 761 ALA A C 1
ATOM 5694 O O . ALA A 1 761 ? 2.836 -27.443 -56.718 1.00 92.62 761 ALA A O 1
ATOM 5695 N N . ALA A 1 762 ? 2.164 -28.096 -54.682 1.00 93.81 762 ALA A N 1
ATOM 5696 C CA . ALA A 1 762 ? 2.704 -29.450 -54.796 1.00 93.81 762 ALA A CA 1
ATOM 5697 C C . ALA A 1 762 ? 2.021 -30.251 -55.917 1.00 93.81 762 ALA A C 1
ATOM 5699 O O . ALA A 1 762 ? 2.697 -30.919 -56.700 1.00 93.81 762 ALA A O 1
ATOM 5700 N N . ALA A 1 763 ? 0.696 -30.133 -56.049 1.00 92.25 763 ALA A N 1
ATOM 5701 C CA . ALA A 1 763 ? -0.065 -30.765 -57.123 1.00 92.25 763 ALA A CA 1
ATOM 5702 C C . ALA A 1 763 ? 0.282 -30.187 -58.508 1.00 92.25 763 ALA A C 1
ATOM 5704 O O . ALA A 1 763 ? 0.326 -30.922 -59.494 1.00 92.25 763 ALA A O 1
ATOM 5705 N N . GLN A 1 764 ? 0.545 -28.879 -58.599 1.00 93.56 764 GLN A N 1
ATOM 5706 C CA . GLN A 1 764 ? 1.029 -28.235 -59.824 1.00 93.56 764 GLN A CA 1
ATOM 5707 C C . GLN A 1 764 ? 2.435 -28.708 -60.200 1.00 93.56 764 GLN A C 1
ATOM 5709 O O . GLN A 1 764 ? 2.634 -29.164 -61.322 1.00 93.56 764 GLN A O 1
ATOM 5714 N N . ALA A 1 765 ? 3.372 -28.680 -59.254 1.00 92.00 765 ALA A N 1
ATOM 5715 C CA . ALA A 1 765 ? 4.749 -29.122 -59.458 1.00 92.00 765 ALA A CA 1
ATOM 5716 C C . ALA A 1 765 ? 4.830 -30.601 -59.875 1.00 92.00 765 ALA A C 1
ATOM 5718 O O . ALA A 1 765 ? 5.626 -30.963 -60.741 1.00 92.00 765 ALA A O 1
ATOM 5719 N N . PHE A 1 766 ? 3.948 -31.448 -59.334 1.00 91.12 766 PHE A N 1
ATOM 5720 C CA . PHE A 1 766 ? 3.844 -32.846 -59.745 1.00 91.12 766 PHE A CA 1
ATOM 5721 C C . PHE A 1 766 ? 3.493 -32.996 -61.234 1.00 91.12 766 PHE A C 1
ATOM 5723 O O . PHE A 1 766 ? 4.073 -33.838 -61.917 1.00 91.12 766 PHE A O 1
ATOM 5730 N N . ARG A 1 767 ? 2.610 -32.141 -61.776 1.00 91.44 767 ARG A N 1
ATOM 5731 C CA . ARG A 1 767 ? 2.288 -32.136 -63.218 1.00 91.44 767 ARG A CA 1
ATOM 5732 C C . ARG A 1 767 ? 3.482 -31.763 -64.099 1.00 91.44 767 ARG A C 1
ATOM 5734 O O . ARG A 1 767 ? 3.485 -32.098 -65.278 1.00 91.44 767 ARG A O 1
ATOM 5741 N N . GLU A 1 768 ? 4.487 -31.109 -63.528 1.00 92.56 768 GLU A N 1
ATOM 5742 C CA . GLU A 1 768 ? 5.743 -30.746 -64.188 1.00 92.56 768 GLU A CA 1
ATOM 5743 C C . GLU A 1 768 ? 6.878 -31.750 -63.903 1.00 92.56 768 GLU A C 1
ATOM 5745 O O . GLU A 1 768 ? 8.019 -31.533 -64.304 1.00 92.56 768 GLU A O 1
ATOM 5750 N N . GLY A 1 769 ? 6.579 -32.869 -63.229 1.00 91.62 769 GLY A N 1
ATOM 5751 C CA . GLY A 1 769 ? 7.547 -33.925 -62.923 1.00 91.62 769 GLY A CA 1
ATOM 5752 C C . GLY A 1 769 ? 8.438 -33.643 -61.709 1.00 91.62 769 GLY A C 1
ATOM 5753 O O . GLY A 1 769 ? 9.488 -34.268 -61.574 1.00 91.62 769 GLY A O 1
ATOM 5754 N N . VAL A 1 770 ? 8.046 -32.716 -60.828 1.00 92.44 770 VAL A N 1
ATOM 5755 C CA . VAL A 1 770 ? 8.780 -32.387 -59.597 1.00 92.44 770 VAL A CA 1
ATOM 5756 C C . VAL A 1 770 ? 8.070 -32.984 -58.382 1.00 92.44 770 VAL A C 1
ATOM 5758 O O . VAL A 1 770 ? 6.921 -32.648 -58.092 1.00 92.44 770 VAL A O 1
ATOM 5761 N N . GLY A 1 771 ? 8.759 -33.844 -57.626 1.00 94.06 771 GLY A N 1
ATOM 5762 C CA . GLY A 1 771 ? 8.217 -34.416 -56.393 1.00 94.06 771 GLY A CA 1
ATOM 5763 C C . GLY A 1 771 ? 8.292 -33.445 -55.220 1.00 94.06 771 GLY A C 1
ATOM 5764 O O . GLY A 1 771 ? 9.376 -33.091 -54.750 1.00 94.06 771 GLY A O 1
ATOM 5765 N N . VAL A 1 772 ? 7.128 -33.042 -54.712 1.00 96.25 772 VAL A N 1
ATOM 5766 C CA . VAL A 1 772 ? 7.010 -32.143 -53.559 1.00 96.25 772 VAL A CA 1
ATOM 5767 C C . VAL A 1 772 ? 6.342 -32.876 -52.405 1.00 96.25 772 VAL A C 1
ATOM 5769 O O . VAL A 1 772 ? 5.298 -33.491 -52.584 1.00 96.25 772 VAL A O 1
ATOM 5772 N N . THR A 1 773 ? 6.925 -32.810 -51.210 1.00 95.94 773 THR A N 1
ATOM 5773 C CA . THR A 1 773 ? 6.269 -33.231 -49.961 1.00 95.94 773 THR A CA 1
ATOM 5774 C C . THR A 1 773 ? 5.914 -31.990 -49.155 1.00 95.94 773 THR A C 1
ATOM 5776 O O . THR A 1 773 ? 6.788 -31.160 -48.927 1.00 95.94 773 THR A O 1
ATOM 5779 N N . VAL A 1 774 ? 4.658 -31.866 -48.723 1.00 96.19 774 VAL A N 1
ATOM 5780 C CA . VAL A 1 774 ? 4.169 -30.738 -47.916 1.00 96.19 774 VAL A CA 1
ATOM 5781 C C . VAL A 1 774 ? 4.060 -31.163 -46.461 1.00 96.19 774 VAL A C 1
ATOM 5783 O O . VAL A 1 774 ? 3.410 -32.169 -46.158 1.00 96.19 774 VAL A O 1
ATOM 5786 N N . ILE A 1 775 ? 4.659 -30.379 -45.570 1.00 95.06 775 ILE A N 1
ATOM 5787 C CA . ILE A 1 775 ? 4.549 -30.553 -44.123 1.00 95.06 775 ILE A CA 1
ATOM 5788 C C . ILE A 1 775 ? 4.039 -29.286 -43.442 1.00 95.06 775 ILE A C 1
ATOM 5790 O O . ILE A 1 775 ? 4.341 -28.185 -43.888 1.00 95.06 775 ILE A O 1
ATOM 5794 N N . ASP A 1 776 ? 3.315 -29.455 -42.342 1.00 92.75 776 ASP A N 1
ATOM 5795 C CA . ASP A 1 776 ? 2.761 -28.385 -41.511 1.00 92.75 776 ASP A CA 1
ATOM 5796 C C . ASP A 1 776 ? 3.158 -28.637 -40.046 1.00 92.75 776 ASP A C 1
ATOM 5798 O O . ASP A 1 776 ? 2.795 -29.676 -39.480 1.00 92.75 776 ASP A O 1
ATOM 5802 N N . PRO A 1 777 ? 3.971 -27.763 -39.428 1.00 91.44 777 PRO A N 1
ATOM 5803 C CA . PRO A 1 777 ? 4.356 -27.912 -38.037 1.00 91.44 777 PRO A CA 1
ATOM 5804 C C . PRO A 1 777 ? 3.219 -27.480 -37.109 1.00 91.44 777 PRO A C 1
ATOM 5806 O O . PRO A 1 777 ? 2.577 -26.454 -37.317 1.00 91.44 777 PRO A O 1
ATOM 5809 N N . LEU A 1 778 ? 3.019 -28.233 -36.028 1.00 87.81 778 LEU A N 1
ATOM 5810 C CA . LEU A 1 778 ? 2.036 -27.899 -34.996 1.00 87.81 778 LEU A CA 1
ATOM 5811 C C . LEU A 1 778 ? 2.360 -26.574 -34.290 1.00 87.81 778 LEU A C 1
ATOM 5813 O O . LEU A 1 778 ? 1.480 -25.746 -34.050 1.00 87.81 778 LEU A O 1
ATOM 5817 N N . TRP A 1 779 ? 3.641 -26.393 -33.976 1.00 90.44 779 TRP A N 1
ATOM 5818 C CA . TRP A 1 779 ? 4.193 -25.201 -33.352 1.00 90.44 779 TRP A CA 1
ATOM 5819 C C . TRP A 1 779 ? 5.167 -24.549 -34.327 1.00 90.44 779 TRP A C 1
ATOM 5821 O O . TRP A 1 779 ? 6.092 -25.198 -34.814 1.00 90.44 779 TRP A O 1
ATOM 5831 N N . ILE A 1 780 ? 4.981 -23.257 -34.591 1.00 88.56 780 ILE A N 1
ATOM 5832 C CA . ILE A 1 780 ? 5.938 -22.448 -35.358 1.00 88.56 780 ILE A CA 1
ATOM 5833 C C . ILE A 1 780 ? 7.090 -21.961 -34.474 1.00 88.56 780 ILE A C 1
ATOM 5835 O O . ILE A 1 780 ? 8.143 -21.556 -34.956 1.00 88.56 780 ILE A O 1
ATOM 5839 N N . LYS A 1 781 ? 6.886 -21.999 -33.156 1.00 88.88 781 LYS A N 1
ATOM 5840 C CA . LYS A 1 781 ? 7.881 -21.701 -32.137 1.00 88.88 781 LYS A CA 1
ATOM 5841 C C . LYS A 1 781 ? 7.547 -22.514 -30.881 1.00 88.88 781 LYS A C 1
ATOM 5843 O O . LYS A 1 781 ? 6.394 -22.471 -30.472 1.00 88.88 781 LYS A O 1
ATOM 5848 N N . PRO A 1 782 ? 8.509 -23.227 -30.277 1.00 89.12 782 PRO A N 1
ATOM 5849 C CA . PRO A 1 782 ? 9.681 -23.740 -30.978 1.00 89.12 782 PRO A CA 1
ATOM 5850 C C . PRO A 1 782 ? 9.237 -24.625 -32.156 1.00 89.12 782 PRO A C 1
ATOM 5852 O O . PRO A 1 782 ? 8.266 -25.370 -32.044 1.00 89.12 782 PRO A O 1
ATOM 5855 N N . LEU A 1 783 ? 9.948 -24.556 -33.283 1.00 88.44 783 LEU A N 1
ATOM 5856 C CA . LEU A 1 783 ? 9.757 -25.536 -34.354 1.00 88.44 783 LEU A CA 1
ATOM 5857 C C . LEU A 1 783 ? 10.151 -26.937 -33.850 1.00 88.44 783 LEU A C 1
ATOM 5859 O O . LEU A 1 783 ? 11.079 -27.042 -33.040 1.00 88.44 783 LEU A O 1
ATOM 5863 N N . PRO A 1 784 ? 9.524 -28.019 -34.351 1.00 88.69 784 PRO A N 1
ATOM 5864 C CA . PRO A 1 784 ? 9.903 -29.397 -34.035 1.00 88.69 784 PRO A CA 1
ATOM 5865 C C . PRO A 1 784 ? 11.239 -29.759 -34.709 1.00 88.69 784 PRO A C 1
ATOM 5867 O O . PRO A 1 784 ? 11.291 -30.489 -35.703 1.00 88.69 784 PRO A O 1
ATOM 5870 N N . ALA A 1 785 ? 12.328 -29.196 -34.180 1.00 86.31 785 ALA A N 1
ATOM 5871 C CA . ALA A 1 785 ? 13.651 -29.196 -34.791 1.00 86.31 785 ALA A CA 1
ATOM 5872 C C . ALA A 1 785 ? 14.184 -30.612 -35.031 1.00 86.31 785 ALA A C 1
ATOM 5874 O O . ALA A 1 785 ? 14.670 -30.881 -36.123 1.00 86.31 785 ALA A O 1
ATOM 5875 N N . ASP A 1 786 ? 14.024 -31.535 -34.081 1.00 88.56 786 ASP A N 1
ATOM 5876 C CA . ASP A 1 786 ? 14.509 -32.914 -34.225 1.00 88.56 786 ASP A CA 1
ATOM 5877 C C . ASP A 1 786 ? 13.847 -33.635 -35.409 1.00 88.56 786 ASP A C 1
ATOM 5879 O O . ASP A 1 786 ? 14.518 -34.259 -36.234 1.00 88.56 786 ASP A O 1
ATOM 5883 N N . SER A 1 787 ? 12.524 -33.501 -35.541 1.00 89.44 787 SER A N 1
ATOM 5884 C CA . SER A 1 787 ? 11.753 -34.101 -36.635 1.00 89.44 787 SER A CA 1
ATOM 5885 C C . SER A 1 787 ? 12.087 -33.459 -37.982 1.00 89.44 787 SER A C 1
ATOM 5887 O O . SER A 1 787 ? 12.239 -34.166 -38.982 1.00 89.44 787 SER A O 1
ATOM 5889 N N . LEU A 1 788 ? 12.236 -32.130 -38.012 1.00 89.50 788 LEU A N 1
ATOM 5890 C CA . LEU A 1 788 ? 12.611 -31.384 -39.215 1.00 89.50 788 LEU A CA 1
ATOM 5891 C C . LEU A 1 788 ? 14.033 -31.726 -39.667 1.00 89.50 788 LEU A C 1
ATOM 5893 O O . LEU A 1 788 ? 14.234 -32.051 -40.834 1.00 89.50 788 LEU A O 1
ATOM 5897 N N . LEU A 1 789 ? 15.007 -31.724 -38.756 1.00 90.44 789 LEU A N 1
ATOM 5898 C CA . LEU A 1 789 ? 16.410 -32.035 -39.043 1.00 90.44 789 LEU A CA 1
ATOM 5899 C C . LEU A 1 789 ? 16.614 -33.504 -39.434 1.00 90.44 789 LEU A C 1
ATOM 5901 O O . LEU A 1 789 ? 17.523 -33.804 -40.202 1.00 90.44 789 LEU A O 1
ATOM 5905 N N . ALA A 1 790 ? 15.754 -34.421 -38.982 1.00 90.06 790 ALA A N 1
ATOM 5906 C CA . ALA A 1 790 ? 15.767 -35.811 -39.442 1.00 90.06 790 ALA A CA 1
ATOM 5907 C C . ALA A 1 790 ? 15.178 -35.996 -40.858 1.00 90.06 790 ALA A C 1
ATOM 5909 O O . ALA A 1 790 ? 15.509 -36.967 -41.549 1.00 90.06 790 ALA A O 1
ATOM 5910 N N . MET A 1 791 ? 14.280 -35.101 -41.286 1.00 89.88 791 MET A N 1
ATOM 5911 C CA . MET A 1 791 ? 13.543 -35.205 -42.550 1.00 89.88 791 MET A CA 1
ATOM 5912 C C . MET A 1 791 ? 14.184 -34.393 -43.679 1.00 89.88 791 MET A C 1
ATOM 5914 O O . MET A 1 791 ? 14.381 -34.922 -44.773 1.00 89.88 791 MET A O 1
ATOM 5918 N N . ALA A 1 792 ? 14.534 -33.135 -43.407 1.00 91.50 792 ALA A N 1
ATOM 5919 C CA . ALA A 1 792 ? 15.037 -32.168 -44.378 1.00 91.50 792 ALA A CA 1
ATOM 5920 C C . ALA A 1 792 ? 16.253 -32.650 -45.195 1.00 91.50 792 ALA A C 1
ATOM 5922 O O . ALA A 1 792 ? 16.233 -32.449 -46.409 1.00 91.50 792 ALA A O 1
ATOM 5923 N N . PRO A 1 793 ? 17.258 -33.358 -44.627 1.00 94.75 793 PRO A N 1
ATOM 5924 C CA . PRO A 1 793 ? 18.426 -33.815 -45.390 1.00 94.75 793 PRO A CA 1
ATOM 5925 C C . PRO A 1 793 ? 18.112 -34.803 -46.521 1.00 94.75 793 PRO A C 1
ATOM 5927 O O . PRO A 1 793 ? 18.970 -35.068 -47.358 1.00 94.75 793 PRO A O 1
ATOM 5930 N N . ARG A 1 794 ? 16.904 -35.381 -46.546 1.00 93.25 794 ARG A N 1
ATOM 5931 C CA . ARG A 1 794 ? 16.469 -36.316 -47.595 1.00 93.25 794 ARG A CA 1
ATOM 5932 C C . ARG A 1 794 ? 16.029 -35.608 -48.875 1.00 93.25 794 ARG A C 1
ATOM 5934 O O . ARG A 1 794 ? 15.868 -36.270 -49.894 1.00 93.25 794 ARG A O 1
ATOM 5941 N N . PHE A 1 795 ? 15.808 -34.297 -48.817 1.00 96.12 795 PHE A N 1
ATOM 5942 C CA . PHE A 1 795 ? 15.286 -33.507 -49.923 1.00 96.12 795 PHE A CA 1
ATOM 5943 C C . PHE A 1 795 ? 16.377 -32.638 -50.538 1.00 96.12 795 PHE A C 1
ATOM 5945 O O . PHE A 1 795 ? 17.233 -32.105 -49.835 1.00 96.12 795 PHE A O 1
ATOM 5952 N N . LYS A 1 796 ? 16.332 -32.457 -51.863 1.00 95.31 796 LYS A N 1
ATOM 5953 C CA . LYS A 1 796 ? 17.314 -31.615 -52.570 1.00 95.31 796 LYS A CA 1
ATOM 5954 C C . LYS A 1 796 ? 17.169 -30.138 -52.204 1.00 95.31 796 LYS A C 1
ATOM 5956 O O . LYS A 1 796 ? 18.154 -29.402 -52.231 1.00 95.31 796 LYS A O 1
ATOM 5961 N N . ARG A 1 797 ? 15.941 -29.690 -51.923 1.00 95.12 797 ARG A N 1
ATOM 5962 C CA . ARG A 1 797 ? 15.616 -28.311 -51.540 1.00 95.12 797 ARG A CA 1
ATOM 5963 C C . ARG A 1 797 ? 14.560 -28.298 -50.443 1.00 95.12 797 ARG A C 1
ATOM 5965 O O . ARG A 1 797 ? 13.636 -29.108 -50.460 1.00 95.12 797 ARG A O 1
ATOM 5972 N N . VAL A 1 798 ? 14.681 -27.337 -49.535 1.00 93.69 798 VAL A N 1
ATOM 5973 C CA . VAL A 1 798 ? 13.650 -27.014 -48.546 1.00 93.69 798 VAL A CA 1
ATOM 5974 C C . VAL A 1 798 ? 13.125 -25.625 -48.868 1.00 93.69 798 VAL A C 1
ATOM 5976 O O . VAL A 1 798 ? 13.908 -24.689 -49.022 1.00 93.69 798 VAL A O 1
ATOM 5979 N N . VAL A 1 799 ? 11.810 -25.507 -49.002 1.00 92.81 799 VAL A N 1
ATOM 5980 C CA . VAL A 1 799 ? 11.110 -24.248 -49.253 1.00 92.81 799 VAL A CA 1
ATOM 5981 C C . VAL A 1 799 ? 10.147 -24.031 -48.099 1.00 92.81 799 VAL A C 1
ATOM 5983 O O . VAL A 1 799 ? 9.314 -24.888 -47.822 1.00 92.81 799 VAL A O 1
ATOM 5986 N N . VAL A 1 800 ? 10.258 -22.898 -47.417 1.00 89.12 800 VAL A N 1
ATOM 5987 C CA . VAL A 1 800 ? 9.252 -22.476 -46.440 1.00 89.12 800 VAL A CA 1
ATOM 5988 C C . VAL A 1 800 ? 8.243 -21.621 -47.190 1.00 89.12 800 VAL A C 1
ATOM 5990 O O . VAL A 1 800 ? 8.628 -20.651 -47.842 1.00 89.12 800 VAL A O 1
ATOM 5993 N N . LEU A 1 801 ? 6.976 -22.028 -47.159 1.00 86.12 801 LEU A N 1
ATOM 5994 C CA . LEU A 1 801 ? 5.883 -21.244 -47.708 1.00 86.12 801 LEU A CA 1
ATOM 5995 C C . LEU A 1 801 ? 5.235 -20.454 -46.578 1.00 86.12 801 LEU A C 1
ATOM 5997 O O . LEU A 1 801 ? 4.429 -20.966 -45.797 1.00 86.12 801 LEU A O 1
ATOM 6001 N N . GLU A 1 802 ? 5.614 -19.189 -46.547 1.00 71.44 802 GLU A N 1
ATOM 6002 C CA . GLU A 1 802 ? 5.106 -18.158 -45.662 1.00 71.44 802 GLU A CA 1
ATOM 6003 C C . GLU A 1 802 ? 4.798 -16.903 -46.491 1.00 71.44 802 GLU A C 1
ATOM 6005 O O . GLU A 1 802 ? 5.370 -16.698 -47.564 1.00 71.44 802 GLU A O 1
ATOM 6010 N N . ASP A 1 803 ? 3.872 -16.078 -46.018 1.00 61.59 803 ASP A N 1
ATOM 6011 C CA . ASP A 1 803 ? 3.579 -14.761 -46.592 1.00 61.59 803 ASP A CA 1
ATOM 6012 C C . ASP A 1 803 ? 4.512 -13.735 -45.905 1.00 61.59 803 ASP A C 1
ATOM 6014 O O . ASP A 1 803 ? 4.517 -13.656 -44.679 1.00 61.59 803 ASP A O 1
ATOM 6018 N N . GLY A 1 804 ? 5.395 -13.065 -46.665 1.00 50.47 804 GLY A N 1
ATOM 6019 C CA . GLY A 1 804 ? 6.662 -12.446 -46.194 1.00 50.47 804 GLY A CA 1
ATOM 6020 C C . GLY A 1 804 ? 6.560 -11.411 -45.050 1.00 50.47 804 GLY A C 1
ATOM 6021 O O . GLY A 1 804 ? 5.500 -10.848 -44.804 1.00 50.47 804 GLY A O 1
ATOM 6022 N N . ILE A 1 805 ? 7.641 -11.057 -44.328 1.00 41.72 805 ILE A N 1
ATOM 6023 C CA . ILE A 1 805 ? 9.025 -10.767 -44.775 1.00 41.72 805 ILE A CA 1
ATOM 6024 C C . ILE A 1 805 ? 10.102 -11.335 -43.812 1.00 41.72 805 ILE A C 1
ATOM 6026 O O . ILE A 1 805 ? 9.894 -11.380 -42.603 1.00 41.72 805 ILE A O 1
ATOM 6030 N N . LYS A 1 806 ? 11.255 -11.686 -44.412 1.00 30.80 806 LYS A N 1
ATOM 6031 C CA . LYS A 1 806 ? 12.601 -11.938 -43.845 1.00 30.80 806 LYS A CA 1
ATOM 6032 C C . LYS A 1 806 ? 13.006 -11.151 -42.599 1.00 30.80 806 LYS A C 1
ATOM 6034 O O . LYS A 1 806 ? 12.810 -9.915 -42.602 1.00 30.80 806 LYS A O 1
#

Foldseek 3Di:
DVPLPPPPDDLAWAFDWDWAACVVLPFHFIETETETHSPDDPVDARADDPNNLVNLLVSLVVRLPDRGQAYEYAYDAQHQGAYHDCSSLVVPPDLVSLLVRLCSLQVRLLCQLVRPHQYEYLALHEQEQSSLLSRLSGPAYEHAQAHWYAHQQVLLQAFSRNQLLQRVCQFQNLQLSLCGGAVCNLVVNNIDGRVRCCVSRSHVYYDHNVCSVVVRSSVVRCVSRVVDDDDTDGRLPPPCNVVSLVVRQVSLCLSQVHADRLRSVLSSVLNSCSSPDDSVRSNSSSSSRRSVSSVDPSNVVSVVVCCVQPVCLVPAPPAFDLVLADDFQEEEEEFLDPQSLLVLLLLCVQVVHAYEYEDQDVVSQVVSLVSSLVVLVVCVVVVNDPPVRSVSSSVRYDYDNDLLVCAPGQEYEYDDDQDLVVLLVVVQVNLVRYDLNRAYEYQHQFDFQQSSLPPHPNSQRTWYWHADPVNVPAQETEIEHEPRHDSHNSSNSVVSSVSSNHRYHYFYGDGRTQVRQLLLLLLVLLLVLQLQPAPNVQSQCLCSNVRDSHTSQVVQLVCWLVNSQVSLVSCCVRVHCSSPRRQLSVVCVVVVPTGQWDQDPVGDTDGDVVSVVSTHHRDHHDGSPRSNVSSVVSSVVVVVVCCQAIVAQVQQALAEAEQDCQAPPGNQDPQAFNVVNVVVVVVRHQEWEFQAQFDVLQVVLVVVSNVRGRHYYYYRGGHDPGDPDQDAPDDDQQKGWRDWFPAQAEEEEEGHNCQVVQVVVQVVVVVVVGTYIYMYGRTPVPGSCVVCVVPVVRHPYYHYDHDDDD

Sequence (806 aa):
MSDITTAPDEVVTNALLRQVDLSAFGASGSLALITLDNGHDHTRPNTFGVQSLNSLNDAITAAESSDAVAIAIIGKPFIFAAGADLSGISYVAKREQSLAFGKLGHDIFKRLGRSKKVTFAFINGLALGGGLEVGLHCNYRTMASTALTALPECFLGLVPGWGGATLLPKLIGPERAVQVIILNALNNNTMMKAKEAQALGVVDAVFEPADFLEKSIAFAARIVSGKEKIERNDYSTDPNWDKALETGKAAIAKKYGGADIEAPRRALELISAARSNTLDQGFDAEDEILANLVMGNPLRASLYAFNLIQKKRKKVEGAPKAALARKVTKAGVVGAGLMASQLALLIIRNLKVPVVMTDLDQERVDKGVAWVRNEITKLVEKKRLSPEAATRLSSLISGSVSQSAFAGCDFIIEAVFEELSIKQKLFKDLEAIISPECVLATNTSSLSVEKMGEGLKNPERVVGFHFFNPVAVMPLLEVARTSKTDDATTATAINVGKELKKTMIICKDAPGFVVNRLLTRFMGEVTDAVDEGTPSDVADNALRPLGFPMSPFELFGLVGPGVALHVSKTLNANLGPRYRISPTVSRMVEKGVKTFYVKDEKGVLAVNPEAIALIEKGEKPSTAEQVRTRALSALAQEAAFDQLLLDVGLHKAGVTFVLDRAGITGDDGPSHHGIWDLALTGIIPNAFVAAPRDGARLKESLAEAVAISDAPSIIRFPKGAIGKDLPAFERRGGLDVLYRGESSDILLVSIGAMANVAIDAAAQAFREGVGVTVIDPLWIKPLPADSLLAMAPRFKRVVVLEDGIK

pLDDT: mean 90.97, std 9.92, range [30.8, 98.88]

Radius of gyration: 33.24 Å; chains: 1; bounding box: 76×75×107 Å